Protein 2PJQ (pdb70)

Structure (mmCIF, N/CA/C/O backbone):
data_2PJQ
#
_entry.id   2PJQ
#
_cell.length_a   79.928
_cell.length_b   167.442
_cell.length_c   63.769
_cell.angle_alpha   90.000
_cell.angle_beta   90.000
_cell.angle_gamma   90.000
#
_symmetry.space_group_name_H-M   'P 21 21 2'
#
loop_
_entity.id
_entity.type
_entity.pdbx_description
1 polymer 'Uncharacterized protein lp_2664'
2 water water
#
loop_
_atom_site.group_PDB
_atom_site.id
_atom_site.type_symbol
_atom_site.label_atom_id
_atom_site.label_alt_id
_atom_site.label_comp_id
_atom_site.label_asym_id
_atom_site.label_entity_id
_atom_site.label_seq_id
_atom_site.pdbx_PDB_ins_code
_atom_site.Cartn_x
_atom_site.Cartn_y
_atom_site.Cartn_z
_atom_site.occupancy
_atom_site.B_iso_or_equiv
_atom_site.auth_seq_id
_atom_site.auth_comp_id
_atom_site.auth_asym_id
_atom_site.auth_atom_id
_atom_site.pdbx_PDB_model_num
ATOM 9 N N . ILE A 1 7 ? 76.487 45.862 60.381 1.00 39.62 2 ILE A N 1
ATOM 10 C CA . ILE A 1 7 ? 77.630 46.442 59.676 1.00 39.22 2 ILE A CA 1
ATOM 11 C C . ILE A 1 7 ? 79.006 46.188 60.309 1.00 38.67 2 ILE A C 1
ATOM 12 O O . ILE A 1 7 ? 79.188 46.346 61.514 1.00 38.00 2 ILE A O 1
ATOM 17 N N . THR A 1 8 ? 79.973 45.802 59.476 1.00 38.74 3 THR A N 1
ATOM 18 C CA . THR A 1 8 ? 81.333 45.503 59.937 1.00 39.54 3 THR A CA 1
ATOM 19 C C . THR A 1 8 ? 82.211 46.736 60.017 1.00 40.20 3 THR A C 1
ATOM 20 O O . THR A 1 8 ? 82.024 47.693 59.272 1.00 40.27 3 THR A O 1
ATOM 24 N N . GLU A 1 9 ? 83.188 46.699 60.910 1.00 38.69 4 GLU A N 1
ATOM 25 C CA . GLU A 1 9 ? 84.075 47.835 61.073 1.00 39.62 4 GLU A CA 1
ATOM 26 C C . GLU A 1 9 ? 84.711 48.244 59.753 1.00 39.08 4 GLU A C 1
ATOM 27 O O . GLU A 1 9 ? 85.117 49.392 59.586 1.00 40.32 4 GLU A O 1
ATOM 33 N N . THR A 1 10 ? 84.794 47.304 58.819 1.00 38.75 5 THR A N 1
ATOM 34 C CA . THR A 1 10 ? 85.388 47.572 57.516 1.00 37.98 5 THR A CA 1
ATOM 35 C C . THR A 1 10 ? 84.514 48.485 56.678 1.00 37.41 5 THR A C 1
ATOM 36 O O . THR A 1 10 ? 85.006 49.379 55.988 1.00 37.86 5 THR A O 1
ATOM 40 N N . GLN A 1 11 ? 83.211 48.252 56.732 1.00 35.35 6 GLN A N 1
ATOM 41 C CA . GLN A 1 11 ? 82.276 49.051 55.962 1.00 33.46 6 GLN A CA 1
ATOM 42 C C . GLN A 1 11 ? 82.133 50.444 56.563 1.00 31.78 6 GLN A C 1
ATOM 43 O O . GLN A 1 11 ? 81.868 51.420 55.851 1.00 31.80 6 GLN A O 1
ATOM 49 N N . LEU A 1 12 ? 82.303 50.545 57.876 1.00 27.89 7 LEU A N 1
ATOM 50 C CA . LEU A 1 12 ? 82.219 51.847 58.518 1.00 26.44 7 LEU A CA 1
ATOM 51 C C . LEU A 1 12 ? 83.336 52.674 57.877 1.00 25.37 7 LEU A C 1
ATOM 52 O O . LEU A 1 12 ? 83.096 53.628 57.132 1.00 24.25 7 LEU A O 1
ATOM 57 N N . THR A 1 13 ? 84.567 52.275 58.175 1.00 28.14 8 THR A N 1
ATOM 58 C CA . THR A 1 13 ? 85.751 52.929 57.644 1.00 25.17 8 THR A CA 1
ATOM 59 C C . THR A 1 13 ? 85.571 53.208 56.155 1.00 24.57 8 THR A C 1
ATOM 60 O O . THR A 1 13 ? 86.008 54.241 55.652 1.00 25.92 8 THR A O 1
ATOM 64 N N . ALA A 1 14 ? 84.919 52.293 55.445 1.00 18.97 9 ALA A N 1
ATOM 65 C CA . ALA A 1 14 ? 84.677 52.503 54.023 1.00 18.03 9 ALA A CA 1
ATOM 66 C C . ALA A 1 14 ? 83.653 53.627 53.899 1.00 18.22 9 ALA A C 1
ATOM 67 O O . ALA A 1 14 ? 83.800 54.541 53.082 1.00 18.15 9 ALA A O 1
ATOM 69 N N . ILE A 1 15 ? 82.617 53.547 54.731 1.00 18.89 10 ILE A N 1
ATOM 70 C CA . ILE A 1 15 ? 81.567 54.546 54.739 1.00 19.41 10 ILE A CA 1
ATOM 71 C C . ILE A 1 15 ? 82.177 55.915 55.026 1.00 18.80 10 ILE A C 1
ATOM 72 O O . ILE A 1 15 ? 81.889 56.889 54.337 1.00 18.41 10 ILE A O 1
ATOM 77 N N . GLN A 1 16 ? 83.019 55.982 56.046 1.00 21.18 11 GLN A N 1
ATOM 78 C CA . GLN A 1 16 ? 83.644 57.243 56.399 1.00 23.66 11 GLN A CA 1
ATOM 79 C C . GLN A 1 16 ? 84.258 57.867 55.158 1.00 25.43 11 GLN A C 1
ATOM 80 O O . GLN A 1 16 ? 83.725 58.822 54.597 1.00 26.31 11 GLN A O 1
ATOM 86 N N . THR A 1 17 ? 85.390 57.318 54.738 1.00 28.15 12 THR A N 1
ATOM 87 C CA . THR A 1 17 ? 86.078 57.798 53.554 1.00 27.73 12 THR A CA 1
ATOM 88 C C . THR A 1 17 ? 85.078 58.363 52.536 1.00 28.67 12 THR A C 1
ATOM 89 O O . THR A 1 17 ? 85.205 59.512 52.118 1.00 29.92 12 THR A O 1
ATOM 93 N N . TYR A 1 18 ? 84.076 57.573 52.153 1.00 25.19 13 TYR A N 1
ATOM 94 C CA . TYR A 1 18 ? 83.084 58.049 51.189 1.00 25.57 13 TYR A CA 1
ATOM 95 C C . TYR A 1 18 ? 82.604 59.455 51.555 1.00 25.91 13 TYR A C 1
ATOM 96 O O . TYR A 1 18 ? 82.718 60.380 50.750 1.00 25.92 13 TYR A O 1
ATOM 105 N N . ALA A 1 19 ? 82.080 59.612 52.771 1.00 28.01 14 ALA A N 1
ATOM 106 C CA . ALA A 1 19 ? 81.569 60.903 53.233 1.00 28.62 14 ALA A CA 1
ATOM 107 C C . ALA A 1 19 ? 82.607 62.015 53.206 1.00 29.39 14 ALA A C 1
ATOM 108 O O . ALA A 1 19 ? 82.379 63.054 52.586 1.00 30.48 14 ALA A O 1
ATOM 110 N N . LEU A 1 20 ? 83.736 61.806 53.879 1.00 28.81 15 LEU A N 1
ATOM 111 C CA . LEU A 1 20 ? 84.802 62.812 53.924 1.00 28.47 15 LEU A CA 1
ATOM 112 C C . LEU A 1 20 ? 85.212 63.263 52.516 1.00 29.00 15 LEU A C 1
ATOM 113 O O . LEU A 1 20 ? 85.762 64.347 52.348 1.00 29.96 15 LEU A O 1
ATOM 118 N N . GLN A 1 21 ? 84.931 62.425 51.519 1.00 27.88 16 GLN A N 1
ATOM 119 C CA . GLN A 1 21 ? 85.249 62.693 50.111 1.00 29.09 16 GLN A CA 1
ATOM 120 C C . GLN A 1 21 ? 83.977 63.027 49.331 1.00 29.39 16 GLN A C 1
ATOM 121 O O . GLN A 1 21 ? 83.933 62.884 48.111 1.00 29.74 16 GLN A O 1
ATOM 127 N N . LYS A 1 22 ? 82.943 63.441 50.055 1.00 30.75 17 LYS A N 1
ATOM 128 C CA . LYS A 1 22 ? 81.638 63.794 49.490 1.00 31.08 17 LYS A CA 1
ATOM 129 C C . LYS A 1 22 ? 81.158 64.999 50.272 1.00 31.08 17 LYS A C 1
ATOM 130 O O . LYS A 1 22 ? 80.015 65.417 50.146 1.00 31.10 17 LYS A O 1
ATOM 136 N N . LEU A 1 23 ? 82.046 65.520 51.114 1.00 36.50 18 LEU A N 1
ATOM 137 C CA . LEU A 1 23 ? 81.776 66.691 51.936 1.00 35.78 18 LEU A CA 1
ATOM 138 C C . LEU A 1 23 ? 83.017 67.588 52.023 1.00 36.68 18 LEU A C 1
ATOM 139 O O . LEU A 1 23 ? 83.092 68.513 52.841 1.00 36.81 18 LEU A O 1
ATOM 144 N N . ALA A 1 24 ? 83.995 67.292 51.169 1.00 33.82 19 ALA A N 1
ATOM 145 C CA . ALA A 1 24 ? 85.200 68.098 51.076 1.00 34.39 19 ALA A CA 1
ATOM 146 C C . ALA A 1 24 ? 84.703 69.201 50.161 1.00 35.69 19 ALA A C 1
ATOM 147 O O . ALA A 1 24 ? 83.888 68.928 49.277 1.00 38.28 19 ALA A O 1
ATOM 149 N N . HIS A 1 25 ? 85.166 70.432 50.360 1.00 34.25 20 HIS A N 1
ATOM 150 C CA . HIS A 1 25 ? 84.717 71.573 49.543 1.00 33.84 20 HIS A CA 1
ATOM 151 C C . HIS A 1 25 ? 83.330 72.067 49.972 1.00 31.56 20 HIS A C 1
ATOM 152 O O . HIS A 1 25 ? 82.583 72.578 49.141 1.00 30.15 20 HIS A O 1
ATOM 159 N N . ASP A 1 26 ? 82.988 71.913 51.250 1.00 29.44 21 ASP A N 1
ATOM 160 C CA . ASP A 1 26 ? 81.686 72.348 51.742 1.00 26.95 21 ASP A CA 1
ATOM 161 C C . ASP A 1 26 ? 81.540 73.871 51.719 1.00 26.12 21 ASP A C 1
ATOM 162 O O . ASP A 1 26 ? 80.770 74.434 50.928 1.00 26.55 21 ASP A O 1
ATOM 167 N N . HIS A 1 27 ? 82.269 74.527 52.610 1.00 22.98 22 HIS A N 1
ATOM 168 C CA . HIS A 1 27 ? 82.254 75.979 52.707 1.00 21.62 22 HIS A CA 1
ATOM 169 C C . HIS A 1 27 ? 80.970 76.573 53.283 1.00 20.83 22 HIS A C 1
ATOM 170 O O . HIS A 1 27 ? 80.733 77.775 53.146 1.00 21.10 22 HIS A O 1
ATOM 177 N N . SER A 1 28 ? 80.155 75.747 53.939 1.00 18.87 23 SER A N 1
ATOM 178 C CA . SER A 1 28 ? 78.903 76.219 54.526 1.00 16.98 23 SER A CA 1
ATOM 179 C C . SER A 1 28 ? 78.659 75.710 55.952 1.00 17.14 23 SER A C 1
ATOM 180 O O . SER A 1 28 ? 77.519 75.641 56.410 1.00 16.78 23 SER A O 1
ATOM 183 N N . GLY A 1 29 ? 79.728 75.343 56.651 1.00 21.83 24 GLY A N 1
ATOM 184 C CA . GLY A 1 29 ? 79.588 74.877 58.025 1.00 20.63 24 GLY A CA 1
ATOM 185 C C . GLY A 1 29 ? 79.252 73.411 58.257 1.00 19.86 24 GLY A C 1
ATOM 186 O O . GLY A 1 29 ? 78.897 73.032 59.380 1.00 17.81 24 GLY A O 1
ATOM 187 N N . HIS A 1 30 ? 79.364 72.592 57.211 1.00 15.32 25 HIS A N 1
ATOM 188 C CA . HIS A 1 30 ? 79.063 71.168 57.313 1.00 15.13 25 HIS A CA 1
ATOM 189 C C . HIS A 1 30 ? 80.057 70.353 56.494 1.00 15.01 25 HIS A C 1
ATOM 190 O O . HIS A 1 30 ? 79.669 69.642 55.575 1.00 14.57 25 HIS A O 1
ATOM 197 N N . GLY A 1 31 ? 81.339 70.457 56.815 1.00 14.91 26 GLY A N 1
ATOM 198 C CA . GLY A 1 31 ? 82.319 69.691 56.074 1.00 13.99 26 GLY A CA 1
ATOM 199 C C . GLY A 1 31 ? 83.020 68.680 56.957 1.00 14.72 26 GLY A C 1
ATOM 200 O O . GLY A 1 31 ? 82.476 68.231 57.966 1.00 13.42 26 GLY A O 1
ATOM 201 N N . ARG A 1 32 ? 84.235 68.327 56.554 1.00 13.60 27 ARG A N 1
ATOM 202 C CA . ARG A 1 32 ? 85.084 67.390 57.272 1.00 14.42 27 ARG A CA 1
ATOM 203 C C . ARG A 1 32 ? 85.004 67.539 58.800 1.00 13.75 27 ARG A C 1
ATOM 204 O O . ARG A 1 32 ? 84.756 66.567 59.531 1.00 11.16 27 ARG A O 1
ATOM 212 N N . ASP A 1 33 ? 85.214 68.760 59.280 1.00 11.20 28 ASP A N 1
ATOM 213 C CA . ASP A 1 33 ? 85.208 69.008 60.707 1.00 10.59 28 ASP A CA 1
ATOM 214 C C . ASP A 1 33 ? 83.905 68.680 61.438 1.00 10.67 28 ASP A C 1
ATOM 215 O O . ASP A 1 33 ? 83.922 68.173 62.564 1.00 9.09 28 ASP A O 1
ATOM 220 N N . HIS A 1 34 ? 82.775 68.959 60.804 1.00 15.39 29 HIS A N 1
ATOM 221 C CA . HIS A 1 34 ? 81.485 68.665 61.410 1.00 15.44 29 HIS A CA 1
ATOM 222 C C . HIS A 1 34 ? 81.412 67.165 61.585 1.00 15.73 29 HIS A C 1
ATOM 223 O O . HIS A 1 34 ? 81.134 66.662 62.672 1.00 17.91 29 HIS A O 1
ATOM 230 N N . LEU A 1 35 ? 81.687 66.448 60.508 1.00 10.91 30 LEU A N 1
ATOM 231 C CA . LEU A 1 35 ? 81.648 65.004 60.556 1.00 10.76 30 LEU A CA 1
ATOM 232 C C . LEU A 1 35 ? 82.481 64.410 61.701 1.00 11.68 30 LEU A C 1
ATOM 233 O O . LEU A 1 35 ? 81.947 63.672 62.527 1.00 12.75 30 LEU A O 1
ATOM 238 N N . GLN A 1 36 ? 83.771 64.727 61.769 1.00 10.41 31 GLN A N 1
ATOM 239 C CA . GLN A 1 36 ? 84.601 64.174 62.833 1.00 9.70 31 GLN A CA 1
ATOM 240 C C . GLN A 1 36 ? 84.067 64.539 64.221 1.00 8.53 31 GLN A C 1
ATOM 241 O O . GLN A 1 36 ? 84.001 63.686 65.117 1.00 7.94 31 GLN A O 1
ATOM 247 N N . ARG A 1 37 ? 83.690 65.797 64.413 1.00 6.87 32 ARG A N 1
ATOM 248 C CA . ARG A 1 37 ? 83.173 66.183 65.716 1.00 5.23 32 ARG A CA 1
ATOM 249 C C . ARG A 1 37 ? 81.945 65.343 66.048 1.00 5.26 32 ARG A C 1
ATOM 250 O O . ARG A 1 37 ? 81.853 64.788 67.141 1.00 4.25 32 ARG A O 1
ATOM 258 N N . VAL A 1 38 ? 81.001 65.254 65.116 1.00 2.91 33 VAL A N 1
ATOM 259 C CA . VAL A 1 38 ? 79.808 64.462 65.366 1.00 4.35 33 VAL A CA 1
ATOM 260 C C . VAL A 1 38 ? 80.251 63.050 65.742 1.00 5.60 33 VAL A C 1
ATOM 261 O O . VAL A 1 38 ? 79.886 62.536 66.801 1.00 2.90 33 VAL A O 1
ATOM 265 N N . ASN A 1 39 ? 81.062 62.451 64.866 1.00 11.52 34 ASN A N 1
ATOM 266 C CA . ASN A 1 39 ? 81.615 61.108 65.052 1.00 12.32 34 ASN A CA 1
ATOM 267 C C . ASN A 1 39 ? 81.992 60.876 66.501 1.00 12.57 34 ASN A C 1
ATOM 268 O O . ASN A 1 39 ? 81.580 59.890 67.097 1.00 13.45 34 ASN A O 1
ATOM 273 N N . ARG A 1 40 ? 82.783 61.785 67.063 1.00 11.66 35 ARG A N 1
ATOM 274 C CA . ARG A 1 40 ? 83.208 61.674 68.456 1.00 11.16 35 ARG A CA 1
ATOM 275 C C . ARG A 1 40 ? 82.069 61.742 69.473 1.00 9.97 35 ARG A C 1
ATOM 276 O O . ARG A 1 40 ? 82.075 60.996 70.460 1.00 10.09 35 ARG A O 1
ATOM 284 N N . LEU A 1 41 ? 81.107 62.639 69.250 1.00 5.62 36 LEU A N 1
ATOM 285 C CA . LEU A 1 41 ? 79.971 62.762 70.158 1.00 4.95 36 LEU A CA 1
ATOM 286 C C . LEU A 1 41 ? 79.109 61.510 70.091 1.00 4.65 36 LEU A C 1
ATOM 287 O O . LEU A 1 41 ? 78.639 61.016 71.112 1.00 4.31 36 LEU A O 1
ATOM 292 N N . ALA A 1 42 ? 78.917 60.997 68.884 1.00 5.12 37 ALA A N 1
ATOM 293 C CA . ALA A 1 42 ? 78.146 59.785 68.696 1.00 5.39 37 ALA A CA 1
ATOM 294 C C . ALA A 1 42 ? 78.917 58.643 69.345 1.00 7.35 37 ALA A C 1
ATOM 295 O O . ALA A 1 42 ? 78.353 57.878 70.139 1.00 9.53 37 ALA A O 1
ATOM 297 N N . ARG A 1 43 ? 80.204 58.528 69.020 1.00 7.66 38 ARG A N 1
ATOM 298 C CA . ARG A 1 43 ? 81.040 57.480 69.604 1.00 8.65 38 ARG A CA 1
ATOM 299 C C . ARG A 1 43 ? 80.861 57.445 71.100 1.00 11.69 38 ARG A C 1
ATOM 300 O O . ARG A 1 43 ? 80.772 56.371 71.687 1.00 11.79 38 ARG A O 1
ATOM 308 N N . ARG A 1 44 ? 80.812 58.621 71.721 1.00 16.44 39 ARG A N 1
ATOM 309 C CA . ARG A 1 44 ? 80.659 58.685 73.173 1.00 19.39 39 ARG A CA 1
ATOM 310 C C . ARG A 1 44 ? 79.232 58.378 73.613 1.00 19.84 39 ARG A C 1
ATOM 311 O O . ARG A 1 44 ? 78.994 57.470 74.403 1.00 19.57 39 ARG A O 1
ATOM 319 N N . LEU A 1 45 ? 78.287 59.157 73.113 1.00 21.77 40 LEU A N 1
ATOM 320 C CA . LEU A 1 45 ? 76.892 58.947 73.435 1.00 23.56 40 LEU A CA 1
ATOM 321 C C . LEU A 1 45 ? 76.550 57.457 73.292 1.00 25.21 40 LEU A C 1
ATOM 322 O O . LEU A 1 45 ? 76.021 56.848 74.222 1.00 25.00 40 LEU A O 1
ATOM 327 N N . ALA A 1 46 ? 76.885 56.879 72.135 1.00 26.34 41 ALA A N 1
ATOM 328 C CA . ALA A 1 46 ? 76.615 55.471 71.812 1.00 26.26 41 ALA A CA 1
ATOM 329 C C . ALA A 1 46 ? 77.084 54.409 72.809 1.00 27.18 41 ALA A C 1
ATOM 330 O O . ALA A 1 46 ? 76.451 53.353 72.955 1.00 27.51 41 ALA A O 1
ATOM 332 N N . LYS A 1 47 ? 78.202 54.672 73.478 1.00 27.11 42 LYS A N 1
ATOM 333 C CA . LYS A 1 47 ? 78.757 53.721 74.434 1.00 26.52 42 LYS A CA 1
ATOM 334 C C . LYS A 1 47 ? 78.064 53.739 75.779 1.00 27.08 42 LYS A C 1
ATOM 335 O O . LYS A 1 47 ? 78.185 52.791 76.546 1.00 27.36 42 LYS A O 1
ATOM 341 N N . ASP A 1 48 ? 77.330 54.808 76.068 1.00 27.58 43 ASP A N 1
ATOM 342 C CA . ASP A 1 48 ? 76.637 54.914 77.353 1.00 28.15 43 ASP A CA 1
ATOM 343 C C . ASP A 1 48 ? 75.179 54.452 77.268 1.00 26.96 43 ASP A C 1
ATOM 344 O O . ASP A 1 48 ? 74.484 54.360 78.280 1.00 25.79 43 ASP A O 1
ATOM 349 N N . GLU A 1 49 ? 74.740 54.140 76.049 1.00 29.82 44 GLU A N 1
ATOM 350 C CA . GLU A 1 49 ? 73.377 53.680 75.788 1.00 28.97 44 GLU A CA 1
ATOM 351 C C . GLU A 1 49 ? 73.323 52.198 75.453 1.00 27.65 44 GLU A C 1
ATOM 352 O O . GLU A 1 49 ? 72.256 51.581 75.523 1.00 26.61 44 GLU A O 1
ATOM 358 N N . GLY A 1 50 ? 74.471 51.631 75.094 1.00 23.16 45 GLY A N 1
ATOM 359 C CA . GLY A 1 50 ? 74.500 50.228 74.738 1.00 23.80 45 GLY A CA 1
ATOM 360 C C . GLY A 1 50 ? 73.920 50.051 73.346 1.00 23.96 45 GLY A C 1
ATOM 361 O O . GLY A 1 50 ? 73.156 49.116 73.070 1.00 24.13 45 GLY A O 1
ATOM 362 N N . ALA A 1 51 ? 74.288 50.963 72.456 1.00 26.66 46 ALA A N 1
ATOM 363 C CA . ALA A 1 51 ? 73.791 50.920 71.091 1.00 25.61 46 ALA A CA 1
ATOM 364 C C . ALA A 1 51 ? 74.820 50.390 70.119 1.00 24.95 46 ALA A C 1
ATOM 365 O O . ALA A 1 51 ? 76.022 50.659 70.233 1.00 26.06 46 ALA A O 1
ATOM 367 N N . ASN A 1 52 ? 74.327 49.633 69.152 1.00 22.38 47 ASN A N 1
ATOM 368 C CA . ASN A 1 52 ? 75.165 49.072 68.117 1.00 19.64 47 ASN A CA 1
ATOM 369 C C . ASN A 1 52 ? 76.007 50.224 67.582 1.00 19.06 47 ASN A C 1
ATOM 370 O O . ASN A 1 52 ? 75.510 51.089 66.848 1.00 20.47 47 ASN A O 1
ATOM 375 N N . LEU A 1 53 ? 77.278 50.248 67.957 1.00 11.90 48 LEU A N 1
ATOM 376 C CA . LEU A 1 53 ? 78.152 51.313 67.515 1.00 10.92 48 LEU A CA 1
ATOM 377 C C . LEU A 1 53 ? 78.311 51.476 66.001 1.00 11.73 48 LEU A C 1
ATOM 378 O O . LEU A 1 53 ? 78.280 52.602 65.499 1.00 12.22 48 LEU A O 1
ATOM 383 N N . ASN A 1 54 ? 78.476 50.384 65.263 1.00 13.60 49 ASN A N 1
ATOM 384 C CA . ASN A 1 54 ? 78.655 50.519 63.815 1.00 14.90 49 ASN A CA 1
ATOM 385 C C . ASN A 1 54 ? 77.491 51.155 63.056 1.00 14.51 49 ASN A C 1
ATOM 386 O O . ASN A 1 54 ? 77.716 51.972 62.156 1.00 14.80 49 ASN A O 1
ATOM 391 N N . LEU A 1 55 ? 76.259 50.777 63.403 1.00 11.34 50 LEU A N 1
ATOM 392 C CA . LEU A 1 55 ? 75.071 51.312 62.742 1.00 9.15 50 LEU A CA 1
ATOM 393 C C . LEU A 1 55 ? 74.979 52.814 63.013 1.00 9.08 50 LEU A C 1
ATOM 394 O O . LEU A 1 55 ? 74.619 53.606 62.141 1.00 9.72 50 LEU A O 1
ATOM 399 N N . THR A 1 56 ? 75.318 53.190 64.237 1.00 4.17 51 THR A N 1
ATOM 400 C CA . THR A 1 56 ? 75.300 54.574 64.661 1.00 3.05 51 THR A CA 1
ATOM 401 C C . THR A 1 56 ? 76.299 55.397 63.847 1.00 5.33 51 THR A C 1
ATOM 402 O O . THR A 1 56 ? 75.929 56.341 63.147 1.00 7.82 51 THR A O 1
ATOM 406 N N . LEU A 1 57 ? 77.575 55.033 63.950 1.00 4.26 52 LEU A N 1
ATOM 407 C CA . LEU A 1 57 ? 78.635 55.750 63.261 1.00 4.25 52 LEU A CA 1
ATOM 408 C C . LEU A 1 57 ? 78.409 55.804 61.757 1.00 5.40 52 LEU A C 1
ATOM 409 O O . LEU A 1 57 ? 78.776 56.780 61.100 1.00 4.66 52 LEU A O 1
ATOM 414 N N . ALA A 1 58 ? 77.787 54.764 61.214 1.00 13.05 53 ALA A N 1
ATOM 415 C CA . ALA A 1 58 ? 77.494 54.730 59.789 1.00 14.77 53 ALA A CA 1
ATOM 416 C C . ALA A 1 58 ? 76.503 55.854 59.491 1.00 17.37 53 ALA A C 1
ATOM 417 O O . ALA A 1 58 ? 76.722 56.689 58.598 1.00 17.18 53 ALA A O 1
ATOM 419 N N . ALA A 1 59 ? 75.410 55.873 60.251 1.00 18.11 54 ALA A N 1
ATOM 420 C CA . ALA A 1 59 ? 74.391 56.887 60.053 1.00 18.39 54 ALA A CA 1
ATOM 421 C C . ALA A 1 59 ? 75.046 58.256 60.192 1.00 18.01 54 ALA A C 1
ATOM 422 O O . ALA A 1 59 ? 74.943 59.102 59.301 1.00 19.44 54 ALA A O 1
ATOM 424 N N . ALA A 1 60 ? 75.738 58.462 61.303 1.00 8.69 55 ALA A N 1
ATOM 425 C CA . ALA A 1 60 ? 76.380 59.735 61.549 1.00 9.59 55 ALA A CA 1
ATOM 426 C C . ALA A 1 60 ? 77.192 60.228 60.353 1.00 10.50 55 ALA A C 1
ATOM 427 O O . ALA A 1 60 ? 77.102 61.383 59.963 1.00 10.39 55 ALA A O 1
ATOM 429 N N . TRP A 1 61 ? 77.988 59.356 59.755 1.00 18.19 56 TRP A N 1
ATOM 430 C CA . TRP A 1 61 ? 78.784 59.795 58.625 1.00 19.59 56 TRP A CA 1
ATOM 431 C C . TRP A 1 61 ? 77.919 60.329 57.492 1.00 21.15 56 TRP A C 1
ATOM 432 O O . TRP A 1 61 ? 78.022 61.495 57.102 1.00 22.56 56 TRP A O 1
ATOM 443 N N . LEU A 1 62 ? 77.036 59.470 57.000 1.00 23.56 57 LEU A N 1
ATOM 444 C CA . LEU A 1 62 ? 76.195 59.779 55.849 1.00 26.62 57 LEU A CA 1
ATOM 445 C C . LEU A 1 62 ? 75.035 60.788 55.897 1.00 28.96 57 LEU A C 1
ATOM 446 O O . LEU A 1 62 ? 74.564 61.211 54.843 1.00 28.49 57 LEU A O 1
ATOM 451 N N . HIS A 1 63 ? 74.578 61.206 57.072 1.00 29.98 58 HIS A N 1
ATOM 452 C CA . HIS A 1 63 ? 73.454 62.136 57.093 1.00 33.96 58 HIS A CA 1
ATOM 453 C C . HIS A 1 63 ? 73.629 63.524 56.466 1.00 36.20 58 HIS A C 1
ATOM 454 O O . HIS A 1 63 ? 72.656 64.122 56.007 1.00 37.61 58 HIS A O 1
ATOM 461 N N . ASP A 1 64 ? 74.835 64.067 56.454 1.00 40.05 59 ASP A N 1
ATOM 462 C CA . ASP A 1 64 ? 74.999 65.387 55.866 1.00 42.04 59 ASP A CA 1
ATOM 463 C C . ASP A 1 64 ? 75.313 65.267 54.381 1.00 42.94 59 ASP A C 1
ATOM 464 O O . ASP A 1 64 ? 75.402 66.263 53.665 1.00 43.58 59 ASP A O 1
ATOM 469 N N . VAL A 1 65 ? 75.454 64.026 53.926 1.00 43.45 60 VAL A N 1
ATOM 470 C CA . VAL A 1 65 ? 75.741 63.714 52.530 1.00 43.62 60 VAL A CA 1
ATOM 471 C C . VAL A 1 65 ? 74.507 63.998 51.669 1.00 45.82 60 VAL A C 1
ATOM 472 O O . VAL A 1 65 ? 74.608 64.238 50.460 1.00 44.99 60 VAL A O 1
ATOM 476 N N . ILE A 1 66 ? 73.343 63.974 52.309 1.00 47.77 61 ILE A N 1
ATOM 477 C CA . ILE A 1 66 ? 72.083 64.213 51.624 1.00 50.68 61 ILE A CA 1
ATOM 478 C C . ILE A 1 66 ? 71.547 65.639 51.838 1.00 54.25 61 ILE A C 1
ATOM 479 O O . ILE A 1 66 ? 71.414 66.404 50.882 1.00 54.47 61 ILE A O 1
ATOM 484 N N . ASP A 1 67 ? 71.272 65.988 53.093 1.00 56.84 62 ASP A N 1
ATOM 485 C CA . ASP A 1 67 ? 70.728 67.295 53.487 1.00 61.06 62 ASP A CA 1
ATOM 486 C C . ASP A 1 67 ? 70.630 68.442 52.476 1.00 64.04 62 ASP A C 1
ATOM 487 O O . ASP A 1 67 ? 71.490 68.638 51.627 1.00 63.55 62 ASP A O 1
ATOM 492 N N . ALA A 1 77 ? 71.560 63.091 45.874 1.00 56.59 72 ALA A N 1
ATOM 493 C CA . ALA A 1 77 ? 72.241 62.526 47.031 1.00 55.74 72 ALA A CA 1
ATOM 494 C C . ALA A 1 77 ? 71.743 61.100 47.249 1.00 54.86 72 ALA A C 1
ATOM 495 O O . ALA A 1 77 ? 72.518 60.149 47.152 1.00 54.79 72 ALA A O 1
ATOM 497 N N . HIS A 1 78 ? 70.448 60.969 47.540 1.00 54.59 73 HIS A N 1
ATOM 498 C CA . HIS A 1 78 ? 69.801 59.671 47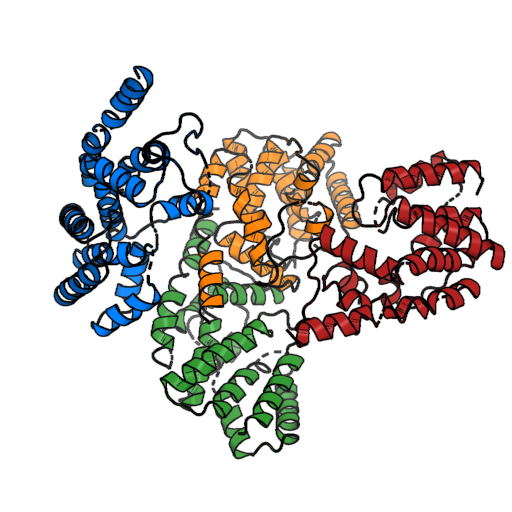.755 1.00 53.66 73 HIS A CA 1
ATOM 499 C C . HIS A 1 78 ? 70.328 58.653 46.756 1.00 52.24 73 HIS A C 1
ATOM 500 O O . HIS A 1 78 ? 70.853 57.606 47.127 1.00 52.22 73 HIS A O 1
ATOM 507 N N . GLN A 1 79 ? 70.154 58.980 45.481 1.00 51.21 74 GLN A N 1
ATOM 508 C CA . GLN A 1 79 ? 70.595 58.145 44.372 1.00 48.99 74 GLN A CA 1
ATOM 509 C C . GLN A 1 79 ? 71.978 57.561 44.665 1.00 47.32 74 GLN A C 1
ATOM 510 O O . GLN A 1 79 ? 72.138 56.344 44.806 1.00 45.88 74 GLN A O 1
ATOM 516 N N . ASP A 1 80 ? 72.963 58.450 44.763 1.00 46.23 75 ASP A N 1
ATOM 517 C CA . ASP A 1 80 ? 74.348 58.085 45.046 1.00 44.67 75 ASP A CA 1
ATOM 518 C C . ASP A 1 80 ? 74.494 56.981 46.084 1.00 42.87 75 ASP A C 1
ATOM 519 O O . ASP A 1 80 ? 74.656 55.808 45.741 1.00 42.92 75 ASP A O 1
ATOM 524 N N . LEU A 1 81 ? 74.445 57.383 47.353 1.00 38.72 76 LEU A N 1
ATOM 525 C CA . LEU A 1 81 ? 74.603 56.478 48.489 1.00 36.75 76 LEU A CA 1
ATOM 526 C C . LEU A 1 81 ? 74.133 55.043 48.253 1.00 36.36 76 LEU A C 1
ATOM 527 O O . LEU A 1 81 ? 74.898 54.100 48.463 1.00 34.90 76 LEU A O 1
ATOM 532 N N . ILE A 1 82 ? 72.887 54.877 47.813 1.00 36.53 77 ILE A N 1
ATOM 533 C CA . ILE A 1 82 ? 72.331 53.547 47.553 1.00 36.00 77 ILE A CA 1
ATOM 534 C C . ILE A 1 82 ? 73.334 52.670 46.798 1.00 36.03 77 ILE A C 1
ATOM 535 O O . ILE A 1 82 ? 73.583 51.524 47.171 1.00 35.09 77 ILE A O 1
ATOM 540 N N . VAL A 1 83 ? 73.916 53.228 45.744 1.00 40.60 78 VAL A N 1
ATOM 541 C CA . VAL A 1 83 ? 74.896 52.520 44.922 1.00 41.06 78 VAL A CA 1
ATOM 542 C C . VAL A 1 83 ? 76.195 52.248 45.696 1.00 40.64 78 VAL A C 1
ATOM 543 O O . VAL A 1 83 ? 76.820 51.195 45.541 1.00 41.78 78 VAL A O 1
ATOM 547 N N . GLN A 1 84 ? 76.603 53.208 46.520 1.00 35.74 79 GLN A N 1
ATOM 548 C CA . GLN A 1 84 ? 77.828 53.083 47.304 1.00 33.22 79 GLN A CA 1
ATOM 549 C C . GLN A 1 84 ? 77.736 51.993 48.365 1.00 32.13 79 GLN A C 1
ATOM 550 O O . GLN A 1 84 ? 78.589 51.102 48.432 1.00 32.05 79 GLN A O 1
ATOM 556 N N . LEU A 1 85 ? 76.700 52.074 49.196 1.00 30.07 80 LEU A N 1
ATOM 557 C CA . LEU A 1 85 ? 76.481 51.102 50.264 1.00 27.67 80 LEU A CA 1
ATOM 558 C C . LEU A 1 85 ? 76.446 49.682 49.728 1.00 28.05 80 LEU A C 1
ATOM 559 O O . LEU A 1 85 ? 76.911 48.764 50.388 1.00 27.63 80 LEU A O 1
ATOM 564 N N . ASN A 1 86 ? 75.889 49.502 48.534 1.00 27.78 81 ASN A N 1
ATOM 565 C CA . ASN A 1 86 ? 75.826 48.180 47.915 1.00 28.32 81 ASN A CA 1
ATOM 566 C C . ASN A 1 86 ? 77.236 47.663 47.664 1.00 28.11 81 ASN A C 1
ATOM 567 O O . ASN A 1 86 ? 77.625 46.585 48.129 1.00 25.40 81 ASN A O 1
ATOM 572 N N . ALA A 1 87 ? 77.990 48.460 46.917 1.00 29.49 82 ALA A N 1
ATOM 573 C CA . ALA A 1 87 ? 79.354 48.136 46.563 1.00 30.65 82 ALA A CA 1
ATOM 574 C C . ALA A 1 87 ? 80.225 47.957 47.803 1.00 30.83 82 ALA A C 1
ATOM 575 O O . ALA A 1 87 ? 81.447 48.092 47.740 1.00 30.33 82 ALA A O 1
ATOM 577 N N . GLN A 1 88 ? 79.599 47.634 48.925 1.00 31.09 83 GLN A N 1
ATOM 578 C CA . GLN A 1 88 ? 80.325 47.451 50.172 1.00 32.24 83 GLN A CA 1
ATOM 579 C C . GLN A 1 88 ? 79.761 46.291 50.987 1.00 32.13 83 GLN A C 1
ATOM 580 O O . GLN A 1 88 ? 79.867 46.270 52.216 1.00 31.96 83 GLN A O 1
ATOM 586 N N . ASN A 1 89 ? 79.155 45.329 50.309 1.00 28.79 84 ASN A N 1
ATOM 587 C CA . ASN A 1 89 ? 78.585 44.196 51.011 1.00 28.50 84 ASN A CA 1
ATOM 588 C C . ASN A 1 89 ? 77.751 44.677 52.161 1.00 26.37 84 ASN A C 1
ATOM 589 O O . ASN A 1 89 ? 77.761 44.093 53.240 1.00 24.40 84 ASN A O 1
ATOM 594 N N . VAL A 1 90 ? 77.029 45.759 51.931 1.00 28.59 85 VAL A N 1
ATOM 595 C CA . VAL A 1 90 ? 76.195 46.275 52.981 1.00 27.58 85 VAL A CA 1
ATOM 596 C C . VAL A 1 90 ? 75.085 45.256 53.161 1.00 25.99 85 VAL A C 1
ATOM 597 O O . VAL A 1 90 ? 75.352 44.058 53.213 1.00 25.61 85 VAL A O 1
ATOM 601 N N . THR A 1 91 ? 73.846 45.713 53.263 1.00 23.37 86 THR A N 1
ATOM 602 C CA . THR A 1 91 ? 72.729 44.804 53.445 1.00 22.35 86 THR A CA 1
ATOM 603 C C . THR A 1 91 ? 71.422 45.571 53.481 1.00 21.61 86 THR A C 1
ATOM 604 O O . THR A 1 91 ? 71.303 46.581 54.169 1.00 23.04 86 THR A O 1
ATOM 608 N N . ALA A 1 92 ? 70.439 45.081 52.734 1.00 24.40 87 ALA A N 1
ATOM 609 C CA . ALA A 1 92 ? 69.137 45.724 52.667 1.00 23.29 87 ALA A CA 1
ATOM 610 C C . ALA A 1 92 ? 68.685 46.196 54.043 1.00 21.95 87 ALA A C 1
ATOM 611 O O . ALA A 1 92 ? 68.310 47.357 54.216 1.00 21.69 87 ALA A O 1
ATOM 613 N N . ASP A 1 93 ? 68.741 45.309 55.026 1.00 17.66 88 ASP A N 1
ATOM 614 C CA . ASP A 1 93 ? 68.315 45.676 56.365 1.00 19.34 88 ASP A CA 1
ATOM 615 C C . ASP A 1 93 ? 69.126 46.796 56.974 1.00 19.93 88 ASP A C 1
ATOM 616 O O . ASP A 1 93 ? 68.559 47.796 57.416 1.00 19.86 88 ASP A O 1
ATOM 621 N N . ASP A 1 94 ? 70.445 46.636 57.005 1.00 19.53 89 ASP A N 1
ATOM 622 C CA . ASP A 1 94 ? 71.292 47.680 57.552 1.00 18.67 89 ASP A CA 1
ATOM 623 C C . ASP A 1 94 ? 71.088 48.950 56.748 1.00 18.54 89 ASP A C 1
ATOM 624 O O . ASP A 1 94 ? 71.100 50.042 57.310 1.00 18.68 89 ASP A O 1
ATOM 629 N N . GLN A 1 95 ? 70.885 48.820 55.439 1.00 19.72 90 GLN A N 1
ATOM 630 C CA . GLN A 1 95 ? 70.625 50.006 54.632 1.00 21.40 90 GLN A CA 1
ATOM 631 C C . GLN A 1 95 ? 69.293 50.623 55.112 1.00 21.14 90 GLN A C 1
ATOM 632 O O . GLN A 1 95 ? 69.237 51.808 55.438 1.00 21.36 90 GLN A O 1
ATOM 638 N N . THR A 1 96 ? 68.230 49.824 55.178 1.00 18.22 91 THR A N 1
ATOM 639 C CA . THR A 1 96 ? 66.946 50.339 55.654 1.00 16.60 91 THR A CA 1
ATOM 640 C C . THR A 1 96 ? 67.144 50.947 57.050 1.00 14.78 91 THR A C 1
ATOM 641 O O . THR A 1 96 ? 66.496 51.915 57.421 1.00 13.08 91 THR A O 1
ATOM 645 N N . ALA A 1 97 ? 68.060 50.369 57.813 1.00 17.09 92 ALA A N 1
ATOM 646 C CA . ALA A 1 97 ? 68.343 50.839 59.163 1.00 16.74 92 ALA A CA 1
ATOM 647 C C . ALA A 1 97 ? 69.078 52.183 59.150 1.00 16.59 92 ALA A C 1
ATOM 648 O O . ALA A 1 97 ? 68.854 53.026 60.018 1.00 16.63 92 ALA A O 1
ATOM 650 N N . ILE A 1 98 ? 69.957 52.363 58.170 1.00 11.76 93 ILE A N 1
ATOM 651 C CA . ILE A 1 98 ? 70.728 53.590 58.024 1.00 9.70 93 ILE A CA 1
ATOM 652 C C . ILE A 1 98 ? 69.838 54.748 57.581 1.00 10.58 93 ILE A C 1
ATOM 653 O O . ILE A 1 98 ? 70.003 55.886 58.048 1.00 9.56 93 ILE A O 1
ATOM 658 N N . PHE A 1 99 ? 68.901 54.447 56.678 1.00 15.02 94 PHE A N 1
ATOM 659 C CA . PHE A 1 99 ? 67.959 55.440 56.153 1.00 14.39 94 PHE A CA 1
ATOM 660 C C . PHE A 1 99 ? 66.884 55.782 57.177 1.00 14.40 94 PHE A C 1
ATOM 661 O O . PHE A 1 99 ? 66.339 56.880 57.147 1.00 13.95 94 PHE A O 1
ATOM 669 N N . ALA A 1 100 ? 66.586 54.851 58.084 1.00 14.30 95 ALA A N 1
ATOM 670 C CA . ALA A 1 100 ? 65.583 55.113 59.109 1.00 14.40 95 ALA A CA 1
ATOM 671 C C . ALA A 1 100 ? 66.099 56.302 59.903 1.00 16.08 95 ALA A C 1
ATOM 672 O O . ALA A 1 100 ? 65.334 57.171 60.326 1.00 19.05 95 ALA A O 1
ATOM 674 N N . ILE A 1 101 ? 67.413 56.333 60.093 1.00 8.32 96 ILE A N 1
ATOM 675 C CA . ILE A 1 101 ? 68.056 57.415 60.806 1.00 6.80 96 ILE A CA 1
ATOM 676 C C . ILE A 1 101 ? 68.195 58.589 59.826 1.00 6.84 96 ILE A C 1
ATOM 677 O O . ILE A 1 101 ? 67.324 59.436 59.741 1.00 3.63 96 ILE A O 1
ATOM 682 N N . ILE A 1 102 ? 69.283 58.613 59.074 1.00 13.35 97 ILE A N 1
ATOM 683 C CA . ILE A 1 102 ? 69.533 59.642 58.074 1.00 14.72 97 ILE A CA 1
ATOM 684 C C . ILE A 1 102 ? 68.304 60.307 57.407 1.00 15.14 97 ILE A C 1
ATOM 685 O O . ILE A 1 102 ? 68.389 61.447 56.982 1.00 16.87 97 ILE A O 1
ATOM 690 N N . ASP A 1 103 ? 67.175 59.616 57.308 1.00 17.73 98 ASP A N 1
ATOM 691 C CA . ASP A 1 103 ? 65.978 60.175 56.651 1.00 19.27 98 ASP A CA 1
ATOM 692 C C . ASP A 1 103 ? 64.887 60.748 57.554 1.00 19.32 98 ASP A C 1
ATOM 693 O O . ASP A 1 103 ? 63.881 61.242 57.049 1.00 20.32 98 ASP A O 1
ATOM 698 N N . HIS A 1 104 ? 65.050 60.669 58.870 1.00 16.10 99 HIS A N 1
ATOM 699 C CA . HIS A 1 104 ? 64.018 61.159 59.778 1.00 14.64 99 HIS A CA 1
ATOM 700 C C . HIS A 1 104 ? 64.596 61.855 60.991 1.00 14.89 99 HIS A C 1
ATOM 701 O O . HIS A 1 104 ? 63.967 61.886 62.042 1.00 16.11 99 HIS A O 1
ATOM 716 N N . SER A 1 106 ? 66.378 65.135 60.758 1.00 10.09 101 SER A N 1
ATOM 717 C CA . SER A 1 106 ? 66.518 66.568 60.544 1.00 10.10 101 SER A CA 1
ATOM 718 C C . SER A 1 106 ? 65.632 67.419 61.434 1.00 11.26 101 SER A C 1
ATOM 719 O O . SER A 1 106 ? 64.565 67.001 61.882 1.00 11.53 101 SER A O 1
ATOM 722 N N . PHE A 1 107 ? 66.089 68.631 61.694 1.00 15.92 102 PHE A N 1
ATOM 723 C CA . PHE A 1 107 ? 65.324 69.540 62.508 1.00 17.04 102 PHE A CA 1
ATOM 724 C C . PHE A 1 107 ? 64.105 69.944 61.673 1.00 18.32 102 PHE A C 1
ATOM 725 O O . PHE A 1 107 ? 63.032 70.221 62.219 1.00 17.84 102 PHE A O 1
ATOM 733 N N . SER A 1 108 ? 64.282 69.977 60.349 1.00 14.68 103 SER A N 1
ATOM 734 C CA . SER A 1 108 ? 63.209 70.352 59.426 1.00 15.13 103 SER A CA 1
ATOM 735 C C . SER A 1 108 ? 62.024 69.439 59.619 1.00 15.27 103 SER A C 1
ATOM 736 O O . SER A 1 108 ? 60.898 69.884 59.816 1.00 16.58 103 SER A O 1
ATOM 739 N N . LYS A 1 109 ? 62.297 68.143 59.540 1.00 19.92 104 LYS A N 1
ATOM 740 C CA . LYS A 1 109 ? 61.267 67.128 59.691 1.00 18.58 104 LYS A CA 1
ATOM 741 C C . LYS A 1 109 ? 60.469 67.308 60.955 1.00 17.66 104 LYS A C 1
ATOM 742 O O . LYS A 1 109 ? 59.306 66.901 61.012 1.00 19.06 104 LYS A O 1
ATOM 748 N N . SER A 1 110 ? 61.089 67.927 61.960 1.00 15.36 105 SER A N 1
ATOM 749 C CA . SER A 1 110 ? 60.428 68.143 63.246 1.00 15.14 105 SER A CA 1
ATOM 750 C C . SER A 1 110 ? 59.170 68.943 63.027 1.00 14.21 105 SER A C 1
ATOM 751 O O . SER A 1 110 ? 58.205 68.817 63.786 1.00 15.12 105 SER A O 1
ATOM 754 N N . PHE A 1 111 ? 59.176 69.752 61.975 1.00 11.82 106 PHE A N 1
ATOM 755 C CA . PHE A 1 111 ? 58.020 70.568 61.651 1.00 12.55 106 PHE A CA 1
ATOM 756 C C . PHE A 1 111 ? 56.859 69.712 61.177 1.00 13.74 106 PHE A C 1
ATOM 757 O O . PHE A 1 111 ? 55.706 70.096 61.347 1.00 14.83 106 PHE A O 1
ATOM 765 N N . ASN A 1 112 ? 57.162 68.553 60.592 1.00 13.58 107 ASN A N 1
ATOM 766 C CA . ASN A 1 112 ? 56.125 67.639 60.128 1.00 14.25 107 ASN A CA 1
ATOM 767 C C . ASN A 1 112 ? 55.565 66.871 61.304 1.00 14.31 107 ASN A C 1
ATOM 768 O O . ASN A 1 112 ? 54.622 66.107 61.169 1.00 13.75 107 ASN A O 1
ATOM 773 N N . GLY A 1 113 ? 56.146 67.089 62.471 1.00 15.80 108 GLY A N 1
ATOM 774 C CA . GLY A 1 113 ? 55.680 66.393 63.648 1.00 17.08 108 GLY A CA 1
ATOM 775 C C . GLY A 1 113 ? 56.780 65.470 64.106 1.00 19.37 108 GLY A C 1
ATOM 776 O O . GLY A 1 113 ? 57.644 65.087 63.309 1.00 17.93 108 GLY A O 1
ATOM 777 N N . PRO A 1 114 ? 56.784 65.093 65.392 1.00 22.66 109 PRO A N 1
ATOM 778 C CA . PRO A 1 114 ? 57.827 64.197 65.900 1.00 23.43 109 PRO A CA 1
ATOM 779 C C . PRO A 1 114 ? 57.909 62.858 65.162 1.00 25.47 109 PRO A C 1
ATOM 780 O O . PRO A 1 114 ? 56.909 62.151 65.014 1.00 27.20 109 PRO A O 1
ATOM 784 N N . GLN A 1 115 ? 59.101 62.526 64.678 1.00 27.87 110 GLN A N 1
ATOM 785 C CA . GLN A 1 115 ? 59.338 61.248 64.000 1.00 28.94 110 GLN A CA 1
ATOM 786 C C . GLN A 1 115 ? 60.141 60.432 65.021 1.00 28.43 110 GLN A C 1
ATOM 787 O O . GLN A 1 115 ? 61.154 60.920 65.522 1.00 26.27 110 GLN A O 1
ATOM 793 N N . LYS A 1 116 ? 59.695 59.216 65.343 1.00 28.12 111 LYS A N 1
ATOM 794 C CA . LYS A 1 116 ? 60.421 58.390 66.310 1.00 27.45 111 LYS A CA 1
ATOM 795 C C . LYS A 1 116 ? 61.541 57.585 65.637 1.00 26.07 111 LYS A C 1
ATOM 796 O O . LYS A 1 116 ? 61.374 57.033 64.539 1.00 23.21 111 LYS A O 1
ATOM 802 N N . LEU A 1 117 ? 62.684 57.531 66.319 1.00 23.94 112 LEU A N 1
ATOM 803 C CA . LEU A 1 117 ? 63.876 56.857 65.817 1.00 21.81 112 LEU A CA 1
ATOM 804 C C . LEU A 1 117 ? 64.259 55.582 66.550 1.00 21.89 112 LEU A C 1
ATOM 805 O O . LEU A 1 117 ? 63.666 55.217 67.565 1.00 20.97 112 LEU A O 1
ATOM 810 N N . SER A 1 118 ? 65.270 54.913 66.009 1.00 25.21 113 SER A N 1
ATOM 811 C CA . SER A 1 118 ? 65.787 53.690 66.591 1.00 26.03 113 SER A CA 1
ATOM 812 C C . SER A 1 118 ? 66.377 54.135 67.911 1.00 26.28 113 SER A C 1
ATOM 813 O O . SER A 1 118 ? 65.794 54.939 68.632 1.00 28.13 113 SER A O 1
ATOM 816 N N . LEU A 1 119 ? 67.547 53.611 68.222 1.00 25.02 114 LEU A N 1
ATOM 817 C CA . LEU A 1 119 ? 68.232 53.986 69.435 1.00 24.55 114 LEU A CA 1
ATOM 818 C C . LEU A 1 119 ? 69.565 54.546 68.946 1.00 23.22 114 LEU A C 1
ATOM 819 O O . LEU A 1 119 ? 70.155 55.431 69.571 1.00 23.70 114 LEU A O 1
ATOM 824 N N . GLU A 1 120 ? 70.021 54.028 67.810 1.00 16.73 115 GLU A N 1
ATOM 825 C CA . GLU A 1 120 ? 71.254 54.499 67.189 1.00 13.26 115 GLU A CA 1
ATOM 826 C C . GLU A 1 120 ? 70.849 55.817 66.560 1.00 12.53 115 GLU A C 1
ATOM 827 O O . GLU A 1 120 ? 71.593 56.787 66.570 1.00 11.40 115 GLU A O 1
ATOM 833 N N . GLY A 1 121 ? 69.639 55.831 66.013 1.00 18.10 116 GLY A N 1
ATOM 834 C CA . GLY A 1 121 ? 69.127 57.027 65.382 1.00 17.14 116 GLY A CA 1
ATOM 835 C C . GLY A 1 121 ? 69.083 58.149 66.391 1.00 15.45 116 GLY A C 1
ATOM 836 O O . GLY A 1 121 ? 69.530 59.257 66.118 1.00 15.16 116 GLY A O 1
ATOM 837 N N . GLN A 1 122 ? 68.543 57.870 67.568 1.00 12.32 117 GLN A N 1
ATOM 838 C CA . GLN A 1 122 ? 68.489 58.899 68.585 1.00 11.61 117 GLN A CA 1
ATOM 839 C C . GLN A 1 122 ? 69.901 59.374 68.952 1.00 11.44 117 GLN A C 1
ATOM 840 O O . GLN A 1 122 ? 70.187 60.562 68.860 1.00 14.07 117 GLN A O 1
ATOM 846 N N . VAL A 1 123 ? 70.798 58.477 69.339 1.00 7.96 118 VAL A N 1
ATOM 847 C CA . VAL A 1 123 ? 72.162 58.906 69.664 1.00 5.81 118 VAL A CA 1
ATOM 848 C C . VAL A 1 123 ? 72.709 59.827 68.545 1.00 6.59 118 VAL A C 1
ATOM 849 O O . VAL A 1 123 ? 73.238 60.915 68.805 1.00 5.39 118 VAL A O 1
ATOM 853 N N . VAL A 1 124 ? 72.583 59.373 67.301 1.00 6.66 119 VAL A N 1
ATOM 854 C CA . VAL A 1 124 ? 73.042 60.137 66.147 1.00 5.76 119 VAL A CA 1
ATOM 855 C C . VAL A 1 124 ? 72.390 61.512 66.129 1.00 6.02 119 VAL A C 1
ATOM 856 O O . VAL A 1 124 ? 73.050 62.532 65.929 1.00 5.27 119 VAL A O 1
ATOM 860 N N . GLN A 1 125 ? 71.081 61.532 66.338 1.00 5.72 120 GLN A N 1
ATOM 861 C CA . GLN A 1 125 ? 70.353 62.782 66.337 1.00 5.42 120 GLN A CA 1
ATOM 862 C C . GLN A 1 125 ? 70.990 63.672 67.392 1.00 6.45 120 GLN A C 1
ATOM 863 O O . GLN A 1 125 ? 71.347 64.827 67.113 1.00 7.48 120 GLN A O 1
ATOM 869 N N . ASP A 1 126 ? 71.135 63.116 68.595 1.00 5.37 121 ASP A N 1
ATOM 870 C CA . ASP A 1 126 ? 71.742 63.808 69.727 1.00 5.39 121 ASP A CA 1
ATOM 871 C C . ASP A 1 126 ? 73.072 64.385 69.280 1.00 7.01 121 ASP A C 1
ATOM 872 O O . ASP A 1 126 ? 73.379 65.545 69.549 1.00 8.32 121 ASP A O 1
ATOM 877 N N . ALA A 1 127 ? 73.851 63.554 68.589 1.00 7.97 122 ALA A N 1
ATOM 878 C CA . ALA A 1 127 ? 75.176 63.920 68.113 1.00 7.93 122 ALA A CA 1
ATOM 879 C C . ALA A 1 127 ? 75.178 65.088 67.133 1.00 8.25 122 ALA A C 1
ATOM 880 O O . ALA A 1 127 ? 75.901 66.071 67.312 1.00 7.84 122 ALA A O 1
ATOM 882 N N . ASP A 1 128 ? 74.386 64.981 66.080 1.00 10.02 123 ASP A N 1
ATOM 883 C CA . ASP A 1 128 ? 74.352 66.051 65.107 1.00 10.24 123 ASP A CA 1
ATOM 884 C C . ASP A 1 128 ? 73.837 67.323 65.784 1.00 11.77 123 ASP A C 1
ATOM 885 O O . ASP A 1 128 ? 74.335 68.411 65.519 1.00 13.01 123 ASP A O 1
ATOM 890 N N . ARG A 1 129 ? 72.861 67.179 66.679 1.00 7.67 124 ARG A N 1
ATOM 891 C CA . ARG A 1 129 ? 72.287 68.328 67.373 1.00 6.37 124 ARG A CA 1
ATOM 892 C C . ARG A 1 129 ? 73.335 69.018 68.256 1.00 6.31 124 ARG A C 1
ATOM 893 O O . ARG A 1 129 ? 73.477 70.249 68.249 1.00 5.45 124 ARG A O 1
ATOM 901 N N . LEU A 1 130 ? 74.059 68.209 69.019 1.00 5.40 125 LEU A N 1
ATOM 902 C CA . LEU A 1 130 ? 75.091 68.702 69.929 1.00 4.28 125 LEU A CA 1
ATOM 903 C C . LEU A 1 130 ? 76.135 69.570 69.243 1.00 3.72 125 LEU A C 1
ATOM 904 O O . LEU A 1 130 ? 76.662 70.473 69.857 1.00 3.26 125 LEU A O 1
ATOM 909 N N . ASP A 1 131 ? 76.427 69.298 67.974 1.00 7.41 126 ASP A N 1
ATOM 910 C CA . ASP A 1 131 ? 77.406 70.092 67.228 1.00 7.00 126 ASP A CA 1
ATOM 911 C C . ASP A 1 131 ? 76.744 71.345 66.670 1.00 7.13 126 ASP A C 1
ATOM 912 O O . ASP A 1 131 ? 77.361 72.101 65.928 1.00 8.43 126 ASP A O 1
ATOM 917 N N . ALA A 1 132 ? 75.479 71.562 67.006 1.00 6.53 127 ALA A N 1
ATOM 918 C CA . ALA A 1 132 ? 74.789 72.742 66.510 1.00 6.38 127 ALA A CA 1
ATOM 919 C C . ALA A 1 132 ? 74.651 73.796 67.621 1.00 6.67 127 ALA A C 1
ATOM 920 O O . ALA A 1 132 ? 74.060 74.857 67.416 1.00 7.87 127 ALA A O 1
ATOM 922 N N . ILE A 1 133 ? 75.214 73.509 68.788 1.00 3.90 128 ILE A N 1
ATOM 923 C CA . ILE A 1 133 ? 75.109 74.437 69.896 1.00 4.15 128 ILE A CA 1
ATOM 924 C C . ILE A 1 133 ? 76.460 74.632 70.563 1.00 5.68 128 ILE A C 1
ATOM 925 O O . ILE A 1 133 ? 77.447 74.024 70.151 1.00 6.46 128 ILE A O 1
ATOM 930 N N . GLY A 1 134 ? 76.515 75.480 71.586 1.00 3.08 129 GLY A N 1
ATOM 931 C CA . GLY A 1 134 ? 77.783 75.743 72.232 1.00 1.36 129 GLY A CA 1
ATOM 932 C C . GLY A 1 134 ? 78.518 76.833 71.471 1.00 2.09 129 GLY A C 1
ATOM 933 O O . GLY A 1 134 ? 77.928 77.537 70.640 1.00 2.07 129 GLY A O 1
ATOM 934 N N . ALA A 1 135 ? 79.815 76.962 71.726 1.00 3.58 130 ALA A N 1
ATOM 935 C CA . ALA A 1 135 ? 80.607 77.995 71.077 1.00 1.20 130 ALA A CA 1
ATOM 936 C C . ALA A 1 135 ? 80.738 77.686 69.613 1.00 1.40 130 ALA A C 1
ATOM 937 O O . ALA A 1 135 ? 80.658 78.579 68.776 1.00 2.80 130 ALA A O 1
ATOM 939 N N . ILE A 1 136 ? 80.930 76.413 69.303 1.00 1.00 131 ILE A N 1
ATOM 940 C CA . ILE A 1 136 ? 81.023 75.976 67.921 1.00 1.00 131 ILE A CA 1
ATOM 941 C C . ILE A 1 136 ? 79.666 76.167 67.203 1.00 3.85 131 ILE A C 1
ATOM 942 O O . ILE A 1 136 ? 79.601 76.395 65.980 1.00 3.64 131 ILE A O 1
ATOM 947 N N . GLY A 1 137 ? 78.581 76.067 67.968 1.00 6.41 132 GLY A N 1
ATOM 948 C CA . GLY A 1 137 ? 77.265 76.256 67.393 1.00 8.24 132 GLY A CA 1
ATOM 949 C C . GLY A 1 137 ? 77.071 77.684 66.890 1.00 9.21 132 GLY A C 1
ATOM 950 O O . GLY A 1 137 ? 76.513 77.907 65.812 1.00 10.10 132 GLY A O 1
ATOM 951 N N . ILE A 1 138 ? 77.529 78.656 67.676 1.00 7.89 133 ILE A N 1
ATOM 952 C CA . ILE A 1 138 ? 77.416 80.064 67.297 1.00 5.28 133 ILE A CA 1
ATOM 953 C C . ILE A 1 138 ? 78.219 80.284 66.034 1.00 5.14 133 ILE A C 1
ATOM 954 O O . ILE A 1 138 ? 77.731 80.860 65.067 1.00 3.43 133 ILE A O 1
ATOM 959 N N . ALA A 1 139 ? 79.463 79.811 66.066 1.00 4.05 134 ALA A N 1
ATOM 960 C CA . ALA A 1 139 ? 80.382 79.956 64.951 1.00 2.29 134 ALA A CA 1
ATOM 961 C C . ALA A 1 139 ? 79.836 79.427 63.628 1.00 2.15 134 ALA A C 1
ATOM 962 O O . ALA A 1 139 ? 79.907 80.098 62.605 1.00 1.03 134 ALA A O 1
ATOM 964 N N . ARG A 1 140 ? 79.282 78.226 63.649 1.00 5.57 135 ARG A N 1
ATOM 965 C CA . ARG A 1 140 ? 78.770 77.630 62.431 1.00 5.79 135 ARG A CA 1
ATOM 966 C C . ARG A 1 140 ? 77.539 78.338 61.926 1.00 5.97 135 ARG A C 1
ATOM 967 O O . ARG A 1 140 ? 77.323 78.422 60.713 1.00 5.91 135 ARG A O 1
ATOM 975 N N . ALA A 1 141 ? 76.736 78.847 62.858 1.00 1.25 136 ALA A N 1
ATOM 976 C CA . ALA A 1 141 ? 75.507 79.533 62.508 1.00 1.00 136 ALA A CA 1
ATOM 977 C C . ALA A 1 141 ? 75.787 80.826 61.758 1.00 2.09 136 ALA A C 1
ATOM 978 O O . ALA A 1 141 ? 75.112 81.151 60.765 1.00 2.93 136 ALA A O 1
ATOM 980 N N . LEU A 1 142 ? 76.790 81.557 62.224 1.00 9.30 137 LEU A N 1
ATOM 981 C CA . LEU A 1 142 ? 77.172 82.817 61.600 1.00 11.89 137 LEU A CA 1
ATOM 982 C C . LEU A 1 142 ? 77.990 82.559 60.340 1.00 12.53 137 LEU A C 1
ATOM 983 O O . LEU A 1 142 ? 77.750 83.191 59.299 1.00 15.06 137 LEU A O 1
ATOM 988 N N . TYR A 1 143 ? 78.951 81.636 60.433 1.00 7.26 138 TYR A N 1
ATOM 989 C CA . TYR A 1 143 ? 79.783 81.285 59.282 1.00 5.52 138 TYR A CA 1
ATOM 990 C C . TYR A 1 143 ? 78.822 80.971 58.151 1.00 5.56 138 TYR A C 1
ATOM 991 O O . TYR A 1 143 ? 79.023 81.369 57.011 1.00 4.70 138 TYR A O 1
ATOM 1000 N N . TYR A 1 144 ? 77.762 80.252 58.482 1.00 6.55 139 TYR A N 1
ATOM 1001 C CA . TYR A 1 144 ? 76.769 79.941 57.486 1.00 7.81 139 TYR A CA 1
ATOM 1002 C C . TYR A 1 144 ? 76.079 81.233 57.021 1.00 9.29 139 TYR A C 1
ATOM 1003 O O . TYR A 1 144 ? 76.021 81.521 55.820 1.00 9.56 139 TYR A O 1
ATOM 1012 N N . SER A 1 145 ? 75.566 82.020 57.961 1.00 9.07 140 SER A N 1
ATOM 1013 C CA . SER A 1 145 ? 74.891 83.261 57.585 1.00 10.16 140 SER A CA 1
ATOM 1014 C C . SER A 1 145 ? 75.698 84.136 56.622 1.00 9.32 140 SER A C 1
ATOM 1015 O O . SER A 1 145 ? 75.151 84.684 55.659 1.00 7.43 140 SER A O 1
ATOM 1018 N N . GLY A 1 146 ? 76.994 84.266 56.880 1.00 7.16 141 GLY A N 1
ATOM 1019 C CA . GLY A 1 146 ? 77.823 85.063 56.002 1.00 8.04 141 GLY A CA 1
ATOM 1020 C C . GLY A 1 146 ? 78.121 84.372 54.675 1.00 8.49 141 GLY A C 1
ATOM 1021 O O . GLY A 1 146 ? 78.304 85.038 53.652 1.00 8.47 141 GLY A O 1
ATOM 1022 N N . HIS A 1 147 ? 78.180 83.043 54.677 1.00 7.99 142 HIS A N 1
ATOM 1023 C CA . HIS A 1 147 ? 78.448 82.326 53.444 1.00 8.55 142 HIS A CA 1
ATOM 1024 C C . HIS A 1 147 ? 77.268 82.427 52.499 1.00 8.24 142 HIS A C 1
ATOM 1025 O O . HIS A 1 147 ? 77.399 82.185 51.295 1.00 8.02 142 HIS A O 1
ATOM 1032 N N . VAL A 1 148 ? 76.116 82.794 53.046 1.00 7.97 143 VAL A N 1
ATOM 1033 C CA . VAL A 1 148 ? 74.893 82.876 52.256 1.00 6.84 143 VAL A CA 1
ATOM 1034 C C . VAL A 1 148 ? 74.332 84.286 52.086 1.00 7.01 143 VAL A C 1
ATOM 1035 O O . VAL A 1 148 ? 73.490 84.520 51.226 1.00 6.66 143 VAL A O 1
ATOM 1039 N N . GLY A 1 149 ? 74.800 85.226 52.902 1.00 9.48 144 GLY A N 1
ATOM 1040 C CA . GLY A 1 149 ? 74.316 86.594 52.806 1.00 8.48 144 GLY A CA 1
ATOM 1041 C C . GLY A 1 149 ? 73.061 86.814 53.624 1.00 9.92 144 GLY A C 1
ATOM 1042 O O . GLY A 1 149 ? 72.365 87.808 53.488 1.00 10.56 144 GLY A O 1
ATOM 1043 N N . GLU A 1 150 ? 72.750 85.859 54.477 1.00 14.87 145 GLU A N 1
ATOM 1044 C CA . GLU A 1 150 ? 71.593 85.978 55.331 1.00 14.63 145 GLU A CA 1
ATOM 1045 C C . GLU A 1 150 ? 71.971 87.132 56.245 1.00 15.91 145 GLU A C 1
ATOM 1046 O O . GLU A 1 150 ? 73.162 87.348 56.497 1.00 16.65 145 GLU A O 1
ATOM 1052 N N . LYS A 1 151 ? 70.988 87.884 56.733 1.00 8.53 146 LYS A N 1
ATOM 1053 C CA . LYS A 1 151 ? 71.301 88.986 57.625 1.00 5.31 146 LYS A CA 1
ATOM 1054 C C . LYS A 1 151 ? 71.632 88.423 59.000 1.00 3.56 146 LYS A C 1
ATOM 1055 O O . LYS A 1 151 ? 71.158 87.356 59.366 1.00 1.00 146 LYS A O 1
ATOM 1061 N N . ILE A 1 152 ? 72.490 89.118 59.742 1.00 8.17 147 ILE A N 1
ATOM 1062 C CA . ILE A 1 152 ? 72.840 88.660 61.073 1.00 7.34 147 ILE A CA 1
ATOM 1063 C C . ILE A 1 152 ? 71.621 88.899 61.955 1.00 9.58 147 ILE A C 1
ATOM 1064 O O . ILE A 1 152 ? 71.051 87.959 62.515 1.00 10.55 147 ILE A O 1
ATOM 1069 N N . TYR A 1 153 ? 71.214 90.166 62.044 1.00 6.11 148 TYR A N 1
ATOM 1070 C CA . TYR A 1 153 ? 70.079 90.560 62.854 1.00 5.99 148 TYR A CA 1
ATOM 1071 C C . TYR A 1 153 ? 69.271 91.658 62.193 1.00 7.26 148 TYR A C 1
ATOM 1072 O O . TYR A 1 153 ? 69.828 92.559 61.576 1.00 7.83 148 TYR A O 1
ATOM 1081 N N . ASP A 1 154 ? 67.952 91.579 62.335 1.00 12.90 149 ASP A N 1
ATOM 1082 C CA . ASP A 1 154 ? 67.046 92.581 61.779 1.00 14.43 149 ASP A CA 1
ATOM 1083 C C . ASP A 1 154 ? 65.914 92.773 62.769 1.00 14.88 149 ASP A C 1
ATOM 1084 O O . ASP A 1 154 ? 65.133 91.859 63.008 1.00 16.38 149 ASP A O 1
ATOM 1089 N N . PRO A 1 155 ? 65.820 93.962 63.375 1.00 15.20 150 PRO A N 1
ATOM 1090 C CA . PRO A 1 155 ? 64.765 94.250 64.352 1.00 15.87 150 PRO A CA 1
ATOM 1091 C C . PRO A 1 155 ? 63.381 94.259 63.722 1.00 15.69 150 PRO A C 1
ATOM 1092 O O . PRO A 1 155 ? 62.363 94.201 64.412 1.00 16.95 150 PRO A O 1
ATOM 1096 N N . ALA A 1 156 ? 63.359 94.318 62.398 1.00 15.33 151 ALA A N 1
ATOM 1097 C CA . ALA A 1 156 ? 62.111 94.334 61.653 1.00 13.08 151 ALA A CA 1
ATOM 1098 C C . ALA A 1 156 ? 61.857 93.002 60.960 1.00 12.36 151 ALA A C 1
ATOM 1099 O O . ALA A 1 156 ? 61.233 92.959 59.904 1.00 13.55 151 ALA A O 1
ATOM 1101 N N . ILE A 1 157 ? 62.371 91.928 61.552 1.00 6.43 152 ILE A N 1
ATOM 1102 C CA . ILE A 1 157 ? 62.182 90.558 61.063 1.00 5.42 152 ILE A CA 1
ATOM 1103 C C . ILE A 1 157 ? 62.201 89.672 62.313 1.00 5.62 152 ILE A C 1
ATOM 1104 O O . ILE A 1 157 ? 63.195 89.029 62.635 1.00 4.41 152 ILE A O 1
ATOM 1109 N N . ALA A 1 158 ? 61.085 89.687 63.030 1.00 9.67 153 ALA A N 1
ATOM 1110 C CA . ALA A 1 158 ? 60.929 88.932 64.258 1.00 8.80 153 ALA A CA 1
ATOM 1111 C C . ALA A 1 158 ? 61.058 87.448 63.989 1.00 8.91 153 ALA A C 1
ATOM 1112 O O . ALA A 1 158 ? 60.816 86.993 62.875 1.00 11.16 153 ALA A O 1
ATOM 1114 N N . PRO A 1 159 ? 61.477 86.673 64.997 1.00 5.01 154 PRO A N 1
ATOM 1115 C CA . PRO A 1 159 ? 61.598 85.230 64.765 1.00 6.79 154 PRO A CA 1
ATOM 1116 C C . PRO A 1 159 ? 60.243 84.551 64.546 1.00 7.72 154 PRO A C 1
ATOM 1117 O O . PRO A 1 159 ? 59.278 84.863 65.231 1.00 8.82 154 PRO A O 1
ATOM 1121 N N . ARG A 1 160 ? 60.180 83.636 63.580 1.00 6.55 155 ARG A N 1
ATOM 1122 C CA . ARG A 1 160 ? 58.955 82.906 63.259 1.00 8.39 155 ARG A CA 1
ATOM 1123 C C . ARG A 1 160 ? 58.563 81.880 64.325 1.00 11.51 155 ARG A C 1
ATOM 1124 O O . ARG A 1 160 ? 59.321 80.978 64.673 1.00 10.62 155 ARG A O 1
ATOM 1132 N N . GLU A 1 161 ? 57.333 82.012 64.800 1.00 22.59 156 GLU A N 1
ATOM 1133 C CA . GLU A 1 161 ? 56.772 81.167 65.850 1.00 24.19 156 GLU A CA 1
ATOM 1134 C C . GLU A 1 161 ? 56.203 79.784 65.519 1.00 24.76 156 GLU A C 1
ATOM 1135 O O . GLU A 1 161 ? 56.434 78.833 66.267 1.00 24.37 156 GLU A O 1
ATOM 1141 N N . HIS A 1 162 ? 55.458 79.658 64.425 1.00 20.80 157 HIS A N 1
ATOM 1142 C CA . HIS A 1 162 ? 54.862 78.365 64.075 1.00 23.61 157 HIS A CA 1
ATOM 1143 C C . HIS A 1 162 ? 54.960 78.035 62.595 1.00 23.88 157 HIS A C 1
ATOM 1144 O O . HIS A 1 162 ? 53.958 77.946 61.886 1.00 23.47 157 HIS A O 1
ATOM 1159 N N . THR A 1 164 ? 56.290 75.959 58.942 1.00 25.74 159 THR A N 1
ATOM 1160 C CA . THR A 1 164 ? 56.034 74.705 58.255 1.00 23.86 159 THR A CA 1
ATOM 1161 C C . THR A 1 164 ? 57.381 74.273 57.659 1.00 23.58 159 THR A C 1
ATOM 1162 O O . THR A 1 164 ? 58.266 75.110 57.439 1.00 21.81 159 THR A O 1
ATOM 1166 N N . ARG A 1 165 ? 57.554 72.979 57.415 1.00 24.01 160 ARG A N 1
ATOM 1167 C CA . ARG A 1 165 ? 58.817 72.512 56.860 1.00 25.24 160 ARG A CA 1
ATOM 1168 C C . ARG A 1 165 ? 59.226 73.377 55.674 1.00 26.55 160 ARG A C 1
ATOM 1169 O O . ARG A 1 165 ? 60.418 73.657 55.487 1.00 26.83 160 ARG A O 1
ATOM 1177 N N . GLU A 1 166 ? 58.252 73.814 54.876 1.00 28.01 161 GLU A N 1
ATOM 1178 C CA . GLU A 1 166 ? 58.594 74.648 53.731 1.00 29.62 161 GLU A CA 1
ATOM 1179 C C . GLU A 1 166 ? 59.201 75.930 54.241 1.00 29.27 161 GLU A C 1
ATOM 1180 O O . GLU A 1 166 ? 60.378 76.201 54.004 1.00 28.28 161 GLU A O 1
ATOM 1186 N N . GLN A 1 167 ? 58.401 76.712 54.959 1.00 28.80 162 GLN A N 1
ATOM 1187 C CA . GLN A 1 167 ? 58.894 77.964 55.498 1.00 28.65 162 GLN A CA 1
ATOM 1188 C C . GLN A 1 167 ? 60.309 77.767 56.037 1.00 28.50 162 GLN A C 1
ATOM 1189 O O . GLN A 1 167 ? 61.235 78.467 55.629 1.00 27.67 162 GLN A O 1
ATOM 1195 N N . TYR A 1 168 ? 60.483 76.800 56.934 1.00 26.67 163 TYR A N 1
ATOM 1196 C CA . TYR A 1 168 ? 61.797 76.570 57.514 1.00 27.70 163 TYR A CA 1
ATOM 1197 C C . TYR A 1 168 ? 62.888 76.267 56.503 1.00 29.40 163 TYR A C 1
ATOM 1198 O O . TYR A 1 168 ? 63.995 76.801 56.596 1.00 29.43 163 TYR A O 1
ATOM 1207 N N . ARG A 1 169 ? 62.577 75.412 55.537 1.00 32.48 164 ARG A N 1
ATOM 1208 C CA . ARG A 1 169 ? 63.549 75.023 54.527 1.00 34.60 164 ARG A CA 1
ATOM 1209 C C . ARG A 1 169 ? 63.769 76.022 53.385 1.00 36.63 164 ARG A C 1
ATOM 1210 O O . ARG A 1 169 ? 64.900 76.216 52.935 1.00 36.75 164 ARG A O 1
ATOM 1218 N N . HIS A 1 170 ? 62.703 76.679 52.940 1.00 42.51 165 HIS A N 1
ATOM 1219 C CA . HIS A 1 170 ? 62.800 77.607 51.813 1.00 45.56 165 HIS A CA 1
ATOM 1220 C C . HIS A 1 170 ? 62.859 79.130 52.068 1.00 45.70 165 HIS A C 1
ATOM 1221 O O . HIS A 1 170 ? 63.419 79.865 51.249 1.00 45.61 165 HIS A O 1
ATOM 1228 N N . GLN A 1 171 ? 62.303 79.609 53.181 1.00 44.83 166 GLN A N 1
ATOM 1229 C CA . GLN A 1 171 ? 62.323 81.051 53.491 1.00 44.29 166 GLN A CA 1
ATOM 1230 C C . GLN A 1 171 ? 63.487 81.440 54.418 1.00 43.01 166 GLN A C 1
ATOM 1231 O O . GLN A 1 171 ? 63.656 80.862 55.487 1.00 44.13 166 GLN A O 1
ATOM 1237 N N . PRO A 1 172 ? 64.311 82.419 54.014 1.00 41.56 167 PRO A N 1
ATOM 1238 C CA . PRO A 1 172 ? 65.438 82.824 54.867 1.00 39.68 167 PRO A CA 1
ATOM 1239 C C . PRO A 1 172 ? 65.122 83.842 55.975 1.00 36.83 167 PRO A C 1
ATOM 1240 O O . PRO A 1 172 ? 64.274 84.721 55.808 1.00 37.54 167 PRO A O 1
ATOM 1244 N N . GLY A 1 173 ? 65.822 83.703 57.100 1.00 31.54 168 GLY A N 1
ATOM 1245 C CA . GLY A 1 173 ? 65.648 84.593 58.236 1.00 28.76 168 GLY A CA 1
ATOM 1246 C C . GLY A 1 173 ? 67.014 85.063 58.720 1.00 25.98 168 GLY A C 1
ATOM 1247 O O . GLY A 1 173 ? 68.012 84.746 58.087 1.00 27.45 168 GLY A O 1
ATOM 1248 N N . THR A 1 174 ? 67.087 85.790 59.831 1.00 18.62 169 THR A N 1
ATOM 1249 C CA . THR A 1 174 ? 68.378 86.270 60.310 1.00 15.61 169 THR A CA 1
ATOM 1250 C C . THR A 1 174 ? 69.195 85.299 61.176 1.00 14.78 169 THR A C 1
ATOM 1251 O O . THR A 1 174 ? 68.654 84.393 61.822 1.00 15.27 169 THR A O 1
ATOM 1255 N N . ALA A 1 175 ? 70.513 85.504 61.180 1.00 13.29 170 ALA A N 1
ATOM 1256 C CA . ALA A 1 175 ? 71.426 84.686 61.969 1.00 9.72 170 ALA A CA 1
ATOM 1257 C C . ALA A 1 175 ? 70.932 84.652 63.408 1.00 8.62 170 ALA A C 1
ATOM 1258 O O . ALA A 1 175 ? 70.892 83.599 64.038 1.00 8.44 170 ALA A O 1
ATOM 1260 N N . ILE A 1 176 ? 70.538 85.809 63.923 1.00 10.27 171 ILE A N 1
ATOM 1261 C CA . ILE A 1 176 ? 70.034 85.878 65.291 1.00 9.84 171 ILE A CA 1
ATOM 1262 C C . ILE A 1 176 ? 68.745 85.074 65.481 1.00 9.84 171 ILE A C 1
ATOM 1263 O O . ILE A 1 176 ? 68.624 84.320 66.449 1.00 7.99 171 ILE A O 1
ATOM 1268 N N . ASN A 1 177 ? 67.791 85.235 64.564 1.00 7.36 172 ASN A N 1
ATOM 1269 C CA . ASN A 1 177 ? 66.532 84.501 64.662 1.00 9.61 172 ASN A CA 1
ATOM 1270 C C . ASN A 1 177 ? 66.728 82.999 64.631 1.00 10.34 172 ASN A C 1
ATOM 1271 O O . ASN A 1 177 ? 65.840 82.248 65.021 1.00 12.09 172 ASN A O 1
ATOM 1276 N N . HIS A 1 178 ? 67.878 82.562 64.137 1.00 10.55 173 HIS A N 1
ATOM 1277 C CA . HIS A 1 178 ? 68.150 81.138 64.046 1.00 10.04 173 HIS A CA 1
ATOM 1278 C C . HIS A 1 178 ? 68.258 80.488 65.410 1.00 8.51 173 HIS A C 1
ATOM 1279 O O . HIS A 1 178 ? 67.952 79.319 65.545 1.00 9.47 173 HIS A O 1
ATOM 1286 N N . PHE A 1 179 ? 68.687 81.245 66.416 1.00 11.44 174 PHE A N 1
ATOM 1287 C CA . PHE A 1 179 ? 68.823 80.717 67.778 1.00 12.15 174 PHE A CA 1
ATOM 1288 C C . PHE A 1 179 ? 67.461 80.533 68.414 1.00 14.03 174 PHE A C 1
ATOM 1289 O O . PHE A 1 179 ? 67.182 79.546 69.120 1.00 15.19 174 PHE A O 1
ATOM 1297 N N . TYR A 1 180 ? 66.614 81.513 68.175 1.00 11.21 175 TYR A N 1
ATOM 1298 C CA . TYR A 1 180 ? 65.293 81.475 68.728 1.00 10.68 175 TYR A CA 1
ATOM 1299 C C . TYR A 1 180 ? 64.500 80.399 68.051 1.00 10.48 175 TYR A C 1
ATOM 1300 O O . TYR A 1 180 ? 63.756 79.677 68.710 1.00 12.13 175 TYR A O 1
ATOM 1309 N N . GLU A 1 181 ? 64.695 80.270 66.741 1.00 10.51 176 GLU A N 1
ATOM 1310 C CA . GLU A 1 181 ? 63.971 79.297 65.929 1.00 10.84 176 GLU A CA 1
ATOM 1311 C C . GLU A 1 181 ? 64.429 77.844 65.992 1.00 11.17 176 GLU A C 1
ATOM 1312 O O . GLU A 1 181 ? 63.621 76.932 65.791 1.00 13.00 176 GLU A O 1
ATOM 1318 N N . LYS A 1 182 ? 65.709 77.622 66.269 1.00 8.44 177 LYS A N 1
ATOM 1319 C CA . LYS A 1 182 ? 66.244 76.266 66.321 1.00 5.53 177 LYS A CA 1
ATOM 1320 C C . LYS A 1 182 ? 67.196 75.990 67.486 1.00 6.79 177 LYS A C 1
ATOM 1321 O O . LYS A 1 182 ? 66.912 75.164 68.351 1.00 7.13 177 LYS A O 1
ATOM 1327 N N . LEU A 1 183 ? 68.327 76.684 67.506 1.00 5.66 178 LEU A N 1
ATOM 1328 C CA . LEU A 1 183 ? 69.318 76.468 68.535 1.00 7.21 178 LEU A CA 1
ATOM 1329 C C . LEU A 1 183 ? 68.793 76.450 69.985 1.00 10.46 178 LEU A C 1
ATOM 1330 O O . LEU A 1 183 ? 69.173 75.573 70.784 1.00 11.80 178 LEU A O 1
ATOM 1335 N N . PHE A 1 184 ? 67.916 77.383 70.345 1.00 13.49 179 PHE A N 1
ATOM 1336 C CA . PHE A 1 184 ? 67.401 77.373 71.709 1.00 12.66 179 PHE A CA 1
ATOM 1337 C C . PHE A 1 184 ? 66.532 76.148 72.011 1.00 12.15 179 PHE A C 1
ATOM 1338 O O . PHE A 1 184 ? 66.462 75.703 73.154 1.00 12.18 179 PHE A O 1
ATOM 1346 N N . LYS A 1 185 ? 65.896 75.595 70.983 1.00 8.36 180 LYS A N 1
ATOM 1347 C CA . LYS A 1 185 ? 65.013 74.442 71.150 1.00 7.67 180 LYS A CA 1
ATOM 1348 C 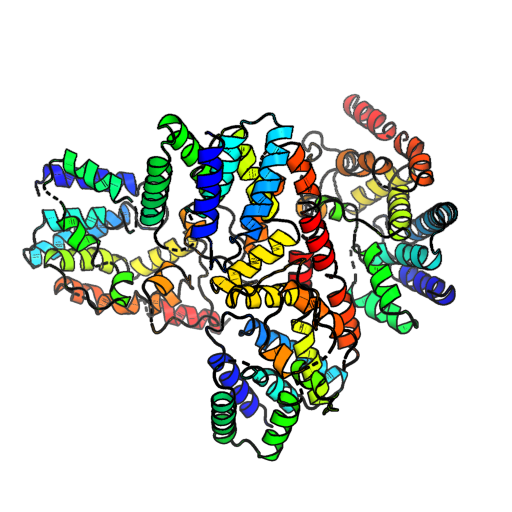C . LYS A 1 185 ? 65.700 73.079 71.234 1.00 6.83 180 LYS A C 1
ATOM 1349 O O . LYS A 1 185 ? 65.060 72.073 71.546 1.00 8.64 180 LYS A O 1
ATOM 1355 N N . LEU A 1 186 ? 66.998 73.036 70.986 1.00 10.62 181 LEU A N 1
ATOM 1356 C CA . LEU A 1 186 ? 67.702 71.767 70.982 1.00 9.71 181 LEU A CA 1
ATOM 1357 C C . LEU A 1 186 ? 67.855 70.969 72.291 1.00 10.89 181 LEU A C 1
ATOM 1358 O O . LEU A 1 186 ? 67.299 69.877 72.401 1.00 12.97 181 LEU A O 1
ATOM 1363 N N . ALA A 1 187 ? 68.590 71.475 73.273 1.00 6.79 182 ALA A N 1
ATOM 1364 C CA . ALA A 1 187 ? 68.758 70.755 74.539 1.00 6.39 182 ALA A CA 1
ATOM 1365 C C . ALA A 1 187 ? 67.493 70.053 75.057 1.00 7.59 182 ALA A C 1
ATOM 1366 O O . ALA A 1 187 ? 67.581 69.016 75.708 1.00 9.22 182 ALA A O 1
ATOM 1368 N N . ALA A 1 188 ? 66.323 70.619 74.772 1.00 10.22 183 ALA A N 1
ATOM 1369 C CA . ALA A 1 188 ? 65.055 70.059 75.238 1.00 10.32 183 ALA A CA 1
ATOM 1370 C C . ALA A 1 188 ? 64.622 68.859 74.434 1.00 12.63 183 ALA A C 1
ATOM 1371 O O . ALA A 1 188 ? 63.864 68.019 74.923 1.00 13.90 183 ALA A O 1
ATOM 1373 N N . LEU A 1 189 ? 65.095 68.787 73.196 1.00 12.26 184 LEU A N 1
ATOM 1374 C CA . LEU A 1 189 ? 64.762 67.688 72.297 1.00 13.98 184 LEU A CA 1
ATOM 1375 C C . LEU A 1 189 ? 65.775 66.545 72.409 1.00 15.02 184 LEU A C 1
ATOM 1376 O O . LEU A 1 189 ? 65.575 65.464 71.855 1.00 13.59 184 LEU A O 1
ATOM 1389 N N . ASN A 1 191 ? 67.863 63.356 73.382 1.00 24.05 186 ASN A N 1
ATOM 1390 C CA . ASN A 1 191 ? 67.333 62.038 73.792 1.00 25.47 186 ASN A CA 1
ATOM 1391 C C . ASN A 1 191 ? 68.130 61.297 74.869 1.00 27.05 186 ASN A C 1
ATOM 1392 O O . ASN A 1 191 ? 67.557 60.762 75.823 1.00 25.28 186 ASN A O 1
ATOM 1397 N N . THR A 1 192 ? 69.445 61.231 74.703 1.00 24.67 187 THR A N 1
ATOM 1398 C CA . THR A 1 192 ? 70.288 60.570 75.685 1.00 27.19 187 THR A CA 1
ATOM 1399 C C . THR A 1 192 ? 70.285 61.426 76.943 1.00 28.87 187 THR A C 1
ATOM 1400 O O . THR A 1 192 ? 70.041 62.630 76.878 1.00 29.79 187 THR A O 1
ATOM 1404 N N . ASP A 1 193 ? 70.557 60.818 78.090 1.00 35.27 188 ASP A N 1
ATOM 1405 C CA . ASP A 1 193 ? 70.613 61.591 79.321 1.00 36.96 188 ASP A CA 1
ATOM 1406 C C . ASP A 1 193 ? 71.961 62.310 79.286 1.00 36.39 188 ASP A C 1
ATOM 1407 O O . ASP A 1 193 ? 72.095 63.443 79.762 1.00 36.21 188 ASP A O 1
ATOM 1412 N N . THR A 1 194 ? 72.956 61.636 78.715 1.00 34.27 189 THR A N 1
ATOM 1413 C CA . THR A 1 194 ? 74.291 62.204 78.601 1.00 33.37 189 THR A CA 1
ATOM 1414 C C . THR A 1 194 ? 74.294 63.443 77.718 1.00 32.47 189 THR A C 1
ATOM 1415 O O . THR A 1 194 ? 74.988 64.424 78.012 1.00 32.66 189 THR A O 1
ATOM 1419 N N . ALA A 1 195 ? 73.526 63.399 76.634 1.00 25.98 190 ALA A N 1
ATOM 1420 C CA . ALA A 1 195 ? 73.460 64.543 75.742 1.00 23.84 190 ALA A CA 1
ATOM 1421 C C . ALA A 1 195 ? 72.779 65.693 76.474 1.00 22.87 190 ALA A C 1
ATOM 1422 O O . ALA A 1 195 ? 73.301 66.804 76.524 1.00 20.47 190 ALA A O 1
ATOM 1424 N N . LYS A 1 196 ? 71.614 65.416 77.056 1.00 27.51 191 LYS A N 1
ATOM 1425 C CA . LYS A 1 196 ? 70.874 66.437 77.788 1.00 26.60 191 LYS A CA 1
ATOM 1426 C C . LYS A 1 196 ? 71.825 67.179 78.718 1.00 26.33 191 LYS A C 1
ATOM 1427 O O . LYS A 1 196 ? 71.715 68.391 78.903 1.00 26.69 191 LYS A O 1
ATOM 1433 N N . ALA A 1 197 ? 72.769 66.444 79.294 1.00 24.59 192 ALA A N 1
ATOM 1434 C CA . ALA A 1 197 ? 73.737 67.032 80.204 1.00 21.78 192 ALA A CA 1
ATOM 1435 C C . ALA A 1 197 ? 74.741 67.915 79.468 1.00 19.79 192 ALA A C 1
ATOM 1436 O O . ALA A 1 197 ? 74.988 69.041 79.875 1.00 20.26 192 ALA A O 1
ATOM 1438 N N . LEU A 1 198 ? 75.314 67.408 78.383 1.00 14.26 193 LEU A N 1
ATOM 1439 C CA . LEU A 1 198 ? 76.303 68.167 77.624 1.00 12.59 193 LEU A CA 1
ATOM 1440 C C . LEU A 1 198 ? 75.695 69.456 77.068 1.00 11.31 193 LEU A C 1
ATOM 1441 O O . LEU A 1 198 ? 76.362 70.478 76.937 1.00 9.12 193 LEU A O 1
ATOM 1446 N N . ALA A 1 199 ? 74.407 69.405 76.762 1.00 14.32 194 ALA A N 1
ATOM 1447 C CA . ALA A 1 199 ? 73.728 70.551 76.196 1.00 13.44 194 ALA A CA 1
ATOM 1448 C C . ALA A 1 199 ? 73.542 71.711 77.167 1.00 13.00 194 ALA A C 1
ATOM 1449 O O . ALA A 1 199 ? 73.527 72.872 76.764 1.00 12.79 194 ALA A O 1
ATOM 1451 N N . ALA A 1 200 ? 73.423 71.401 78.449 1.00 14.42 195 ALA A N 1
ATOM 1452 C CA . ALA A 1 200 ? 73.190 72.430 79.461 1.00 15.20 195 ALA A CA 1
ATOM 1453 C C . ALA A 1 200 ? 74.086 73.654 79.344 1.00 16.12 195 ALA A C 1
ATOM 1454 O O . ALA A 1 200 ? 73.603 74.755 79.081 1.00 15.15 195 ALA A O 1
ATOM 1456 N N . HIS A 1 201 ? 75.390 73.468 79.532 1.00 20.40 196 HIS A N 1
ATOM 1457 C CA . HIS A 1 201 ? 76.323 74.584 79.433 1.00 19.67 196 HIS A CA 1
ATOM 1458 C C . HIS A 1 201 ? 76.395 75.096 78.000 1.00 18.57 196 HIS A C 1
ATOM 1459 O O . HIS A 1 201 ? 76.410 76.307 77.755 1.00 19.67 196 HIS A O 1
ATOM 1466 N N . ARG A 1 202 ? 76.455 74.166 77.052 1.00 11.60 197 ARG A N 1
ATOM 1467 C CA . ARG A 1 202 ? 76.508 74.535 75.653 1.00 8.43 197 ARG A CA 1
ATOM 1468 C C . ARG A 1 202 ? 75.333 75.424 75.256 1.00 8.50 197 ARG A C 1
ATOM 1469 O O . ARG A 1 202 ? 75.406 76.120 74.241 1.00 9.18 197 ARG A O 1
ATOM 1477 N N . THR A 1 203 ? 74.244 75.391 76.024 1.00 8.06 198 THR A N 1
ATOM 1478 C CA . THR A 1 203 ? 73.105 76.245 75.702 1.00 8.23 198 THR A CA 1
ATOM 1479 C C . THR A 1 203 ? 73.182 77.565 76.474 1.00 7.05 198 THR A C 1
ATOM 1480 O O . THR A 1 203 ? 72.785 78.616 75.971 1.00 7.42 198 THR A O 1
ATOM 1484 N N . ALA A 1 204 ? 73.705 77.521 77.689 1.00 6.04 199 ALA A N 1
ATOM 1485 C CA . ALA A 1 204 ? 73.850 78.748 78.454 1.00 5.49 199 ALA A CA 1
ATOM 1486 C C . ALA A 1 204 ? 74.729 79.701 77.637 1.00 5.81 199 ALA A C 1
ATOM 1487 O O . ALA A 1 204 ? 74.433 80.885 77.521 1.00 3.58 199 ALA A O 1
ATOM 1489 N N . VAL A 1 205 ? 75.807 79.162 77.066 1.00 6.61 200 VAL A N 1
ATOM 1490 C CA . VAL A 1 205 ? 76.746 79.934 76.252 1.00 8.21 200 VAL A CA 1
ATOM 1491 C C . VAL A 1 205 ? 76.024 80.744 75.172 1.00 8.82 200 VAL A C 1
ATOM 1492 O O . VAL A 1 205 ? 76.280 81.928 74.979 1.00 8.09 200 VAL A O 1
ATOM 1504 N N . HIS A 1 207 ? 72.772 81.608 75.056 1.00 3.97 202 HIS A N 1
ATOM 1505 C CA . HIS A 1 207 ? 71.890 82.625 75.581 1.00 3.60 202 HIS A CA 1
ATOM 1506 C C . HIS A 1 207 ? 72.720 83.825 75.990 1.00 3.04 202 HIS A C 1
ATOM 1507 O O . HIS A 1 207 ? 72.309 84.972 75.793 1.00 2.02 202 HIS A O 1
ATOM 1514 N N . GLU A 1 208 ? 73.905 83.562 76.535 1.00 6.44 203 GLU A N 1
ATOM 1515 C CA . GLU A 1 208 ? 74.792 84.641 76.953 1.00 4.72 203 GLU A CA 1
ATOM 1516 C C . GLU A 1 208 ? 75.225 85.384 75.710 1.00 4.44 203 GLU A C 1
ATOM 1517 O O . GLU A 1 208 ? 75.186 86.609 75.664 1.00 4.46 203 GLU A O 1
ATOM 1523 N N . PHE A 1 209 ? 75.593 84.641 74.680 1.00 4.08 204 PHE A N 1
ATOM 1524 C CA . PHE A 1 209 ? 76.001 85.264 73.429 1.00 6.63 204 PHE A CA 1
ATOM 1525 C C . PHE A 1 209 ? 74.905 86.206 72.904 1.00 8.55 204 PHE A C 1
ATOM 1526 O O . PHE A 1 209 ? 75.165 87.376 72.595 1.00 8.27 204 PHE A O 1
ATOM 1534 N N . VAL A 1 210 ? 73.677 85.704 72.822 1.00 9.56 205 VAL A N 1
ATOM 1535 C CA . VAL A 1 210 ? 72.592 86.520 72.299 1.00 9.52 205 VAL A CA 1
ATOM 1536 C C . VAL A 1 210 ? 72.230 87.712 73.191 1.0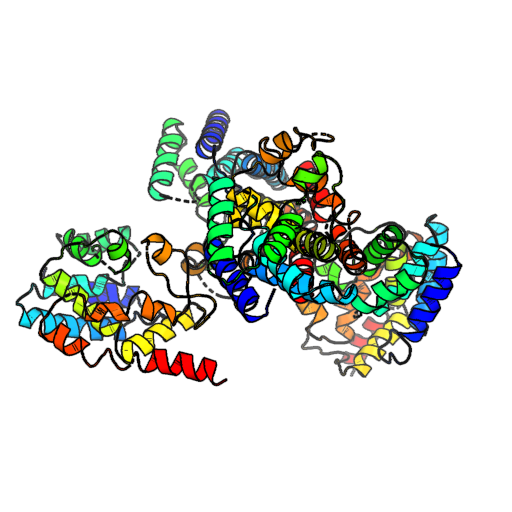0 10.91 205 VAL A C 1
ATOM 1537 O O . VAL A 1 210 ? 71.987 88.808 72.672 1.00 9.82 205 VAL A O 1
ATOM 1541 N N . ASP A 1 211 ? 72.221 87.521 74.515 1.00 17.13 206 ASP A N 1
ATOM 1542 C CA . ASP A 1 211 ? 71.894 88.626 75.436 1.00 18.95 206 ASP A CA 1
ATOM 1543 C C . ASP A 1 211 ? 72.861 89.791 75.227 1.00 20.17 206 ASP A C 1
ATOM 1544 O O . ASP A 1 211 ? 72.430 90.932 75.039 1.00 20.95 206 ASP A O 1
ATOM 1549 N N . GLN A 1 212 ? 74.163 89.490 75.259 1.00 14.13 207 GLN A N 1
ATOM 1550 C CA . GLN A 1 212 ? 75.216 90.489 75.078 1.00 12.05 207 GLN A CA 1
ATOM 1551 C C . GLN A 1 212 ? 75.078 91.188 73.741 1.00 10.10 207 GLN A C 1
ATOM 1552 O O . GLN A 1 212 ? 75.347 92.385 73.620 1.00 11.19 207 GLN A O 1
ATOM 1558 N N . PHE A 1 213 ? 74.657 90.425 72.741 1.00 8.86 208 PHE A N 1
ATOM 1559 C CA . PHE A 1 213 ? 74.456 90.932 71.391 1.00 6.58 208 PHE A CA 1
ATOM 1560 C C . PHE A 1 213 ? 73.371 92.009 71.404 1.00 7.30 208 PHE A C 1
ATOM 1561 O O . PHE A 1 213 ? 73.669 93.193 71.235 1.00 8.61 208 PHE A O 1
ATOM 1569 N N . LYS A 1 214 ? 72.121 91.609 71.631 1.00 7.34 209 LYS A N 1
ATOM 1570 C CA . LYS A 1 214 ? 71.013 92.570 71.630 1.00 7.44 209 LYS A CA 1
ATOM 1571 C C . LYS A 1 214 ? 71.304 93.759 72.537 1.00 6.25 209 LYS A C 1
ATOM 1572 O O . LYS A 1 214 ? 70.846 94.871 72.268 1.00 6.31 209 LYS A O 1
ATOM 1578 N N . ALA A 1 215 ? 72.075 93.545 73.597 1.00 1.00 210 ALA A N 1
ATOM 1579 C CA . ALA A 1 215 ? 72.416 94.669 74.458 1.00 2.40 210 ALA A CA 1
ATOM 1580 C C . ALA A 1 215 ? 73.409 95.517 73.672 1.00 4.63 210 ALA A C 1
ATOM 1581 O O . ALA A 1 215 ? 73.230 96.721 73.523 1.00 3.13 210 ALA A O 1
ATOM 1583 N N . GLU A 1 216 ? 74.459 94.885 73.158 1.00 9.89 211 GLU A N 1
ATOM 1584 C CA . GLU A 1 216 ? 75.446 95.624 72.391 1.00 13.17 211 GLU A CA 1
ATOM 1585 C C . GLU A 1 216 ? 74.813 96.304 71.200 1.00 15.62 211 GLU A C 1
ATOM 1586 O O . GLU A 1 216 ? 75.276 97.353 70.764 1.00 17.95 211 GLU A O 1
ATOM 1592 N N . TRP A 1 217 ? 73.764 95.705 70.659 1.00 14.54 212 TRP A N 1
ATOM 1593 C CA . TRP A 1 217 ? 73.120 96.283 69.490 1.00 19.23 212 TRP A CA 1
ATOM 1594 C C . TRP A 1 217 ? 72.569 97.639 69.823 1.00 24.28 212 TRP A C 1
ATOM 1595 O O . TRP A 1 217 ? 72.991 98.640 69.264 1.00 23.81 212 TRP A O 1
ATOM 1606 N N . THR A 1 218 ? 71.602 97.626 70.738 1.00 36.41 213 THR A N 1
ATOM 1607 C CA . THR A 1 218 ? 70.905 98.805 71.259 1.00 40.46 213 THR A CA 1
ATOM 1608 C C . THR A 1 218 ? 71.830 99.926 71.660 1.00 43.58 213 THR A C 1
ATOM 1609 O O . THR A 1 218 ? 71.636 101.053 71.255 1.00 46.45 213 THR A O 1
ATOM 1613 N N . ALA A 1 219 ? 72.807 99.612 72.503 1.00 44.94 214 ALA A N 1
ATOM 1614 C CA . ALA A 1 219 ? 73.755 100.600 72.979 1.00 49.44 214 ALA A CA 1
ATOM 1615 C C . ALA A 1 219 ? 74.420 101.214 71.778 1.00 53.42 214 ALA A C 1
ATOM 1616 O O . ALA A 1 219 ? 75.157 102.188 71.907 1.00 55.71 214 ALA A O 1
ATOM 1618 N N . ASP A 1 220 ? 74.149 100.642 70.605 1.00 59.12 215 ASP A N 1
ATOM 1619 C CA . ASP A 1 220 ? 74.723 101.119 69.343 1.00 61.99 215 ASP A CA 1
ATOM 1620 C C . ASP A 1 220 ? 73.689 101.389 68.241 1.00 62.11 215 ASP A C 1
ATOM 1621 O O . ASP A 1 220 ? 72.795 100.547 68.000 1.00 62.18 215 ASP A O 1
ATOM 1634 N N . ILE B 1 7 ? 19.767 65.762 76.010 1.00 36.34 2 ILE B N 1
ATOM 1635 C CA . ILE B 1 7 ? 19.613 64.498 75.300 1.00 30.56 2 ILE B CA 1
ATOM 1636 C C . ILE B 1 7 ? 19.751 63.366 76.298 1.00 26.48 2 ILE B C 1
ATOM 1637 O O . ILE B 1 7 ? 20.765 63.256 76.983 1.00 24.92 2 ILE B O 1
ATOM 1642 N N . THR B 1 8 ? 18.724 62.529 76.375 1.00 27.37 3 THR B N 1
ATOM 1643 C CA . THR B 1 8 ? 18.706 61.406 77.310 1.00 25.50 3 THR B CA 1
ATOM 1644 C C . THR B 1 8 ? 19.430 60.175 76.800 1.00 23.82 3 THR B C 1
ATOM 1645 O O . THR B 1 8 ? 19.513 59.937 75.593 1.00 23.64 3 THR B O 1
ATOM 1649 N N . GLU B 1 9 ? 19.918 59.378 77.744 1.00 21.27 4 GLU B N 1
ATOM 1650 C CA . GLU B 1 9 ? 20.653 58.167 77.432 1.00 21.91 4 GLU B CA 1
ATOM 1651 C C . GLU B 1 9 ? 19.885 57.234 76.490 1.00 20.58 4 GLU B C 1
ATOM 1652 O O . GLU B 1 9 ? 20.484 56.467 75.736 1.00 18.83 4 GLU B O 1
ATOM 1658 N N . THR B 1 10 ? 18.560 57.308 76.529 1.00 19.52 5 THR B N 1
ATOM 1659 C CA . THR B 1 10 ? 17.729 56.472 75.675 1.00 19.08 5 THR B CA 1
ATOM 1660 C C . THR B 1 10 ? 17.733 57.021 74.269 1.00 17.96 5 THR B C 1
ATOM 1661 O O . THR B 1 10 ? 17.807 56.277 73.292 1.00 18.98 5 THR B O 1
ATOM 1665 N N . GLN B 1 11 ? 17.631 58.338 74.176 1.00 17.33 6 GLN B N 1
ATOM 1666 C CA . GLN B 1 11 ? 17.612 58.987 72.891 1.00 14.26 6 GLN B CA 1
ATOM 1667 C C . GLN B 1 11 ? 18.984 58.822 72.288 1.00 14.79 6 GLN B C 1
ATOM 1668 O O . GLN B 1 11 ? 19.113 58.592 71.081 1.00 15.82 6 GLN B O 1
ATOM 1674 N N . LEU B 1 12 ? 20.014 58.922 73.128 1.00 11.45 7 LEU B N 1
ATOM 1675 C CA . LEU B 1 12 ? 21.375 58.784 72.636 1.00 9.60 7 LEU B CA 1
ATOM 1676 C C . LEU B 1 12 ? 21.481 57.463 71.906 1.00 9.55 7 LEU B C 1
ATOM 1677 O O . LEU B 1 12 ? 21.736 57.444 70.697 1.00 10.93 7 LEU B O 1
ATOM 1682 N N . THR B 1 13 ? 21.262 56.367 72.631 1.00 8.57 8 THR B N 1
ATOM 1683 C CA . THR B 1 13 ? 21.332 55.027 72.051 1.00 8.06 8 THR B CA 1
ATOM 1684 C C . THR B 1 13 ? 20.546 54.964 70.751 1.00 7.94 8 THR B C 1
ATOM 1685 O O . THR B 1 13 ? 21.019 54.413 69.758 1.00 9.26 8 THR B O 1
ATOM 1689 N N . ALA B 1 14 ? 19.344 55.528 70.754 1.00 8.61 9 ALA B N 1
ATOM 1690 C CA . ALA B 1 14 ? 18.505 55.504 69.554 1.00 8.34 9 ALA B CA 1
ATOM 1691 C C . ALA B 1 14 ? 19.249 56.114 68.383 1.00 9.26 9 ALA B C 1
ATOM 1692 O O . ALA B 1 14 ? 19.313 55.526 67.305 1.00 11.17 9 ALA B O 1
ATOM 1694 N N . ILE B 1 15 ? 19.811 57.300 68.611 1.00 8.62 10 ILE B N 1
ATOM 1695 C CA . ILE B 1 15 ? 20.564 58.025 67.599 1.00 7.82 10 ILE B CA 1
ATOM 1696 C C . ILE B 1 15 ? 21.719 57.184 67.089 1.00 7.62 10 ILE B C 1
ATOM 1697 O O . ILE B 1 15 ? 22.045 57.224 65.891 1.00 6.16 10 ILE B O 1
ATOM 1702 N N . GLN B 1 16 ? 22.352 56.446 68.007 1.00 9.24 11 GLN B N 1
ATOM 1703 C CA . GLN B 1 16 ? 23.484 55.588 67.649 1.00 7.44 11 GLN B CA 1
ATOM 1704 C C . GLN B 1 16 ? 22.942 54.550 66.679 1.00 7.33 11 GLN B C 1
ATOM 1705 O O . GLN B 1 16 ? 23.482 54.346 65.574 1.00 5.80 11 GLN B O 1
ATOM 1711 N N . THR B 1 17 ? 21.853 53.915 67.105 1.00 1.00 12 THR B N 1
ATOM 1712 C CA . THR B 1 17 ? 21.209 52.902 66.306 1.00 1.00 12 THR B CA 1
ATOM 1713 C C . THR B 1 17 ? 20.871 53.498 64.975 1.00 1.00 12 THR B C 1
ATOM 1714 O O . THR B 1 17 ? 21.173 52.915 63.943 1.00 4.41 12 THR B O 1
ATOM 1718 N N . TYR B 1 18 ? 20.245 54.662 64.985 1.00 1.00 13 TYR B N 1
ATOM 1719 C CA . TYR B 1 18 ? 19.882 55.290 63.730 1.00 2.07 13 TYR B CA 1
ATOM 1720 C C . TYR B 1 18 ? 21.094 55.496 62.818 1.00 4.52 13 TYR B C 1
ATOM 1721 O O . TYR B 1 18 ? 21.084 55.113 61.638 1.00 3.09 13 TYR B O 1
ATOM 1730 N N . ALA B 1 19 ? 22.134 56.103 63.378 1.00 11.38 14 ALA B N 1
ATOM 1731 C CA . ALA B 1 19 ? 23.351 56.387 62.639 1.00 13.94 14 ALA B CA 1
ATOM 1732 C C . ALA B 1 19 ? 23.934 55.146 61.972 1.00 15.74 14 ALA B C 1
ATOM 1733 O O . ALA B 1 19 ? 24.056 55.091 60.747 1.00 16.08 14 ALA B O 1
ATOM 1735 N N . LEU B 1 20 ? 24.308 54.153 62.775 1.00 18.30 15 LEU B N 1
ATOM 1736 C CA . LEU B 1 20 ? 24.889 52.926 62.233 1.00 20.56 15 LEU B CA 1
ATOM 1737 C C . LEU B 1 20 ? 24.029 52.264 61.141 1.00 22.74 15 LEU B C 1
ATOM 1738 O O . LEU B 1 20 ? 24.563 51.708 60.189 1.00 25.90 15 LEU B O 1
ATOM 1743 N N . GLN B 1 21 ? 22.709 52.307 61.253 1.00 22.46 16 GLN B N 1
ATOM 1744 C CA . GLN B 1 21 ? 21.895 51.706 60.201 1.00 24.68 16 GLN B CA 1
ATOM 1745 C C . GLN B 1 21 ? 22.071 52.452 58.878 1.00 24.35 16 GLN B C 1
ATOM 1746 O O . GLN B 1 21 ? 22.391 51.848 57.858 1.00 25.27 16 GLN B O 1
ATOM 1752 N N . LYS B 1 22 ? 21.876 53.766 58.903 1.00 20.10 17 LYS B N 1
ATOM 1753 C CA . LYS B 1 22 ? 21.992 54.585 57.706 1.00 19.09 17 LYS B CA 1
ATOM 1754 C C . LYS B 1 22 ? 23.361 54.561 57.056 1.00 19.03 17 LYS B C 1
ATOM 1755 O O . LYS B 1 22 ? 23.507 54.982 55.904 1.00 19.06 17 LYS B O 1
ATOM 1761 N N . LEU B 1 23 ? 24.373 54.093 57.783 1.00 21.57 18 LEU B N 1
ATOM 1762 C CA . LEU B 1 23 ? 25.715 54.046 57.209 1.00 20.94 18 LEU B CA 1
ATOM 1763 C C . LEU B 1 23 ? 26.203 52.653 56.898 1.00 20.56 18 LEU B C 1
ATOM 1764 O O . LEU B 1 23 ? 27.389 52.440 56.709 1.00 21.63 18 LEU B O 1
ATOM 1769 N N . ALA B 1 24 ? 25.282 51.703 56.861 1.00 22.01 19 ALA B N 1
ATOM 1770 C CA . ALA B 1 24 ? 25.636 50.340 56.517 1.00 23.40 19 ALA B CA 1
ATOM 1771 C C . ALA B 1 24 ? 25.805 50.371 54.993 1.00 24.11 19 ALA B C 1
ATOM 1772 O O . ALA B 1 24 ? 25.130 51.144 54.298 1.00 24.90 19 ALA B O 1
ATOM 1774 N N . HIS B 1 25 ? 26.701 49.548 54.468 1.00 24.48 20 HIS B N 1
ATOM 1775 C CA . HIS B 1 25 ? 26.931 49.533 53.027 1.00 26.29 20 HIS B CA 1
ATOM 1776 C C . HIS B 1 25 ? 27.466 50.910 52.621 1.00 26.75 20 HIS B C 1
ATOM 1777 O O . HIS B 1 25 ? 27.113 51.428 51.564 1.00 29.04 20 HIS B O 1
ATOM 1784 N N . ASP B 1 26 ? 28.305 51.512 53.460 1.00 24.30 21 ASP B N 1
ATOM 1785 C CA . ASP B 1 26 ? 28.848 52.824 53.140 1.00 22.46 21 ASP B CA 1
ATOM 1786 C C . ASP B 1 26 ? 29.830 52.756 51.974 1.00 22.14 21 ASP B C 1
ATOM 1787 O O . ASP B 1 26 ? 29.591 53.348 50.924 1.00 23.47 21 ASP B O 1
ATOM 1792 N N . HIS B 1 27 ? 30.939 52.047 52.163 1.00 18.16 22 HIS B N 1
ATOM 1793 C CA . HIS B 1 27 ? 31.968 51.891 51.120 1.00 16.89 22 HIS B CA 1
ATOM 1794 C C . HIS B 1 27 ? 32.642 53.170 50.619 1.00 14.86 22 HIS B C 1
ATOM 1795 O O . HIS B 1 27 ? 33.073 53.230 49.468 1.00 11.61 22 HIS B O 1
ATOM 1802 N N . SER B 1 28 ? 32.727 54.184 51.481 1.00 15.90 23 SER B N 1
ATOM 1803 C CA . SER B 1 28 ? 33.363 55.453 51.119 1.00 13.45 23 SER B CA 1
ATOM 1804 C C . SER B 1 28 ? 34.341 55.874 52.207 1.00 12.40 23 SER B C 1
ATOM 1805 O O . SER B 1 28 ? 35.086 56.839 52.040 1.00 10.64 23 SER B O 1
ATOM 1808 N N . GLY B 1 29 ? 34.331 55.134 53.314 1.00 8.72 24 GLY B N 1
ATOM 1809 C CA . GLY B 1 29 ? 35.213 55.439 54.420 1.00 8.76 24 GLY B CA 1
ATOM 1810 C C . GLY B 1 29 ? 34.459 56.207 55.487 1.00 9.42 24 GLY B C 1
ATOM 1811 O O . GLY B 1 29 ? 34.989 57.114 56.137 1.00 9.94 24 GLY B O 1
ATOM 1812 N N . HIS B 1 30 ? 33.201 55.849 55.674 1.00 9.47 25 HIS B N 1
ATOM 1813 C CA . HIS B 1 30 ? 32.379 56.533 56.656 1.00 11.14 25 HIS B CA 1
ATOM 1814 C C . HIS B 1 30 ? 31.379 55.544 57.244 1.00 12.26 25 HIS B C 1
ATOM 1815 O O . HIS B 1 30 ? 30.248 55.903 57.577 1.00 12.24 25 HIS B O 1
ATOM 1822 N N . GLY B 1 31 ? 31.818 54.297 57.368 1.00 11.82 26 GLY B N 1
ATOM 1823 C CA . GLY B 1 31 ? 30.973 53.253 57.904 1.00 12.00 26 GLY B CA 1
ATOM 1824 C C . GLY B 1 31 ? 31.130 53.144 59.401 1.00 13.87 26 GLY B C 1
ATOM 1825 O O . GLY B 1 31 ? 31.638 54.055 60.046 1.00 14.50 26 GLY B O 1
ATOM 1826 N N . ARG B 1 32 ? 30.717 52.008 59.946 1.00 17.57 27 ARG B N 1
ATOM 1827 C CA . ARG B 1 32 ? 30.749 51.777 61.379 1.00 19.62 27 ARG B CA 1
ATOM 1828 C C . ARG B 1 32 ? 32.072 51.945 62.133 1.00 20.92 27 ARG B C 1
ATOM 1829 O O . ARG B 1 32 ? 32.055 52.412 63.267 1.00 21.56 27 ARG B O 1
ATOM 1837 N N . ASP B 1 33 ? 33.211 51.592 61.536 1.00 18.41 28 ASP B N 1
ATOM 1838 C CA . ASP B 1 33 ? 34.492 51.766 62.235 1.00 18.02 28 ASP B CA 1
ATOM 1839 C C . ASP B 1 33 ? 34.778 53.262 62.439 1.00 15.77 28 ASP B C 1
ATOM 1840 O O . ASP B 1 33 ? 35.084 53.706 63.559 1.00 13.94 28 ASP B O 1
ATOM 1845 N N . HIS B 1 34 ? 34.673 54.024 61.349 1.00 17.33 29 HIS B N 1
ATOM 1846 C CA . HIS B 1 34 ? 34.864 55.479 61.361 1.00 16.28 29 HIS B CA 1
ATOM 1847 C C . HIS B 1 34 ? 34.014 56.033 62.498 1.00 15.19 29 HIS B C 1
ATOM 1848 O O . HIS B 1 34 ? 34.526 56.626 63.440 1.00 14.68 29 HIS B O 1
ATOM 1855 N N . LEU B 1 35 ? 32.712 55.797 62.402 1.00 11.74 30 LEU B N 1
ATOM 1856 C CA . LEU B 1 35 ? 31.748 56.243 63.403 1.00 11.84 30 LEU B CA 1
ATOM 1857 C C . LEU B 1 35 ? 32.119 55.902 64.836 1.00 10.22 30 LEU B C 1
ATOM 1858 O O . LEU B 1 35 ? 31.931 56.715 65.736 1.00 10.50 30 LEU B O 1
ATOM 1863 N N . GLN B 1 36 ? 32.637 54.696 65.040 1.00 10.13 31 GLN B N 1
ATOM 1864 C CA . GLN B 1 36 ? 33.018 54.254 66.373 1.00 10.18 31 GLN B CA 1
ATOM 1865 C C . GLN B 1 36 ? 34.286 54.932 66.822 1.00 9.36 31 GLN B C 1
ATOM 1866 O O . GLN B 1 36 ? 34.399 55.307 67.986 1.00 8.75 31 GLN B O 1
ATOM 1872 N N . ARG B 1 37 ? 35.249 55.073 65.909 1.00 9.85 32 ARG B N 1
ATOM 1873 C CA . ARG B 1 37 ? 36.501 55.739 66.256 1.00 10.52 32 ARG B CA 1
ATOM 1874 C C . ARG B 1 37 ? 36.229 57.192 66.669 1.00 9.50 32 ARG B C 1
ATOM 1875 O O . ARG B 1 37 ? 36.729 57.670 67.698 1.00 8.40 32 ARG B O 1
ATOM 1883 N N . VAL B 1 38 ? 35.453 57.897 65.851 1.00 4.65 33 VAL B N 1
ATOM 1884 C CA . VAL B 1 38 ? 35.112 59.263 66.167 1.00 3.23 33 VAL B CA 1
ATOM 1885 C C . VAL B 1 38 ? 34.393 59.249 67.507 1.00 3.18 33 VAL B C 1
ATOM 1886 O O . VAL B 1 38 ? 34.749 59.987 68.410 1.00 2.65 33 VAL B O 1
ATOM 1890 N N . ASN B 1 39 ? 33.383 58.403 67.643 1.00 5.06 34 ASN B N 1
ATOM 1891 C CA . ASN B 1 39 ? 32.637 58.351 68.888 1.00 7.71 34 ASN B CA 1
ATOM 1892 C C . ASN B 1 39 ? 33.591 58.273 70.069 1.00 10.56 34 ASN B C 1
ATOM 1893 O O . ASN B 1 39 ? 33.648 59.174 70.898 1.00 10.84 34 ASN B O 1
ATOM 1898 N N . ARG B 1 40 ? 34.341 57.182 70.136 1.00 14.39 35 ARG B N 1
ATOM 1899 C CA . ARG B 1 40 ? 35.304 56.962 71.203 1.00 16.32 35 ARG B CA 1
ATOM 1900 C C . ARG B 1 40 ? 36.256 58.145 71.416 1.00 13.89 35 ARG B C 1
ATOM 1901 O O . ARG B 1 40 ? 36.712 58.384 72.531 1.00 13.76 35 ARG B O 1
ATOM 1909 N N . LEU B 1 41 ? 36.544 58.886 70.348 1.00 16.49 36 LEU B N 1
ATOM 1910 C CA . LEU B 1 41 ? 37.414 60.071 70.425 1.00 13.92 36 LEU B CA 1
ATOM 1911 C C . LEU B 1 41 ? 36.636 61.242 71.029 1.00 13.11 36 LEU B C 1
ATOM 1912 O O . LEU B 1 41 ? 37.154 61.983 71.866 1.00 13.11 36 LEU B O 1
ATOM 1917 N N . ALA B 1 42 ? 35.390 61.404 70.584 1.00 5.47 37 ALA B N 1
ATOM 1918 C CA . ALA B 1 42 ? 34.527 62.473 71.059 1.00 4.19 37 ALA B CA 1
ATOM 1919 C C . ALA B 1 42 ? 34.378 62.364 72.559 1.00 4.95 37 ALA B C 1
ATOM 1920 O O . ALA B 1 42 ? 34.467 63.358 73.277 1.00 4.24 37 ALA B O 1
ATOM 1922 N N . ARG B 1 43 ? 34.165 61.138 73.029 1.00 9.30 38 ARG B N 1
ATOM 1923 C CA . ARG B 1 43 ? 33.967 60.891 74.447 1.00 9.79 38 ARG B CA 1
ATOM 1924 C C . ARG B 1 43 ? 35.180 61.282 75.275 1.00 9.87 38 ARG B C 1
ATOM 1925 O O . ARG B 1 43 ? 35.042 61.965 76.277 1.00 10.68 38 ARG B O 1
ATOM 1933 N N . ARG B 1 44 ? 36.374 60.878 74.873 1.00 8.46 39 ARG B N 1
ATOM 1934 C CA . ARG B 1 44 ? 37.530 61.267 75.663 1.00 10.76 39 ARG B CA 1
ATOM 1935 C C . ARG B 1 44 ? 37.682 62.791 75.679 1.00 11.83 39 ARG B C 1
ATOM 1936 O O . ARG B 1 44 ? 37.819 63.405 76.739 1.00 12.11 39 ARG B O 1
ATOM 1944 N N . LEU B 1 45 ? 37.656 63.387 74.491 1.00 15.23 40 LEU B N 1
ATOM 1945 C CA . LEU B 1 45 ? 37.801 64.832 74.330 1.00 16.01 40 LEU B CA 1
ATOM 1946 C C . LEU B 1 45 ? 36.745 65.624 75.089 1.00 15.79 40 LEU B C 1
ATOM 1947 O O . LEU B 1 45 ? 37.058 66.636 75.707 1.00 17.14 40 LEU B O 1
ATOM 1952 N N . ALA B 1 46 ? 35.497 65.174 75.037 1.00 14.77 41 ALA B N 1
ATOM 1953 C CA . ALA B 1 46 ? 34.433 65.885 75.731 1.00 16.42 41 ALA B CA 1
ATOM 1954 C C . ALA B 1 46 ? 34.766 65.962 77.219 1.00 17.17 41 ALA B C 1
ATOM 1955 O O . ALA B 1 46 ? 34.719 67.037 77.831 1.00 15.59 41 ALA B O 1
ATOM 1957 N N . LYS B 1 47 ? 35.125 64.821 77.797 1.00 16.60 42 LYS B N 1
ATOM 1958 C CA . LYS B 1 47 ? 35.451 64.781 79.208 1.00 17.34 42 LYS B CA 1
ATOM 1959 C C . LYS B 1 47 ? 36.630 65.676 79.570 1.00 16.69 42 LYS B C 1
ATOM 1960 O O . LYS B 1 47 ? 36.555 66.459 80.517 1.00 15.71 42 LYS B O 1
ATOM 1966 N N . ASP B 1 48 ? 37.708 65.586 78.805 1.00 16.63 43 ASP B N 1
ATOM 1967 C CA . ASP B 1 48 ? 38.864 66.423 79.056 1.00 15.55 43 ASP B CA 1
ATOM 1968 C C . ASP B 1 48 ? 38.478 67.904 79.082 1.00 16.04 43 ASP B C 1
ATOM 1969 O O . ASP B 1 48 ? 39.042 68.684 79.847 1.00 17.11 43 ASP B O 1
ATOM 1974 N N . GLU B 1 49 ? 37.514 68.289 78.249 1.00 15.42 44 GLU B N 1
ATOM 1975 C CA . GLU B 1 49 ? 37.070 69.676 78.178 1.00 16.16 44 GLU B CA 1
ATOM 1976 C C . GLU B 1 49 ? 35.869 70.028 79.048 1.00 15.72 44 GLU B C 1
ATOM 1977 O O . GLU B 1 49 ? 35.562 71.198 79.233 1.00 15.70 44 GLU B O 1
ATOM 1983 N N . GLY B 1 50 ? 35.189 69.024 79.581 1.00 15.56 45 GLY B N 1
ATOM 1984 C CA . GLY B 1 50 ? 34.029 69.303 80.397 1.00 13.03 45 GLY B CA 1
ATOM 1985 C C . GLY B 1 50 ? 32.890 69.738 79.505 1.00 11.35 45 GLY B C 1
ATOM 1986 O O . GLY B 1 50 ? 32.222 70.738 79.753 1.00 12.13 45 GLY B O 1
ATOM 1987 N N . ALA B 1 51 ? 32.673 68.979 78.446 1.00 7.46 46 ALA B N 1
ATOM 1988 C CA . ALA B 1 51 ? 31.614 69.295 77.512 1.00 8.82 46 ALA B CA 1
ATOM 1989 C C . ALA B 1 51 ? 30.426 68.412 77.797 1.00 10.20 46 ALA B C 1
ATOM 1990 O O . ALA B 1 51 ? 30.574 67.332 78.363 1.00 11.73 46 ALA B O 1
ATOM 1992 N N . ASN B 1 52 ? 29.241 68.876 77.420 1.00 13.14 47 ASN B N 1
ATOM 1993 C CA . ASN B 1 52 ? 28.052 68.078 77.612 1.00 13.15 47 ASN B CA 1
ATOM 1994 C C . ASN B 1 52 ? 28.278 66.813 76.781 1.00 13.40 47 ASN B C 1
ATOM 1995 O O . ASN B 1 52 ? 28.463 66.881 75.568 1.00 13.96 47 ASN B O 1
ATOM 2000 N N . LEU B 1 53 ? 28.259 65.662 77.438 1.00 13.97 48 LEU B N 1
ATOM 2001 C CA . LEU B 1 53 ? 28.492 64.397 76.762 1.00 15.53 48 LEU B CA 1
ATOM 2002 C C . LEU B 1 53 ? 27.466 64.022 75.706 1.00 16.56 48 LEU B C 1
ATOM 2003 O O . LEU B 1 53 ? 27.788 63.987 74.520 1.00 17.42 48 LEU B O 1
ATOM 2008 N N . ASN B 1 54 ? 26.236 63.743 76.140 1.00 17.83 49 ASN B N 1
ATOM 2009 C CA . ASN B 1 54 ? 25.151 63.343 75.234 1.00 17.04 49 ASN B CA 1
ATOM 2010 C C . ASN B 1 54 ? 24.859 64.205 74.011 1.00 15.23 49 ASN B C 1
ATOM 2011 O O . ASN B 1 54 ? 24.411 63.685 72.999 1.00 17.92 49 ASN B O 1
ATOM 2016 N N . LEU B 1 55 ? 25.075 65.510 74.088 1.00 9.85 50 LEU B N 1
ATOM 2017 C CA . LEU B 1 55 ? 24.821 66.346 72.926 1.00 7.42 50 LEU B CA 1
ATOM 2018 C C . LEU B 1 55 ? 25.955 66.044 71.961 1.00 9.20 50 LEU B C 1
ATOM 2019 O O . LEU B 1 55 ? 25.734 65.856 70.760 1.00 8.97 50 LEU B O 1
ATOM 2024 N N . THR B 1 56 ? 27.173 66.009 72.509 1.00 8.77 51 THR B N 1
ATOM 2025 C CA . THR B 1 56 ? 28.391 65.763 71.742 1.00 6.07 51 THR B CA 1
ATOM 2026 C C . THR B 1 56 ? 28.335 64.490 70.909 1.00 6.33 51 THR B C 1
ATOM 2027 O O . THR B 1 56 ? 28.428 64.537 69.686 1.00 6.75 51 THR B O 1
ATOM 2031 N N . LEU B 1 57 ? 28.184 63.349 71.570 1.00 7.89 52 LEU B N 1
ATOM 2032 C CA . LEU B 1 57 ? 28.169 62.084 70.853 1.00 7.08 52 LEU B CA 1
ATOM 2033 C C . LEU B 1 57 ? 27.043 62.077 69.853 1.00 6.48 52 LEU B C 1
ATOM 2034 O O . LEU B 1 57 ? 27.224 61.631 68.720 1.00 5.77 52 LEU B O 1
ATOM 2039 N N . ALA B 1 58 ? 25.884 62.571 70.281 1.00 6.51 53 ALA B N 1
ATOM 2040 C CA . ALA B 1 58 ? 24.711 62.628 69.424 1.00 4.71 53 ALA B CA 1
ATOM 2041 C C . ALA B 1 58 ? 25.129 63.295 68.123 1.00 5.58 53 ALA B C 1
ATOM 2042 O O . ALA B 1 58 ? 25.016 62.695 67.047 1.00 8.11 53 ALA B O 1
ATOM 2044 N N . ALA B 1 59 ? 25.651 64.518 68.222 1.00 2.72 54 ALA B N 1
ATOM 2045 C CA . ALA B 1 59 ? 26.085 65.240 67.037 1.00 2.16 54 ALA B CA 1
ATOM 2046 C C . ALA B 1 59 ? 27.226 64.502 66.376 1.00 3.81 54 ALA B C 1
ATOM 2047 O O . ALA B 1 59 ? 27.405 64.595 65.168 1.00 7.90 54 ALA B O 1
ATOM 2049 N N . ALA B 1 60 ? 28.012 63.771 67.154 1.00 1.00 55 ALA B N 1
ATOM 2050 C CA . ALA B 1 60 ? 29.129 63.034 66.573 1.00 1.00 55 ALA B CA 1
ATOM 2051 C C . ALA B 1 60 ? 28.595 61.914 65.699 1.00 1.00 55 ALA B C 1
ATOM 2052 O O . ALA B 1 60 ? 29.040 61.718 64.575 1.00 1.00 55 ALA B O 1
ATOM 2054 N N . TRP B 1 61 ? 27.621 61.187 66.237 1.00 9.49 56 TRP B N 1
ATOM 2055 C CA . TRP B 1 61 ? 26.994 60.069 65.542 1.00 9.89 56 TRP B CA 1
ATOM 2056 C C . TRP B 1 61 ? 26.323 60.518 64.264 1.00 10.68 56 TRP B C 1
ATOM 2057 O O . TRP B 1 61 ? 26.411 59.849 63.237 1.00 11.23 56 TRP B O 1
ATOM 2068 N N . LEU B 1 62 ? 25.666 61.670 64.332 1.00 6.99 57 LEU B N 1
ATOM 2069 C CA . LEU B 1 62 ? 24.896 62.181 63.204 1.00 6.33 57 LEU B CA 1
ATOM 2070 C C . LEU B 1 62 ? 25.513 63.092 62.146 1.00 6.47 57 LEU B C 1
ATOM 2071 O O . LEU B 1 62 ? 24.822 63.471 61.211 1.00 6.18 57 LEU B O 1
ATOM 2076 N N . HIS B 1 63 ? 26.787 63.452 62.243 1.00 12.71 58 HIS B N 1
ATOM 2077 C CA . HIS B 1 63 ? 27.339 64.337 61.213 1.00 14.75 58 HIS B CA 1
ATOM 2078 C C . HIS B 1 63 ? 27.359 63.781 59.789 1.00 17.30 58 HIS B C 1
ATOM 2079 O O . HIS B 1 63 ? 26.963 64.468 58.851 1.00 18.94 58 HIS B O 1
ATOM 2086 N N . ASP B 1 64 ? 27.848 62.560 59.619 1.00 17.06 59 ASP B N 1
ATOM 2087 C CA . ASP B 1 64 ? 27.925 61.976 58.296 1.00 19.93 59 ASP B CA 1
ATOM 2088 C C . ASP B 1 64 ? 26.594 61.584 57.691 1.00 21.54 59 ASP B C 1
ATOM 2089 O O . ASP B 1 64 ? 26.447 61.543 56.485 1.00 21.60 59 ASP B O 1
ATOM 2094 N N . VAL B 1 65 ? 25.616 61.281 58.521 1.00 24.74 60 VAL B N 1
ATOM 2095 C CA . VAL B 1 65 ? 24.300 60.831 58.051 1.00 25.39 60 VAL B CA 1
ATOM 2096 C C . VAL B 1 65 ? 23.690 61.810 57.145 1.00 27.52 60 VAL B C 1
ATOM 2097 O O . VAL B 1 65 ? 22.825 61.461 56.280 1.00 29.26 60 VAL B O 1
ATOM 2101 N N . ILE B 1 66 ? 24.176 62.978 57.320 1.00 31.30 61 ILE B N 1
ATOM 2102 C CA . ILE B 1 66 ? 23.571 63.932 56.519 1.00 34.75 61 ILE B CA 1
ATOM 2103 C C . ILE B 1 66 ? 24.414 64.767 55.682 1.00 37.90 61 ILE B C 1
ATOM 2104 O O . ILE B 1 66 ? 23.878 65.678 55.010 1.00 39.75 61 ILE B O 1
ATOM 2109 N N . LEU B 1 70 ? 28.498 62.731 50.705 1.00 50.86 65 LEU B N 1
ATOM 2110 C CA . LEU B 1 70 ? 28.191 61.299 50.858 1.00 49.71 65 LEU B CA 1
ATOM 2111 C C . LEU B 1 70 ? 26.777 61.108 50.614 1.00 49.36 65 LEU B C 1
ATOM 2112 O O . LEU B 1 70 ? 26.338 59.963 50.581 1.00 49.98 65 LEU B O 1
ATOM 2125 N N . ALA B 1 72 ? 23.652 61.383 48.355 1.00 45.40 67 ALA B N 1
ATOM 2126 C CA . ALA B 1 72 ? 23.150 61.756 47.083 1.00 43.40 67 ALA B CA 1
ATOM 2127 C C . ALA B 1 72 ? 22.126 62.866 47.291 1.00 42.97 67 ALA B C 1
ATOM 2128 O O . ALA B 1 72 ? 22.301 63.970 46.776 1.00 42.98 67 ALA B O 1
ATOM 2130 N N . ASN B 1 73 ? 21.058 62.578 48.034 1.00 42.24 68 ASN B N 1
ATOM 2131 C CA . ASN B 1 73 ? 20.028 63.587 48.289 1.00 41.52 68 ASN B CA 1
ATOM 2132 C C . ASN B 1 73 ? 20.122 64.074 49.731 1.00 39.39 68 ASN B C 1
ATOM 2133 O O . ASN B 1 73 ? 19.550 63.463 50.631 1.00 39.48 68 ASN B O 1
ATOM 2138 N N . PRO B 1 74 ? 20.839 65.184 49.970 1.00 36.14 69 PRO B N 1
ATOM 2139 C CA . PRO B 1 74 ? 20.965 65.693 51.341 1.00 33.92 69 PRO B CA 1
ATOM 2140 C C . PRO B 1 74 ? 19.613 66.073 51.923 1.00 31.49 69 PRO B C 1
ATOM 2141 O O . PRO B 1 74 ? 19.275 65.665 53.031 1.00 31.28 69 PRO B O 1
ATOM 2145 N N . ALA B 1 75 ? 18.849 66.857 51.167 1.00 30.54 70 ALA B N 1
ATOM 2146 C CA . ALA B 1 75 ? 17.517 67.279 51.592 1.00 29.10 70 ALA B CA 1
ATOM 2147 C C . ALA B 1 75 ? 16.827 66.072 52.212 1.00 28.01 70 ALA B C 1
ATOM 2148 O O . ALA B 1 75 ? 16.516 66.057 53.40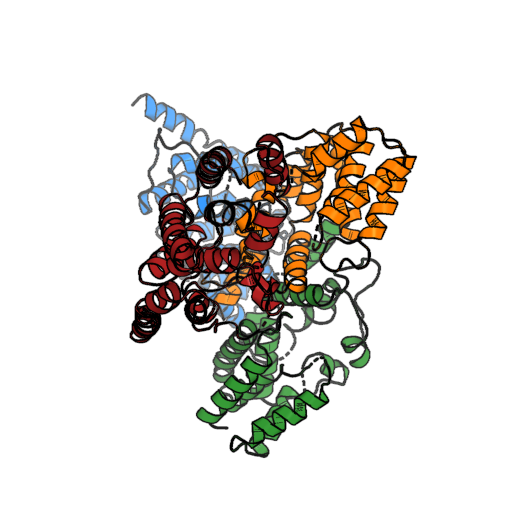8 1.00 28.36 70 ALA B O 1
ATOM 2150 N N . LYS B 1 76 ? 16.600 65.067 51.375 1.00 21.99 71 LYS B N 1
ATOM 2151 C CA . LYS B 1 76 ? 15.981 63.817 51.779 1.00 21.36 71 LYS B CA 1
ATOM 2152 C C . LYS B 1 76 ? 16.559 63.334 53.095 1.00 21.42 71 LYS B C 1
ATOM 2153 O O . LYS B 1 76 ? 15.834 62.877 53.975 1.00 21.52 71 LYS B O 1
ATOM 2159 N N . ALA B 1 77 ? 17.876 63.433 53.221 1.00 23.11 72 ALA B N 1
ATOM 2160 C CA . ALA B 1 77 ? 18.554 62.978 54.423 1.00 23.27 72 ALA B CA 1
ATOM 2161 C C . ALA B 1 77 ? 18.168 63.826 55.614 1.00 22.88 72 ALA B C 1
ATOM 2162 O O . ALA B 1 77 ? 17.790 63.298 56.649 1.00 22.87 72 ALA B O 1
ATOM 2164 N N . HIS B 1 78 ? 18.278 65.141 55.477 1.00 25.99 73 HIS B N 1
ATOM 2165 C CA . HIS B 1 78 ? 17.898 66.034 56.561 1.00 26.68 73 HIS B CA 1
ATOM 2166 C C . HIS B 1 78 ? 16.466 65.693 56.960 1.00 27.29 73 HIS B C 1
ATOM 2167 O O . HIS B 1 78 ? 16.186 65.390 58.114 1.00 26.93 73 HIS B O 1
ATOM 2174 N N . GLN B 1 79 ? 15.561 65.717 55.990 1.00 24.16 74 GLN B N 1
ATOM 2175 C CA . GLN B 1 79 ? 14.173 65.423 56.277 1.00 24.46 74 GLN B CA 1
ATOM 2176 C C . GLN B 1 79 ? 13.960 64.016 56.828 1.00 22.81 74 GLN B C 1
ATOM 2177 O O . GLN B 1 79 ? 12.853 63.663 57.217 1.00 24.43 74 GLN B O 1
ATOM 2183 N N . ASP B 1 80 ? 15.015 63.208 56.879 1.00 21.01 75 ASP B N 1
ATOM 2184 C CA . ASP B 1 80 ? 14.891 61.874 57.464 1.00 18.04 75 ASP B CA 1
ATOM 2185 C C . ASP B 1 80 ? 15.304 61.917 58.928 1.00 15.34 75 ASP B C 1
ATOM 2186 O O . ASP B 1 80 ? 14.585 61.435 59.794 1.00 15.20 75 ASP B O 1
ATOM 2191 N N . LEU B 1 81 ? 16.458 62.511 59.206 1.00 14.54 76 LEU B N 1
ATOM 2192 C CA . LEU B 1 81 ? 16.948 62.606 60.576 1.00 13.91 76 LEU B CA 1
ATOM 2193 C C . LEU B 1 81 ? 15.928 63.249 61.525 1.00 13.69 76 LEU B C 1
ATOM 2194 O O . LEU B 1 81 ? 15.854 62.887 62.704 1.00 12.13 76 LEU B O 1
ATOM 2199 N N . ILE B 1 82 ? 15.145 64.204 61.032 1.00 12.68 77 ILE B N 1
ATOM 2200 C CA . ILE B 1 82 ? 14.152 64.829 61.908 1.00 13.45 77 ILE B CA 1
ATOM 2201 C C . ILE B 1 82 ? 13.082 63.789 62.251 1.00 9.55 77 ILE B C 1
ATOM 2202 O O . ILE B 1 82 ? 12.713 63.617 63.411 1.00 8.13 77 ILE B O 1
ATOM 2207 N N . VAL B 1 83 ? 12.593 63.094 61.234 1.00 9.01 78 VAL B N 1
ATOM 2208 C CA . VAL B 1 83 ? 11.591 62.066 61.446 1.00 8.35 78 VAL B CA 1
ATOM 2209 C C . VAL B 1 83 ? 12.088 61.186 62.581 1.00 8.39 78 VAL B C 1
ATOM 2210 O O . VAL B 1 83 ? 11.311 60.776 63.435 1.00 9.63 78 VAL B O 1
ATOM 2214 N N . GLN B 1 84 ? 13.391 60.929 62.618 1.00 10.02 79 GLN B N 1
ATOM 2215 C CA . GLN B 1 84 ? 13.964 60.102 63.680 1.00 9.88 79 GLN B CA 1
ATOM 2216 C C . GLN B 1 84 ? 14.032 60.845 65.025 1.00 10.44 79 GLN B C 1
ATOM 2217 O O . GLN B 1 84 ? 13.571 60.351 66.055 1.00 10.62 79 GLN B O 1
ATOM 2223 N N . LEU B 1 85 ? 14.629 62.024 65.021 1.00 8.48 80 LEU B N 1
ATOM 2224 C CA . LEU B 1 85 ? 14.714 62.779 66.250 1.00 8.31 80 LEU B CA 1
ATOM 2225 C C . LEU B 1 85 ? 13.312 63.027 66.772 1.00 8.85 80 LEU B C 1
ATOM 2226 O O . LEU B 1 85 ? 13.085 62.967 67.984 1.00 9.81 80 LEU B O 1
ATOM 2231 N N . ASN B 1 86 ? 12.362 63.304 65.878 1.00 7.89 81 ASN B N 1
ATOM 2232 C CA . ASN B 1 86 ? 10.993 63.515 66.349 1.00 7.66 81 ASN B CA 1
ATOM 2233 C C . ASN B 1 86 ? 10.450 62.231 66.955 1.00 6.01 81 ASN B C 1
ATOM 2234 O O . ASN B 1 86 ? 9.919 62.248 68.058 1.00 3.95 81 ASN B O 1
ATOM 2239 N N . ALA B 1 87 ? 10.605 61.116 66.249 1.00 5.71 82 ALA B N 1
ATOM 2240 C CA . ALA B 1 87 ? 10.128 59.843 66.766 1.00 4.92 82 ALA B CA 1
ATOM 2241 C C . ALA B 1 87 ? 10.756 59.520 68.125 1.00 7.17 82 ALA B C 1
ATOM 2242 O O . ALA B 1 87 ? 10.263 58.641 68.825 1.00 8.27 82 ALA B O 1
ATOM 2244 N N . GLN B 1 88 ? 11.831 60.226 68.497 1.00 8.60 83 GLN B N 1
ATOM 2245 C CA . GLN B 1 88 ? 12.509 59.995 69.778 1.00 10.85 83 GLN B CA 1
ATOM 2246 C C . GLN B 1 88 ? 12.252 61.101 70.813 1.00 11.95 83 GLN B C 1
ATOM 2247 O O . GLN B 1 88 ? 12.946 61.190 71.833 1.00 11.76 83 GLN B O 1
ATOM 2253 N N . ASN B 1 89 ? 11.259 61.943 70.542 1.00 13.52 84 ASN B N 1
ATOM 2254 C CA . ASN B 1 89 ? 10.897 63.031 71.439 1.00 12.84 84 ASN B CA 1
ATOM 2255 C C . ASN B 1 89 ? 12.085 63.882 71.842 1.00 13.70 84 ASN B C 1
ATOM 2256 O O . ASN B 1 89 ? 12.140 64.379 72.972 1.00 17.04 84 ASN B O 1
ATOM 2261 N N . VAL B 1 90 ? 13.047 64.047 70.944 1.00 8.39 85 VAL B N 1
ATOM 2262 C CA . VAL B 1 90 ? 14.191 64.886 71.269 1.00 7.84 85 VAL B CA 1
ATOM 2263 C C . VAL B 1 90 ? 13.583 66.304 71.318 1.00 6.67 85 VAL B C 1
ATOM 2264 O O . VAL B 1 90 ? 12.807 66.669 70.437 1.00 8.50 85 VAL B O 1
ATOM 2268 N N . THR B 1 91 ? 13.907 67.104 72.328 1.00 1.00 86 THR B N 1
ATOM 2269 C CA . THR B 1 91 ? 13.305 68.436 72.411 1.00 1.00 86 THR B CA 1
ATOM 2270 C C . THR B 1 91 ? 13.686 69.391 71.295 1.00 1.00 86 THR B C 1
ATOM 2271 O O . THR B 1 91 ? 14.723 69.244 70.675 1.00 4.31 86 THR B O 1
ATOM 2275 N N . ALA B 1 92 ? 12.839 70.380 71.031 1.00 3.75 87 ALA B N 1
ATOM 2276 C CA . ALA B 1 92 ? 13.119 71.351 69.974 1.00 3.23 87 ALA B CA 1
ATOM 2277 C C . ALA B 1 92 ? 14.515 71.910 70.144 1.00 4.27 87 ALA B C 1
ATOM 2278 O O . ALA B 1 92 ? 15.379 71.692 69.298 1.00 3.01 87 ALA B O 1
ATOM 2280 N N . ASP B 1 93 ? 14.723 72.631 71.244 1.00 5.05 88 ASP B N 1
ATOM 2281 C CA . ASP B 1 93 ? 16.011 73.245 71.523 1.00 5.35 88 ASP B CA 1
ATOM 2282 C C . ASP B 1 93 ? 17.147 72.249 71.315 1.00 4.94 88 ASP B C 1
ATOM 2283 O O . ASP B 1 93 ? 18.179 72.595 70.743 1.00 3.58 88 ASP B O 1
ATOM 2288 N N . ASP B 1 94 ? 16.954 71.010 71.759 1.00 3.77 89 ASP B N 1
ATOM 2289 C CA . ASP B 1 94 ? 17.986 69.996 71.576 1.00 4.85 89 ASP B CA 1
ATOM 2290 C C . ASP B 1 94 ? 18.206 69.685 70.109 1.00 2.67 89 ASP B C 1
ATOM 2291 O O . ASP B 1 94 ? 19.336 69.495 69.690 1.00 1.48 89 ASP B O 1
ATOM 2296 N N . GLN B 1 95 ? 17.126 69.624 69.333 1.00 9.04 90 GLN B N 1
ATOM 2297 C CA . GLN B 1 95 ? 17.229 69.380 67.892 1.00 9.30 90 GLN B CA 1
ATOM 2298 C C . GLN B 1 95 ? 17.990 70.535 67.241 1.00 9.55 90 GLN B C 1
ATOM 2299 O O . GLN B 1 95 ? 18.812 70.326 66.353 1.00 11.55 90 GLN B O 1
ATOM 2305 N N . THR B 1 96 ? 17.720 71.754 67.695 1.00 5.08 91 THR B N 1
ATOM 2306 C CA . THR B 1 96 ? 18.408 72.923 67.175 1.00 3.07 91 THR B CA 1
ATOM 2307 C C . THR B 1 96 ? 19.912 72.786 67.443 1.00 2.35 91 THR B C 1
ATOM 2308 O O . THR B 1 96 ? 20.726 72.958 66.534 1.00 1.60 91 THR B O 1
ATOM 2312 N N . ALA B 1 97 ? 20.274 72.450 68.677 1.00 1.00 92 ALA B N 1
ATOM 2313 C CA . ALA B 1 97 ? 21.681 72.325 69.044 1.00 1.00 92 ALA B CA 1
ATOM 2314 C C . ALA B 1 97 ? 22.455 71.252 68.272 1.00 1.60 92 ALA B C 1
ATOM 2315 O O . ALA B 1 97 ? 23.687 71.302 68.200 1.00 1.00 92 ALA B O 1
ATOM 2317 N N . ILE B 1 98 ? 21.729 70.295 67.699 1.00 1.00 93 ILE B N 1
ATOM 2318 C CA . ILE B 1 98 ? 22.326 69.213 66.933 1.00 1.00 93 ILE B CA 1
ATOM 2319 C C . ILE B 1 98 ? 22.694 69.671 65.525 1.00 1.00 93 ILE B C 1
ATOM 2320 O O . ILE B 1 98 ? 23.745 69.321 65.004 1.00 1.00 93 ILE B O 1
ATOM 2325 N N . PHE B 1 99 ? 21.828 70.451 64.893 1.00 1.58 94 PHE B N 1
ATOM 2326 C CA . PHE B 1 99 ? 22.144 70.921 63.554 1.00 2.12 94 PHE B CA 1
ATOM 2327 C C . PHE B 1 99 ? 23.143 72.038 63.644 1.00 1.67 94 PHE B C 1
ATOM 2328 O O . PHE B 1 99 ? 23.967 72.221 62.742 1.00 1.00 94 PHE B O 1
ATOM 2336 N N . ALA B 1 100 ? 23.084 72.753 64.764 1.00 1.00 95 ALA B N 1
ATOM 2337 C CA . ALA B 1 100 ? 23.984 73.853 65.038 1.00 1.00 95 ALA B CA 1
ATOM 2338 C C . ALA B 1 100 ? 25.399 73.356 64.831 1.00 1.03 95 ALA B C 1
ATOM 2339 O O . ALA B 1 100 ? 26.240 74.051 64.276 1.00 1.32 95 ALA B O 1
ATOM 2341 N N . ILE B 1 101 ? 25.652 72.133 65.280 1.00 6.03 96 ILE B N 1
ATOM 2342 C CA . ILE B 1 101 ? 26.967 71.533 65.143 1.00 9.27 96 ILE B CA 1
ATOM 2343 C C . ILE B 1 101 ? 27.168 71.003 63.722 1.00 12.42 96 ILE B C 1
ATOM 2344 O O . ILE B 1 101 ? 27.696 71.676 62.848 1.00 10.90 96 ILE B O 1
ATOM 2349 N N . ILE B 1 102 ? 26.735 69.776 63.515 1.00 19.06 97 ILE B N 1
ATOM 2350 C CA . ILE B 1 102 ? 26.840 69.116 62.235 1.00 23.76 97 ILE B CA 1
ATOM 2351 C C . ILE B 1 102 ? 26.936 70.055 61.047 1.00 26.04 97 ILE B C 1
ATOM 2352 O O . ILE B 1 102 ? 27.932 70.051 60.326 1.00 28.73 97 ILE B O 1
ATOM 2357 N N . ASP B 1 103 ? 25.912 70.877 60.858 1.00 28.91 98 ASP B N 1
ATOM 2358 C CA . ASP B 1 103 ? 25.866 71.789 59.719 1.00 31.07 98 ASP B CA 1
ATOM 2359 C C . ASP B 1 103 ? 26.833 72.975 59.668 1.00 32.25 98 ASP B C 1
ATOM 2360 O O . ASP B 1 103 ? 26.910 73.646 58.636 1.00 32.01 98 ASP B O 1
ATOM 2365 N N . HIS B 1 104 ? 27.578 73.225 60.746 1.00 30.13 99 HIS B N 1
ATOM 2366 C CA . HIS B 1 104 ? 28.507 74.358 60.794 1.00 30.53 99 HIS B CA 1
ATOM 2367 C C . HIS B 1 104 ? 29.840 74.004 61.432 1.00 33.62 99 HIS B C 1
ATOM 2368 O O . HIS B 1 104 ? 30.376 74.766 62.229 1.00 34.28 99 HIS B O 1
ATOM 2383 N N . SER B 1 106 ? 31.958 71.676 59.342 1.00 44.85 101 SER B N 1
ATOM 2384 C CA . SER B 1 106 ? 32.747 71.153 58.247 1.00 46.70 101 SER B CA 1
ATOM 2385 C C . SER B 1 106 ? 33.706 72.210 57.712 1.00 47.00 101 SER B C 1
ATOM 2386 O O . SER B 1 106 ? 33.434 73.412 57.759 1.00 46.35 101 SER B O 1
ATOM 2389 N N . PHE B 1 107 ? 34.845 71.724 57.229 1.00 50.15 102 PHE B N 1
ATOM 2390 C CA . PHE B 1 107 ? 35.898 72.540 56.643 1.00 51.29 102 PHE B CA 1
ATOM 2391 C C . PHE B 1 107 ? 35.334 73.199 55.382 1.00 55.23 102 PHE B C 1
ATOM 2392 O O . PHE B 1 107 ? 35.668 74.341 55.061 1.00 54.94 102 PHE B O 1
ATOM 2400 N N . SER B 1 108 ? 34.481 72.462 54.671 1.00 57.36 103 SER B N 1
ATOM 2401 C CA . SER B 1 108 ? 33.868 72.961 53.446 1.00 61.66 103 SER B CA 1
ATOM 2402 C C . SER B 1 108 ? 33.175 74.287 53.729 1.00 64.91 103 SER B C 1
ATOM 2403 O O . SER B 1 108 ? 33.200 75.203 52.907 1.00 64.62 103 SER B O 1
ATOM 2406 N N . LYS B 1 109 ? 32.568 74.382 54.908 1.00 69.75 104 LYS B N 1
ATOM 2407 C CA . LYS B 1 109 ? 31.862 75.590 55.312 1.00 73.44 104 LYS B CA 1
ATOM 2408 C C . LYS B 1 109 ? 32.807 76.750 55.595 1.00 75.75 104 LYS B C 1
ATOM 2409 O O . LYS B 1 109 ? 32.626 77.840 55.057 1.00 75.46 104 LYS B O 1
ATOM 2415 N N . SER B 1 110 ? 33.816 76.503 56.430 1.00 77.73 105 SER B N 1
ATOM 2416 C CA . SER B 1 110 ? 34.797 77.520 56.815 1.00 80.42 105 SER B CA 1
ATOM 2417 C C . SER B 1 110 ? 35.155 78.496 55.697 1.00 82.13 105 SER B C 1
ATOM 2418 O O . SER B 1 110 ? 35.505 79.646 55.965 1.00 81.42 105 SER B O 1
ATOM 2421 N N . PHE B 1 111 ? 35.078 78.041 54.450 1.00 85.73 106 PHE B N 1
ATOM 2422 C CA . PHE B 1 111 ? 35.392 78.910 53.323 1.00 87.66 106 PHE B CA 1
ATOM 2423 C C . PHE B 1 111 ? 34.457 80.118 53.324 1.00 88.42 106 PHE B C 1
ATOM 2424 O O . PHE B 1 111 ? 34.893 81.248 53.101 1.00 88.51 106 PHE B O 1
ATOM 2432 N N . ASN B 1 112 ? 33.174 79.877 53.586 1.00 90.20 107 ASN B N 1
ATOM 2433 C CA . ASN B 1 112 ? 32.186 80.955 53.627 1.00 91.60 107 ASN B CA 1
ATOM 2434 C C . ASN B 1 112 ? 32.462 81.907 54.803 1.00 91.65 107 ASN B C 1
ATOM 2435 O O . ASN B 1 112 ? 31.560 82.604 55.274 1.00 91.27 107 ASN B O 1
ATOM 2440 N N . GLY B 1 113 ? 33.710 81.928 55.270 1.00 90.26 108 GLY B N 1
ATOM 2441 C CA . GLY B 1 113 ? 34.086 82.790 56.380 1.00 89.34 108 GLY B CA 1
ATOM 2442 C C . GLY B 1 113 ? 34.077 82.079 57.725 1.00 88.19 108 GLY B C 1
ATOM 2443 O O . GLY B 1 113 ? 33.405 81.057 57.867 1.00 88.53 108 GLY B O 1
ATOM 2444 N N . PRO B 1 114 ? 34.811 82.593 58.734 1.00 88.69 109 PRO B N 1
ATOM 2445 C CA . PRO B 1 114 ? 34.895 82.012 60.084 1.00 87.80 109 PRO B CA 1
ATOM 2446 C C . PRO B 1 114 ? 33.563 81.950 60.843 1.00 85.34 109 PRO B C 1
ATOM 2447 O O . PRO B 1 114 ? 32.889 82.968 61.029 1.00 85.67 109 PRO B O 1
ATOM 2451 N N . GLN B 1 115 ? 33.207 80.746 61.291 1.00 84.39 110 GLN B N 1
ATOM 2452 C CA . GLN B 1 115 ? 31.954 80.498 62.012 1.00 82.50 110 GLN B CA 1
ATOM 2453 C C . GLN B 1 115 ? 32.217 79.969 63.435 1.00 79.68 110 GLN B C 1
ATOM 2454 O O . GLN B 1 115 ? 32.769 78.880 63.598 1.00 79.63 110 GLN B O 1
ATOM 2460 N N . LYS B 1 116 ? 31.812 80.724 64.459 1.00 73.36 111 LYS B N 1
ATOM 2461 C CA . LYS B 1 116 ? 32.023 80.300 65.847 1.00 69.25 111 LYS B CA 1
ATOM 2462 C C . LYS B 1 116 ? 31.191 79.060 66.202 1.00 64.86 111 LYS B C 1
ATOM 2463 O O . LYS B 1 116 ? 30.045 78.920 65.777 1.00 63.71 111 LYS B O 1
ATOM 2469 N N . LEU B 1 117 ? 31.774 78.179 67.008 1.00 61.22 112 LEU B N 1
ATOM 2470 C CA . LEU B 1 117 ? 31.127 76.927 67.374 1.00 55.24 112 LEU B CA 1
ATOM 2471 C C . LEU B 1 117 ? 30.916 76.731 68.882 1.00 51.98 112 LEU B C 1
ATOM 2472 O O . LEU B 1 117 ? 31.437 77.498 69.690 1.00 53.31 112 LEU B O 1
ATOM 2477 N N . SER B 1 118 ? 30.149 75.706 69.259 1.00 44.27 113 SER B N 1
ATOM 2478 C CA . SER B 1 118 ? 29.912 75.404 70.676 1.00 37.94 113 SER B CA 1
ATOM 2479 C C . SER B 1 118 ? 31.162 74.717 71.210 1.00 34.13 113 SER B C 1
ATOM 2480 O O . SER B 1 118 ? 32.158 74.585 70.498 1.00 33.12 113 SER B O 1
ATOM 2483 N N . LEU B 1 119 ? 31.111 74.280 72.464 1.00 29.49 114 LEU B N 1
ATOM 2484 C CA . LEU B 1 119 ? 32.241 73.569 73.025 1.00 24.07 114 LEU B CA 1
ATOM 2485 C C . LEU B 1 119 ? 32.017 72.142 72.575 1.00 22.44 114 LEU B C 1
ATOM 2486 O O . LEU B 1 119 ? 32.963 71.414 72.262 1.00 23.01 114 LEU B O 1
ATOM 2491 N N . GLU B 1 120 ? 30.750 71.745 72.530 1.00 15.80 115 GLU B N 1
ATOM 2492 C CA . GLU B 1 120 ? 30.435 70.399 72.103 1.00 12.68 115 GLU B CA 1
ATOM 2493 C C . GLU B 1 120 ? 30.723 70.327 70.628 1.00 12.15 115 GLU B C 1
ATOM 2494 O O . GLU B 1 120 ? 31.099 69.281 70.125 1.00 14.05 115 GLU B O 1
ATOM 2500 N N . GLY B 1 121 ? 30.573 71.451 69.935 1.00 12.21 116 GLY B N 1
ATOM 2501 C CA . GLY B 1 121 ? 30.853 71.473 68.504 1.00 11.76 116 GLY B CA 1
ATOM 2502 C C . GLY B 1 121 ? 32.347 71.337 68.221 1.00 10.50 116 GLY B C 1
ATOM 2503 O O . GLY B 1 121 ? 32.776 70.540 67.396 1.00 8.06 116 GLY B O 1
ATOM 2504 N N . GLN B 1 122 ? 33.149 72.131 68.915 1.00 11.69 117 GLN B N 1
ATOM 2505 C CA . GLN B 1 122 ? 34.583 72.078 68.737 1.00 12.35 117 GLN B CA 1
ATOM 2506 C C . GLN B 1 122 ? 35.034 70.665 69.003 1.00 12.53 117 GLN B C 1
ATOM 2507 O O . GLN B 1 122 ? 35.954 70.170 68.365 1.00 13.53 117 GLN B O 1
ATOM 2513 N N . VAL B 1 123 ? 34.376 69.998 69.942 1.00 12.39 118 VAL B N 1
ATOM 2514 C CA . VAL B 1 123 ? 34.754 68.632 70.247 1.00 10.99 118 VAL B CA 1
ATOM 2515 C C . VAL B 1 123 ? 34.380 67.659 69.123 1.00 10.58 118 VAL B C 1
ATOM 2516 O O . VAL B 1 123 ? 35.177 66.805 68.757 1.00 9.98 118 VAL B O 1
ATOM 2520 N N . VAL B 1 124 ? 33.181 67.782 68.563 1.00 11.90 119 VAL B N 1
ATOM 2521 C CA . VAL B 1 124 ? 32.790 66.881 67.485 1.00 12.27 119 VAL B CA 1
ATOM 2522 C C . VAL B 1 124 ? 33.787 67.092 66.341 1.00 13.25 119 VAL B C 1
ATOM 2523 O O . VAL B 1 124 ? 34.411 66.147 65.852 1.00 13.51 119 VAL B O 1
ATOM 2527 N N . GLN B 1 125 ? 33.960 68.345 65.942 1.00 13.89 120 GLN B N 1
ATOM 2528 C CA . GLN B 1 125 ? 34.881 68.685 64.863 1.00 13.71 120 GLN B CA 1
ATOM 2529 C C . GLN B 1 125 ? 36.289 68.109 65.068 1.00 13.13 120 GLN B C 1
ATOM 2530 O O . GLN B 1 125 ? 36.843 67.447 64.178 1.00 11.38 120 GLN B O 1
ATOM 2536 N N . ASP B 1 126 ? 36.874 68.369 66.232 1.00 9.42 121 ASP B N 1
ATOM 2537 C CA . ASP B 1 126 ? 38.210 67.861 66.517 1.00 8.48 121 ASP B CA 1
ATOM 2538 C C . ASP B 1 126 ? 38.244 66.346 66.437 1.00 9.56 121 ASP B C 1
ATOM 2539 O O . ASP B 1 126 ? 39.219 65.754 65.992 1.00 10.49 121 ASP B O 1
ATOM 2544 N N . ALA B 1 127 ? 37.168 65.711 66.870 1.00 12.12 122 ALA B N 1
ATOM 2545 C CA . ALA B 1 127 ? 37.105 64.265 66.832 1.00 12.99 122 ALA B CA 1
ATOM 2546 C C . ALA B 1 127 ? 37.047 63.782 65.389 1.00 14.02 122 ALA B C 1
ATOM 2547 O O . ALA B 1 127 ? 37.785 62.876 64.990 1.00 13.71 122 ALA B O 1
ATOM 2549 N N . ASP B 1 128 ? 36.178 64.405 64.601 1.00 11.80 123 ASP B N 1
ATOM 2550 C CA . ASP B 1 128 ? 36.016 64.006 63.214 1.00 11.06 123 ASP B CA 1
ATOM 2551 C C . ASP B 1 128 ? 37.298 64.188 62.406 1.00 10.83 123 ASP B C 1
ATOM 2552 O O . ASP B 1 128 ? 37.710 63.289 61.677 1.00 10.33 123 ASP B O 1
ATOM 2557 N N . ARG B 1 129 ? 37.926 65.351 62.526 1.00 13.24 124 ARG B N 1
ATOM 2558 C CA . ARG B 1 129 ? 39.156 65.611 61.785 1.00 12.46 124 ARG B CA 1
ATOM 2559 C C . ARG B 1 129 ? 40.273 64.720 62.270 1.00 11.22 124 ARG B C 1
ATOM 2560 O O . ARG B 1 129 ? 41.069 64.221 61.474 1.00 10.51 124 ARG B O 1
ATOM 2568 N N . LEU B 1 130 ? 40.317 64.505 63.579 1.00 9.50 125 LEU B N 1
ATOM 2569 C CA . LEU B 1 130 ? 41.353 63.667 64.170 1.00 8.02 125 LEU B CA 1
ATOM 2570 C C . LEU B 1 130 ? 41.436 62.293 63.529 1.00 6.73 125 LEU B C 1
ATOM 2571 O O . LEU B 1 130 ? 42.454 61.628 63.634 1.00 6.24 125 LEU B O 1
ATOM 2576 N N . ASP B 1 131 ? 40.352 61.887 62.867 1.00 6.94 126 ASP B N 1
ATOM 2577 C CA . ASP B 1 131 ? 40.270 60.601 62.189 1.00 5.17 126 ASP B CA 1
ATOM 2578 C C . ASP B 1 131 ? 40.437 60.758 60.685 1.00 5.87 126 ASP B C 1
ATOM 2579 O O . ASP B 1 131 ? 40.166 59.829 59.930 1.00 6.76 126 ASP B O 1
ATOM 2584 N N . ALA B 1 132 ? 40.855 61.940 60.249 1.00 5.06 127 ALA B N 1
ATOM 2585 C CA . ALA B 1 132 ? 41.053 62.192 58.831 1.00 6.80 127 ALA B CA 1
ATOM 2586 C C . ALA B 1 132 ? 42.498 62.596 58.573 1.00 7.79 127 ALA B C 1
ATOM 2587 O O . ALA B 1 132 ? 42.805 63.296 57.609 1.00 9.54 127 ALA B O 1
ATOM 2589 N N . ILE B 1 133 ? 43.378 62.157 59.457 1.00 7.66 128 ILE B N 1
ATOM 2590 C CA . ILE B 1 133 ? 44.792 62.460 59.340 1.00 7.99 128 ILE B CA 1
ATOM 2591 C C . ILE B 1 133 ? 45.488 61.261 59.919 1.00 9.43 128 ILE B C 1
ATOM 2592 O O . ILE B 1 133 ? 44.831 60.333 60.383 1.00 11.76 128 ILE B O 1
ATOM 2597 N N . GLY B 1 134 ? 46.810 61.269 59.918 1.00 6.40 129 GLY B N 1
ATOM 2598 C CA . GLY B 1 134 ? 47.508 60.110 60.422 1.00 6.00 129 GLY B CA 1
ATOM 2599 C C . GLY B 1 134 ? 47.351 59.045 59.351 1.00 6.80 129 GLY B C 1
ATOM 2600 O O . GLY B 1 134 ? 46.733 59.289 58.318 1.00 5.12 129 GLY B O 1
ATOM 2601 N N . ALA B 1 135 ? 47.924 57.872 59.595 1.00 15.19 130 ALA B N 1
ATOM 2602 C CA . ALA B 1 135 ? 47.868 56.753 58.662 1.00 14.86 130 ALA B CA 1
ATOM 2603 C C . ALA B 1 135 ? 46.420 56.482 58.268 1.00 16.62 130 ALA B C 1
ATOM 2604 O O . ALA B 1 135 ? 46.110 56.231 57.084 1.00 16.10 130 ALA B O 1
ATOM 2606 N N . ILE B 1 136 ? 45.532 56.549 59.258 1.00 12.07 131 ILE B N 1
ATOM 2607 C CA . ILE B 1 136 ? 44.123 56.319 58.999 1.00 13.30 131 ILE B CA 1
ATOM 2608 C C . ILE B 1 136 ? 43.561 57.322 57.997 1.00 13.33 131 ILE B C 1
ATOM 2609 O O . ILE B 1 136 ? 42.822 56.950 57.085 1.00 13.34 131 ILE B O 1
ATOM 2614 N N . GLY B 1 137 ? 43.919 58.590 58.160 1.00 13.37 132 GLY B N 1
ATOM 2615 C CA . GLY B 1 137 ? 43.472 59.600 57.218 1.00 12.14 132 GLY B CA 1
ATOM 2616 C C . GLY B 1 137 ? 43.983 59.248 55.829 1.00 11.18 132 GLY B C 1
ATOM 2617 O O . GLY B 1 137 ? 43.235 59.282 54.861 1.00 10.47 132 GLY B O 1
ATOM 2618 N N . ILE B 1 138 ? 45.263 58.911 55.716 1.00 12.17 133 ILE B N 1
ATOM 2619 C CA . ILE B 1 138 ? 45.814 58.531 54.415 1.00 12.85 133 ILE B CA 1
ATOM 2620 C C . ILE B 1 138 ? 44.915 57.461 53.784 1.00 12.69 133 ILE B C 1
ATOM 2621 O O . ILE B 1 138 ? 44.386 57.635 52.683 1.00 11.76 133 ILE B O 1
ATOM 2626 N N . ALA B 1 139 ? 44.739 56.358 54.507 1.00 10.71 134 ALA B N 1
ATOM 2627 C CA . ALA B 1 139 ? 43.909 55.259 54.035 1.00 8.29 134 ALA B CA 1
ATOM 2628 C C . ALA B 1 139 ? 42.546 55.736 53.577 1.00 6.98 134 ALA B C 1
ATOM 2629 O O . ALA B 1 139 ? 42.184 55.557 52.407 1.00 7.20 134 ALA B O 1
ATOM 2631 N N . ARG B 1 140 ? 41.801 56.344 54.497 1.00 1.00 135 ARG B N 1
ATOM 2632 C CA . ARG B 1 140 ? 40.461 56.835 54.200 1.00 1.00 135 ARG B CA 1
ATOM 2633 C C . ARG B 1 140 ? 40.413 57.838 53.061 1.00 1.00 135 ARG B C 1
ATOM 2634 O O . ARG B 1 140 ? 39.487 57.833 52.252 1.00 1.00 135 ARG B O 1
ATOM 2642 N N . ALA B 1 141 ? 41.402 58.718 53.023 1.00 9.60 136 ALA B N 1
ATOM 2643 C CA . ALA B 1 141 ? 41.495 59.720 51.983 1.00 8.52 136 ALA B CA 1
ATOM 2644 C C . ALA B 1 141 ? 41.477 59.019 50.631 1.00 9.94 136 ALA B C 1
ATOM 2645 O O . ALA B 1 141 ? 40.524 59.148 49.875 1.00 12.58 136 ALA B O 1
ATOM 2647 N N . LEU B 1 142 ? 42.516 58.264 50.320 1.00 5.02 137 LEU B N 1
ATOM 2648 C CA . LEU B 1 142 ? 42.547 57.587 49.035 1.00 7.58 137 LEU B CA 1
ATOM 2649 C C . LEU B 1 142 ? 41.449 56.545 48.840 1.00 7.58 137 LEU B C 1
ATOM 2650 O O . LEU B 1 142 ? 41.018 56.282 47.713 1.00 5.99 137 LEU B O 1
ATOM 2655 N N . TYR B 1 143 ? 41.002 55.941 49.933 1.00 12.91 138 TYR B N 1
ATOM 2656 C CA . TYR B 1 143 ? 39.955 54.930 49.848 1.00 11.71 138 TYR B CA 1
ATOM 2657 C C . TYR B 1 143 ? 38.684 55.576 49.321 1.00 11.36 138 TYR B C 1
ATOM 2658 O O . TYR B 1 143 ? 37.835 54.920 48.720 1.00 11.81 138 TYR B O 1
ATOM 2667 N N . TYR B 1 144 ? 38.562 56.877 49.551 1.00 8.54 139 TYR B N 1
ATOM 2668 C CA . TYR B 1 144 ? 37.417 57.635 49.083 1.00 7.66 139 TYR B CA 1
ATOM 2669 C C . TYR B 1 144 ? 37.562 57.917 47.584 1.00 8.66 139 TYR B C 1
ATOM 2670 O O . TYR B 1 144 ? 36.588 57.855 46.823 1.00 8.31 139 TYR B O 1
ATOM 2679 N N . SER B 1 145 ? 38.786 58.229 47.172 1.00 9.71 140 SER B N 1
ATOM 2680 C CA . SER B 1 145 ? 39.090 58.519 45.779 1.00 10.55 140 SER B CA 1
ATOM 2681 C C . SER B 1 145 ? 38.828 57.294 44.926 1.00 11.96 140 SER B C 1
ATOM 2682 O O . SER B 1 145 ? 38.418 57.420 43.768 1.00 12.38 140 SER B O 1
ATOM 2685 N N . GLY B 1 146 ? 39.089 56.114 45.488 1.00 8.50 141 GLY B N 1
ATOM 2686 C CA . GLY B 1 146 ? 38.830 54.893 44.754 1.00 7.11 141 GLY B CA 1
ATOM 2687 C C . GLY B 1 146 ? 37.329 54.843 44.541 1.00 7.59 141 GLY B C 1
ATOM 2688 O O . GLY B 1 146 ? 36.816 54.732 43.415 1.00 5.37 141 GLY B O 1
ATOM 2689 N N . HIS B 1 147 ? 36.625 54.957 45.656 1.00 10.28 142 HIS B N 1
ATOM 2690 C CA . HIS B 1 147 ? 35.178 54.941 45.658 1.00 12.54 142 HIS B CA 1
ATOM 2691 C C . HIS B 1 147 ? 34.552 55.900 44.636 1.00 13.37 142 HIS B C 1
ATOM 2692 O O . HIS B 1 147 ? 33.685 55.514 43.854 1.00 14.24 142 HIS B O 1
ATOM 2699 N N . VAL B 1 148 ? 35.001 57.143 44.627 1.00 11.44 143 VAL B N 1
ATOM 2700 C CA . VAL B 1 148 ? 34.418 58.127 43.734 1.00 12.52 143 VAL B CA 1
ATOM 2701 C C . VAL B 1 148 ? 35.000 58.144 42.323 1.00 15.15 143 VAL B C 1
ATOM 2702 O O . VAL B 1 148 ? 34.367 58.645 41.402 1.00 16.04 143 VAL B O 1
ATOM 2706 N N . GLY B 1 149 ? 36.194 57.600 42.142 1.00 16.52 144 GLY B N 1
ATOM 2707 C CA . GLY B 1 149 ? 36.787 57.614 40.817 1.00 18.97 144 GLY B CA 1
ATOM 2708 C C . GLY B 1 149 ? 37.679 58.822 40.568 1.00 21.35 144 GLY B C 1
ATOM 2709 O O . GLY B 1 149 ? 38.126 59.062 39.450 1.00 23.05 144 GLY B O 1
ATOM 2710 N N . GLU B 1 150 ? 37.941 59.578 41.625 1.00 20.60 145 GLU B N 1
ATOM 2711 C CA . GLU B 1 150 ? 38.776 60.770 41.578 1.00 21.15 145 GLU B CA 1
ATOM 2712 C C . GLU B 1 150 ? 40.169 60.441 41.060 1.00 21.08 145 GLU B C 1
ATOM 2713 O O . GLU B 1 150 ? 40.552 59.283 40.985 1.00 21.05 145 GLU B O 1
ATOM 2719 N N . LYS B 1 151 ? 40.930 61.470 40.718 1.00 24.53 146 LYS B N 1
ATOM 2720 C CA . LYS B 1 151 ? 42.292 61.291 40.227 1.00 26.09 146 LYS B CA 1
ATOM 2721 C C . LYS B 1 151 ? 43.287 61.338 41.406 1.00 26.84 146 LYS B C 1
ATOM 2722 O O . LYS B 1 151 ? 43.143 62.150 42.327 1.00 27.45 146 LYS B O 1
ATOM 2728 N N . ILE B 1 152 ? 44.307 60.488 41.381 1.00 25.69 147 ILE B N 1
ATOM 2729 C CA . ILE B 1 152 ? 45.251 60.464 42.490 1.00 27.35 147 ILE B CA 1
ATOM 2730 C C . ILE B 1 152 ? 46.237 61.616 42.508 1.00 27.87 147 ILE B C 1
ATOM 2731 O O . ILE B 1 152 ? 46.554 62.140 43.571 1.00 29.33 147 ILE B O 1
ATOM 2736 N N . TYR B 1 153 ? 46.718 62.008 41.336 1.00 28.67 148 TYR B N 1
ATOM 2737 C CA . TYR B 1 153 ? 47.704 63.074 41.234 1.00 28.73 148 TYR B CA 1
ATOM 2738 C C . TYR B 1 153 ? 47.810 63.548 39.794 1.00 30.03 148 TYR B C 1
ATOM 2739 O O . TYR B 1 153 ? 47.468 62.812 38.875 1.00 31.43 148 TYR B O 1
ATOM 2748 N N . ASP B 1 154 ? 48.291 64.772 39.597 1.00 33.37 149 ASP B N 1
ATOM 2749 C CA . ASP B 1 154 ? 48.440 65.344 38.255 1.00 34.07 149 ASP B CA 1
ATOM 2750 C C . ASP B 1 154 ? 49.409 66.517 38.395 1.00 33.04 149 ASP B C 1
ATOM 2751 O O . ASP B 1 154 ? 48.982 67.639 38.640 1.00 33.78 149 ASP B O 1
ATOM 2756 N N . PRO B 1 155 ? 50.724 66.277 38.247 1.00 30.00 150 PRO B N 1
ATOM 2757 C CA . PRO B 1 155 ? 51.692 67.376 38.381 1.00 30.79 150 PRO B CA 1
ATOM 2758 C C . PRO B 1 155 ? 51.269 68.668 37.695 1.00 30.18 150 PRO B C 1
ATOM 2759 O O . PRO B 1 155 ? 51.662 69.762 38.103 1.00 29.86 150 PRO B O 1
ATOM 2763 N N . ALA B 1 156 ? 50.450 68.524 36.660 1.00 30.92 151 ALA B N 1
ATOM 2764 C CA . ALA B 1 156 ? 49.955 69.652 35.892 1.00 31.27 151 ALA B CA 1
ATOM 2765 C C . ALA B 1 156 ? 48.977 70.443 36.745 1.00 32.48 151 ALA B C 1
ATOM 2766 O O . ALA B 1 156 ? 48.953 71.674 36.715 1.00 33.42 151 ALA B O 1
ATOM 2768 N N . ILE B 1 157 ? 48.166 69.720 37.505 1.00 33.27 152 ILE B N 1
ATOM 2769 C CA . ILE B 1 157 ? 47.190 70.339 38.383 1.00 33.81 152 ILE B CA 1
ATOM 2770 C C . ILE B 1 157 ? 47.852 70.597 39.726 1.00 35.20 152 ILE B C 1
ATOM 2771 O O . ILE B 1 157 ? 48.406 69.686 40.340 1.00 33.71 152 ILE B O 1
ATOM 2776 N N . ALA B 1 158 ? 47.804 71.841 40.178 1.00 36.49 153 ALA B N 1
ATOM 2777 C CA . ALA B 1 158 ? 48.404 72.182 41.455 1.00 37.30 153 ALA B CA 1
ATOM 2778 C C . ALA B 1 158 ? 47.297 72.505 42.439 1.00 37.34 153 ALA B C 1
ATOM 2779 O O . ALA B 1 158 ? 46.217 72.949 42.052 1.00 37.38 153 ALA B O 1
ATOM 2781 N N . PRO B 1 159 ? 47.553 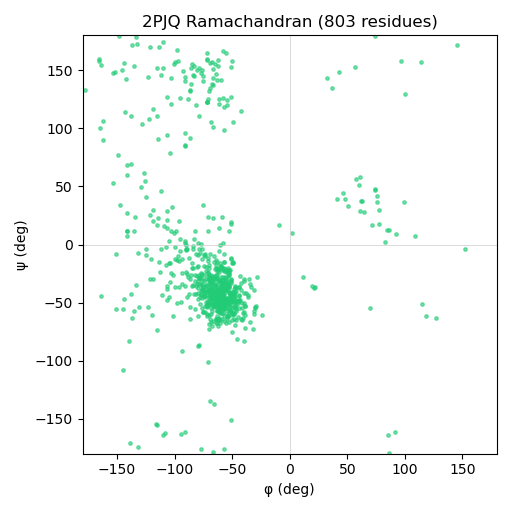72.275 43.730 1.00 38.33 154 PRO B N 1
ATOM 2782 C CA . PRO B 1 159 ? 46.593 72.527 44.805 1.00 40.50 154 PRO B CA 1
ATOM 2783 C C . PRO B 1 159 ? 46.030 73.937 44.865 1.00 42.07 154 PRO B C 1
ATOM 2784 O O . PRO B 1 159 ? 46.779 74.914 44.940 1.00 41.35 154 PRO B O 1
ATOM 2788 N N . ARG B 1 160 ? 44.700 74.023 44.826 1.00 42.73 155 ARG B N 1
ATOM 2789 C CA . ARG B 1 160 ? 43.993 75.292 44.889 1.00 44.81 155 ARG B CA 1
ATOM 2790 C C . ARG B 1 160 ? 44.450 75.997 46.152 1.00 48.03 155 ARG B C 1
ATOM 2791 O O . ARG B 1 160 ? 45.054 75.378 47.022 1.00 47.42 155 ARG B O 1
ATOM 2799 N N . GLU B 1 161 ? 44.172 77.290 46.257 1.00 58.16 156 GLU B N 1
ATOM 2800 C CA . GLU B 1 161 ? 44.595 78.036 47.436 1.00 63.52 156 GLU B CA 1
ATOM 2801 C C . GLU B 1 161 ? 43.502 78.911 48.018 1.00 66.80 156 GLU B C 1
ATOM 2802 O O . GLU B 1 161 ? 43.426 79.073 49.235 1.00 67.12 156 GLU B O 1
ATOM 2808 N N . HIS B 1 162 ? 42.659 79.476 47.158 1.00 67.50 157 HIS B N 1
ATOM 2809 C CA . HIS B 1 162 ? 41.573 80.327 47.632 1.00 72.22 157 HIS B CA 1
ATOM 2810 C C . HIS B 1 162 ? 40.200 79.736 47.321 1.00 73.98 157 HIS B C 1
ATOM 2811 O O . HIS B 1 162 ? 39.305 80.429 46.837 1.00 73.79 157 HIS B O 1
ATOM 2826 N N . THR B 1 164 ? 36.395 77.992 47.428 1.00 82.14 159 THR B N 1
ATOM 2827 C CA . THR B 1 164 ? 35.099 78.491 47.882 1.00 83.60 159 THR B CA 1
ATOM 2828 C C . THR B 1 164 ? 34.136 77.316 48.073 1.00 85.01 159 THR B C 1
ATOM 2829 O O . THR B 1 164 ? 34.293 76.271 47.437 1.00 84.74 159 THR B O 1
ATOM 2833 N N . ARG B 1 165 ? 33.145 77.502 48.945 1.00 85.62 160 ARG B N 1
ATOM 2834 C CA . ARG B 1 165 ? 32.139 76.478 49.252 1.00 87.79 160 ARG B CA 1
ATOM 2835 C C . ARG B 1 165 ? 31.859 75.537 48.089 1.00 88.20 160 ARG B C 1
ATOM 2836 O O . ARG B 1 165 ? 31.914 74.313 48.232 1.00 88.32 160 ARG B O 1
ATOM 2844 N N . GLU B 1 166 ? 31.554 76.120 46.938 1.00 89.43 161 GLU B N 1
ATOM 2845 C CA . GLU B 1 166 ? 31.261 75.338 45.753 1.00 90.29 161 GLU B CA 1
ATOM 2846 C C . GLU B 1 166 ? 32.502 74.619 45.246 1.00 90.44 161 GLU B C 1
ATOM 2847 O O . GLU B 1 166 ? 32.577 73.391 45.297 1.00 90.00 161 GLU B O 1
ATOM 2853 N N . GLN B 1 167 ? 33.477 75.386 44.768 1.00 89.24 162 GLN B N 1
ATOM 2854 C CA . GLN B 1 167 ? 34.702 74.802 44.242 1.00 90.24 162 GLN B CA 1
ATOM 2855 C C . GLN B 1 167 ? 35.062 73.504 44.951 1.00 91.05 162 GLN B C 1
ATOM 2856 O O . GLN B 1 167 ? 35.140 72.447 44.326 1.00 90.80 162 GLN B O 1
ATOM 2862 N N . TYR B 1 168 ? 35.255 73.591 46.263 1.00 92.90 163 TYR B N 1
ATOM 2863 C CA . TYR B 1 168 ? 35.628 72.433 47.071 1.00 93.58 163 TYR B CA 1
ATOM 2864 C C . TYR B 1 168 ? 34.689 71.235 46.979 1.00 93.21 163 TYR B C 1
ATOM 2865 O O . TYR B 1 168 ? 35.138 70.101 46.792 1.00 92.90 163 TYR B O 1
ATOM 2874 N N . ARG B 1 169 ? 33.390 71.480 47.117 1.00 93.62 164 ARG B N 1
ATOM 2875 C CA . ARG B 1 169 ? 32.416 70.397 47.074 1.00 92.64 164 ARG B CA 1
ATOM 2876 C C . ARG B 1 169 ? 32.052 69.972 45.652 1.00 91.03 164 ARG B C 1
ATOM 2877 O O . ARG B 1 169 ? 31.843 68.787 45.391 1.00 91.24 164 ARG B O 1
ATOM 2885 N N . HIS B 1 170 ? 31.989 70.927 44.731 1.00 87.36 165 HIS B N 1
ATOM 2886 C CA . HIS B 1 170 ? 31.649 70.606 43.349 1.00 84.75 165 HIS B CA 1
ATOM 2887 C C . HIS B 1 170 ? 32.865 70.205 42.517 1.00 81.40 165 HIS B C 1
ATOM 2888 O O . HIS B 1 170 ? 32.951 69.070 42.050 1.00 81.57 165 HIS B O 1
ATOM 2895 N N . GLN B 1 171 ? 33.791 71.143 42.328 1.00 76.17 166 GLN B N 1
ATOM 2896 C CA . GLN B 1 171 ? 34.997 70.906 41.538 1.00 70.96 166 GLN B CA 1
ATOM 2897 C C . GLN B 1 171 ? 35.978 69.919 42.178 1.00 66.63 166 GLN B C 1
ATOM 2898 O O . GLN B 1 171 ? 36.679 70.257 43.130 1.00 67.06 166 GLN B O 1
ATOM 2904 N N . PRO B 1 172 ? 36.043 68.685 41.651 1.00 61.81 167 PRO B N 1
ATOM 2905 C CA . PRO B 1 172 ? 36.926 67.624 42.148 1.00 58.04 167 PRO B CA 1
ATOM 2906 C C . PRO B 1 172 ? 38.408 67.922 41.937 1.00 54.46 167 PRO B C 1
ATOM 2907 O O . PRO B 1 172 ? 38.808 68.405 40.873 1.00 54.62 167 PRO B O 1
ATOM 2911 N N . GLY B 1 173 ? 39.215 67.635 42.952 1.00 47.38 168 GLY B N 1
ATOM 2912 C CA . GLY B 1 173 ? 40.642 67.866 42.841 1.00 42.10 168 GLY B CA 1
ATOM 2913 C C . GLY B 1 173 ? 41.347 66.532 42.775 1.00 37.02 168 GLY B C 1
ATOM 2914 O O . GLY B 1 173 ? 40.714 65.514 42.514 1.00 37.80 168 GLY B O 1
ATOM 2915 N N . THR B 1 174 ? 42.653 66.516 42.995 1.00 32.36 169 THR B N 1
ATOM 2916 C CA . THR B 1 174 ? 43.366 65.248 42.977 1.00 29.09 169 THR B CA 1
ATOM 2917 C C . THR B 1 174 ? 43.509 64.774 44.425 1.00 27.43 169 THR B C 1
ATOM 2918 O O . THR B 1 174 ? 43.432 65.570 45.364 1.00 26.43 169 THR B O 1
ATOM 2922 N N . ALA B 1 175 ? 43.707 63.476 44.604 1.00 24.57 170 ALA B N 1
ATOM 2923 C CA . ALA B 1 175 ? 43.835 62.912 45.934 1.00 21.16 170 ALA B CA 1
ATOM 2924 C C . ALA B 1 175 ? 44.965 63.557 46.710 1.00 21.20 170 ALA B C 1
ATOM 2925 O O . ALA B 1 175 ? 44.802 63.925 47.870 1.00 21.41 170 ALA B O 1
ATOM 2927 N N . ILE B 1 176 ? 46.125 63.683 46.080 1.00 22.64 171 ILE B N 1
ATOM 2928 C CA . ILE B 1 176 ? 47.259 64.289 46.754 1.00 22.18 171 ILE B CA 1
ATOM 2929 C C . ILE B 1 176 ? 46.931 65.725 47.147 1.00 21.94 171 ILE B C 1
ATOM 2930 O O . ILE B 1 176 ? 47.171 66.125 48.284 1.00 23.72 171 ILE B O 1
ATOM 2935 N N . ASN B 1 177 ? 46.372 66.498 46.220 1.00 19.71 172 ASN B N 1
ATOM 2936 C CA . ASN B 1 177 ? 46.041 67.890 46.504 1.00 19.60 172 ASN B CA 1
ATOM 2937 C C . ASN B 1 177 ? 45.196 68.070 47.771 1.00 20.75 172 ASN B C 1
ATOM 2938 O O . ASN B 1 177 ? 45.194 69.142 48.391 1.00 21.70 172 ASN B O 1
ATOM 2943 N N . HIS B 1 178 ? 44.483 67.018 48.161 1.00 19.30 173 HIS B N 1
ATOM 2944 C CA . HIS B 1 178 ? 43.643 67.082 49.344 1.00 17.07 173 HIS B CA 1
ATOM 2945 C C . HIS B 1 178 ? 44.462 67.270 50.613 1.00 14.95 173 HIS B C 1
ATOM 2946 O O . HIS B 1 178 ? 44.022 67.945 51.538 1.00 13.84 173 HIS B O 1
ATOM 2953 N N . PHE B 1 179 ? 45.649 66.671 50.668 1.00 15.96 174 PHE B N 1
ATOM 2954 C CA . PHE B 1 179 ? 46.493 66.836 51.846 1.00 15.08 174 PHE B CA 1
ATOM 2955 C C . PHE B 1 179 ? 46.892 68.301 51.893 1.00 16.04 174 PHE B C 1
ATOM 2956 O O . PHE B 1 179 ? 46.702 68.969 52.900 1.00 16.31 174 PHE B O 1
ATOM 2964 N N . TYR B 1 180 ? 47.419 68.802 50.783 1.00 17.48 175 TYR B N 1
ATOM 2965 C CA . TYR B 1 180 ? 47.834 70.194 50.707 1.00 17.89 175 TYR B CA 1
ATOM 2966 C C . TYR B 1 180 ? 46.670 71.127 50.969 1.00 18.13 175 TYR B C 1
ATOM 2967 O O . TYR B 1 180 ? 46.775 72.040 51.786 1.00 17.83 175 TYR B O 1
ATOM 2976 N N . GLU B 1 181 ? 45.564 70.881 50.273 1.00 17.02 176 GLU B N 1
ATOM 2977 C CA . GLU B 1 181 ? 44.354 71.697 50.376 1.00 18.83 176 GLU B CA 1
ATOM 2978 C C . GLU B 1 181 ? 43.586 71.626 51.692 1.00 19.23 176 GLU B C 1
ATOM 2979 O O . GLU B 1 181 ? 42.903 72.586 52.070 1.00 18.59 176 GLU B O 1
ATOM 2985 N N . LYS B 1 182 ? 43.683 70.488 52.382 1.00 21.88 177 LYS B N 1
ATOM 2986 C CA . LYS B 1 182 ? 42.944 70.299 53.620 1.00 19.21 177 LYS B CA 1
ATOM 2987 C C . LYS B 1 182 ? 43.698 69.596 54.737 1.00 18.69 177 LYS B C 1
ATOM 2988 O O . LYS B 1 182 ? 44.240 70.249 55.619 1.00 19.54 177 LYS B O 1
ATOM 2994 N N . LEU B 1 183 ? 43.724 68.269 54.697 1.00 17.65 178 LEU B N 1
ATOM 2995 C CA . LEU B 1 183 ? 44.379 67.439 55.717 1.00 18.09 178 LEU B CA 1
ATOM 2996 C C . LEU B 1 183 ? 45.651 67.952 56.415 1.00 18.82 178 LEU B C 1
ATOM 2997 O O . LEU B 1 183 ? 45.843 67.698 57.607 1.00 19.46 178 LEU B O 1
ATOM 3002 N N . PHE B 1 184 ? 46.520 68.654 55.687 1.00 16.04 179 PHE B N 1
ATOM 3003 C CA . PHE B 1 184 ? 47.752 69.188 56.275 1.00 13.99 179 PHE B CA 1
ATOM 3004 C C . PHE B 1 184 ? 47.506 70.394 57.184 1.00 13.63 179 PHE B C 1
ATOM 3005 O O . PHE B 1 184 ? 48.415 70.828 57.888 1.00 13.41 179 PHE B O 1
ATOM 3013 N N . LYS B 1 185 ? 46.289 70.935 57.174 1.00 17.59 180 LYS B N 1
ATOM 3014 C CA . LYS B 1 185 ? 45.967 72.110 58.003 1.00 18.79 180 LYS B CA 1
ATOM 3015 C C . LYS B 1 185 ? 45.137 71.788 59.240 1.00 18.63 180 LYS B C 1
ATOM 3016 O O . LYS B 1 185 ? 45.051 72.587 60.169 1.00 19.80 180 LYS B O 1
ATOM 3022 N N . LEU B 1 186 ? 44.532 70.613 59.259 1.00 15.77 181 LEU B N 1
ATOM 3023 C CA . LEU B 1 186 ? 43.689 70.234 60.377 1.00 13.72 181 LEU B CA 1
ATOM 3024 C C . LEU B 1 186 ? 44.294 70.362 61.774 1.00 13.22 181 LEU B C 1
ATOM 3025 O O . LEU B 1 186 ? 43.668 70.945 62.649 1.00 16.63 181 LEU B O 1
ATOM 3030 N N . ALA B 1 187 ? 45.499 69.843 61.985 1.00 11.03 182 ALA B N 1
ATOM 3031 C CA . ALA B 1 187 ? 46.136 69.873 63.314 1.00 11.61 182 ALA B CA 1
ATOM 3032 C C . ALA B 1 187 ? 46.453 71.266 63.862 1.00 12.07 182 ALA B C 1
ATOM 3033 O O . ALA B 1 187 ? 46.780 71.435 65.044 1.00 12.85 182 ALA B O 1
ATOM 3035 N N . ALA B 1 188 ? 46.384 72.267 63.001 1.00 11.35 183 ALA B N 1
ATOM 3036 C CA . ALA B 1 188 ? 46.666 73.615 63.439 1.00 9.56 183 ALA B CA 1
ATOM 3037 C C . ALA B 1 188 ? 45.323 74.201 63.800 1.00 9.20 183 ALA B C 1
ATOM 3038 O O . ALA B 1 188 ? 45.237 75.122 64.609 1.00 9.23 183 ALA B O 1
ATOM 3040 N N . LEU B 1 189 ? 44.279 73.637 63.199 1.00 8.91 184 LEU B N 1
ATOM 3041 C CA . LEU B 1 189 ? 42.918 74.099 63.412 1.00 11.03 184 LEU B CA 1
ATOM 3042 C C . LEU B 1 189 ? 42.240 73.365 64.560 1.00 13.14 184 LEU B C 1
ATOM 3043 O O . LEU B 1 189 ? 41.165 73.750 65.013 1.00 16.17 184 LEU B O 1
ATOM 3056 N N . ASN B 1 191 ? 40.833 72.290 67.931 1.00 17.95 186 ASN B N 1
ATOM 3057 C CA . ASN B 1 191 ? 40.385 73.175 69.008 1.00 18.30 186 ASN B CA 1
ATOM 3058 C C . ASN B 1 191 ? 40.878 72.753 70.398 1.00 19.82 186 ASN B C 1
ATOM 3059 O O . ASN B 1 191 ? 41.512 73.533 71.107 1.00 20.55 186 ASN B O 1
ATOM 3064 N N . THR B 1 192 ? 40.554 71.519 70.781 1.00 20.13 187 THR B N 1
ATOM 3065 C CA . THR B 1 192 ? 40.921 70.940 72.079 1.00 20.38 187 THR B CA 1
ATOM 3066 C C . THR B 1 192 ? 42.429 70.867 72.333 1.00 20.37 187 THR B C 1
ATOM 3067 O O . THR B 1 192 ? 43.198 70.560 71.430 1.00 19.44 187 THR B O 1
ATOM 3071 N N . ASP B 1 193 ? 42.861 71.121 73.564 1.00 23.69 188 ASP B N 1
ATOM 3072 C CA . ASP B 1 193 ? 44.290 71.033 73.837 1.00 24.36 188 ASP B CA 1
ATOM 3073 C C . ASP B 1 193 ? 44.725 69.589 73.692 1.00 24.22 188 ASP B C 1
ATOM 3074 O O . ASP B 1 193 ? 45.786 69.308 73.135 1.00 25.37 188 ASP B O 1
ATOM 3079 N N . THR B 1 194 ? 43.893 68.678 74.189 1.00 21.78 189 THR B N 1
ATOM 3080 C CA . THR B 1 194 ? 44.185 67.253 74.122 1.00 21.62 189 THR B CA 1
ATOM 3081 C C . THR B 1 194 ? 44.315 66.787 72.680 1.00 21.88 189 THR B C 1
ATOM 3082 O O . THR B 1 194 ? 45.061 65.855 72.377 1.00 21.03 189 THR B O 1
ATOM 3086 N N . ALA B 1 195 ? 43.586 67.448 71.793 1.00 22.63 190 ALA B N 1
ATOM 3087 C CA . ALA B 1 195 ? 43.604 67.075 70.400 1.00 22.12 190 ALA B CA 1
ATOM 3088 C C . ALA B 1 195 ? 44.832 67.615 69.710 1.00 23.25 190 ALA B C 1
ATOM 3089 O O . ALA B 1 195 ? 45.494 66.888 68.975 1.00 25.75 190 ALA B O 1
ATOM 3091 N N . LYS B 1 196 ? 45.142 68.888 69.934 1.00 20.60 191 LYS B N 1
ATOM 3092 C CA . LYS B 1 196 ? 46.319 69.487 69.310 1.00 18.75 191 LYS B CA 1
ATOM 3093 C C . LYS B 1 196 ? 47.478 68.546 69.534 1.00 16.88 191 LYS B C 1
ATOM 3094 O O . LYS B 1 196 ? 48.279 68.311 68.647 1.00 16.63 191 LYS B O 1
ATOM 3100 N N . ALA B 1 197 ? 47.547 67.993 70.733 1.00 21.43 192 ALA B N 1
ATOM 3101 C CA . ALA B 1 197 ? 48.626 67.083 71.079 1.00 23.17 192 ALA B CA 1
ATOM 3102 C C . ALA B 1 197 ? 48.559 65.829 70.221 1.00 24.71 192 ALA B C 1
ATOM 3103 O O . ALA B 1 197 ? 49.559 65.405 69.632 1.00 25.77 192 ALA B O 1
ATOM 3105 N N . LEU B 1 198 ? 47.372 65.244 70.150 1.00 18.63 193 LEU B N 1
ATOM 3106 C CA . LEU B 1 198 ? 47.165 64.033 69.388 1.00 18.89 193 LEU B CA 1
ATOM 3107 C C . LEU B 1 198 ? 47.376 64.281 67.905 1.00 20.12 193 LEU B C 1
ATOM 3108 O O . LEU B 1 198 ? 47.970 63.469 67.205 1.00 17.41 193 LEU B O 1
ATOM 3113 N N . ALA B 1 199 ? 46.880 65.417 67.435 1.00 28.14 194 ALA B N 1
ATOM 3114 C CA . ALA B 1 199 ? 47.016 65.795 66.041 1.00 30.57 194 ALA B CA 1
ATOM 3115 C C . ALA B 1 199 ? 48.487 66.031 65.726 1.00 32.58 194 ALA B C 1
ATOM 3116 O O . ALA B 1 199 ? 48.860 66.181 64.569 1.00 32.63 194 ALA B O 1
ATOM 3118 N N . ALA B 1 200 ? 49.315 66.053 66.766 1.00 34.55 195 ALA B N 1
ATOM 3119 C CA . ALA B 1 200 ? 50.750 66.278 66.614 1.00 36.96 195 ALA B CA 1
ATOM 3120 C C . ALA B 1 200 ? 51.524 65.038 66.172 1.00 38.26 195 ALA B C 1
ATOM 3121 O O . ALA B 1 200 ? 52.538 65.163 65.496 1.00 39.36 195 ALA B O 1
ATOM 3123 N N . HIS B 1 201 ? 51.078 63.845 66.558 1.00 38.75 196 HIS B N 1
ATOM 3124 C CA . HIS B 1 201 ? 51.779 62.640 66.119 1.00 41.12 196 HIS B CA 1
ATOM 3125 C C . HIS B 1 201 ? 51.010 61.984 64.980 1.00 38.67 196 HIS B C 1
ATOM 3126 O O . HIS B 1 201 ? 51.014 60.767 64.817 1.00 38.17 196 HIS B O 1
ATOM 3133 N N . ARG B 1 202 ? 50.347 62.802 64.179 1.00 37.51 197 ARG B N 1
ATOM 3134 C CA . ARG B 1 202 ? 49.585 62.264 63.079 1.00 32.61 197 ARG B CA 1
ATOM 3135 C C . ARG B 1 202 ? 49.808 63.042 61.794 1.00 30.37 197 ARG B C 1
ATOM 3136 O O . ARG B 1 202 ? 49.099 62.835 60.820 1.00 31.95 197 ARG B O 1
ATOM 3144 N N . THR B 1 203 ? 50.808 63.919 61.782 1.00 24.12 198 THR B N 1
ATOM 3145 C CA . THR B 1 203 ? 51.097 64.718 60.594 1.00 20.72 198 THR B CA 1
ATOM 3146 C C . THR B 1 203 ? 52.363 64.226 59.892 1.00 18.49 198 THR B C 1
ATOM 3147 O O . THR B 1 203 ? 52.463 64.245 58.664 1.00 17.09 198 THR B O 1
ATOM 3151 N N . ALA B 1 204 ? 53.327 63.779 60.685 1.00 16.26 199 ALA B N 1
ATOM 3152 C CA . ALA B 1 204 ? 54.590 63.308 60.159 1.00 14.82 199 ALA B CA 1
ATOM 3153 C C . ALA B 1 204 ? 54.412 62.214 59.113 1.00 15.20 199 ALA B C 1
ATOM 3154 O O . ALA B 1 204 ? 55.147 62.155 58.128 1.00 14.98 199 ALA B O 1
ATOM 3156 N N . VAL B 1 205 ? 53.427 61.354 59.336 1.00 13.60 200 VAL B N 1
ATOM 3157 C CA . VAL B 1 205 ? 53.126 60.232 58.448 1.00 12.30 200 VAL B CA 1
ATOM 3158 C C . VAL B 1 205 ? 52.519 60.681 57.133 1.00 11.35 200 VAL B C 1
ATOM 3159 O O . VAL B 1 205 ? 52.854 60.178 56.075 1.00 9.71 200 VAL B O 1
ATOM 3171 N N . HIS B 1 207 ? 52.875 63.575 55.814 1.00 12.94 202 HIS B N 1
ATOM 3172 C CA . HIS B 1 207 ? 53.948 64.252 55.075 1.00 13.03 202 HIS B CA 1
ATOM 3173 C C . HIS B 1 207 ? 54.938 63.284 54.432 1.00 13.68 202 HIS B C 1
ATOM 3174 O O . HIS B 1 207 ? 55.426 63.546 53.342 1.00 13.17 202 HIS B O 1
ATOM 3181 N N . GLU B 1 208 ? 55.244 62.177 55.101 1.00 15.13 203 GLU B N 1
ATOM 3182 C CA . GLU B 1 208 ? 56.142 61.182 54.521 1.00 19.72 203 GLU B CA 1
ATOM 3183 C C . GLU B 1 208 ? 55.474 60.529 53.304 1.00 20.19 203 GLU B C 1
ATOM 3184 O O . GLU B 1 208 ? 56.142 60.140 52.338 1.00 19.58 203 GLU B O 1
ATOM 3190 N N . PHE B 1 209 ? 54.148 60.433 53.354 1.00 21.94 204 PHE B N 1
ATOM 3191 C CA . PHE B 1 209 ? 53.385 59.834 52.274 1.00 19.76 204 PHE B CA 1
ATOM 3192 C C . PHE B 1 209 ? 53.341 60.725 51.037 1.00 19.16 204 PHE B C 1
ATOM 3193 O O . PHE B 1 209 ? 53.672 60.268 49.947 1.00 20.20 204 PHE B O 1
ATOM 3201 N N . VAL B 1 210 ? 52.931 61.984 51.192 1.00 16.75 205 VAL B N 1
ATOM 3202 C CA . VAL B 1 210 ? 52.866 62.905 50.056 1.00 15.12 205 VAL B CA 1
ATOM 3203 C C . VAL B 1 210 ? 54.269 63.142 49.473 1.00 17.15 205 VAL B C 1
ATOM 3204 O O . VAL B 1 210 ? 54.441 63.361 48.266 1.00 16.97 205 VAL B O 1
ATOM 3208 N N . ASP B 1 211 ? 55.280 63.094 50.332 1.00 20.35 206 ASP B N 1
ATOM 3209 C CA . ASP B 1 211 ? 56.644 63.293 49.878 1.00 21.03 206 ASP B CA 1
ATOM 3210 C C . ASP B 1 211 ? 57.145 62.053 49.143 1.00 21.83 206 ASP B C 1
ATOM 3211 O O . ASP B 1 211 ? 57.508 62.128 47.969 1.00 22.27 206 ASP B O 1
ATOM 3216 N N . GLN B 1 212 ? 57.144 60.906 49.807 1.00 24.15 207 GLN B N 1
ATOM 3217 C CA . GLN B 1 212 ? 57.577 59.682 49.144 1.00 24.75 207 GLN B CA 1
ATOM 3218 C C . GLN B 1 212 ? 56.777 59.397 47.869 1.00 24.85 207 GLN B C 1
ATOM 3219 O O . GLN B 1 212 ? 57.281 58.766 46.943 1.00 25.78 207 GLN B O 1
ATOM 3225 N N . PHE B 1 213 ? 55.532 59.859 47.820 1.00 23.93 208 PHE B N 1
ATOM 3226 C CA . PHE B 1 213 ? 54.694 59.644 46.648 1.00 23.65 208 PHE B CA 1
ATOM 3227 C C . PHE B 1 213 ? 55.194 60.463 45.451 1.00 24.71 208 PHE B C 1
ATOM 3228 O O . PHE B 1 213 ? 55.175 59.986 44.317 1.00 24.64 208 PHE B O 1
ATOM 3236 N N . LYS B 1 214 ? 55.649 61.687 45.702 1.00 27.76 209 LYS B N 1
ATOM 3237 C CA . LYS B 1 214 ? 56.128 62.543 44.623 1.00 26.97 209 LYS B CA 1
ATOM 3238 C C . LYS B 1 214 ? 57.575 62.250 44.289 1.00 26.64 209 LYS B C 1
ATOM 3239 O O . LYS B 1 214 ? 58.045 62.571 43.199 1.00 27.72 209 LYS B O 1
ATOM 3245 N N . ALA B 1 215 ? 58.283 61.635 45.226 1.00 21.34 210 ALA B N 1
ATOM 3246 C CA . ALA B 1 215 ? 59.674 61.278 44.987 1.00 22.60 210 ALA B CA 1
ATOM 3247 C C . ALA B 1 215 ? 59.690 60.069 44.045 1.00 23.29 210 ALA B C 1
ATOM 3248 O O . ALA B 1 215 ? 60.462 60.025 43.087 1.00 23.39 210 ALA B O 1
ATOM 3250 N N . GLU B 1 216 ? 58.813 59.104 44.334 1.00 27.27 211 GLU B N 1
ATOM 3251 C CA . GLU B 1 216 ? 58.661 57.862 43.564 1.00 26.60 211 GLU B CA 1
ATOM 3252 C C . GLU B 1 216 ? 58.076 58.104 42.171 1.00 26.30 211 GLU B C 1
ATOM 3253 O O . GLU B 1 216 ? 58.488 57.483 41.192 1.00 26.52 211 GLU B O 1
ATOM 3259 N N . TRP B 1 217 ? 57.117 59.013 42.086 1.00 24.66 212 TRP B N 1
ATOM 3260 C CA . TRP B 1 217 ? 56.490 59.333 40.816 1.00 25.52 212 TRP B CA 1
ATOM 3261 C C . TRP B 1 217 ? 57.505 59.979 39.879 1.00 27.32 212 TRP B C 1
ATOM 3262 O O . TRP B 1 217 ? 57.616 59.574 38.722 1.00 27.78 212 TRP B O 1
ATOM 3273 N N . THR B 1 218 ? 58.232 60.982 40.378 1.00 29.77 213 THR B N 1
ATOM 3274 C CA . THR B 1 218 ? 59.246 61.662 39.578 1.00 30.72 213 THR B CA 1
ATOM 3275 C C . THR B 1 218 ? 60.364 60.683 39.232 1.00 31.75 213 THR B C 1
ATOM 3276 O O . THR B 1 218 ? 60.759 60.583 38.070 1.00 32.58 213 THR B O 1
ATOM 3280 N N . ALA B 1 219 ? 60.872 59.967 40.237 1.00 30.94 214 ALA B N 1
ATOM 3281 C CA . ALA B 1 219 ? 61.945 59.004 40.009 1.00 29.98 214 ALA B CA 1
ATOM 3282 C C . ALA B 1 219 ? 61.625 58.293 38.713 1.00 30.53 214 ALA B C 1
ATOM 3283 O O . ALA B 1 219 ? 62.366 58.407 37.735 1.00 32.24 214 ALA B O 1
ATOM 3285 N N . ASP B 1 220 ? 60.507 57.577 38.695 1.00 29.29 215 ASP B N 1
ATOM 3286 C CA . ASP B 1 220 ? 60.097 56.885 37.485 1.00 28.03 215 ASP B CA 1
ATOM 3287 C C . ASP B 1 220 ? 60.190 57.908 36.355 1.00 27.22 215 ASP B C 1
ATOM 3288 O O . ASP B 1 220 ? 61.128 57.816 35.536 1.00 26.90 215 ASP B O 1
ATOM 3301 N N . ILE C 1 7 ? 58.904 41.355 17.551 1.00 87.48 2 ILE C N 1
ATOM 3302 C CA . ILE C 1 7 ? 58.013 42.509 17.437 1.00 85.96 2 ILE C CA 1
ATOM 3303 C C . ILE C 1 7 ? 58.691 43.761 16.878 1.00 85.26 2 ILE C C 1
ATOM 3304 O O . ILE C 1 7 ? 59.898 43.944 17.028 1.00 85.47 2 ILE C O 1
ATOM 3309 N N . THR C 1 8 ? 57.899 44.620 16.237 1.00 83.93 3 THR C N 1
ATOM 3310 C CA . THR C 1 8 ? 58.404 45.854 15.638 1.00 82.67 3 THR C CA 1
ATOM 3311 C C . THR C 1 8 ? 57.856 47.126 16.287 1.00 81.24 3 THR C C 1
ATOM 3312 O O . THR C 1 8 ? 56.741 47.140 16.807 1.00 81.37 3 THR C O 1
ATOM 3316 N N . GLU C 1 9 ? 58.651 48.194 16.226 1.00 79.59 4 GLU C N 1
ATOM 3317 C CA . GLU C 1 9 ? 58.311 49.493 16.808 1.00 76.86 4 GLU C CA 1
ATOM 3318 C C . GLU C 1 9 ? 56.882 49.988 16.537 1.00 74.16 4 GLU C C 1
ATOM 3319 O O . GLU C 1 9 ? 56.170 50.382 17.465 1.00 73.93 4 GLU C O 1
ATOM 3325 N N . THR C 1 10 ? 56.471 49.973 15.270 1.00 71.16 5 THR C N 1
ATOM 3326 C CA . THR C 1 10 ? 55.135 50.433 14.882 1.00 67.78 5 THR C CA 1
ATOM 3327 C C . THR C 1 10 ? 54.038 49.426 15.226 1.00 64.67 5 THR C C 1
ATOM 3328 O O . THR C 1 10 ? 52.851 49.685 15.026 1.00 64.43 5 THR C O 1
ATOM 3332 N N . GLN C 1 11 ? 54.434 48.273 15.747 1.00 60.63 6 GLN C N 1
ATOM 3333 C CA . GLN C 1 11 ? 53.461 47.269 16.154 1.00 56.46 6 GLN C CA 1
ATOM 3334 C C . GLN C 1 11 ? 53.278 47.492 17.653 1.00 53.82 6 GLN C C 1
ATOM 3335 O O . GLN C 1 11 ? 52.177 47.369 18.188 1.00 52.85 6 GLN C O 1
ATOM 3341 N N . LEU C 1 12 ? 54.376 47.843 18.317 1.00 49.48 7 LEU C N 1
ATOM 3342 C CA . LEU C 1 12 ? 54.354 48.108 19.744 1.00 46.31 7 LEU C CA 1
ATOM 3343 C C . LEU C 1 12 ? 53.338 49.202 20.012 1.00 44.78 7 LEU C C 1
ATOM 3344 O O . LEU C 1 12 ? 52.417 49.019 20.810 1.00 44.89 7 LEU C O 1
ATOM 3349 N N . THR C 1 13 ? 53.505 50.340 19.342 1.00 42.18 8 THR C N 1
ATOM 3350 C CA . THR C 1 13 ? 52.578 51.454 19.513 1.00 40.67 8 THR C CA 1
ATOM 3351 C C . THR C 1 13 ? 51.145 51.000 19.241 1.00 39.68 8 THR C C 1
ATOM 3352 O O . THR C 1 13 ? 50.188 51.527 19.822 1.00 38.22 8 THR C O 1
ATOM 3356 N N . ALA C 1 14 ? 51.003 50.014 18.359 1.00 40.81 9 ALA C N 1
ATOM 3357 C CA . ALA C 1 14 ? 49.688 49.472 18.038 1.00 40.76 9 ALA C CA 1
ATOM 3358 C C . ALA C 1 14 ? 49.161 48.822 19.309 1.00 40.31 9 ALA C C 1
ATOM 3359 O O . ALA C 1 14 ? 47.978 48.923 19.635 1.00 40.00 9 ALA C O 1
ATOM 3361 N N . ILE C 1 15 ? 50.068 48.159 20.021 1.00 38.47 10 ILE C N 1
ATOM 3362 C CA . ILE C 1 15 ? 49.760 47.478 21.269 1.00 37.13 10 ILE C CA 1
ATOM 3363 C C . ILE C 1 15 ? 49.530 48.510 22.356 1.00 36.61 10 ILE C C 1
ATOM 3364 O O . ILE C 1 15 ? 48.692 48.326 23.243 1.00 36.21 10 ILE C O 1
ATOM 3369 N N . GLN C 1 16 ? 50.290 49.596 22.296 1.00 36.98 11 GLN C N 1
ATOM 3370 C CA . GLN C 1 16 ? 50.151 50.639 23.297 1.00 36.64 11 GLN C CA 1
ATOM 3371 C C . GLN C 1 16 ? 48.778 51.254 23.176 1.00 35.55 11 GLN C C 1
ATOM 3372 O O . GLN C 1 16 ? 48.038 51.382 24.153 1.00 35.46 11 GLN C O 1
ATOM 3378 N N . THR C 1 17 ? 48.458 51.639 21.951 1.00 31.96 12 THR C N 1
ATOM 3379 C CA . THR C 1 17 ? 47.187 52.249 21.654 1.00 29.44 12 THR C CA 1
ATOM 3380 C C . THR C 1 17 ? 46.098 51.326 22.155 1.00 28.61 12 THR C C 1
ATOM 3381 O O . THR C 1 17 ? 45.167 51.756 22.819 1.00 29.65 12 THR C O 1
ATOM 3385 N N . TYR C 1 18 ? 46.231 50.043 21.867 1.00 28.11 13 TYR C N 1
ATOM 3386 C CA . TYR C 1 18 ? 45.215 49.087 22.287 1.00 27.99 13 TYR C CA 1
ATOM 3387 C C . TYR C 1 18 ? 45.069 48.957 23.786 1.00 28.03 13 TYR C C 1
ATOM 3388 O O . TYR C 1 18 ? 43.957 48.817 24.292 1.00 26.93 13 TYR C O 1
ATOM 3397 N N . ALA C 1 19 ? 46.196 48.987 24.490 1.00 33.30 14 ALA C N 1
ATOM 3398 C CA . ALA C 1 19 ? 46.207 48.846 25.945 1.00 35.33 14 ALA C CA 1
ATOM 3399 C C . ALA C 1 19 ? 45.604 50.041 26.692 1.00 36.77 14 ALA C C 1
ATOM 3400 O O . ALA C 1 19 ? 44.851 49.869 27.660 1.00 36.30 14 ALA C O 1
ATOM 3402 N N . LEU C 1 20 ? 45.931 51.248 26.243 1.00 36.54 15 LEU C N 1
ATOM 3403 C CA . LEU C 1 20 ? 45.421 52.440 26.897 1.00 37.95 15 LEU C CA 1
ATOM 3404 C C . LEU C 1 20 ? 43.914 52.592 26.802 1.00 39.68 15 LEU C C 1
ATOM 3405 O O . LEU C 1 20 ? 43.258 52.847 27.805 1.00 41.34 15 LEU C O 1
ATOM 3410 N N . GLN C 1 21 ? 43.365 52.440 25.602 1.00 39.37 16 GLN C N 1
ATOM 3411 C CA . GLN C 1 21 ? 41.928 52.588 25.416 1.00 40.70 16 GLN C CA 1
ATOM 3412 C C . GLN C 1 21 ? 41.175 51.596 26.259 1.00 40.97 16 GLN C C 1
ATOM 3413 O O . GLN C 1 21 ? 40.198 51.949 26.913 1.00 41.37 16 GLN C O 1
ATOM 3419 N N . LYS C 1 22 ? 41.624 50.349 26.235 1.00 41.06 17 LYS C N 1
ATOM 3420 C CA . LYS C 1 22 ? 40.958 49.316 27.008 1.00 41.86 17 LYS C CA 1
ATOM 3421 C C . LYS C 1 22 ? 40.915 49.704 28.478 1.00 42.15 17 LYS C C 1
ATOM 3422 O O . LYS C 1 22 ? 40.082 49.205 29.234 1.00 41.30 17 LYS C O 1
ATOM 3428 N N . LEU C 1 23 ? 41.799 50.618 28.868 1.00 43.36 18 LEU C N 1
ATOM 3429 C CA . LEU C 1 23 ? 41.884 51.046 30.257 1.00 44.25 18 LEU C CA 1
ATOM 3430 C C . LEU C 1 23 ? 41.603 52.526 30.525 1.00 44.14 18 LEU C C 1
ATOM 3431 O O . LEU C 1 23 ? 42.155 53.115 31.449 1.00 44.21 18 LEU C O 1
ATOM 3436 N N . ALA C 1 24 ? 40.762 53.135 29.704 1.00 44.72 19 ALA C N 1
ATOM 3437 C CA . ALA C 1 24 ? 40.400 54.526 29.935 1.00 45.43 19 ALA C CA 1
ATOM 3438 C C . ALA C 1 24 ? 39.136 54.388 30.786 1.00 45.23 19 ALA C C 1
ATOM 3439 O O . ALA C 1 24 ? 38.396 53.412 30.644 1.00 45.43 19 ALA C O 1
ATOM 3441 N N . HIS C 1 25 ? 38.893 55.343 31.673 1.00 44.30 20 HIS C N 1
ATOM 3442 C CA . HIS C 1 25 ? 37.729 55.279 32.552 1.00 44.18 20 HIS C CA 1
ATOM 3443 C C . HIS C 1 25 ? 37.864 54.074 33.489 1.00 43.42 20 HIS C C 1
ATOM 3444 O O . HIS C 1 25 ? 36.858 53.516 33.937 1.00 42.95 20 HIS C O 1
ATOM 3451 N N . ASP C 1 26 ? 39.104 53.676 33.785 1.00 44.14 21 ASP C N 1
ATOM 3452 C CA . ASP C 1 26 ? 39.341 52.531 34.662 1.00 42.14 21 ASP C CA 1
ATOM 3453 C C . ASP C 1 26 ? 38.841 52.768 36.078 1.00 40.88 21 ASP C C 1
ATOM 3454 O O . ASP C 1 26 ? 37.942 52.073 36.556 1.00 41.41 21 ASP C O 1
ATOM 3459 N N . HIS C 1 27 ? 39.440 53.743 36.744 1.00 33.98 22 HIS C N 1
ATOM 3460 C CA . HIS C 1 27 ? 39.082 54.082 38.116 1.00 32.87 22 HIS C CA 1
ATOM 3461 C C . HIS C 1 27 ? 39.214 52.903 39.080 1.00 29.38 22 HIS C C 1
ATOM 3462 O O . HIS C 1 27 ? 38.256 52.548 39.761 1.00 27.74 22 HIS C O 1
ATOM 3469 N N . SER C 1 28 ? 40.406 52.311 39.134 1.00 27.05 23 SER C N 1
ATOM 3470 C CA . SER C 1 28 ? 40.680 51.178 40.020 1.00 24.84 23 SER C CA 1
ATOM 3471 C C . SER C 1 28 ? 42.144 51.154 40.423 1.00 23.08 23 SER C C 1
ATOM 3472 O O . SER C 1 28 ? 42.544 50.357 41.273 1.00 22.96 23 SER C O 1
ATOM 3475 N N . GLY C 1 29 ? 42.940 52.016 39.793 1.00 25.06 24 GLY C N 1
ATOM 3476 C CA . GLY C 1 29 ? 44.361 52.082 40.093 1.00 24.31 24 GLY C CA 1
ATOM 3477 C C . GLY C 1 29 ? 45.268 51.551 38.997 1.00 23.36 24 GLY C C 1
ATOM 3478 O O . GLY C 1 29 ? 46.477 51.431 39.183 1.00 23.10 24 GLY C O 1
ATOM 3479 N N . HIS C 1 30 ? 44.690 51.239 37.846 1.00 22.33 25 HIS C N 1
ATOM 3480 C CA . HIS C 1 30 ? 45.456 50.715 36.729 1.00 22.12 25 HIS C CA 1
ATOM 3481 C C . HIS C 1 30 ? 45.156 51.512 35.463 1.00 24.89 25 HIS C C 1
ATOM 3482 O O . HIS C 1 30 ? 44.852 50.940 34.418 1.00 26.80 25 HIS C O 1
ATOM 3489 N N . GLY C 1 31 ? 45.225 52.833 35.553 1.00 24.17 26 GLY C N 1
ATOM 3490 C CA . GLY C 1 31 ? 44.963 53.643 34.384 1.00 25.08 26 GLY C CA 1
ATOM 3491 C C . GLY C 1 31 ? 46.242 54.011 33.650 1.00 27.34 26 GLY C C 1
ATOM 3492 O O . GLY C 1 31 ? 47.291 53.402 33.847 1.00 25.85 26 GLY C O 1
ATOM 3493 N N . ARG C 1 32 ? 46.144 55.022 32.796 1.00 30.72 27 ARG C N 1
ATOM 3494 C CA . ARG C 1 32 ? 47.277 55.509 32.028 1.00 31.70 27 ARG C CA 1
ATOM 3495 C C . ARG C 1 32 ? 48.529 55.660 32.890 1.00 30.38 27 ARG C C 1
ATOM 3496 O O . ARG C 1 32 ? 49.556 55.015 32.653 1.00 29.93 27 ARG C O 1
ATOM 3504 N N . ASP C 1 33 ? 48.437 56.535 33.885 1.00 25.69 28 ASP C N 1
ATOM 3505 C CA . ASP C 1 33 ? 49.565 56.813 34.765 1.00 24.82 28 ASP C CA 1
ATOM 3506 C C . ASP C 1 33 ? 50.274 55.558 35.214 1.00 22.51 28 ASP C C 1
ATOM 3507 O O . ASP C 1 33 ? 51.493 55.465 35.142 1.00 20.33 28 ASP C O 1
ATOM 3512 N N . HIS C 1 34 ? 49.509 54.586 35.681 1.00 26.14 29 HIS C N 1
ATOM 3513 C CA . HIS C 1 34 ? 50.107 53.334 36.102 1.00 26.01 29 HIS C CA 1
ATOM 3514 C C . HIS C 1 34 ? 50.760 52.648 34.890 1.00 26.90 29 HIS C C 1
ATOM 3515 O O . HIS C 1 34 ? 51.914 52.206 34.955 1.00 28.35 29 HIS C O 1
ATOM 3522 N N . LEU C 1 35 ? 50.025 52.572 33.783 1.00 22.69 30 LEU C N 1
ATOM 3523 C CA . LEU C 1 35 ? 50.537 51.940 32.575 1.00 22.67 30 LEU C CA 1
ATOM 3524 C C . LEU C 1 35 ? 51.809 52.603 32.077 1.00 24.18 30 LEU C C 1
ATOM 3525 O O . LEU C 1 35 ? 52.792 51.928 31.745 1.00 22.73 30 LEU C O 1
ATOM 3530 N N . GLN C 1 36 ? 51.795 53.928 32.016 1.00 25.97 31 GLN C N 1
ATOM 3531 C CA . GLN C 1 36 ? 52.966 54.634 31.542 1.00 26.90 31 GLN C CA 1
ATOM 3532 C C . GLN C 1 36 ? 54.134 54.544 32.485 1.00 26.55 31 GLN C C 1
ATOM 3533 O O . GLN C 1 36 ? 55.279 54.559 32.054 1.00 28.35 31 GLN C O 1
ATOM 3539 N N . ARG C 1 37 ? 53.856 54.447 33.776 1.00 24.41 32 ARG C N 1
ATOM 3540 C CA . ARG C 1 37 ? 54.934 54.367 34.729 1.00 24.11 32 ARG C CA 1
ATOM 3541 C C . ARG C 1 37 ? 55.582 52.994 34.716 1.00 25.78 32 ARG C C 1
ATOM 3542 O O . ARG C 1 37 ? 56.804 52.877 34.833 1.00 25.12 32 ARG C O 1
ATOM 3550 N N . VAL C 1 38 ? 54.769 51.953 34.571 1.00 28.22 33 VAL C N 1
ATOM 3551 C CA . VAL C 1 38 ? 55.295 50.594 34.525 1.00 30.87 33 VAL C CA 1
ATOM 3552 C C . VAL C 1 38 ? 56.040 50.444 33.216 1.00 31.89 33 VAL C C 1
ATOM 3553 O O . VAL C 1 38 ? 56.951 49.635 33.078 1.00 32.98 33 VAL C O 1
ATOM 3557 N N . ASN C 1 39 ? 55.625 51.244 32.251 1.00 32.76 34 ASN C N 1
ATOM 3558 C CA . ASN C 1 39 ? 56.216 51.223 30.937 1.00 34.55 34 ASN C CA 1
ATOM 3559 C C . ASN C 1 39 ? 57.566 51.887 30.989 1.00 36.95 34 ASN C C 1
ATOM 3560 O O . ASN C 1 39 ? 58.538 51.402 30.418 1.00 37.07 34 ASN C O 1
ATOM 3565 N N . ARG C 1 40 ? 57.606 53.016 31.684 1.00 39.41 35 ARG C N 1
ATOM 3566 C CA . ARG C 1 40 ? 58.817 53.802 31.832 1.00 41.21 35 ARG C CA 1
ATOM 3567 C C . ARG C 1 40 ? 59.842 53.067 32.698 1.00 40.04 35 ARG C C 1
ATOM 3568 O O . ARG C 1 40 ? 61.046 53.286 32.571 1.00 39.08 35 ARG C O 1
ATOM 3576 N N . LEU C 1 41 ? 59.357 52.191 33.572 1.00 39.62 36 LEU C N 1
ATOM 3577 C CA . LEU C 1 41 ? 60.236 51.414 34.431 1.00 39.57 36 LEU C CA 1
ATOM 3578 C C . LEU C 1 41 ? 60.689 50.228 33.614 1.00 40.88 36 LEU C C 1
ATOM 3579 O O . LEU C 1 41 ? 61.859 49.856 33.633 1.00 42.15 36 LEU C O 1
ATOM 3584 N N . ALA C 1 42 ? 59.751 49.636 32.888 1.00 42.37 37 ALA C N 1
ATOM 3585 C CA . ALA C 1 42 ? 60.061 48.490 32.053 1.00 44.17 37 ALA C CA 1
ATOM 3586 C C . ALA C 1 42 ? 61.207 48.852 31.104 1.00 46.43 37 ALA C C 1
ATOM 3587 O O . ALA C 1 42 ? 62.119 48.054 30.884 1.00 45.03 37 ALA C O 1
ATOM 3589 N N . ARG C 1 43 ? 61.152 50.067 30.561 1.00 47.27 38 ARG C N 1
ATOM 3590 C CA . ARG C 1 43 ? 62.163 50.561 29.633 1.00 49.85 38 ARG C CA 1
ATOM 3591 C C . ARG C 1 43 ? 63.546 50.618 30.244 1.00 51.42 38 ARG C C 1
ATOM 3592 O O . ARG C 1 43 ? 64.457 49.924 29.800 1.00 50.78 38 ARG C O 1
ATOM 3600 N N . ARG C 1 44 ? 63.713 51.464 31.254 1.00 55.64 39 ARG C N 1
ATOM 3601 C CA . ARG C 1 44 ? 65.005 51.572 31.902 1.00 57.76 39 ARG C CA 1
ATOM 3602 C C . ARG C 1 44 ? 65.469 50.160 32.252 1.00 58.22 39 ARG C C 1
ATOM 3603 O O . ARG C 1 44 ? 66.593 49.770 31.944 1.00 57.55 39 ARG C O 1
ATOM 3611 N N . LEU C 1 45 ? 64.583 49.393 32.877 1.00 58.31 40 LEU C N 1
ATOM 3612 C CA . LEU C 1 45 ? 64.902 48.028 33.276 1.00 59.39 40 LEU C CA 1
ATOM 3613 C C . LEU C 1 45 ? 65.448 47.160 32.149 1.00 60.30 40 LEU C C 1
ATOM 3614 O O . LEU C 1 45 ? 66.500 46.544 32.298 1.00 60.93 40 LEU C O 1
ATOM 3619 N N . ALA C 1 46 ? 64.739 47.103 31.029 1.00 61.94 41 ALA C N 1
ATOM 3620 C CA . ALA C 1 46 ? 65.187 46.298 29.899 1.00 63.08 41 ALA C CA 1
ATOM 3621 C C . ALA C 1 46 ? 66.683 46.463 29.668 1.00 63.76 41 ALA C C 1
ATOM 3622 O O . ALA C 1 46 ? 67.405 45.480 29.515 1.00 64.36 41 ALA C O 1
ATOM 3624 N N . LYS C 1 47 ? 67.148 47.708 29.658 1.00 62.91 42 LYS C N 1
ATOM 3625 C CA . LYS C 1 47 ? 68.561 47.998 29.429 1.00 63.73 42 LYS C CA 1
ATOM 3626 C C . LYS C 1 47 ? 69.494 47.445 30.508 1.00 63.51 42 LYS C C 1
ATOM 3627 O O . LYS C 1 47 ? 70.494 46.798 30.199 1.00 63.10 42 LYS C O 1
ATOM 3633 N N . ASP C 1 48 ? 69.168 47.703 31.769 1.00 65.15 43 ASP C N 1
ATOM 3634 C CA . ASP C 1 48 ? 69.987 47.231 32.881 1.00 65.31 43 ASP C CA 1
ATOM 3635 C C . ASP C 1 48 ? 70.306 45.746 32.773 1.00 65.08 43 ASP C C 1
ATOM 3636 O O . ASP C 1 48 ? 71.209 45.241 33.441 1.00 65.65 43 ASP C O 1
ATOM 3641 N N . GLU C 1 49 ? 69.558 45.056 31.922 1.00 64.46 44 GLU C N 1
ATOM 3642 C CA . GLU C 1 49 ? 69.739 43.628 31.703 1.00 62.64 44 GLU C CA 1
ATOM 3643 C C . GLU C 1 49 ? 69.962 43.380 30.216 1.00 61.08 44 GLU C C 1
ATOM 3644 O O . GLU C 1 49 ? 70.308 42.271 29.800 1.00 60.70 44 GLU C O 1
ATOM 3650 N N . GLY C 1 50 ? 69.761 44.426 29.420 1.00 57.53 45 GLY C N 1
ATOM 3651 C CA . GLY C 1 50 ? 69.927 44.306 27.987 1.00 54.83 45 GLY C CA 1
ATOM 3652 C C . GLY C 1 50 ? 68.982 43.265 27.419 1.00 52.63 45 GLY C C 1
ATOM 3653 O O . GLY C 1 50 ? 69.403 42.364 26.695 1.00 52.95 45 GLY C O 1
ATOM 3654 N N . ALA C 1 51 ? 67.702 43.385 27.761 1.00 51.56 46 ALA C N 1
ATOM 3655 C CA . ALA C 1 51 ? 66.682 42.457 27.284 1.00 48.93 46 ALA C CA 1
ATOM 3656 C C . ALA C 1 51 ? 65.964 43.054 26.079 1.00 47.25 46 ALA C C 1
ATOM 3657 O O . ALA C 1 51 ? 66.096 44.247 25.786 1.00 46.40 46 ALA C O 1
ATOM 3659 N N . ASN C 1 52 ? 65.201 42.221 25.382 1.00 43.71 47 ASN C N 1
ATOM 3660 C CA . ASN C 1 52 ? 64.487 42.688 24.210 1.00 41.52 47 ASN C CA 1
ATOM 3661 C C . ASN C 1 52 ? 63.405 43.680 24.581 1.00 41.31 47 ASN C C 1
ATOM 3662 O O . ASN C 1 52 ? 62.316 43.306 25.026 1.00 41.37 47 ASN C O 1
ATOM 3667 N N . LEU C 1 53 ? 63.718 44.952 24.382 1.00 41.06 48 LEU C N 1
ATOM 3668 C CA . LEU C 1 53 ? 62.795 46.025 24.687 1.00 40.71 48 LEU C CA 1
ATOM 3669 C C . LEU C 1 53 ? 61.388 45.728 24.174 1.00 41.02 48 LEU C C 1
ATOM 3670 O O . LEU C 1 53 ? 60.528 45.273 24.924 1.00 41.12 48 LEU C O 1
ATOM 3675 N N . ASN C 1 54 ? 61.172 45.984 22.888 1.00 41.68 49 ASN C N 1
ATOM 3676 C CA . ASN C 1 54 ? 59.871 45.800 22.241 1.00 42.44 49 ASN C CA 1
ATOM 3677 C C . ASN C 1 54 ? 58.989 44.634 22.704 1.00 42.14 49 ASN C C 1
ATOM 3678 O O . ASN C 1 54 ? 57.761 44.751 22.712 1.00 42.30 49 ASN C O 1
ATOM 3683 N N . LEU C 1 55 ? 59.595 43.516 23.087 1.00 39.81 50 LEU C N 1
ATOM 3684 C CA . LEU C 1 55 ? 58.817 42.373 23.555 1.00 38.17 50 LEU C CA 1
ATOM 3685 C C . LEU C 1 55 ? 58.450 42.638 25.014 1.00 37.66 50 LEU C C 1
ATOM 3686 O O . LEU C 1 55 ? 57.380 42.265 25.493 1.00 37.21 50 LEU C O 1
ATOM 3691 N N . THR C 1 56 ? 59.364 43.300 25.709 1.00 35.99 51 THR C N 1
ATOM 3692 C CA . THR C 1 56 ? 59.197 43.661 27.109 1.00 34.25 51 THR C CA 1
ATOM 3693 C C . THR C 1 56 ? 58.101 44.709 27.285 1.00 33.73 51 THR C C 1
ATOM 3694 O O . THR C 1 56 ? 57.161 44.535 28.069 1.00 32.24 51 THR C O 1
ATOM 3698 N N . LEU C 1 57 ? 58.241 45.810 26.555 1.00 35.63 52 LEU C N 1
ATOM 3699 C CA . LEU C 1 57 ? 57.276 46.887 26.640 1.00 36.00 52 LEU C CA 1
ATOM 3700 C C . LEU C 1 57 ? 55.919 46.396 26.150 1.00 35.88 52 LEU C C 1
ATOM 3701 O O . LEU C 1 57 ? 54.875 46.898 26.571 1.00 36.49 52 LEU C O 1
ATOM 3706 N N . ALA C 1 58 ? 55.940 45.395 25.277 1.00 35.99 53 ALA C N 1
ATOM 3707 C CA . ALA C 1 58 ? 54.707 44.843 24.732 1.00 35.25 53 ALA C CA 1
ATOM 3708 C C . ALA C 1 58 ? 53.900 44.169 25.826 1.00 34.07 53 ALA C C 1
ATOM 3709 O O . ALA C 1 58 ? 52.710 44.440 25.992 1.00 34.66 53 ALA C O 1
ATOM 3711 N N . ALA C 1 59 ? 54.549 43.282 26.570 1.00 28.41 54 ALA C N 1
ATOM 3712 C CA . ALA C 1 59 ? 53.873 42.578 27.643 1.00 25.72 54 ALA C CA 1
ATOM 3713 C C . ALA C 1 59 ? 53.531 43.559 28.746 1.00 24.23 54 ALA C C 1
ATOM 3714 O O . ALA C 1 59 ? 52.504 43.437 29.401 1.00 24.29 54 ALA C O 1
ATOM 3716 N N . ALA C 1 60 ? 54.405 44.540 28.942 1.00 26.52 55 ALA C N 1
ATOM 3717 C CA . ALA C 1 60 ? 54.206 45.555 29.969 1.00 24.09 55 ALA C CA 1
ATOM 3718 C C . ALA C 1 60 ? 52.871 46.278 29.791 1.00 23.19 55 ALA C C 1
ATOM 3719 O O . ALA C 1 60 ? 52.115 46.425 30.748 1.00 23.35 55 ALA C O 1
ATOM 3721 N N . TRP C 1 61 ? 52.564 46.723 28.576 1.00 18.43 56 TRP C N 1
ATOM 3722 C CA . TRP C 1 61 ? 51.300 47.430 28.372 1.00 18.64 56 TRP C CA 1
ATOM 3723 C C . TRP C 1 61 ? 50.133 46.506 28.495 1.00 20.03 56 TRP C C 1
ATOM 3724 O O . TRP C 1 61 ? 49.002 46.919 28.798 1.00 21.56 56 TRP C O 1
ATOM 3735 N N . LEU C 1 62 ? 50.372 45.255 28.353 1.00 23.36 57 LEU C N 1
ATOM 3736 C CA . LEU C 1 62 ? 49.241 44.378 28.285 1.00 25.51 57 LEU C CA 1
ATOM 3737 C C . LEU C 1 62 ? 48.889 43.479 29.391 1.00 26.96 57 LEU C C 1
ATOM 3738 O O . LEU C 1 62 ? 47.853 42.802 29.321 1.00 26.58 57 LEU C O 1
ATOM 3743 N N . HIS C 1 63 ? 49.645 43.448 30.438 1.00 26.05 58 HIS C N 1
ATOM 3744 C CA . HIS C 1 63 ? 49.423 42.389 31.363 1.00 27.89 58 HIS C CA 1
ATOM 3745 C C . HIS C 1 63 ? 48.220 42.594 32.122 1.00 29.27 58 HIS C C 1
ATOM 3746 O O . HIS C 1 63 ? 47.699 41.680 32.786 1.00 28.54 58 HIS C O 1
ATOM 3753 N N . ASP C 1 64 ? 47.703 43.763 31.928 1.00 36.27 59 ASP C N 1
ATOM 3754 C CA . ASP C 1 64 ? 46.791 44.223 32.867 1.00 38.74 59 ASP C CA 1
ATOM 3755 C C . ASP C 1 64 ? 45.471 44.333 32.333 1.00 40.20 59 ASP C C 1
ATOM 3756 O O . ASP C 1 64 ? 44.438 44.397 33.007 1.00 39.56 59 ASP C O 1
ATOM 3761 N N . VAL C 1 65 ? 45.511 44.461 31.055 1.00 38.85 60 VAL C N 1
ATOM 3762 C CA . VAL C 1 65 ? 44.343 44.493 30.328 1.00 40.34 60 VAL C CA 1
ATOM 3763 C C . VAL C 1 65 ? 43.846 43.169 30.674 1.00 42.72 60 VAL C C 1
ATOM 3764 O O . VAL C 1 65 ? 42.952 42.590 29.887 1.00 41.85 60 VAL C O 1
ATOM 3768 N N . ILE C 1 66 ? 44.366 42.480 31.684 1.00 47.16 61 ILE C N 1
ATOM 3769 C CA . ILE C 1 66 ? 43.746 41.294 31.997 1.00 51.08 61 ILE C CA 1
ATOM 3770 C C . ILE C 1 66 ? 43.616 40.788 33.306 1.00 53.95 61 ILE C C 1
ATOM 3771 O O . ILE C 1 66 ? 42.750 41.480 33.800 1.00 55.19 61 ILE C O 1
ATOM 3776 N N . ASP C 1 67 ? 44.159 39.781 34.028 1.00 55.01 62 ASP C N 1
ATOM 3777 C CA . ASP C 1 67 ? 43.738 40.015 35.404 1.00 58.83 62 ASP C CA 1
ATOM 3778 C C . ASP C 1 67 ? 42.240 39.800 35.734 1.00 60.50 62 ASP C C 1
ATOM 3779 O O . ASP C 1 67 ? 41.929 39.013 36.614 1.00 62.04 62 ASP C O 1
ATOM 3792 N N . ALA C 1 72 ? 36.003 41.461 34.141 1.00 55.06 67 ALA C N 1
ATOM 3793 C CA . ALA C 1 72 ? 34.881 40.703 34.544 1.00 54.95 67 ALA C CA 1
ATOM 3794 C C . ALA C 1 72 ? 34.956 39.292 33.991 1.00 55.27 67 ALA C C 1
ATOM 3795 O O . ALA C 1 72 ? 34.879 38.321 34.746 1.00 55.06 67 ALA C O 1
ATOM 3797 N N . ASN C 1 73 ? 35.098 39.178 32.678 1.00 55.76 68 ASN C N 1
ATOM 3798 C CA . ASN C 1 73 ? 35.193 37.873 32.028 1.00 55.34 68 ASN C CA 1
ATOM 3799 C C . ASN C 1 73 ? 36.587 37.737 31.408 1.00 55.47 68 ASN C C 1
ATOM 3800 O O . ASN C 1 73 ? 36.807 38.136 30.263 1.00 55.92 68 ASN C O 1
ATOM 3805 N N . PRO C 1 74 ? 37.553 37.182 32.166 1.00 55.80 69 PRO C N 1
ATOM 3806 C CA . PRO C 1 74 ? 38.933 36.990 31.704 1.00 55.88 69 PRO C CA 1
ATOM 3807 C C . PRO C 1 74 ? 39.056 36.435 30.290 1.00 56.49 69 PRO C C 1
ATOM 3808 O O . PRO C 1 74 ? 39.965 36.813 29.552 1.00 56.92 69 PRO C O 1
ATOM 3812 N N . ALA C 1 75 ? 38.148 35.537 29.921 1.00 56.62 70 ALA C N 1
ATOM 3813 C CA . ALA C 1 75 ? 38.161 34.942 28.594 1.00 57.13 70 ALA C CA 1
ATOM 3814 C C . ALA C 1 75 ? 37.931 36.020 27.541 1.00 58.27 70 ALA C C 1
ATOM 3815 O O . ALA C 1 75 ? 38.743 36.181 26.625 1.00 58.97 70 ALA C O 1
ATOM 3817 N N . LYS C 1 76 ? 36.824 36.752 27.666 1.00 59.14 71 LYS C N 1
ATOM 3818 C CA . LYS C 1 76 ? 36.514 37.822 26.718 1.00 60.14 71 LYS C CA 1
ATOM 3819 C C . LYS C 1 76 ? 37.792 38.617 26.465 1.00 60.91 71 LYS C C 1
ATOM 3820 O O . LYS C 1 76 ? 38.136 38.918 25.322 1.00 60.73 71 LYS C O 1
ATOM 3826 N N . ALA C 1 77 ? 38.506 38.918 27.547 1.00 61.60 72 ALA C N 1
ATOM 3827 C CA . ALA C 1 77 ? 39.751 39.677 27.484 1.00 62.85 72 ALA C CA 1
ATOM 3828 C C . ALA C 1 77 ? 40.774 39.076 26.518 1.00 63.80 72 ALA C C 1
ATOM 3829 O O . ALA C 1 77 ? 41.166 39.723 25.547 1.00 63.83 72 ALA C O 1
ATOM 3831 N N . HIS C 1 78 ? 41.206 37.845 26.786 1.00 66.12 73 HIS C N 1
ATOM 3832 C CA . HIS C 1 78 ? 42.190 37.173 25.934 1.00 66.74 73 HIS C CA 1
ATOM 3833 C C . HIS C 1 78 ? 41.816 37.288 24.471 1.00 66.38 73 HIS C C 1
ATOM 3834 O O . HIS C 1 78 ? 42.486 37.975 23.701 1.00 66.44 73 HIS C O 1
ATOM 3841 N N . GLN C 1 79 ? 40.746 36.592 24.102 1.00 64.17 74 GLN C N 1
ATOM 3842 C CA . GLN C 1 79 ? 40.244 36.590 22.735 1.00 62.98 74 GLN C CA 1
ATOM 3843 C C . GLN C 1 79 ? 40.506 37.935 22.074 1.00 61.82 74 GLN C C 1
ATOM 3844 O O . GLN C 1 79 ? 41.389 38.065 21.230 1.00 60.49 74 GLN C O 1
ATOM 3850 N N . ASP C 1 80 ? 39.746 38.939 22.488 1.00 60.67 75 ASP C N 1
ATOM 3851 C CA . ASP C 1 80 ? 39.874 40.270 21.929 1.00 59.71 75 ASP C CA 1
ATOM 3852 C C . ASP C 1 80 ? 41.322 40.677 21.744 1.00 58.35 75 ASP C C 1
ATOM 3853 O O . ASP C 1 80 ? 41.668 41.308 20.747 1.00 59.20 75 ASP C O 1
ATOM 3858 N N . LEU C 1 81 ? 42.169 40.310 22.699 1.00 56.61 76 LEU C N 1
ATOM 3859 C CA . LEU C 1 81 ? 43.584 40.643 22.615 1.00 54.38 76 LEU C CA 1
ATOM 3860 C C . LEU C 1 81 ? 44.224 39.859 21.476 1.00 53.00 76 LEU C C 1
ATOM 3861 O O . LEU C 1 81 ? 45.064 40.384 20.738 1.00 51.27 76 LEU C O 1
ATOM 3866 N N . ILE C 1 82 ? 43.823 38.598 21.334 1.00 52.33 77 ILE C N 1
ATOM 3867 C CA . ILE C 1 82 ? 44.355 37.757 20.268 1.00 51.50 77 ILE C CA 1
ATOM 3868 C C . ILE C 1 82 ? 43.922 38.379 18.943 1.00 49.36 77 ILE C C 1
ATOM 3869 O O . ILE C 1 82 ? 44.711 38.479 17.999 1.00 48.84 77 ILE C O 1
ATOM 3874 N N . VAL C 1 83 ? 42.662 38.804 18.892 1.00 45.49 78 VAL C N 1
ATOM 3875 C CA . VAL C 1 83 ? 42.112 39.427 17.700 1.00 43.21 78 VAL C CA 1
ATOM 3876 C C . VAL C 1 83 ? 42.987 40.619 17.364 1.00 43.29 78 VAL C C 1
ATOM 3877 O O . VAL C 1 83 ? 43.594 40.659 16.295 1.00 44.43 78 VAL C O 1
ATOM 3881 N N . GLN C 1 84 ? 43.063 41.581 18.283 1.00 42.87 79 GLN C N 1
ATOM 3882 C CA . GLN C 1 84 ? 43.877 42.776 18.067 1.00 43.20 79 GLN C CA 1
ATOM 3883 C C . GLN C 1 84 ? 45.301 42.390 17.729 1.00 43.45 79 GLN C C 1
ATOM 3884 O O . GLN C 1 84 ? 45.888 42.923 16.789 1.00 43.41 79 GLN C O 1
ATOM 3890 N N . LEU C 1 85 ? 45.863 41.468 18.500 1.00 44.55 80 LEU C N 1
ATOM 3891 C CA . LEU C 1 85 ? 47.219 41.026 18.232 1.00 45.65 80 LEU C CA 1
ATOM 3892 C C . LEU C 1 85 ? 47.335 40.635 16.763 1.00 46.35 80 LEU C C 1
ATOM 3893 O O . LEU C 1 85 ? 48.262 41.060 16.066 1.00 45.64 80 LEU C O 1
ATOM 3898 N N . ASN C 1 86 ? 46.372 39.841 16.298 1.00 49.58 81 ASN C N 1
ATOM 3899 C CA . ASN C 1 86 ? 46.356 39.371 14.920 1.00 50.85 81 ASN C CA 1
ATOM 3900 C C . ASN C 1 86 ? 46.362 40.468 13.865 1.00 52.13 81 ASN C C 1
ATOM 3901 O O . ASN C 1 86 ? 47.326 40.603 13.107 1.00 51.72 81 ASN C O 1
ATOM 3906 N N . ALA C 1 87 ? 45.289 41.249 13.817 1.00 50.33 82 ALA C N 1
ATOM 3907 C CA . ALA C 1 87 ? 45.175 42.323 12.841 1.00 52.74 82 ALA C CA 1
ATOM 3908 C C . ALA C 1 87 ? 46.366 43.280 12.838 1.00 53.57 82 ALA C C 1
ATOM 3909 O O . ALA C 1 87 ? 46.307 44.345 12.223 1.00 53.67 82 ALA C O 1
ATOM 3911 N N . GLN C 1 88 ? 47.444 42.903 13.517 1.00 54.59 83 GLN C N 1
ATOM 3912 C CA . GLN C 1 88 ? 48.633 43.738 13.561 1.00 56.35 83 GLN C CA 1
ATOM 3913 C C . GLN C 1 88 ? 49.868 42.969 13.107 1.00 57.54 83 GLN C C 1
ATOM 3914 O O . GLN C 1 88 ? 50.938 43.114 13.701 1.00 58.76 83 GLN C O 1
ATOM 3920 N N . ASN C 1 89 ? 49.734 42.160 12.060 1.00 60.40 84 ASN C N 1
ATOM 3921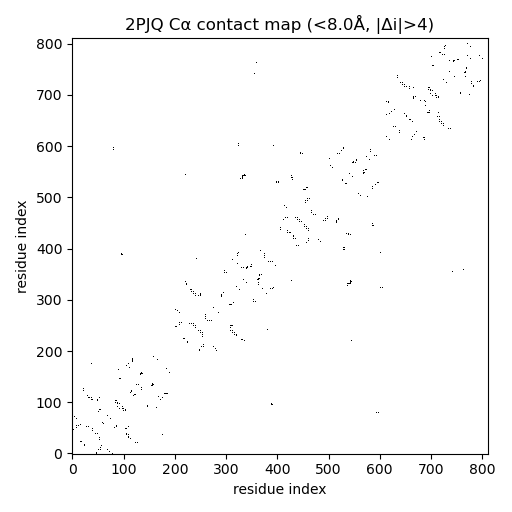 C CA . ASN C 1 89 ? 50.872 41.380 11.571 1.00 61.25 84 ASN C CA 1
ATOM 3922 C C . ASN C 1 89 ? 51.658 40.812 12.750 1.00 60.83 84 ASN C C 1
ATOM 3923 O O . ASN C 1 89 ? 52.892 40.801 12.739 1.00 60.44 84 ASN C O 1
ATOM 3928 N N . VAL C 1 90 ? 50.950 40.365 13.778 1.00 58.87 85 VAL C N 1
ATOM 3929 C CA . VAL C 1 90 ? 51.621 39.808 14.944 1.00 58.61 85 VAL C CA 1
ATOM 3930 C C . VAL C 1 90 ? 52.116 38.419 14.578 1.00 58.36 85 VAL C C 1
ATOM 3931 O O . VAL C 1 90 ? 51.423 37.687 13.878 1.00 59.27 85 VAL C O 1
ATOM 3935 N N . THR C 1 91 ? 53.309 38.051 15.028 1.00 53.93 86 THR C N 1
ATOM 3936 C CA . THR C 1 91 ? 53.811 36.724 14.716 1.00 51.74 86 THR C CA 1
ATOM 3937 C C . THR C 1 91 ? 53.353 35.843 15.862 1.00 51.44 86 THR C C 1
ATOM 3938 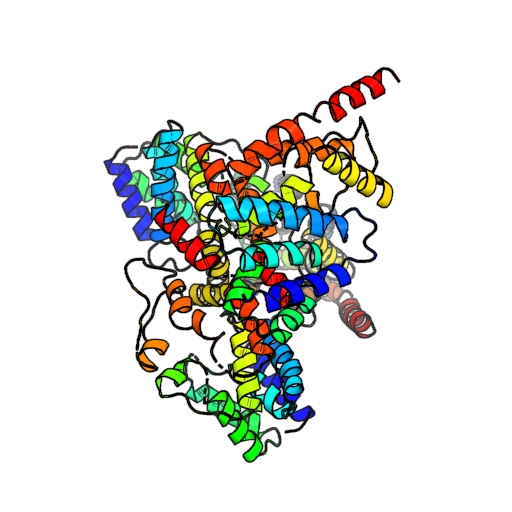O O . THR C 1 91 ? 53.297 36.297 17.001 1.00 51.59 86 THR C O 1
ATOM 3942 N N . ALA C 1 92 ? 53.005 34.597 15.560 1.00 52.46 87 ALA C N 1
ATOM 3943 C CA . ALA C 1 92 ? 52.541 33.664 16.582 1.00 52.88 87 ALA C CA 1
ATOM 3944 C C . ALA C 1 92 ? 53.632 33.376 17.610 1.00 52.90 87 ALA C C 1
ATOM 3945 O O . ALA C 1 92 ? 53.346 32.927 18.719 1.00 52.64 87 ALA C O 1
ATOM 3947 N N . ASP C 1 93 ? 54.883 33.622 17.232 1.00 54.81 88 ASP C N 1
ATOM 3948 C CA . ASP C 1 93 ? 55.999 33.400 18.142 1.00 54.85 88 ASP C CA 1
ATOM 3949 C C . ASP C 1 93 ? 56.188 34.634 19.010 1.00 54.01 88 ASP C C 1
ATOM 3950 O O . ASP C 1 93 ? 56.720 34.555 20.121 1.00 54.14 88 ASP C O 1
ATOM 3955 N N . ASP C 1 94 ? 55.770 35.780 18.485 1.00 52.42 89 ASP C N 1
ATOM 3956 C CA . ASP C 1 94 ? 55.852 37.012 19.242 1.00 51.05 89 ASP C CA 1
ATOM 3957 C C . ASP C 1 94 ? 54.643 37.013 20.177 1.00 49.67 89 ASP C C 1
ATOM 3958 O O . ASP C 1 94 ? 54.681 37.609 21.256 1.00 50.30 89 ASP C O 1
ATOM 3963 N N . GLN C 1 95 ? 53.580 36.320 19.770 1.00 46.07 90 GLN C N 1
ATOM 3964 C CA . GLN C 1 95 ? 52.378 36.232 20.590 1.00 43.10 90 GLN C CA 1
ATOM 3965 C C . GLN C 1 95 ? 52.620 35.343 21.801 1.00 41.62 90 GLN C C 1
ATOM 3966 O O . GLN C 1 95 ? 52.519 35.801 22.936 1.00 42.29 90 GLN C O 1
ATOM 3972 N N . THR C 1 96 ? 52.941 34.076 21.560 1.00 40.34 91 THR C N 1
ATOM 3973 C CA . THR C 1 96 ? 53.172 33.126 22.651 1.00 38.63 91 THR C CA 1
ATOM 3974 C C . THR C 1 96 ? 54.058 33.735 23.736 1.00 37.94 91 THR C C 1
ATOM 3975 O O . THR C 1 96 ? 53.738 33.656 24.926 1.00 37.33 91 THR C O 1
ATOM 3979 N N . ALA C 1 97 ? 55.175 34.333 23.314 1.00 35.79 92 ALA C N 1
ATOM 3980 C CA . ALA C 1 97 ? 56.125 34.961 24.234 1.00 33.94 92 ALA C CA 1
ATOM 3981 C C . ALA C 1 97 ? 55.383 35.929 25.146 1.00 32.77 92 ALA C C 1
ATOM 3982 O O . ALA C 1 97 ? 55.589 35.940 26.363 1.00 31.04 92 ALA C O 1
ATOM 3984 N N . ILE C 1 98 ? 54.525 36.742 24.530 1.00 31.82 93 ILE C N 1
ATOM 3985 C CA . ILE C 1 98 ? 53.705 37.711 25.238 1.00 29.68 93 ILE C CA 1
ATOM 3986 C C . ILE C 1 98 ? 52.960 36.978 26.345 1.00 29.79 93 ILE C C 1
ATOM 3987 O O . ILE C 1 98 ? 53.205 37.200 27.534 1.00 30.37 93 ILE C O 1
ATOM 3992 N N . PHE C 1 99 ? 52.057 36.088 25.957 1.00 29.18 94 PHE C N 1
ATOM 3993 C CA . PHE C 1 99 ? 51.296 35.356 26.955 1.00 29.69 94 PHE C CA 1
ATOM 3994 C C . PHE C 1 99 ? 52.156 34.537 27.900 1.00 30.51 94 PHE C C 1
ATOM 3995 O O . PHE C 1 99 ? 51.700 34.151 28.965 1.00 30.83 94 PHE C O 1
ATOM 4003 N N . ALA C 1 100 ? 53.397 34.264 27.519 1.00 30.66 95 ALA C N 1
ATOM 4004 C CA . ALA C 1 100 ? 54.274 33.506 28.400 1.00 30.54 95 ALA C CA 1
ATOM 4005 C C . ALA C 1 100 ? 54.599 34.423 29.574 1.00 30.50 95 ALA C C 1
ATOM 4006 O O . ALA C 1 100 ? 54.549 34.021 30.740 1.00 27.90 95 ALA C O 1
ATOM 4008 N N . ILE C 1 101 ? 54.933 35.668 29.249 1.00 33.51 96 ILE C N 1
ATOM 4009 C CA . ILE C 1 101 ? 55.244 36.652 30.266 1.00 33.89 96 ILE C CA 1
ATOM 4010 C C . ILE C 1 101 ? 53.950 36.983 30.989 1.00 36.03 96 ILE C C 1
ATOM 4011 O O . ILE C 1 101 ? 53.727 36.553 32.116 1.00 36.63 96 ILE C O 1
ATOM 4016 N N . ILE C 1 102 ? 53.083 37.719 30.312 1.00 33.75 97 ILE C N 1
ATOM 4017 C CA . ILE C 1 102 ? 51.814 38.136 30.879 1.00 36.03 97 ILE C CA 1
ATOM 4018 C C . ILE C 1 102 ? 50.923 37.058 31.516 1.00 38.84 97 ILE C C 1
ATOM 4019 O O . ILE C 1 102 ? 49.971 37.390 32.215 1.00 38.15 97 ILE C O 1
ATOM 4024 N N . ASP C 1 103 ? 51.221 35.779 31.303 1.00 44.64 98 ASP C N 1
ATOM 4025 C CA . ASP C 1 103 ? 50.399 34.724 31.899 1.00 48.42 98 ASP C CA 1
ATOM 4026 C C . ASP C 1 103 ? 51.120 33.794 32.871 1.00 52.01 98 ASP C C 1
ATOM 4027 O O . ASP C 1 103 ? 50.652 32.685 33.130 1.00 52.30 98 ASP C O 1
ATOM 4032 N N . HIS C 1 104 ? 52.252 34.240 33.405 1.00 55.10 99 HIS C N 1
ATOM 4033 C CA . HIS C 1 104 ? 53.019 33.450 34.364 1.00 59.16 99 HIS C CA 1
ATOM 4034 C C . HIS C 1 104 ? 53.826 34.387 35.251 1.00 60.68 99 HIS C C 1
ATOM 4035 O O . HIS C 1 104 ? 54.923 34.045 35.690 1.00 61.24 99 HIS C O 1
ATOM 4050 N N . SER C 1 106 ? 52.030 37.587 37.327 1.00 68.99 101 SER C N 1
ATOM 4051 C CA . SER C 1 106 ? 51.197 38.101 38.421 1.00 70.37 101 SER C CA 1
ATOM 4052 C C . SER C 1 106 ? 51.323 37.247 39.682 1.00 71.14 101 SER C C 1
ATOM 4053 O O . SER C 1 106 ? 51.466 36.021 39.615 1.00 71.47 101 SER C O 1
ATOM 4056 N N . PHE C 1 107 ? 51.287 37.910 40.831 1.00 68.96 102 PHE C N 1
ATOM 4057 C CA . PHE C 1 107 ? 51.436 37.233 42.109 1.00 69.65 102 PHE C CA 1
ATOM 4058 C C . PHE C 1 107 ? 50.556 36.001 42.264 1.00 71.77 102 PHE C C 1
ATOM 4059 O O . PHE C 1 107 ? 51.057 34.901 42.485 1.00 70.88 102 PHE C O 1
ATOM 4067 N N . SER C 1 108 ? 49.246 36.196 42.151 1.00 75.24 103 SER C N 1
ATOM 4068 C CA . SER C 1 108 ? 48.272 35.116 42.287 1.00 78.15 103 SER C CA 1
ATOM 4069 C C . SER C 1 108 ? 48.775 33.749 41.829 1.00 80.29 103 SER C C 1
ATOM 4070 O O . SER C 1 108 ? 48.484 32.735 42.462 1.00 80.47 103 SER C O 1
ATOM 4073 N N . LYS C 1 109 ? 49.529 33.723 40.734 1.00 84.14 104 LYS C N 1
ATOM 4074 C CA . LYS C 1 109 ? 50.064 32.469 40.199 1.00 87.36 104 LYS C CA 1
ATOM 4075 C C . LYS C 1 109 ? 51.142 31.834 41.080 1.00 89.11 104 LYS C C 1
ATOM 4076 O O . LYS C 1 109 ? 51.265 30.610 41.129 1.00 88.83 104 LYS C O 1
ATOM 4082 N N . SER C 1 110 ? 51.925 32.663 41.766 1.00 90.39 105 SER C N 1
ATOM 4083 C CA . SER C 1 110 ? 52.987 32.161 42.634 1.00 92.02 105 SER C CA 1
ATOM 4084 C C . SER C 1 110 ? 52.440 31.125 43.609 1.00 93.42 105 SER C C 1
ATOM 4085 O O . SER C 1 110 ? 53.189 30.303 44.139 1.00 93.09 105 SER C O 1
ATOM 4088 N N . PHE C 1 111 ? 51.130 31.167 43.842 1.00 95.24 106 PHE C N 1
ATOM 4089 C CA . PHE C 1 111 ? 50.479 30.230 44.752 1.00 97.14 106 PHE C CA 1
ATOM 4090 C C . PHE C 1 111 ? 50.297 28.862 44.097 1.00 98.10 106 PHE C C 1
ATOM 4091 O O . PHE C 1 111 ? 49.747 27.939 44.703 1.00 98.46 106 PHE C O 1
ATOM 4099 N N . ASN C 1 112 ? 50.755 28.744 42.854 1.00 99.79 107 ASN C N 1
ATOM 4100 C CA . ASN C 1 112 ? 50.676 27.492 42.105 1.00 100.75 107 ASN C CA 1
ATOM 4101 C C . ASN C 1 112 ? 52.094 26.994 41.824 1.00 100.53 107 ASN C C 1
ATOM 4102 O O . ASN C 1 112 ? 52.307 26.142 40.960 1.00 100.26 107 ASN C O 1
ATOM 4107 N N . GLY C 1 113 ? 53.059 27.534 42.565 1.00 100.94 108 GLY C N 1
ATOM 4108 C CA . GLY C 1 113 ? 54.449 27.151 42.384 1.00 100.13 108 GLY C CA 1
ATOM 4109 C C . GLY C 1 113 ? 55.180 28.188 41.549 1.00 99.74 108 GLY C C 1
ATOM 4110 O O . GLY C 1 113 ? 54.699 28.549 40.476 1.00 100.37 108 GLY C O 1
ATOM 4111 N N . PRO C 1 114 ? 56.348 28.682 42.004 1.00 97.17 109 PRO C N 1
ATOM 4112 C CA . PRO C 1 114 ? 57.125 29.691 41.270 1.00 94.86 109 PRO C CA 1
ATOM 4113 C C . PRO C 1 114 ? 57.507 29.269 39.853 1.00 93.09 109 PRO C C 1
ATOM 4114 O O . PRO C 1 114 ? 58.480 28.543 39.651 1.00 93.33 109 PRO C O 1
ATOM 4118 N N . GLN C 1 115 ? 56.737 29.732 38.872 1.00 90.75 110 GLN C N 1
ATOM 4119 C CA . GLN C 1 115 ? 56.998 29.394 37.475 1.00 87.95 110 GLN C CA 1
ATOM 4120 C C . GLN C 1 115 ? 58.133 30.257 36.931 1.00 85.61 110 GLN C C 1
ATOM 4121 O O . GLN C 1 115 ? 57.967 31.463 36.750 1.00 85.00 110 GLN C O 1
ATOM 4127 N N . LYS C 1 116 ? 59.281 29.640 36.668 1.00 81.36 111 LYS C N 1
ATOM 4128 C CA . LYS C 1 116 ? 60.426 30.375 36.146 1.00 78.09 111 LYS C CA 1
ATOM 4129 C C . LYS C 1 116 ? 59.977 31.209 34.950 1.00 76.16 111 LYS C C 1
ATOM 4130 O O . LYS C 1 116 ? 58.968 30.897 34.310 1.00 76.11 111 LYS C O 1
ATOM 4136 N N . LEU C 1 117 ? 60.727 32.261 34.638 1.00 73.72 112 LEU C N 1
ATOM 4137 C CA . LEU C 1 117 ? 60.338 33.154 33.554 1.00 71.31 112 LEU C CA 1
ATOM 4138 C C . LEU C 1 117 ? 61.446 33.614 32.605 1.00 69.72 112 LEU C C 1
ATOM 4139 O O . LEU C 1 117 ? 62.632 33.383 32.839 1.00 69.31 112 LEU C O 1
ATOM 4144 N N . SER C 1 118 ? 61.026 34.276 31.530 1.00 67.68 113 SER C N 1
ATOM 4145 C CA . SER C 1 118 ? 61.926 34.809 30.516 1.00 65.42 113 SER C CA 1
ATOM 4146 C C . SER C 1 118 ? 62.656 36.005 31.112 1.00 63.73 113 SER C C 1
ATOM 4147 O O . SER C 1 118 ? 62.241 36.538 32.139 1.00 63.30 113 SER C O 1
ATOM 4150 N N . LEU C 1 119 ? 63.736 36.436 30.473 1.00 61.33 114 LEU C N 1
ATOM 4151 C CA . LEU C 1 119 ? 64.460 37.595 30.981 1.00 59.35 114 LEU C CA 1
ATOM 4152 C C . LEU C 1 119 ? 63.501 38.782 30.932 1.00 57.35 114 LEU C C 1
ATOM 4153 O O . LEU C 1 119 ? 63.110 39.333 31.963 1.00 57.31 114 LEU C O 1
ATOM 4158 N N . GLU C 1 120 ? 63.116 39.160 29.718 1.00 55.46 115 GLU C N 1
ATOM 4159 C CA . GLU C 1 120 ? 62.206 40.273 29.514 1.00 51.60 115 GLU C CA 1
ATOM 4160 C C . GLU C 1 120 ? 60.940 40.054 30.331 1.00 49.08 115 GLU C C 1
ATOM 4161 O O . GLU C 1 120 ? 60.223 40.997 30.649 1.00 48.58 115 GLU C O 1
ATOM 4167 N N . GLY C 1 121 ? 60.666 38.803 30.674 1.00 44.56 116 GLY C N 1
ATOM 4168 C CA . GLY C 1 121 ? 59.499 38.525 31.485 1.00 41.50 116 GLY C CA 1
ATOM 4169 C C . GLY C 1 121 ? 59.803 39.013 32.888 1.00 40.07 116 GLY C C 1
ATOM 4170 O O . GLY C 1 121 ? 59.008 39.725 33.501 1.00 38.67 116 GLY C O 1
ATOM 4171 N N . GLN C 1 122 ? 60.974 38.617 33.390 1.00 36.77 117 GLN C N 1
ATOM 4172 C CA . GLN C 1 122 ? 61.447 39.007 34.714 1.00 32.93 117 GLN C CA 1
ATOM 4173 C C . GLN C 1 122 ? 61.558 40.521 34.802 1.00 29.39 117 GLN C C 1
ATOM 4174 O O . GLN C 1 122 ? 61.363 41.097 35.858 1.00 28.54 117 GLN C O 1
ATOM 4180 N N . VAL C 1 123 ? 61.881 41.159 33.684 1.00 29.73 118 VAL C N 1
ATOM 4181 C CA . VAL C 1 123 ? 61.994 42.610 33.639 1.00 29.05 118 VAL C CA 1
ATOM 4182 C C . VAL C 1 123 ? 60.606 43.252 33.788 1.00 29.58 118 VAL C C 1
ATOM 4183 O O . VAL C 1 123 ? 60.492 44.378 34.284 1.00 29.73 118 VAL C O 1
ATOM 4187 N N . VAL C 1 124 ? 59.552 42.537 33.373 1.00 28.35 119 VAL C N 1
ATOM 4188 C CA . VAL C 1 124 ? 58.187 43.052 33.492 1.00 27.81 119 VAL C CA 1
ATOM 4189 C C . VAL C 1 124 ? 57.683 42.866 34.922 1.00 26.30 119 VAL C C 1
ATOM 4190 O O . VAL C 1 124 ? 57.345 43.836 35.598 1.00 26.71 119 VAL C O 1
ATOM 4194 N N . GLN C 1 125 ? 57.604 41.621 35.371 1.00 22.63 120 GLN C N 1
ATOM 4195 C CA . GLN C 1 125 ? 57.185 41.330 36.733 1.00 21.45 120 GLN C CA 1
ATOM 4196 C C . GLN C 1 125 ? 57.760 42.371 37.699 1.00 21.94 120 GLN C C 1
ATOM 4197 O O . GLN C 1 125 ? 57.080 42.817 38.627 1.00 21.17 120 GLN C O 1
ATOM 4203 N N . ASP C 1 126 ? 59.026 42.733 37.484 1.00 22.99 121 ASP C N 1
ATOM 4204 C CA . ASP C 1 126 ? 59.713 43.717 38.316 1.00 21.94 121 ASP C CA 1
ATOM 4205 C C . ASP C 1 126 ? 59.050 45.078 38.188 1.00 21.96 121 ASP C C 1
ATOM 4206 O O . ASP C 1 126 ? 58.446 45.575 39.134 1.00 22.10 121 ASP C O 1
ATOM 4211 N N . ALA C 1 127 ? 59.158 45.674 37.007 1.00 24.57 122 ALA C N 1
ATOM 4212 C CA . ALA C 1 127 ? 58.568 46.988 36.755 1.00 24.77 122 ALA C CA 1
ATOM 4213 C C . ALA C 1 127 ? 57.090 47.096 37.159 1.00 24.13 122 ALA C C 1
ATOM 4214 O O . ALA C 1 127 ? 56.622 48.161 37.575 1.00 22.87 122 ALA C O 1
ATOM 4216 N N . ASP C 1 128 ? 56.349 46.004 37.028 1.00 20.28 123 ASP C N 1
ATOM 4217 C CA . ASP C 1 128 ? 54.941 46.042 37.381 1.00 20.23 123 ASP C CA 1
ATOM 4218 C C . ASP C 1 128 ? 54.773 46.052 38.886 1.00 19.90 123 ASP C C 1
ATOM 4219 O O . ASP C 1 128 ? 53.906 46.754 39.414 1.00 18.87 123 ASP C O 1
ATOM 4224 N N . ARG C 1 129 ? 55.604 45.276 39.575 1.00 21.51 124 ARG C N 1
ATOM 4225 C CA . ARG C 1 129 ? 55.535 45.196 41.030 1.00 22.46 124 ARG C CA 1
ATOM 4226 C C . ARG C 1 129 ? 56.143 46.422 41.703 1.00 22.82 124 ARG C C 1
ATOM 4227 O O . ARG C 1 129 ? 55.789 46.778 42.821 1.00 23.08 124 ARG C O 1
ATOM 4235 N N . LEU C 1 130 ? 57.057 47.079 41.013 1.00 24.92 125 LEU C N 1
ATOM 4236 C CA . LEU C 1 130 ? 57.676 48.260 41.570 1.00 24.65 125 LEU C CA 1
ATOM 4237 C C . LEU C 1 130 ? 56.668 49.384 41.735 1.00 24.49 125 LEU C C 1
ATOM 4238 O O . LEU C 1 130 ? 56.816 50.240 42.607 1.00 26.35 125 LEU C O 1
ATOM 4243 N N . ASP C 1 131 ? 55.634 49.379 40.906 1.00 21.17 126 ASP C N 1
ATOM 4244 C CA . ASP C 1 131 ? 54.638 50.435 40.965 1.00 19.52 126 ASP C CA 1
ATOM 4245 C C . ASP C 1 131 ? 53.442 50.028 41.798 1.00 18.43 126 ASP C C 1
ATOM 4246 O O . ASP C 1 131 ? 52.364 50.603 41.665 1.00 18.79 126 ASP C O 1
ATOM 4251 N N . ALA C 1 132 ? 53.630 49.029 42.648 1.00 15.19 127 ALA C N 1
ATOM 4252 C CA . ALA C 1 132 ? 52.551 48.551 43.489 1.00 15.14 127 ALA C CA 1
ATOM 4253 C C . ALA C 1 132 ? 52.965 48.706 44.925 1.00 15.34 127 ALA C C 1
ATOM 4254 O O . ALA C 1 132 ? 52.140 48.580 45.828 1.00 16.14 127 ALA C O 1
ATOM 4256 N N . ILE C 1 133 ? 54.254 48.967 45.117 1.00 15.05 128 ILE C N 1
ATOM 4257 C CA . ILE C 1 133 ? 54.834 49.176 46.434 1.00 14.83 128 ILE C CA 1
ATOM 4258 C C . ILE C 1 133 ? 55.299 50.632 46.557 1.00 15.40 128 ILE C C 1
ATOM 4259 O O . ILE C 1 133 ? 55.326 51.363 45.572 1.00 16.46 128 ILE C O 1
ATOM 4264 N N . GLY C 1 134 ? 55.674 51.048 47.761 1.00 18.87 129 GLY C N 1
ATOM 4265 C CA . GLY C 1 134 ? 56.106 52.421 47.953 1.00 19.09 129 GLY C CA 1
ATOM 4266 C C . GLY C 1 134 ? 54.942 53.324 48.344 1.00 19.99 129 GLY C C 1
ATOM 4267 O O . GLY C 1 134 ? 53.890 52.859 48.796 1.00 20.70 129 GLY C O 1
ATOM 4268 N N . ALA C 1 135 ? 55.114 54.626 48.182 1.00 13.53 130 ALA C N 1
ATOM 4269 C CA . ALA C 1 135 ? 54.049 55.532 48.536 1.00 11.27 130 ALA C CA 1
ATOM 4270 C C . ALA C 1 135 ? 52.981 55.361 47.476 1.00 11.78 130 ALA C C 1
ATOM 4271 O O . ALA C 1 135 ? 51.782 55.360 47.766 1.00 12.54 130 ALA C O 1
ATOM 4273 N N . ILE C 1 136 ? 53.419 55.205 46.233 1.00 14.99 131 ILE C N 1
ATOM 4274 C CA . ILE C 1 136 ? 52.478 55.038 45.141 1.00 14.02 131 ILE C CA 1
ATOM 4275 C C . ILE C 1 136 ? 51.767 53.710 45.312 1.00 14.17 131 ILE C C 1
ATOM 4276 O O . ILE C 1 136 ? 50.578 53.584 44.971 1.00 14.16 131 ILE C O 1
ATOM 4281 N N . GLY C 1 137 ? 52.497 52.731 45.852 1.00 8.89 132 GLY C N 1
ATOM 4282 C CA . GLY C 1 137 ? 51.925 51.421 46.089 1.00 6.78 132 GLY C CA 1
ATOM 4283 C C . GLY C 1 137 ? 50.807 51.517 47.107 1.00 6.79 132 GLY C C 1
ATOM 4284 O O . GLY C 1 137 ? 49.755 50.899 46.954 1.00 9.33 132 GLY C O 1
ATOM 4285 N N . ILE C 1 138 ? 51.030 52.306 48.151 1.00 5.33 133 ILE C N 1
ATOM 4286 C CA . ILE C 1 138 ? 50.025 52.492 49.190 1.00 4.95 133 ILE C CA 1
ATOM 4287 C C . ILE C 1 138 ? 48.772 53.082 48.558 1.00 6.12 133 ILE C C 1
ATOM 4288 O O . ILE C 1 138 ? 47.673 52.572 48.738 1.00 6.72 133 ILE C O 1
ATOM 4293 N N . ALA C 1 139 ? 48.953 54.178 47.825 1.00 9.01 134 ALA C N 1
ATOM 4294 C CA . ALA C 1 139 ? 47.844 54.860 47.172 1.00 6.97 134 ALA C CA 1
ATOM 4295 C C . ALA C 1 139 ? 47.011 53.901 46.308 1.00 6.59 134 ALA C C 1
ATOM 4296 O O . ALA C 1 139 ? 45.803 53.764 46.510 1.00 4.38 134 ALA C O 1
ATOM 4298 N N . ARG C 1 140 ? 47.666 53.232 45.357 1.00 5.61 135 ARG C N 1
ATOM 4299 C CA . ARG C 1 140 ? 46.979 52.295 44.471 1.00 4.67 135 ARG C CA 1
ATOM 4300 C C . ARG C 1 140 ? 46.320 51.189 45.302 1.00 5.40 135 ARG C C 1
ATOM 4301 O O . ARG C 1 140 ? 45.180 50.803 45.056 1.00 4.06 135 ARG C O 1
ATOM 4309 N N . ALA C 1 141 ? 47.028 50.709 46.314 1.00 5.89 136 ALA C N 1
ATOM 4310 C CA . ALA C 1 141 ? 46.495 49.676 47.187 1.00 5.79 136 ALA C CA 1
ATOM 4311 C C . ALA C 1 141 ? 45.082 49.993 47.678 1.00 7.54 136 ALA C C 1
ATOM 4312 O O . ALA C 1 141 ? 44.152 49.239 47.424 1.00 11.57 136 ALA C O 1
ATOM 4314 N N . LEU C 1 142 ? 44.934 51.116 48.382 1.00 9.40 137 LEU C N 1
ATOM 4315 C CA . LEU C 1 142 ? 43.655 51.531 48.954 1.00 8.38 137 LEU C CA 1
ATOM 4316 C C . LEU C 1 142 ? 42.678 52.168 47.997 1.00 8.08 137 LEU C C 1
ATOM 4317 O O . LEU C 1 142 ? 41.468 52.026 48.155 1.00 6.06 137 LEU C O 1
ATOM 4322 N N . TYR C 1 143 ? 43.194 52.899 47.024 1.00 6.03 138 TYR C N 1
ATOM 4323 C CA . TYR C 1 143 ? 42.325 53.510 46.046 1.00 5.79 138 TYR C CA 1
ATOM 4324 C C . TYR C 1 143 ? 41.490 52.323 45.540 1.00 7.27 138 TYR C C 1
ATOM 4325 O O . TYR C 1 143 ? 40.246 52.306 45.657 1.00 4.69 138 TYR C O 1
ATOM 4334 N N . TYR C 1 144 ? 42.192 51.314 45.026 1.00 7.95 139 TYR C N 1
ATOM 4335 C CA . TYR C 1 144 ? 41.557 50.096 44.532 1.00 8.61 139 TYR C CA 1
ATOM 4336 C C . TYR C 1 144 ? 40.542 49.526 45.505 1.00 9.28 139 TYR C C 1
ATOM 4337 O O . TYR C 1 144 ? 39.450 49.154 45.095 1.00 8.25 139 TYR C O 1
ATOM 4346 N N . SER C 1 145 ? 40.919 49.406 46.778 1.00 15.91 140 SER C N 1
ATOM 4347 C CA . SER C 1 145 ? 40.010 48.869 47.794 1.00 18.37 140 SER C CA 1
ATOM 4348 C C . SER C 1 145 ? 38.755 49.737 47.879 1.00 20.51 140 SER C C 1
ATOM 4349 O O . SER C 1 145 ? 37.631 49.222 47.908 1.00 21.90 140 SER C O 1
ATOM 4352 N N . GLY C 1 146 ? 38.957 51.054 47.915 1.00 18.59 141 GLY C N 1
ATOM 4353 C CA . GLY C 1 146 ? 37.843 51.973 47.980 1.00 18.83 141 GLY C CA 1
ATOM 4354 C C . GLY C 1 146 ? 36.995 51.910 46.724 1.00 20.84 141 GLY C C 1
ATOM 4355 O O . GLY C 1 146 ? 35.838 52.316 46.734 1.00 22.57 141 GLY C O 1
ATOM 4356 N N . HIS C 1 147 ? 37.565 51.421 45.630 1.00 16.82 142 HIS C N 1
ATOM 4357 C CA . HIS C 1 147 ? 36.821 51.291 44.380 1.00 17.25 142 HIS C CA 1
ATOM 4358 C C . HIS C 1 147 ? 36.043 49.982 44.421 1.00 17.08 142 HIS C C 1
ATOM 4359 O O . HIS C 1 147 ? 35.264 49.677 43.515 1.00 16.96 142 HIS C O 1
ATOM 4366 N N . VAL C 1 148 ? 36.250 49.215 45.487 1.00 19.97 143 VAL C N 1
ATOM 4367 C CA . VAL C 1 148 ? 35.591 47.925 45.626 1.00 19.44 143 VAL C CA 1
ATOM 4368 C C . VAL C 1 148 ? 34.804 47.785 46.941 1.00 20.55 143 VAL C C 1
ATOM 4369 O O . VAL C 1 148 ? 34.123 46.780 47.151 1.00 20.08 143 VAL C O 1
ATOM 4373 N N . GLY C 1 149 ? 34.872 48.784 47.822 1.00 17.92 144 GLY C N 1
ATOM 4374 C CA . GLY C 1 149 ? 34.132 48.682 49.075 1.00 17.12 144 GLY C CA 1
ATOM 4375 C C . GLY C 1 149 ? 34.607 47.504 49.909 1.00 17.36 144 GLY C C 1
ATOM 4376 O O . GLY C 1 149 ? 33.842 46.814 50.594 1.00 14.84 144 GLY C O 1
ATOM 4377 N N . GLU C 1 150 ? 35.913 47.298 49.843 1.00 19.83 145 GLU C N 1
ATOM 4378 C CA . GLU C 1 150 ? 36.611 46.231 50.535 1.00 20.43 145 GLU C CA 1
ATOM 4379 C C . GLU C 1 150 ? 36.975 46.705 51.945 1.00 20.26 145 GLU C C 1
ATOM 4380 O O . GLU C 1 150 ? 37.507 47.800 52.113 1.00 21.01 145 GLU C O 1
ATOM 4386 N N . LYS C 1 151 ? 36.710 45.895 52.962 1.00 20.70 146 LYS C N 1
ATOM 4387 C CA . LYS C 1 151 ? 37.036 46.337 54.306 1.00 21.26 146 LYS C CA 1
ATOM 4388 C C . LYS C 1 151 ? 38.519 46.688 54.444 1.00 22.59 146 LYS C C 1
ATOM 4389 O O . LYS C 1 151 ? 39.414 45.844 54.260 1.00 21.70 146 LYS C O 1
ATOM 4395 N N . ILE C 1 152 ? 38.760 47.954 54.771 1.00 22.98 147 ILE C N 1
ATOM 4396 C CA . ILE C 1 152 ? 40.104 48.465 54.928 1.00 20.82 147 ILE C CA 1
ATOM 4397 C C . ILE C 1 152 ? 40.889 47.705 55.969 1.00 21.03 147 ILE C C 1
ATOM 4398 O O . ILE C 1 152 ? 42.064 47.392 55.764 1.00 22.38 147 ILE C O 1
ATOM 4403 N N . TYR C 1 153 ? 40.250 47.392 57.086 1.00 13.82 148 TYR C N 1
ATOM 4404 C CA . TYR C 1 153 ? 40.968 46.697 58.131 1.00 12.70 148 TYR C CA 1
ATOM 4405 C C . TYR C 1 153 ? 40.013 46.135 59.140 1.00 12.67 148 TYR C C 1
ATOM 4406 O O . TYR C 1 153 ? 38.891 46.586 59.240 1.00 14.54 148 TYR C O 1
ATOM 4415 N N . ASP C 1 154 ? 40.468 45.151 59.898 1.00 18.13 149 ASP C N 1
ATOM 4416 C CA . ASP C 1 154 ? 39.628 44.502 60.892 1.00 20.51 149 ASP C CA 1
ATOM 4417 C C . ASP C 1 154 ? 40.555 43.772 61.846 1.00 22.55 149 ASP C C 1
ATOM 4418 O O . ASP C 1 154 ? 41.123 42.747 61.503 1.00 23.74 149 ASP C O 1
ATOM 4423 N N . PRO C 1 155 ? 40.729 44.292 63.059 1.00 24.53 150 PRO C N 1
ATOM 4424 C CA . PRO C 1 155 ? 41.625 43.577 63.969 1.00 25.28 150 PRO C CA 1
ATOM 4425 C C . PRO C 1 155 ? 41.139 42.158 64.260 1.00 25.97 150 PRO C C 1
ATOM 4426 O O . PRO C 1 155 ? 41.787 41.421 64.997 1.00 28.02 150 PRO C O 1
ATOM 4430 N N . ALA C 1 156 ? 40.004 41.779 63.677 1.00 25.86 151 ALA C N 1
ATOM 4431 C CA . ALA C 1 156 ? 39.435 40.449 63.890 1.00 26.67 151 ALA C CA 1
ATOM 4432 C C . ALA C 1 156 ? 39.783 39.435 62.802 1.00 27.13 151 ALA C C 1
ATOM 4433 O O . ALA C 1 156 ? 39.509 38.243 62.952 1.00 28.16 151 ALA C O 1
ATOM 4435 N N . ILE C 1 157 ? 40.371 39.900 61.707 1.00 20.66 152 ILE C N 1
ATOM 4436 C CA . ILE C 1 157 ? 40.745 39.011 60.624 1.00 19.36 152 ILE C CA 1
ATOM 4437 C C . ILE C 1 157 ? 42.231 39.128 60.375 1.00 20.58 152 ILE C C 1
ATOM 4438 O O . ILE C 1 157 ? 42.690 40.127 59.844 1.00 21.99 152 ILE C O 1
ATOM 4443 N N . ALA C 1 158 ? 42.986 38.106 60.757 1.00 27.92 153 ALA C N 1
ATOM 4444 C CA . ALA C 1 158 ? 44.433 38.113 60.557 1.00 29.85 153 ALA C CA 1
ATOM 4445 C C . ALA C 1 158 ? 44.770 37.931 59.084 1.00 31.09 153 ALA C C 1
ATOM 4446 O O . ALA C 1 158 ? 43.959 37.443 58.307 1.00 32.53 153 ALA C O 1
ATOM 4448 N N . PRO C 1 159 ? 45.975 38.326 58.676 1.00 30.08 154 PRO C N 1
ATOM 4449 C CA . PRO C 1 159 ? 46.342 38.163 57.268 1.00 31.32 154 PRO C CA 1
ATOM 4450 C C . PRO C 1 159 ? 46.574 36.690 56.920 1.00 32.90 154 PRO C C 1
ATOM 4451 O O . PRO C 1 159 ? 47.416 36.046 57.542 1.00 32.70 154 PRO C O 1
ATOM 4455 N N . ARG C 1 160 ? 45.838 36.168 55.934 1.00 33.99 155 ARG C N 1
ATOM 4456 C CA . ARG C 1 160 ? 45.969 34.766 55.511 1.00 37.92 155 ARG C CA 1
ATOM 4457 C C . ARG C 1 160 ? 47.389 34.316 55.125 1.00 41.68 155 ARG C C 1
ATOM 4458 O O . ARG C 1 160 ? 47.991 34.848 54.190 1.00 41.19 155 ARG C O 1
ATOM 4466 N N . GLU C 1 161 ? 47.913 33.322 55.836 1.00 49.46 156 GLU C N 1
ATOM 4467 C CA . GLU C 1 161 ? 49.251 32.820 55.545 1.00 54.20 156 GLU C CA 1
ATOM 4468 C C . GLU C 1 161 ? 49.249 32.050 54.221 1.00 56.30 156 GLU C C 1
ATOM 4469 O O . GLU C 1 161 ? 49.262 32.657 53.145 1.00 56.81 156 GLU C O 1
ATOM 4475 N N . HIS C 1 162 ? 49.232 30.723 54.279 1.00 56.35 157 HIS C N 1
ATOM 4476 C CA . HIS C 1 162 ? 49.236 29.965 53.040 1.00 59.41 157 HIS C CA 1
ATOM 4477 C C . HIS C 1 162 ? 47.878 29.989 52.357 1.00 60.64 157 HIS C C 1
ATOM 4478 O O . HIS C 1 162 ? 46.926 29.360 52.813 1.00 61.45 157 HIS C O 1
ATOM 4493 N N . THR C 1 164 ? 45.660 30.069 48.417 1.00 63.85 159 THR C N 1
ATOM 4494 C CA . THR C 1 164 ? 45.560 29.310 47.184 1.00 63.58 159 THR C CA 1
ATOM 4495 C C . THR C 1 164 ? 45.169 30.387 46.181 1.00 63.55 159 THR C C 1
ATOM 4496 O O . THR C 1 164 ? 44.508 31.359 46.551 1.00 63.42 159 THR C O 1
ATOM 4500 N N . ARG C 1 165 ? 45.581 30.246 44.927 1.00 63.31 160 ARG C N 1
ATOM 4501 C CA . ARG C 1 165 ? 45.234 31.257 43.937 1.00 64.09 160 ARG C CA 1
ATOM 4502 C C . ARG C 1 165 ? 43.740 31.572 43.970 1.00 64.10 160 ARG C C 1
ATOM 4503 O O . ARG C 1 165 ? 43.352 32.736 43.880 1.00 63.58 160 ARG C O 1
ATOM 4511 N N . GLU C 1 166 ? 42.903 30.544 44.112 1.00 63.63 161 GLU C N 1
ATOM 4512 C CA . GLU C 1 166 ? 41.457 30.755 44.160 1.00 62.88 161 GLU C CA 1
ATOM 4513 C C . GLU C 1 166 ? 41.053 31.650 45.316 1.00 61.16 161 GLU C C 1
ATOM 4514 O O . GLU C 1 166 ? 40.280 32.585 45.136 1.00 61.22 161 GLU C O 1
ATOM 4520 N N . GLN C 1 167 ? 41.563 31.362 46.507 1.00 60.00 162 GLN C N 1
ATOM 4521 C CA . GLN C 1 167 ? 41.236 32.179 47.669 1.00 57.88 162 GLN C CA 1
ATOM 4522 C C . GLN C 1 167 ? 41.664 33.620 47.411 1.00 55.90 162 GLN C C 1
ATOM 4523 O O . GLN C 1 167 ? 40.847 34.541 47.432 1.00 55.28 162 GLN C O 1
ATOM 4529 N N . TYR C 1 168 ? 42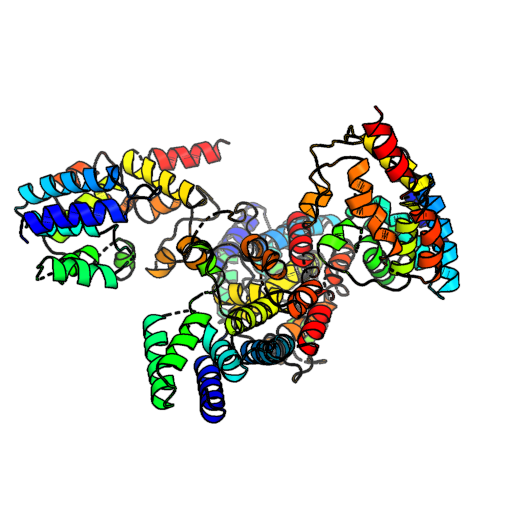.955 33.800 47.161 1.00 52.23 163 TYR C N 1
ATOM 4530 C CA . TYR C 1 168 ? 43.522 35.115 46.900 1.00 49.88 163 TYR C CA 1
ATOM 4531 C C . TYR C 1 168 ? 42.714 35.934 45.901 1.00 48.89 163 TYR C C 1
ATOM 4532 O O . TYR C 1 168 ? 42.555 37.139 46.069 1.00 48.49 163 TYR C O 1
ATOM 4541 N N . ARG C 1 169 ? 42.212 35.270 44.866 1.00 48.85 164 ARG C N 1
ATOM 4542 C CA . ARG C 1 169 ? 41.441 35.916 43.799 1.00 49.29 164 ARG C CA 1
ATOM 4543 C C . ARG C 1 169 ? 39.930 36.067 44.046 1.00 48.39 164 ARG C C 1
ATOM 4544 O O . ARG C 1 169 ? 39.301 37.005 43.553 1.00 47.25 164 ARG C O 1
ATOM 4552 N N . HIS C 1 170 ? 39.355 35.145 44.810 1.00 47.41 165 HIS C N 1
ATOM 4553 C CA . HIS C 1 170 ? 37.934 35.174 45.097 1.00 45.83 165 HIS C CA 1
ATOM 4554 C C . HIS C 1 170 ? 37.609 35.613 46.520 1.00 43.09 165 HIS C C 1
ATOM 4555 O O . HIS C 1 170 ? 36.746 36.454 46.722 1.00 43.56 165 HIS C O 1
ATOM 4562 N N . GLN C 1 171 ? 38.284 35.035 47.506 1.00 42.68 166 GLN C N 1
ATOM 4563 C CA . GLN C 1 171 ? 38.015 35.383 48.900 1.00 39.91 166 GLN C CA 1
ATOM 4564 C C . GLN C 1 171 ? 38.507 36.793 49.203 1.00 36.97 166 GLN C C 1
ATOM 4565 O O . GLN C 1 171 ? 39.632 37.161 48.862 1.00 37.20 166 GLN C O 1
ATOM 4571 N N . PRO C 1 172 ? 37.659 37.604 49.847 1.00 32.03 167 PRO C N 1
ATOM 4572 C CA . PRO C 1 172 ? 37.983 38.987 50.205 1.00 30.72 167 PRO C CA 1
ATOM 4573 C C . PRO C 1 172 ? 38.709 39.150 51.537 1.00 28.10 167 PRO C C 1
ATOM 4574 O O . PRO C 1 172 ? 38.286 38.587 52.545 1.00 27.82 167 PRO C O 1
ATOM 4578 N N . GLY C 1 173 ? 39.785 39.936 51.539 1.00 26.27 168 GLY C N 1
ATOM 4579 C CA . GLY C 1 173 ? 40.526 40.202 52.767 1.00 22.74 168 GLY C CA 1
ATOM 4580 C C . GLY C 1 173 ? 40.428 41.688 53.107 1.00 20.90 168 GLY C C 1
ATOM 4581 O O . GLY C 1 173 ? 39.486 42.366 52.703 1.00 20.93 168 GLY C O 1
ATOM 4582 N N . THR C 1 174 ? 41.387 42.215 53.850 1.00 19.39 169 THR C N 1
ATOM 4583 C CA . THR C 1 174 ? 41.336 43.634 54.174 1.00 17.40 169 THR C CA 1
ATOM 4584 C C . THR C 1 174 ? 42.478 44.346 53.463 1.00 15.61 169 THR C C 1
ATOM 4585 O O . THR C 1 174 ? 43.552 43.775 53.285 1.00 15.29 169 THR C O 1
ATOM 4589 N N . ALA C 1 175 ? 42.238 45.585 53.046 1.00 15.33 170 ALA C N 1
ATOM 4590 C CA . ALA C 1 175 ? 43.253 46.349 52.346 1.00 13.31 170 ALA C CA 1
ATOM 4591 C C . ALA C 1 175 ? 44.537 46.332 53.173 1.00 13.31 170 ALA C C 1
ATOM 4592 O O . ALA C 1 175 ? 45.634 46.120 52.646 1.00 13.49 170 ALA C O 1
ATOM 4594 N N . ILE C 1 176 ? 44.417 46.535 54.476 1.00 10.81 171 ILE C N 1
ATOM 4595 C CA . ILE C 1 176 ? 45.615 46.487 55.289 1.00 10.47 171 ILE C CA 1
ATOM 4596 C C . ILE C 1 176 ? 46.293 45.128 55.115 1.00 9.82 171 ILE C C 1
ATOM 4597 O O . ILE C 1 176 ? 47.474 45.059 54.787 1.00 12.10 171 ILE C O 1
ATOM 4602 N N . ASN C 1 177 ? 45.543 44.048 55.302 1.00 7.04 172 ASN C N 1
ATOM 4603 C CA . ASN C 1 177 ? 46.127 42.720 55.179 1.00 7.52 172 ASN C CA 1
ATOM 4604 C C . ASN C 1 177 ? 46.771 42.437 53.840 1.00 7.73 172 ASN C C 1
ATOM 4605 O O . ASN C 1 177 ? 47.543 41.489 53.714 1.00 6.47 172 ASN C O 1
ATOM 4610 N N . HIS C 1 178 ? 46.487 43.268 52.844 1.00 12.03 173 HIS C N 1
ATOM 4611 C CA . HIS C 1 178 ? 47.056 43.030 51.526 1.00 11.37 173 HIS C CA 1
ATOM 4612 C C . HIS C 1 178 ? 48.547 43.242 51.575 1.00 12.60 173 HIS C C 1
ATOM 4613 O O . HIS C 1 178 ? 49.306 42.540 50.916 1.00 15.55 173 HIS C O 1
ATOM 4620 N N . PHE C 1 179 ? 48.971 44.215 52.362 1.00 7.97 174 PHE C N 1
ATOM 4621 C CA . PHE C 1 179 ? 50.386 44.490 52.486 1.00 7.73 174 PHE C CA 1
ATOM 4622 C C . PHE C 1 179 ? 51.083 43.233 52.984 1.00 7.92 174 PHE C C 1
ATOM 4623 O O . PHE C 1 179 ? 52.096 42.825 52.439 1.00 7.07 174 PHE C O 1
ATOM 4631 N N . TYR C 1 180 ? 50.510 42.626 54.016 1.00 14.02 175 TYR C N 1
ATOM 4632 C CA . TYR C 1 180 ? 51.057 41.422 54.636 1.00 16.92 175 TYR C CA 1
ATOM 4633 C C . TYR C 1 180 ? 50.903 40.157 53.807 1.00 18.17 175 TYR C C 1
ATOM 4634 O O . TYR C 1 180 ? 51.608 39.170 54.034 1.00 20.39 175 TYR C O 1
ATOM 4643 N N . GLU C 1 181 ? 49.983 40.171 52.857 1.00 14.17 176 GLU C N 1
ATOM 4644 C CA . GLU C 1 181 ? 49.762 38.989 52.048 1.00 13.77 176 GLU C CA 1
ATOM 4645 C C . GLU C 1 181 ? 50.499 39.000 50.734 1.00 15.26 176 GLU C C 1
ATOM 4646 O O . GLU C 1 181 ? 50.622 37.959 50.091 1.00 15.39 176 GLU C O 1
ATOM 4652 N N . LYS C 1 182 ? 51.001 40.167 50.346 1.00 16.92 177 LYS C N 1
ATOM 4653 C CA . LYS C 1 182 ? 51.688 40.303 49.071 1.00 18.91 177 LYS C CA 1
ATOM 4654 C C . LYS C 1 182 ? 52.533 41.568 48.931 1.00 20.52 177 LYS C C 1
ATOM 4655 O O . LYS C 1 182 ? 53.659 41.516 48.434 1.00 21.11 177 LYS C O 1
ATOM 4661 N N . LEU C 1 183 ? 51.997 42.707 49.353 1.00 19.86 178 LEU C N 1
ATOM 4662 C CA . LEU C 1 183 ? 52.742 43.937 49.209 1.00 18.88 178 LEU C CA 1
ATOM 4663 C C . LEU C 1 183 ? 54.041 43.990 49.986 1.00 18.88 178 LEU C C 1
ATOM 4664 O O . LEU C 1 183 ? 54.948 44.738 49.616 1.00 19.00 178 LEU C O 1
ATOM 4669 N N . PHE C 1 184 ? 54.166 43.190 51.039 1.00 20.40 179 PHE C N 1
ATOM 4670 C CA . PHE C 1 184 ? 55.411 43.210 51.806 1.00 21.49 179 PHE C CA 1
ATOM 4671 C C . PHE C 1 184 ? 56.452 42.220 51.309 1.00 23.21 179 PHE C C 1
ATOM 4672 O O . PHE C 1 184 ? 57.582 42.223 51.794 1.00 25.06 179 PHE C O 1
ATOM 4680 N N . LYS C 1 185 ? 56.086 41.406 50.321 1.00 22.71 180 LYS C N 1
ATOM 4681 C CA . LYS C 1 185 ? 56.973 40.374 49.788 1.00 22.20 180 LYS C CA 1
ATOM 4682 C C . LYS C 1 185 ? 57.630 40.679 48.457 1.00 23.08 180 LYS C C 1
ATOM 4683 O O . LYS C 1 185 ? 58.682 40.131 48.127 1.00 23.31 180 LYS C O 1
ATOM 4689 N N . LEU C 1 186 ? 57.004 41.550 47.687 1.00 27.07 181 LEU C N 1
ATOM 4690 C CA . LEU C 1 186 ? 57.495 41.884 46.355 1.00 27.73 181 LEU C CA 1
ATOM 4691 C C . LEU C 1 186 ? 58.906 42.451 46.236 1.00 29.37 181 LEU C C 1
ATOM 4692 O O . LEU C 1 186 ? 59.501 42.395 45.153 1.00 30.59 181 LEU C O 1
ATOM 4697 N N . ALA C 1 187 ? 59.442 42.990 47.331 1.00 28.60 182 ALA C N 1
ATOM 4698 C CA . ALA C 1 187 ? 60.783 43.564 47.317 1.00 28.96 182 ALA C CA 1
ATOM 4699 C C . ALA C 1 187 ? 61.867 42.490 47.398 1.00 30.70 182 ALA C C 1
ATOM 4700 O O . ALA C 1 187 ? 62.991 42.685 46.926 1.00 30.79 182 ALA C O 1
ATOM 4702 N N . ALA C 1 188 ? 61.527 41.353 47.993 1.00 31.45 183 ALA C N 1
ATOM 4703 C CA . ALA C 1 188 ? 62.479 40.260 48.129 1.00 31.85 183 ALA C CA 1
ATOM 4704 C C . ALA C 1 188 ? 62.274 39.188 47.050 1.00 33.09 183 ALA C C 1
ATOM 4705 O O . ALA C 1 188 ? 62.834 38.094 47.131 1.00 33.71 183 ALA C O 1
ATOM 4707 N N . LEU C 1 189 ? 61.469 39.509 46.043 1.00 32.06 184 LEU C N 1
ATOM 4708 C CA . LEU C 1 189 ? 61.188 38.590 44.946 1.00 32.27 184 LEU C CA 1
ATOM 4709 C C . LEU C 1 189 ? 61.455 39.325 43.656 1.00 33.90 184 LEU C C 1
ATOM 4710 O O . LEU C 1 189 ? 61.209 38.792 42.573 1.00 33.38 184 LEU C O 1
ATOM 4723 N N . ASN C 1 191 ? 63.067 40.457 40.556 1.00 41.11 186 ASN C N 1
ATOM 4724 C CA . ASN C 1 191 ? 63.989 39.753 39.660 1.00 41.57 186 ASN C CA 1
ATOM 4725 C C . ASN C 1 191 ? 65.263 40.468 39.243 1.00 42.83 186 ASN C C 1
ATOM 4726 O O . ASN C 1 191 ? 66.357 39.921 39.381 1.00 40.78 186 ASN C O 1
ATOM 4731 N N . THR C 1 192 ? 65.108 41.674 38.704 1.00 45.88 187 THR C N 1
ATOM 4732 C CA . THR C 1 192 ? 66.235 42.483 38.253 1.00 47.72 187 THR C CA 1
ATOM 4733 C C . THR C 1 192 ? 67.267 42.576 39.370 1.00 48.84 187 THR C C 1
ATOM 4734 O O . THR C 1 192 ? 67.398 41.682 40.205 1.00 49.26 187 THR C O 1
ATOM 4738 N N . ASP C 1 193 ? 68.001 43.676 39.375 1.00 50.35 188 ASP C N 1
ATOM 4739 C CA . ASP C 1 193 ? 69.011 43.928 40.381 1.00 51.67 188 ASP C CA 1
ATOM 4740 C C . ASP C 1 193 ? 68.834 45.391 40.722 1.00 52.27 188 ASP C C 1
ATOM 4741 O O . ASP C 1 193 ? 68.861 45.782 41.889 1.00 53.30 188 ASP C O 1
ATOM 4746 N N . THR C 1 194 ? 68.632 46.193 39.682 1.00 51.17 189 THR C N 1
ATOM 4747 C CA . THR C 1 194 ? 68.419 47.622 39.843 1.00 52.04 189 THR C CA 1
ATOM 4748 C C . THR C 1 194 ? 67.069 47.796 40.517 1.00 51.89 189 THR C C 1
ATOM 4749 O O . THR C 1 194 ? 66.850 48.732 41.286 1.00 52.82 189 THR C O 1
ATOM 4753 N N . ALA C 1 195 ? 66.160 46.878 40.218 1.00 50.89 190 ALA C N 1
ATOM 4754 C CA . ALA C 1 195 ? 64.837 46.918 40.799 1.00 48.97 190 ALA C CA 1
ATOM 4755 C C . ALA C 1 195 ? 64.970 46.731 42.299 1.00 48.41 190 ALA C C 1
ATOM 4756 O O . ALA C 1 195 ? 64.357 47.456 43.074 1.00 49.18 190 ALA C O 1
ATOM 4758 N N . LYS C 1 196 ? 65.786 45.763 42.706 1.00 47.27 191 LYS C N 1
ATOM 4759 C CA . LYS C 1 196 ? 65.985 45.481 44.122 1.00 46.22 191 LYS C CA 1
ATOM 4760 C C . LYS C 1 196 ? 66.337 46.728 44.932 1.00 45.45 191 LYS C C 1
ATOM 4761 O O . LYS C 1 196 ? 65.629 47.080 45.881 1.00 44.71 191 LYS C O 1
ATOM 4767 N N . ALA C 1 197 ? 67.422 47.401 44.556 1.00 44.51 192 ALA C N 1
ATOM 4768 C CA . ALA C 1 197 ? 67.849 48.603 45.265 1.00 42.59 192 ALA C CA 1
ATOM 4769 C C . ALA C 1 197 ? 66.758 49.669 45.228 1.00 41.05 192 ALA C C 1
ATOM 4770 O O . ALA C 1 197 ? 66.744 50.605 46.035 1.00 41.04 192 ALA C O 1
ATOM 4772 N N . LEU C 1 198 ? 65.835 49.516 44.290 1.00 38.62 193 LEU C N 1
ATOM 4773 C CA . LEU C 1 198 ? 64.742 50.468 44.149 1.00 38.23 193 LEU C CA 1
ATOM 4774 C C . LEU C 1 198 ? 63.555 50.028 44.999 1.00 38.36 193 LEU C C 1
ATOM 4775 O O . LEU C 1 198 ? 62.723 50.844 45.399 1.00 37.64 193 LEU C O 1
ATOM 4780 N N . ALA C 1 199 ? 63.503 48.728 45.277 1.00 38.67 194 ALA C N 1
ATOM 4781 C CA . ALA C 1 199 ? 62.436 48.132 46.069 1.00 38.74 194 ALA C CA 1
ATOM 4782 C C . ALA C 1 199 ? 62.663 48.382 47.547 1.00 38.98 194 ALA C C 1
ATOM 4783 O O . ALA C 1 199 ? 61.714 48.467 48.324 1.00 39.63 194 ALA C O 1
ATOM 4785 N N . ALA C 1 200 ? 63.934 48.504 47.918 1.00 41.41 195 ALA C N 1
ATOM 4786 C CA . ALA C 1 200 ? 64.335 48.736 49.300 1.00 41.43 195 ALA C CA 1
ATOM 4787 C C . ALA C 1 200 ? 63.762 50.031 49.856 1.00 42.21 195 ALA C C 1
ATOM 4788 O O . ALA C 1 200 ? 63.035 50.007 50.857 1.00 42.23 195 ALA C O 1
ATOM 4790 N N . HIS C 1 201 ? 64.081 51.159 49.221 1.00 39.68 196 HIS C N 1
ATOM 4791 C CA . HIS C 1 201 ? 63.572 52.435 49.707 1.00 40.18 196 HIS C CA 1
ATOM 4792 C C . HIS C 1 201 ? 62.055 52.492 49.600 1.00 38.29 196 HIS C C 1
ATOM 4793 O O . HIS C 1 201 ? 61.410 53.307 50.262 1.00 39.08 196 HIS C O 1
ATOM 4800 N N . ARG C 1 202 ? 61.487 51.608 48.784 1.00 38.86 197 ARG C N 1
ATOM 4801 C CA . ARG C 1 202 ? 60.044 51.565 48.606 1.00 35.73 197 ARG C CA 1
ATOM 4802 C C . ARG C 1 202 ? 59.320 50.620 49.568 1.00 34.38 197 ARG C C 1
ATOM 4803 O O . ARG C 1 202 ? 58.101 50.465 49.484 1.00 35.06 197 ARG C O 1
ATOM 4811 N N . THR C 1 203 ? 60.053 49.994 50.482 1.00 27.97 198 THR C N 1
ATOM 4812 C CA . THR C 1 203 ? 59.430 49.098 51.453 1.00 27.72 198 THR C CA 1
ATOM 4813 C C . THR C 1 203 ? 59.339 49.770 52.823 1.00 26.98 198 THR C C 1
ATOM 4814 O O . THR C 1 203 ? 58.407 49.532 53.583 1.00 25.21 198 THR C O 1
ATOM 4818 N N . ALA C 1 204 ? 60.303 50.625 53.133 1.00 31.77 199 ALA C N 1
ATOM 4819 C CA . ALA C 1 204 ? 60.309 51.311 54.420 1.00 32.32 199 ALA C CA 1
ATOM 4820 C C . ALA C 1 204 ? 59.087 52.213 54.640 1.00 31.90 199 ALA C C 1
ATOM 4821 O O . ALA C 1 204 ? 58.651 52.402 55.774 1.00 31.16 199 ALA C O 1
ATOM 4823 N N . VAL C 1 205 ? 58.537 52.770 53.564 1.00 30.16 200 VAL C N 1
ATOM 4824 C CA . VAL C 1 205 ? 57.377 53.655 53.685 1.00 29.75 200 VAL C CA 1
ATOM 4825 C C . VAL C 1 205 ? 56.097 52.880 53.966 1.00 30.50 200 VAL C C 1
ATOM 4826 O O . VAL C 1 205 ? 55.246 53.330 54.731 1.00 31.58 200 VAL C O 1
ATOM 4838 N N . HIS C 1 207 ? 55.789 50.265 55.638 1.00 25.50 202 HIS C N 1
ATOM 4839 C CA . HIS C 1 207 ? 55.775 49.885 57.036 1.00 24.08 202 HIS C CA 1
ATOM 4840 C C . HIS C 1 207 ? 55.496 51.096 57.899 1.00 23.79 202 HIS C C 1
ATOM 4841 O O . HIS C 1 207 ? 54.825 50.996 58.919 1.00 23.95 202 HIS C O 1
ATOM 4848 N N . GLU C 1 208 ? 56.008 52.246 57.491 1.00 26.48 203 GLU C N 1
ATOM 4849 C CA . GLU C 1 208 ? 55.780 53.456 58.256 1.00 26.81 203 GLU C CA 1
ATOM 4850 C C . GLU C 1 208 ? 54.280 53.740 58.297 1.00 26.09 203 GLU C C 1
ATOM 4851 O O . GLU C 1 208 ? 53.793 54.400 59.213 1.00 27.75 203 GLU C O 1
ATOM 4857 N N . PHE C 1 209 ? 53.557 53.210 57.309 1.00 23.09 204 PHE C N 1
ATOM 4858 C CA . PHE C 1 209 ? 52.109 53.400 57.167 1.00 19.91 204 PHE C CA 1
ATOM 4859 C C . PHE C 1 209 ? 51.277 52.331 57.853 1.00 19.80 204 PHE C C 1
ATOM 4860 O O . PHE C 1 209 ? 50.202 52.624 58.369 1.00 19.76 204 PHE C O 1
ATOM 4868 N N . VAL C 1 210 ? 51.760 51.091 57.850 1.00 17.07 205 VAL C N 1
ATOM 4869 C CA . VAL C 1 210 ? 51.007 50.003 58.463 1.00 17.46 205 VAL C CA 1
ATOM 4870 C C . VAL C 1 210 ? 51.098 50.023 59.976 1.00 17.91 205 VAL C C 1
ATOM 4871 O O . VAL C 1 210 ? 50.090 49.871 60.668 1.00 17.15 205 VAL C O 1
ATOM 4875 N N . ASP C 1 211 ? 52.311 50.197 60.488 1.00 23.20 206 ASP C N 1
ATOM 4876 C CA . ASP C 1 211 ? 52.503 50.241 61.922 1.00 25.23 206 ASP C CA 1
ATOM 4877 C C . ASP C 1 211 ? 51.836 51.503 62.431 1.00 25.67 206 ASP C C 1
ATOM 4878 O O . ASP C 1 211 ? 51.127 51.480 63.444 1.00 26.80 206 ASP C O 1
ATOM 4883 N N . GLN C 1 212 ? 52.040 52.596 61.706 1.00 20.39 207 GLN C N 1
ATOM 4884 C CA . GLN C 1 212 ? 51.430 53.863 62.064 1.00 19.10 207 GLN C CA 1
ATOM 4885 C C . GLN C 1 212 ? 49.922 53.685 62.113 1.00 18.78 207 GLN C C 1
ATOM 4886 O O . GLN C 1 212 ? 49.254 54.165 63.033 1.00 20.00 207 GLN C O 1
ATOM 4892 N N . PHE C 1 213 ? 49.392 52.986 61.112 1.00 19.90 208 PHE C N 1
ATOM 4893 C CA . PHE C 1 213 ? 47.956 52.723 61.020 1.00 17.85 208 PHE C CA 1
ATOM 4894 C C . PHE C 1 213 ? 47.416 51.983 62.245 1.00 16.97 208 PHE C C 1
ATOM 4895 O O . PHE C 1 213 ? 46.446 52.424 62.855 1.00 17.22 208 PHE C O 1
ATOM 4903 N N . LYS C 1 214 ? 48.051 50.869 62.604 1.00 13.09 209 LYS C N 1
ATOM 4904 C CA . LYS C 1 214 ? 47.606 50.069 63.735 1.00 11.43 209 LYS C CA 1
ATOM 4905 C C . LYS C 1 214 ? 47.831 50.754 65.073 1.00 11.41 209 LYS C C 1
ATOM 4906 O O . LYS C 1 214 ? 47.029 50.601 66.009 1.00 11.46 209 LYS C O 1
ATOM 4912 N N . ALA C 1 215 ? 48.910 51.523 65.174 1.00 13.35 210 ALA C N 1
ATOM 4913 C CA . ALA C 1 215 ? 49.173 52.243 66.414 1.00 13.25 210 ALA C CA 1
ATOM 4914 C C . ALA C 1 215 ? 47.993 53.191 66.610 1.00 13.41 210 ALA C C 1
ATOM 4915 O O . ALA C 1 215 ? 47.312 53.144 67.635 1.00 13.44 210 ALA C O 1
ATOM 4917 N N . GLU C 1 216 ? 47.748 54.029 65.604 1.00 10.63 211 GLU C N 1
ATOM 4918 C CA . GLU C 1 216 ? 46.653 54.991 65.643 1.00 10.85 211 GLU C CA 1
ATOM 4919 C C . GLU C 1 216 ? 45.330 54.319 65.976 1.00 12.45 211 GLU C C 1
ATOM 4920 O O . GLU C 1 216 ? 44.592 54.768 66.851 1.00 12.51 211 GLU C O 1
ATOM 4926 N N . TRP C 1 217 ? 45.034 53.235 65.271 1.00 16.25 212 TRP C N 1
ATOM 4927 C CA . TRP C 1 217 ? 43.795 52.510 65.486 1.00 18.09 212 TRP C CA 1
ATOM 4928 C C . TRP C 1 217 ? 43.698 52.021 66.910 1.00 17.91 212 TRP C C 1
ATOM 4929 O O . TRP C 1 217 ? 42.671 52.150 67.553 1.00 17.26 212 TRP C O 1
ATOM 4940 N N . THR C 1 218 ? 44.776 51.432 67.399 1.00 21.85 213 THR C N 1
ATOM 4941 C CA . THR C 1 218 ? 44.768 50.925 68.759 1.00 22.10 213 THR C CA 1
ATOM 4942 C C . THR C 1 218 ? 44.617 52.054 69.772 1.00 22.04 213 THR C C 1
ATOM 4943 O O . THR C 1 218 ? 43.902 51.917 70.758 1.00 23.72 213 THR C O 1
ATOM 4947 N N . ALA C 1 219 ? 45.285 53.172 69.521 1.00 19.81 214 ALA C N 1
ATOM 4948 C CA . ALA C 1 219 ? 45.191 54.319 70.403 1.00 17.71 214 ALA C CA 1
ATOM 4949 C C . ALA C 1 219 ? 43.730 54.721 70.514 1.00 18.41 214 ALA C C 1
ATOM 4950 O O . ALA C 1 219 ? 43.190 54.789 71.616 1.00 18.89 214 ALA C O 1
ATOM 4952 N N . ASP C 1 220 ? 43.085 54.977 69.375 1.00 16.56 215 ASP C N 1
ATOM 4953 C CA . ASP C 1 220 ? 41.691 55.373 69.401 1.00 15.87 215 ASP C CA 1
ATOM 4954 C C . ASP C 1 220 ? 40.959 54.351 70.203 1.00 16.53 215 ASP C C 1
ATOM 4955 O O . ASP C 1 220 ? 40.855 54.540 71.428 1.00 18.49 215 ASP C O 1
ATOM 4968 N N . ILE D 1 7 ? 2.884 88.403 34.188 1.00 77.57 2 ILE D N 1
ATOM 4969 C CA . ILE D 1 7 ? 3.941 89.091 34.938 1.00 75.38 2 ILE D CA 1
ATOM 4970 C C . ILE D 1 7 ? 3.932 90.611 34.726 1.00 73.71 2 ILE D C 1
ATOM 4971 O O . ILE D 1 7 ? 4.139 91.092 33.612 1.00 73.66 2 ILE D O 1
ATOM 4976 N N . THR D 1 8 ? 3.702 91.362 35.800 1.00 70.84 3 THR D N 1
ATOM 4977 C CA . THR D 1 8 ? 3.653 92.819 35.713 1.00 69.94 3 THR D CA 1
ATOM 4978 C C . THR D 1 8 ? 5.035 93.410 35.483 1.00 68.57 3 THR D C 1
ATOM 4979 O O . THR D 1 8 ? 6.049 92.782 35.786 1.00 67.80 3 THR D O 1
ATOM 4983 N N . GLU D 1 9 ? 5.064 94.628 34.956 1.00 68.92 4 GLU D N 1
ATOM 4984 C CA . GLU D 1 9 ? 6.320 95.298 34.662 1.00 68.51 4 GLU D CA 1
ATOM 4985 C C . GLU D 1 9 ? 6.999 95.855 35.907 1.00 66.48 4 GLU D C 1
ATOM 4986 O O . GLU D 1 9 ? 8.162 96.249 35.861 1.00 66.89 4 GLU D O 1
ATOM 4992 N N . THR D 1 10 ? 6.275 95.886 37.018 1.00 63.09 5 THR D N 1
ATOM 4993 C CA . THR D 1 10 ? 6.836 96.383 38.270 1.00 61.30 5 THR D CA 1
ATOM 4994 C C . THR D 1 10 ? 7.487 95.215 39.005 1.00 59.28 5 THR D C 1
ATOM 4995 O O . THR D 1 10 ? 8.399 95.400 39.816 1.00 57.88 5 THR D O 1
ATOM 4999 N N . GLN D 1 11 ? 7.005 94.011 38.713 1.00 57.64 6 GLN D N 1
ATOM 5000 C CA . GLN D 1 11 ? 7.556 92.799 39.306 1.00 55.36 6 GLN D CA 1
ATOM 5001 C C . GLN D 1 11 ? 8.792 92.436 38.484 1.00 53.30 6 GLN D C 1
ATOM 5002 O O . GLN D 1 11 ? 9.706 91.775 38.975 1.00 52.88 6 GLN D O 1
ATOM 5008 N N . LEU D 1 12 ? 8.806 92.864 37.224 1.00 51.78 7 LEU D N 1
ATOM 5009 C CA . LEU D 1 12 ? 9.930 92.574 36.344 1.00 49.14 7 LEU D CA 1
ATOM 5010 C C . LEU D 1 12 ? 11.086 93.474 36.707 1.00 47.98 7 LEU D C 1
ATOM 5011 O O . LEU D 1 12 ? 12.199 93.003 36.959 1.00 48.02 7 LEU D O 1
ATOM 5016 N N . THR D 1 13 ? 10.826 94.776 36.719 1.00 47.17 8 THR D N 1
ATOM 5017 C CA . THR D 1 13 ? 11.869 95.732 37.047 1.00 46.78 8 THR D CA 1
ATOM 5018 C C . THR D 1 13 ? 12.373 95.387 38.444 1.00 44.87 8 THR D C 1
ATOM 5019 O O . THR D 1 13 ? 13.492 95.735 38.824 1.00 45.63 8 THR D O 1
ATOM 5023 N N . ALA D 1 14 ? 11.544 94.668 39.192 1.00 39.67 9 ALA D N 1
ATOM 5024 C CA . ALA D 1 14 ? 11.897 94.235 40.535 1.00 36.83 9 ALA D CA 1
ATOM 5025 C C . ALA D 1 14 ? 12.914 93.110 40.450 1.00 35.21 9 ALA D C 1
ATOM 5026 O O . ALA D 1 14 ? 14.007 93.223 40.993 1.00 34.62 9 ALA D O 1
ATOM 5028 N N . ILE D 1 15 ? 12.546 92.029 39.758 1.00 34.33 10 ILE D N 1
ATOM 5029 C CA . ILE D 1 15 ? 13.417 90.860 39.587 1.00 32.21 10 ILE D CA 1
ATOM 5030 C C . ILE D 1 15 ? 14.808 91.236 39.074 1.00 31.17 10 ILE D C 1
ATOM 5031 O O . ILE D 1 15 ? 15.812 90.691 39.528 1.00 29.59 10 ILE D O 1
ATOM 5036 N N . GLN D 1 16 ? 14.855 92.162 38.118 1.00 32.22 11 GLN D N 1
ATOM 5037 C CA . GLN D 1 16 ? 16.119 92.657 37.560 1.00 32.03 11 GLN D CA 1
ATOM 5038 C C . GLN D 1 16 ? 16.988 93.039 38.753 1.00 31.13 11 GLN D C 1
ATOM 5039 O O . GLN D 1 16 ? 18.119 92.581 38.892 1.00 30.96 11 GLN D O 1
ATOM 5045 N N . THR D 1 17 ? 16.431 93.879 39.617 1.00 31.91 12 THR D N 1
ATOM 5046 C CA . THR D 1 17 ? 17.128 94.327 40.810 1.00 33.19 12 THR D CA 1
ATOM 5047 C C . THR D 1 17 ? 17.631 93.148 41.647 1.00 35.58 12 THR D C 1
ATOM 5048 O O . THR D 1 17 ? 18.814 93.093 42.002 1.00 35.71 12 THR D O 1
ATOM 5052 N N . TYR D 1 18 ? 16.734 92.209 41.951 1.00 35.81 13 TYR D N 1
ATOM 5053 C CA . TYR D 1 18 ? 17.076 91.033 42.747 1.00 37.37 13 TYR D CA 1
ATOM 5054 C C . TYR D 1 18 ? 18.159 90.166 42.113 1.00 38.20 13 TYR D C 1
ATOM 5055 O O . TYR D 1 18 ? 19.022 89.619 42.808 1.00 37.28 13 TYR D O 1
ATOM 5064 N N . ALA D 1 19 ? 18.093 90.034 40.792 1.00 41.05 14 ALA D N 1
ATOM 5065 C CA . ALA D 1 19 ? 19.052 89.228 40.054 1.00 42.31 14 ALA D CA 1
ATOM 5066 C C . ALA D 1 19 ? 20.379 89.957 39.918 1.00 43.45 14 ALA D C 1
ATOM 5067 O O . ALA D 1 19 ? 21.442 89.332 39.924 1.00 43.86 14 ALA D O 1
ATOM 5069 N N . LEU D 1 20 ? 20.320 91.279 39.793 1.00 42.47 15 LEU D N 1
ATOM 5070 C CA . LEU D 1 20 ? 21.535 92.064 39.662 1.00 43.77 15 LEU D CA 1
ATOM 5071 C C . LEU D 1 20 ? 22.425 91.891 40.890 1.00 44.92 15 LEU D C 1
ATOM 5072 O O . LEU D 1 20 ? 23.573 91.461 40.786 1.00 44.75 15 LEU D O 1
ATOM 5077 N N . GLN D 1 21 ? 21.876 92.217 42.054 1.00 50.01 16 GLN D N 1
ATOM 5078 C CA . GLN D 1 21 ? 22.602 92.114 43.309 1.00 51.23 16 GLN D CA 1
ATOM 5079 C C . GLN D 1 21 ? 23.096 90.690 43.589 1.00 51.69 16 GLN D C 1
ATOM 5080 O O . GLN D 1 21 ? 24.253 90.491 43.958 1.00 51.50 16 GLN D O 1
ATOM 5086 N N . LYS D 1 22 ? 22.222 89.705 43.405 1.00 49.68 17 LYS D N 1
ATOM 5087 C CA . LYS D 1 22 ? 22.567 88.299 43.638 1.00 49.71 17 LYS D CA 1
ATOM 5088 C C . LYS D 1 22 ? 23.851 87.855 42.937 1.00 49.72 17 LYS D C 1
ATOM 5089 O O . LYS D 1 22 ? 24.677 87.143 43.515 1.00 48.63 17 LYS D O 1
ATOM 5095 N N . LEU D 1 23 ? 24.013 88.258 41.685 1.00 50.91 18 LEU D N 1
ATOM 5096 C CA . LEU D 1 23 ? 25.212 87.889 40.957 1.00 52.10 18 LEU D CA 1
ATOM 5097 C C . LEU D 1 23 ? 26.287 88.944 41.179 1.00 53.69 18 LEU D C 1
ATOM 5098 O O . LEU D 1 23 ? 27.418 88.811 40.706 1.00 53.31 18 LEU D O 1
ATOM 5103 N N . ALA D 1 24 ? 25.926 89.999 41.902 1.00 55.73 19 ALA D N 1
ATOM 5104 C CA . ALA D 1 24 ? 26.894 91.033 42.224 1.00 57.59 19 ALA D CA 1
ATOM 5105 C C . ALA D 1 24 ? 27.859 90.243 43.086 1.00 59.15 19 ALA D C 1
ATOM 5106 O O . ALA D 1 24 ? 27.443 89.327 43.801 1.00 58.39 19 ALA D O 1
ATOM 5108 N N . HIS D 1 25 ? 29.137 90.585 43.026 1.00 61.22 20 HIS D N 1
ATOM 5109 C CA . HIS D 1 25 ? 30.130 89.847 43.789 1.00 63.15 20 HIS D CA 1
ATOM 5110 C C . HIS D 1 25 ? 30.250 88.547 43.004 1.00 63.12 20 HIS D C 1
ATOM 5111 O O . HIS D 1 25 ? 30.212 87.454 43.565 1.00 63.18 20 HIS D O 1
ATOM 5118 N N . ASP D 1 26 ? 30.380 88.694 41.688 1.00 63.49 21 ASP D N 1
ATOM 5119 C CA . ASP D 1 26 ? 30.482 87.563 40.774 1.00 63.19 21 ASP D CA 1
ATOM 5120 C C . ASP D 1 26 ? 31.941 87.199 40.502 1.00 62.45 21 ASP D C 1
ATOM 5121 O O . ASP D 1 26 ? 32.536 86.409 41.236 1.00 62.00 21 ASP D O 1
ATOM 5126 N N . HIS D 1 27 ? 32.505 87.783 39.447 1.00 59.85 22 HIS D N 1
ATOM 5127 C CA . HIS D 1 27 ? 33.890 87.538 39.051 1.00 58.93 22 HIS D CA 1
ATOM 5128 C C . HIS D 1 27 ? 34.032 86.182 38.374 1.00 57.48 22 HIS D C 1
ATOM 5129 O O . HIS D 1 27 ? 35.038 85.492 38.553 1.00 57.18 22 HIS D O 1
ATOM 5136 N N . SER D 1 28 ? 33.018 85.804 37.600 1.00 55.56 23 SER D N 1
ATOM 5137 C CA . SER D 1 28 ? 33.023 84.533 36.884 1.00 53.16 23 SER D CA 1
ATOM 5138 C C . SER D 1 28 ? 32.417 84.671 35.483 1.00 51.53 23 SER D C 1
ATOM 5139 O O . SER D 1 28 ? 32.139 83.677 34.811 1.00 50.51 23 SER D O 1
ATOM 5142 N N . GLY D 1 29 ? 32.212 85.911 35.050 1.00 51.95 24 GLY D N 1
ATOM 5143 C CA . GLY D 1 29 ? 31.665 86.152 33.725 1.00 50.85 24 GLY D CA 1
ATOM 5144 C C . GLY D 1 29 ? 30.156 86.062 33.582 1.00 49.29 24 GLY D C 1
ATOM 5145 O O . GLY D 1 29 ? 29.619 86.199 32.479 1.00 48.84 24 GLY D O 1
ATOM 5146 N N . HIS D 1 30 ? 29.472 85.823 34.692 1.00 42.28 25 HIS D N 1
ATOM 5147 C CA . HIS D 1 30 ? 28.023 85.728 34.687 1.00 41.71 25 HIS D CA 1
ATOM 5148 C C . HIS D 1 30 ? 27.502 86.947 35.450 1.00 41.44 25 HIS D C 1
ATOM 5149 O O . HIS D 1 30 ? 26.622 86.829 36.307 1.00 40.45 25 HIS D O 1
ATOM 5156 N N . GLY D 1 31 ? 28.052 88.120 35.128 1.00 45.13 26 GLY D N 1
ATOM 5157 C CA . GLY D 1 31 ? 27.654 89.341 35.812 1.00 45.32 26 GLY D CA 1
ATOM 5158 C C . GLY D 1 31 ? 26.814 90.355 35.054 1.00 45.27 26 GLY D C 1
ATOM 5159 O O . GLY D 1 31 ? 26.202 90.043 34.038 1.00 45.86 26 GLY D O 1
ATOM 5160 N N . ARG D 1 32 ? 26.792 91.583 35.564 1.00 43.66 27 ARG D N 1
ATOM 5161 C CA . ARG D 1 32 ? 26.029 92.675 34.968 1.00 44.36 27 ARG D CA 1
ATOM 5162 C C . ARG D 1 32 ? 26.165 92.870 33.458 1.00 43.08 27 ARG D C 1
ATOM 5163 O O . ARG D 1 32 ? 25.196 93.228 32.798 1.00 42.72 27 ARG D O 1
ATOM 5171 N N . ASP D 1 33 ? 27.350 92.634 32.909 1.00 39.77 28 ASP D N 1
ATOM 5172 C CA . ASP D 1 33 ? 27.554 92.794 31.473 1.00 37.37 28 ASP D CA 1
ATOM 5173 C C . ASP D 1 33 ? 26.922 91.624 30.739 1.00 35.06 28 ASP D C 1
ATOM 5174 O O . ASP D 1 33 ? 26.356 91.779 29.665 1.00 33.92 28 ASP D O 1
ATOM 5179 N N . HIS D 1 34 ? 27.020 90.451 31.344 1.00 37.62 29 HIS D N 1
ATOM 5180 C CA . HIS D 1 34 ? 26.449 89.231 30.790 1.00 37.60 29 HIS D CA 1
ATOM 5181 C C . HIS D 1 34 ? 24.915 89.258 30.896 1.00 36.96 29 HIS D C 1
ATOM 5182 O O . HIS D 1 34 ? 24.219 89.050 29.899 1.00 37.14 29 HIS D O 1
ATOM 5189 N N . LEU D 1 35 ? 24.391 89.528 32.094 1.00 34.90 30 LEU D N 1
ATOM 5190 C CA . LEU D 1 35 ? 22.943 89.570 32.306 1.00 32.07 30 LEU D CA 1
ATOM 5191 C C . LEU D 1 35 ? 22.279 90.653 31.489 1.00 30.35 30 LEU D C 1
ATOM 5192 O O . LEU D 1 35 ? 21.083 90.587 31.226 1.00 30.53 30 LEU D O 1
ATOM 5197 N N . GLN D 1 36 ? 23.044 91.658 31.089 1.00 27.92 31 GLN D N 1
ATOM 5198 C CA . GLN D 1 36 ? 22.462 92.717 30.293 1.00 27.34 31 GLN D CA 1
ATOM 5199 C C . GLN D 1 36 ? 22.391 92.338 28.821 1.00 28.83 31 GLN D C 1
ATOM 5200 O O . GLN D 1 36 ? 21.313 92.364 28.212 1.00 28.91 31 GLN D O 1
ATOM 5206 N N . ARG D 1 37 ? 23.534 91.976 28.249 1.00 30.12 32 ARG D N 1
ATOM 5207 C CA . ARG D 1 37 ? 23.562 91.583 26.854 1.00 29.20 32 ARG D CA 1
ATOM 5208 C C . ARG D 1 37 ? 22.544 90.471 26.636 1.00 28.93 32 ARG D C 1
ATOM 5209 O O . ARG D 1 37 ? 21.892 90.427 25.597 1.00 30.36 32 ARG D O 1
ATOM 5217 N N . VAL D 1 38 ? 22.382 89.586 27.614 1.00 23.67 33 VAL D N 1
ATOM 5218 C CA . VAL D 1 38 ? 21.429 88.496 27.452 1.00 24.66 33 VAL D CA 1
ATOM 5219 C C . VAL D 1 38 ? 20.001 89.016 27.537 1.00 25.82 33 VAL D C 1
ATOM 5220 O O . VAL D 1 38 ? 19.097 88.515 26.863 1.00 26.70 33 VAL D O 1
ATOM 5224 N N . ASN D 1 39 ? 19.811 90.028 28.374 1.00 30.58 34 ASN D N 1
ATOM 5225 C CA . ASN D 1 39 ? 18.510 90.647 28.592 1.00 30.76 34 ASN D CA 1
ATOM 5226 C C . ASN D 1 39 ? 17.973 91.315 27.323 1.00 31.95 34 ASN D C 1
ATOM 5227 O O . ASN D 1 39 ? 16.793 91.180 26.977 1.00 30.77 34 ASN D O 1
ATOM 5232 N N . ARG D 1 40 ? 18.857 92.038 26.638 1.00 31.19 35 ARG D N 1
ATOM 5233 C CA . ARG D 1 40 ? 18.522 92.751 25.413 1.00 31.21 35 ARG D CA 1
ATOM 5234 C C . ARG D 1 40 ? 18.479 91.822 24.206 1.00 31.19 35 ARG D C 1
ATOM 5235 O O . ARG D 1 40 ? 17.764 92.078 23.235 1.00 31.59 35 ARG D O 1
ATOM 5243 N N . LEU D 1 41 ? 19.267 90.756 24.268 1.00 30.88 36 LEU D N 1
ATOM 5244 C CA . LEU D 1 41 ? 19.287 89.763 23.209 1.00 31.34 36 LEU D CA 1
ATOM 5245 C C . LEU D 1 41 ? 17.947 89.057 23.291 1.00 32.86 36 LEU D C 1
ATOM 5246 O O . LEU D 1 41 ? 17.339 88.742 22.273 1.00 33.86 36 LEU D O 1
ATOM 5251 N N . ALA D 1 42 ? 17.495 88.819 24.519 1.00 31.90 37 ALA D N 1
ATOM 5252 C CA . ALA D 1 42 ? 16.223 88.145 24.776 1.00 34.96 37 ALA D CA 1
ATOM 5253 C C . ALA D 1 42 ? 15.011 88.987 24.380 1.00 35.94 37 ALA D C 1
ATOM 5254 O O . ALA D 1 42 ? 14.039 88.470 23.835 1.00 34.78 37 ALA D O 1
ATOM 5256 N N . ARG D 1 43 ? 15.074 90.282 24.678 1.00 42.39 38 ARG D N 1
ATOM 5257 C CA . ARG D 1 43 ? 14.003 91.218 24.355 1.00 44.11 38 ARG D CA 1
ATOM 5258 C C . ARG D 1 43 ? 13.816 91.288 22.842 1.00 45.66 38 ARG D C 1
ATOM 5259 O O . ARG D 1 43 ? 12.682 91.269 22.339 1.00 45.26 38 ARG D O 1
ATOM 5267 N N . ARG D 1 44 ? 14.935 91.362 22.122 1.00 43.45 39 ARG D N 1
ATOM 5268 C CA . ARG D 1 44 ? 14.903 91.426 20.669 1.00 44.32 39 ARG D CA 1
ATOM 5269 C C . ARG D 1 44 ? 14.486 90.111 20.026 1.00 44.33 39 ARG D C 1
ATOM 5270 O O . ARG D 1 44 ? 13.993 90.097 18.904 1.00 44.79 39 ARG D O 1
ATOM 5278 N N . LEU D 1 45 ? 14.696 89.005 20.730 1.00 44.14 40 LEU D N 1
ATOM 5279 C CA . LEU D 1 45 ? 14.337 87.696 20.201 1.00 43.42 40 LEU D CA 1
ATOM 5280 C C . LEU D 1 45 ? 12.969 87.200 20.640 1.00 43.16 40 LEU D C 1
ATOM 5281 O O . LEU D 1 45 ? 12.596 86.072 20.348 1.00 43.18 40 LEU D O 1
ATOM 5286 N N . ALA D 1 46 ? 12.228 88.042 21.351 1.00 46.99 41 ALA D N 1
ATOM 5287 C CA . ALA D 1 46 ? 10.885 87.688 21.797 1.00 46.81 41 ALA D CA 1
ATOM 5288 C C . ALA D 1 46 ? 9.921 88.449 20.891 1.00 47.01 41 ALA D C 1
ATOM 5289 O O . ALA D 1 46 ? 8.951 87.879 20.393 1.00 46.64 41 ALA D O 1
ATOM 5291 N N . LYS D 1 47 ? 10.219 89.731 20.665 1.00 46.69 42 LYS D N 1
ATOM 5292 C CA . LYS D 1 47 ? 9.407 90.595 19.811 1.00 47.26 42 LYS D CA 1
ATOM 5293 C C . LYS D 1 47 ? 9.373 90.115 18.358 1.00 47.13 42 LYS D C 1
ATOM 5294 O O . LYS D 1 47 ? 8.540 90.569 17.569 1.00 46.72 42 LYS D O 1
ATOM 5300 N N . ASP D 1 48 ? 10.290 89.214 18.003 1.00 46.56 43 ASP D N 1
ATOM 5301 C CA . ASP D 1 48 ? 10.325 88.651 16.656 1.00 45.71 43 ASP D CA 1
ATOM 5302 C C . ASP D 1 48 ? 9.339 87.485 16.613 1.00 45.53 43 ASP D C 1
ATOM 5303 O O . ASP D 1 48 ? 8.688 87.228 15.598 1.00 44.86 43 ASP D O 1
ATOM 5308 N N . GLU D 1 49 ? 9.236 86.785 17.736 1.00 47.05 44 GLU D N 1
ATOM 5309 C CA . GLU D 1 49 ? 8.357 85.633 17.841 1.00 47.74 44 GLU D CA 1
ATOM 5310 C C . GLU D 1 49 ? 7.034 85.944 18.535 1.00 48.50 44 GLU D C 1
ATOM 5311 O O . GLU D 1 49 ? 6.102 85.137 18.490 1.00 49.80 44 GLU D O 1
ATOM 5317 N N . GLY D 1 50 ? 6.950 87.109 19.169 1.00 46.17 45 GLY D N 1
ATOM 5318 C CA . GLY D 1 50 ? 5.731 87.484 19.866 1.00 46.85 45 GLY D CA 1
ATOM 5319 C C . GLY D 1 50 ? 5.582 86.790 21.212 1.00 47.85 45 GLY D C 1
ATOM 5320 O O . GLY D 1 50 ? 4.483 86.738 21.770 1.00 48.06 45 GLY D O 1
ATOM 5321 N N . ALA D 1 51 ? 6.687 86.255 21.735 1.00 48.48 46 ALA D N 1
ATOM 5322 C CA . ALA D 1 51 ? 6.689 85.559 23.023 1.00 48.42 46 ALA D CA 1
ATOM 5323 C C . ALA D 1 51 ? 6.168 86.474 24.132 1.00 48.31 46 ALA D C 1
ATOM 5324 O O . ALA D 1 51 ? 5.735 87.593 23.860 1.00 47.95 46 ALA D O 1
ATOM 5326 N N . ASN D 1 52 ? 6.198 85.997 25.374 1.00 48.51 47 ASN D N 1
ATOM 5327 C CA . ASN D 1 52 ? 5.722 86.798 26.503 1.00 49.01 47 ASN D CA 1
ATOM 5328 C C . ASN D 1 52 ? 6.885 87.585 27.073 1.00 49.12 47 ASN D C 1
ATOM 5329 O O . ASN D 1 52 ? 7.527 87.146 28.028 1.00 48.42 47 ASN D O 1
ATOM 5334 N N . LEU D 1 53 ? 7.139 88.753 26.490 1.00 49.95 48 LEU D N 1
ATOM 5335 C CA . LEU D 1 53 ? 8.243 89.614 26.901 1.00 50.47 48 LEU D CA 1
ATOM 5336 C C . LEU D 1 53 ? 8.606 89.531 28.383 1.00 51.44 48 LEU D C 1
ATOM 5337 O O . LEU D 1 53 ? 9.744 89.218 28.723 1.00 52.10 48 LEU D O 1
ATOM 5342 N N . ASN D 1 54 ? 7.642 89.787 29.260 1.00 53.50 49 ASN D N 1
ATOM 5343 C CA . ASN D 1 54 ? 7.905 89.776 30.698 1.00 54.51 49 ASN D CA 1
ATOM 5344 C C . ASN D 1 54 ? 8.118 88.435 31.385 1.00 54.62 49 ASN D C 1
ATOM 5345 O O . ASN D 1 54 ? 8.730 88.387 32.451 1.00 55.70 49 ASN D O 1
ATOM 5350 N N . LEU D 1 55 ? 7.615 87.350 30.806 1.00 52.88 50 LEU D N 1
ATOM 5351 C CA . LEU D 1 55 ? 7.822 86.037 31.408 1.00 51.31 50 LEU D CA 1
ATOM 5352 C C . LEU D 1 55 ? 9.210 85.586 30.949 1.00 50.65 50 LEU D C 1
ATOM 5353 O O . LEU D 1 55 ? 9.923 84.885 31.669 1.00 50.24 50 LEU D O 1
ATOM 5358 N N . THR D 1 56 ? 9.586 86.021 29.746 1.00 48.48 51 THR D N 1
ATOM 5359 C CA . THR D 1 56 ? 10.869 85.674 29.143 1.00 46.93 51 THR D CA 1
ATOM 5360 C C . THR D 1 56 ? 12.038 86.373 29.838 1.00 45.33 51 THR D C 1
ATOM 5361 O O . THR D 1 56 ? 13.024 85.733 30.220 1.00 44.42 51 THR D O 1
ATOM 5365 N N . LEU D 1 57 ? 11.929 87.687 29.993 1.00 42.72 52 LEU D N 1
ATOM 5366 C CA . LEU D 1 57 ? 12.975 88.467 30.641 1.00 40.11 52 LEU D CA 1
ATOM 5367 C C . LEU D 1 57 ? 13.152 88.019 32.081 1.00 38.72 52 LEU D C 1
ATOM 5368 O O . LEU D 1 57 ? 14.278 87.900 32.574 1.00 37.99 52 LEU D O 1
ATOM 5373 N N . ALA D 1 58 ? 12.029 87.786 32.752 1.00 37.14 53 ALA D N 1
ATOM 5374 C CA . ALA D 1 58 ? 12.038 87.355 34.143 1.00 37.47 53 ALA D CA 1
ATOM 5375 C C . ALA D 1 58 ? 12.819 86.054 34.275 1.00 37.19 53 ALA D C 1
ATOM 5376 O O . ALA D 1 58 ? 13.559 85.853 35.244 1.00 36.52 53 ALA D O 1
ATOM 5378 N N . ALA D 1 59 ? 12.642 85.175 33.291 1.00 39.05 54 ALA D N 1
ATOM 5379 C CA . ALA D 1 59 ? 13.322 83.888 33.276 1.00 38.15 54 ALA D CA 1
ATOM 5380 C C . ALA D 1 59 ? 14.780 84.094 32.873 1.00 37.18 54 ALA D C 1
ATOM 5381 O O . ALA D 1 59 ? 15.669 83.366 33.323 1.00 36.68 54 ALA D O 1
ATOM 5383 N N . ALA D 1 60 ? 15.006 85.103 32.032 1.00 35.30 55 ALA D N 1
ATOM 5384 C CA . ALA D 1 60 ? 16.335 85.451 31.536 1.00 33.45 55 ALA D CA 1
ATOM 5385 C C . ALA D 1 60 ? 17.206 86.151 32.577 1.00 32.26 55 ALA D C 1
ATOM 5386 O O . ALA D 1 60 ? 18.395 86.358 32.340 1.00 31.73 55 ALA D O 1
ATOM 5388 N N . TRP D 1 61 ? 16.622 86.530 33.712 1.00 30.72 56 TRP D N 1
ATOM 5389 C CA . TRP D 1 61 ? 17.395 87.175 34.772 1.00 32.00 56 TRP D CA 1
ATOM 5390 C C . TRP D 1 61 ? 17.774 86.129 35.807 1.00 33.41 56 TRP D C 1
ATOM 5391 O O . TRP D 1 61 ? 18.944 85.989 36.184 1.00 34.24 56 TRP D O 1
ATOM 5402 N N . LEU D 1 62 ? 16.763 85.386 36.247 1.00 35.45 57 LEU D N 1
ATOM 5403 C CA . LEU D 1 62 ? 16.923 84.358 37.271 1.00 36.15 57 LEU D CA 1
ATOM 5404 C C . LEU D 1 62 ? 17.668 83.080 36.875 1.00 37.35 57 LEU D C 1
ATOM 5405 O O . LEU D 1 62 ? 18.009 82.284 37.746 1.00 37.04 57 LEU D O 1
ATOM 5410 N N . HIS D 1 63 ? 17.923 82.867 35.585 1.00 37.03 58 HIS D N 1
ATOM 5411 C CA . HIS D 1 63 ? 18.630 81.654 35.175 1.00 38.99 58 HIS D CA 1
ATOM 5412 C C . HIS D 1 63 ? 19.962 81.487 35.898 1.00 40.15 58 HIS D C 1
ATOM 5413 O O . HIS D 1 63 ? 20.161 80.527 36.638 1.00 39.53 58 HIS D O 1
ATOM 5420 N N . ASP D 1 64 ? 20.881 82.420 35.666 1.00 43.23 59 ASP D N 1
ATOM 5421 C CA . ASP D 1 64 ? 22.184 82.364 36.309 1.00 44.90 59 ASP D CA 1
ATOM 5422 C C . ASP D 1 64 ? 22.056 82.675 37.792 1.00 46.04 59 ASP D C 1
ATOM 5423 O O . ASP D 1 64 ? 23.050 82.871 38.486 1.00 46.18 59 ASP D O 1
ATOM 5428 N N . VAL D 1 65 ? 20.818 82.703 38.272 1.00 48.50 60 VAL D N 1
ATOM 5429 C CA . VAL D 1 65 ? 20.535 82.985 39.673 1.00 50.70 60 VAL D CA 1
ATOM 5430 C C . VAL D 1 65 ? 20.321 81.706 40.476 1.00 53.75 60 VAL D C 1
ATOM 5431 O O . VAL D 1 65 ? 20.319 81.738 41.704 1.00 53.11 60 VAL D O 1
ATOM 5435 N N . ILE D 1 66 ? 20.148 80.579 39.790 1.00 57.65 61 ILE D N 1
ATOM 5436 C CA . ILE D 1 66 ? 19.943 79.316 40.489 1.00 61.04 61 ILE D CA 1
ATOM 5437 C C . ILE D 1 66 ? 20.955 78.223 40.131 1.00 64.44 61 ILE D C 1
ATOM 5438 O O . ILE D 1 66 ? 21.598 77.667 41.018 1.00 64.98 61 ILE D O 1
ATOM 5443 N N . ASP D 1 67 ? 21.093 77.931 38.838 1.00 68.71 62 ASP D N 1
ATOM 5444 C CA . ASP D 1 67 ? 22.000 76.897 38.310 1.00 72.91 62 ASP D CA 1
ATOM 5445 C C . ASP D 1 67 ? 22.827 76.044 39.275 1.00 75.49 62 ASP D C 1
ATOM 5446 O O . ASP D 1 67 ? 22.338 75.583 40.306 1.00 75.49 62 ASP D O 1
ATOM 5451 N N . ALA D 1 77 ? 19.143 78.347 46.999 1.00 80.69 72 ALA D N 1
ATOM 5452 C CA . ALA D 1 77 ? 18.793 79.191 45.867 1.00 80.48 72 ALA D CA 1
ATOM 5453 C C . ALA D 1 77 ? 17.292 79.115 45.642 1.00 80.65 72 ALA D C 1
ATOM 5454 O O . ALA D 1 77 ? 16.597 80.123 45.734 1.00 80.53 72 ALA D O 1
ATOM 5456 N N . HIS D 1 78 ? 16.796 77.915 45.353 1.00 81.88 73 HIS D N 1
ATOM 5457 C CA . HIS D 1 78 ? 15.369 77.707 45.126 1.00 82.68 73 HIS D CA 1
ATOM 5458 C C . HIS D 1 78 ? 14.573 78.328 46.264 1.00 83.17 73 HIS D C 1
ATOM 5459 O O . HIS D 1 78 ? 13.746 79.211 46.047 1.00 83.07 73 HIS D O 1
ATOM 5466 N N . GLN D 1 79 ? 14.841 77.860 47.479 1.00 84.52 74 GLN D N 1
ATOM 5467 C CA . GLN D 1 79 ? 14.169 78.350 48.679 1.00 84.66 74 GLN D CA 1
ATOM 5468 C C . GLN D 1 79 ? 13.924 79.859 48.695 1.00 82.78 74 GLN D C 1
ATOM 5469 O O . GLN D 1 79 ? 12.779 80.304 48.768 1.00 82.50 74 GLN D O 1
ATOM 5475 N N . ASP D 1 80 ? 15.002 80.636 48.634 1.00 79.30 75 ASP D N 1
ATOM 5476 C CA . ASP D 1 80 ? 14.909 82.092 48.659 1.00 76.36 75 ASP D CA 1
ATOM 5477 C C . ASP D 1 80 ? 14.008 82.666 47.564 1.00 73.46 75 ASP D C 1
ATOM 5478 O O . ASP D 1 80 ? 13.175 83.536 47.831 1.00 72.89 75 ASP D O 1
ATOM 5483 N N . LEU D 1 81 ? 14.179 82.178 46.337 1.00 69.78 76 LEU D N 1
ATOM 5484 C CA . LEU D 1 81 ? 13.402 82.676 45.206 1.00 66.62 76 LEU D CA 1
ATOM 5485 C C . LEU D 1 81 ? 11.892 82.565 45.386 1.00 63.64 76 LEU D C 1
ATOM 5486 O O . LEU D 1 81 ? 11.173 83.534 45.166 1.00 63.18 76 LEU D O 1
ATOM 5491 N N . ILE D 1 82 ? 11.413 81.393 45.787 1.00 59.52 77 ILE D N 1
ATOM 5492 C CA . ILE D 1 82 ? 9.985 81.195 45.982 1.00 57.72 77 ILE D CA 1
ATOM 5493 C C . ILE D 1 82 ? 9.408 82.225 46.956 1.00 56.32 77 ILE D C 1
ATOM 5494 O O . ILE D 1 82 ? 8.216 82.532 46.915 1.00 56.41 77 ILE D O 1
ATOM 5499 N N . VAL D 1 83 ? 10.256 82.774 47.819 1.00 57.64 78 VAL D N 1
ATOM 5500 C CA . VAL D 1 83 ? 9.804 83.760 48.796 1.00 56.66 78 VAL D CA 1
ATOM 5501 C C . VAL D 1 83 ? 9.874 85.198 48.277 1.00 56.07 78 VAL D C 1
ATOM 5502 O O . VAL D 1 83 ? 8.933 85.966 48.471 1.00 55.90 78 VAL D O 1
ATOM 5506 N N . GLN D 1 84 ? 10.978 85.570 47.630 1.00 54.79 79 GLN D N 1
ATOM 5507 C CA . GLN D 1 84 ? 11.103 86.920 47.081 1.00 54.92 79 GLN D CA 1
ATOM 5508 C C . GLN D 1 84 ? 9.963 87.100 46.094 1.00 53.38 79 GLN D C 1
ATOM 5509 O O . GLN D 1 84 ? 9.414 88.183 45.954 1.00 53.32 79 GLN D O 1
ATOM 5515 N N . LEU D 1 85 ? 9.594 86.012 45.437 1.00 51.73 80 LEU D N 1
ATOM 5516 C CA . LEU D 1 85 ? 8.515 86.031 44.458 1.00 50.99 80 LEU D CA 1
ATOM 5517 C C . LEU D 1 85 ? 7.140 86.218 45.098 1.00 50.38 80 LEU D C 1
ATOM 5518 O O . LEU D 1 85 ? 6.367 87.084 44.680 1.00 50.65 80 LEU D O 1
ATOM 5523 N N . ASN D 1 86 ? 6.850 85.403 46.093 1.00 52.35 81 ASN D N 1
ATOM 5524 C CA . ASN D 1 86 ? 5.568 85.430 46.806 1.00 52.19 81 ASN D CA 1
ATOM 5525 C C . ASN D 1 86 ? 5.295 86.797 47.340 1.00 53.16 81 ASN D C 1
ATOM 5526 O O . ASN D 1 86 ? 4.167 87.230 47.578 1.00 53.13 81 ASN D O 1
ATOM 5531 N N . ALA D 1 87 ? 6.367 87.478 47.614 1.00 52.85 82 ALA D N 1
ATOM 5532 C CA . ALA D 1 87 ? 6.297 88.785 48.183 1.00 53.36 82 ALA D CA 1
ATOM 5533 C C . ALA D 1 87 ? 6.110 89.713 47.087 1.00 54.46 82 ALA D C 1
ATOM 5534 O O . ALA D 1 87 ? 5.980 90.929 47.344 1.00 55.72 82 ALA D O 1
ATOM 5536 N N . GLN D 1 88 ? 6.068 89.243 45.853 1.00 54.72 83 GLN D N 1
ATOM 5537 C CA . GLN D 1 88 ? 6.232 90.256 44.840 1.00 55.37 83 GLN D CA 1
ATOM 5538 C C . GLN D 1 88 ? 5.061 90.661 44.077 1.00 57.98 83 GLN D C 1
ATOM 5539 O O . GLN D 1 88 ? 5.228 91.610 43.283 1.00 58.16 83 GLN D O 1
ATOM 5545 N N . ASN D 1 89 ? 4.547 89.501 43.997 1.00 60.60 84 ASN D N 1
ATOM 5546 C CA . ASN D 1 89 ? 3.108 89.255 44.231 1.00 61.76 84 ASN D CA 1
ATOM 5547 C C . ASN D 1 89 ? 2.595 88.252 43.615 1.00 63.14 84 ASN D C 1
ATOM 5548 O O . ASN D 1 89 ? 1.382 88.069 43.394 1.00 64.07 84 ASN D O 1
ATOM 5553 N N . VAL D 1 90 ? 3.693 87.872 42.889 1.00 62.28 85 VAL D N 1
ATOM 5554 C CA . VAL D 1 90 ? 3.866 86.754 41.953 1.00 62.52 85 VAL D CA 1
ATOM 5555 C C . VAL D 1 90 ? 3.323 85.322 42.189 1.00 63.47 85 VAL D C 1
ATOM 5556 O O . VAL D 1 90 ? 3.898 84.315 42.690 1.00 64.24 85 VAL D O 1
ATOM 5560 N N . THR D 1 91 ? 2.475 85.223 41.249 1.00 65.82 86 THR D N 1
ATOM 5561 C CA . THR D 1 91 ? 1.699 84.013 41.042 1.00 67.93 86 THR D CA 1
ATOM 5562 C C . THR D 1 91 ? 2.492 82.677 41.277 1.00 69.53 86 THR D C 1
ATOM 5563 O O . THR D 1 91 ? 2.589 82.441 42.535 1.00 70.31 86 THR D O 1
ATOM 5567 N N . GLN D 1 95 ? 4.958 82.043 38.595 1.00 62.65 90 GLN D N 1
ATOM 5568 C CA . GLN D 1 95 ? 6.175 81.596 39.239 1.00 61.50 90 GLN D CA 1
ATOM 5569 C C . GLN D 1 95 ? 6.587 80.173 38.928 1.00 61.13 90 GLN D C 1
ATOM 5570 O O . GLN D 1 95 ? 7.770 79.913 38.602 1.00 61.51 90 GLN D O 1
ATOM 5576 N N . THR D 1 96 ? 5.660 79.232 39.083 1.00 60.41 91 THR D N 1
ATOM 5577 C CA . THR D 1 96 ? 5.956 77.849 38.804 1.00 58.29 91 THR D CA 1
ATOM 5578 C C . THR D 1 96 ? 6.411 77.773 37.343 1.00 56.59 91 THR D C 1
ATOM 5579 O O . THR D 1 96 ? 6.793 76.713 36.852 1.00 56.35 91 THR D O 1
ATOM 5583 N N . ALA D 1 97 ? 6.471 78.887 36.650 1.00 54.44 92 ALA D N 1
ATOM 5584 C CA . ALA D 1 97 ? 6.845 78.737 35.287 1.00 53.56 92 ALA D CA 1
ATOM 5585 C C . ALA D 1 97 ? 8.234 79.312 35.022 1.00 52.26 92 ALA D C 1
ATOM 5586 O O . ALA D 1 97 ? 9.032 78.695 34.281 1.00 51.32 92 ALA D O 1
ATOM 5588 N N . ILE D 1 98 ? 8.520 80.467 35.570 1.00 52.06 93 ILE D N 1
ATOM 5589 C CA . ILE D 1 98 ? 9.868 80.959 35.376 1.00 50.37 93 ILE D CA 1
ATOM 5590 C C . ILE D 1 98 ? 10.790 79.785 35.787 1.00 49.08 93 ILE D C 1
ATOM 5591 O O . ILE D 1 98 ? 11.998 79.818 35.549 1.00 49.61 93 ILE D O 1
ATOM 5596 N N . PHE D 1 99 ? 10.212 78.762 36.425 1.00 45.75 94 PHE D N 1
ATOM 5597 C CA . PHE D 1 99 ? 10.959 77.582 36.847 1.00 44.76 94 PHE D CA 1
ATOM 5598 C C . PHE D 1 99 ? 10.980 76.607 35.676 1.00 45.65 94 PHE D C 1
ATOM 5599 O O . PHE D 1 99 ? 12.051 76.165 35.243 1.00 44.50 94 PHE D O 1
ATOM 5607 N N . ALA D 1 100 ? 9.790 76.286 35.168 1.00 46.41 95 ALA D N 1
ATOM 5608 C CA . ALA D 1 100 ? 9.643 75.374 34.040 1.00 47.46 95 ALA D CA 1
ATOM 5609 C C . ALA D 1 100 ? 10.743 75.646 33.024 1.00 48.48 95 ALA D C 1
ATOM 5610 O O . ALA D 1 100 ? 11.440 74.729 32.585 1.00 48.24 95 ALA D O 1
ATOM 5612 N N . ILE D 1 101 ? 10.895 76.919 32.669 1.00 48.29 96 ILE D N 1
ATOM 5613 C CA . ILE D 1 101 ? 11.899 77.351 31.710 1.00 50.12 96 ILE D CA 1
ATOM 5614 C C . ILE D 1 101 ? 13.308 77.250 32.269 1.00 52.21 96 ILE D C 1
ATOM 5615 O O . ILE D 1 101 ? 14.119 76.443 31.818 1.00 52.39 96 ILE D O 1
ATOM 5620 N N . ILE D 1 102 ? 13.594 78.094 33.250 1.00 57.68 97 ILE D N 1
ATOM 5621 C CA . ILE D 1 102 ? 14.905 78.138 33.881 1.00 60.14 97 ILE D CA 1
ATOM 5622 C C . ILE D 1 102 ? 15.448 76.776 34.322 1.00 61.93 97 ILE D C 1
ATOM 5623 O O . ILE D 1 102 ? 16.648 76.639 34.559 1.00 62.63 97 ILE D O 1
ATOM 5628 N N . ASP D 1 103 ? 14.582 75.765 34.396 1.00 63.19 98 ASP D N 1
ATOM 5629 C CA . ASP D 1 103 ? 15.009 74.438 34.843 1.00 65.03 98 ASP D CA 1
ATOM 5630 C C . ASP D 1 103 ? 15.004 73.306 33.796 1.00 65.54 98 ASP D C 1
ATOM 5631 O O . ASP D 1 103 ? 15.418 72.189 34.094 1.00 65.31 98 ASP D O 1
ATOM 5636 N N . HIS D 1 104 ? 14.536 73.581 32.582 1.00 66.35 99 HIS D N 1
ATOM 5637 C CA . HIS D 1 104 ? 14.505 72.563 31.523 1.00 67.32 99 HIS D CA 1
ATOM 5638 C C . HIS D 1 104 ? 15.220 73.054 30.267 1.00 67.79 99 HIS D C 1
ATOM 5639 O O . HIS D 1 104 ? 14.793 72.764 29.150 1.00 67.91 99 HIS D O 1
ATOM 5654 N N . SER D 1 106 ? 19.096 74.393 30.610 1.00 71.53 101 SER D N 1
ATOM 5655 C CA . SER D 1 106 ? 20.539 74.284 30.827 1.00 71.51 101 SER D CA 1
ATOM 5656 C C . SER D 1 106 ? 21.058 72.991 30.207 1.00 70.07 101 SER D C 1
ATOM 5657 O O . SER D 1 106 ? 20.456 71.925 30.367 1.00 69.82 101 SER D O 1
ATOM 5660 N N . PHE D 1 107 ? 22.174 73.108 29.494 1.00 66.97 102 PHE D N 1
ATOM 5661 C CA . PHE D 1 107 ? 22.809 71.989 28.798 1.00 66.45 102 PHE D CA 1
ATOM 5662 C C . PHE D 1 107 ? 22.823 70.670 29.570 1.00 67.93 102 PHE D C 1
ATOM 5663 O O . PHE D 1 107 ? 22.304 69.664 29.091 1.00 67.29 102 PHE D O 1
ATOM 5671 N N . SER D 1 108 ? 23.435 70.675 30.753 1.00 70.29 103 SER D N 1
ATOM 5672 C CA . SER D 1 108 ? 23.519 69.479 31.587 1.00 71.95 103 SER D CA 1
ATOM 5673 C C . SER D 1 108 ? 22.251 68.628 31.489 1.00 73.04 103 SER D C 1
ATOM 5674 O O . SER D 1 108 ? 22.321 67.403 31.372 1.00 73.33 103 SER D O 1
ATOM 5677 N N . LYS D 1 109 ? 21.099 69.291 31.524 1.00 76.08 104 LYS D N 1
ATOM 5678 C CA . LYS D 1 109 ? 19.801 68.621 31.437 1.00 77.70 104 LYS D CA 1
ATOM 5679 C C . LYS D 1 109 ? 19.589 67.907 30.097 1.00 78.46 104 LYS D C 1
ATOM 5680 O O . LYS D 1 109 ? 18.745 67.015 29.994 1.00 78.37 104 LYS D O 1
ATOM 5686 N N . SER D 1 110 ? 20.347 68.304 29.077 1.00 78.12 105 SER D N 1
ATOM 5687 C CA . SER D 1 110 ? 20.226 67.711 27.744 1.00 79.48 105 SER D CA 1
ATOM 5688 C C . SER D 1 110 ? 20.837 66.317 27.659 1.00 80.63 105 SER D C 1
ATOM 5689 O O . SER D 1 110 ? 20.538 65.562 26.734 1.00 80.23 105 SER D O 1
ATOM 5692 N N . PHE D 1 111 ? 21.701 65.981 28.613 1.00 80.86 106 PHE D N 1
ATOM 5693 C CA . PHE D 1 111 ? 22.341 64.671 28.622 1.00 81.05 106 PHE D CA 1
ATOM 5694 C C . PHE D 1 111 ? 21.377 63.626 29.157 1.00 81.47 106 PHE D C 1
ATOM 5695 O O . PHE D 1 111 ? 21.664 62.431 29.129 1.00 81.61 106 PHE D O 1
ATOM 5703 N N . ASN D 1 112 ? 20.230 64.088 29.643 1.00 83.06 107 ASN D N 1
ATOM 5704 C CA . ASN D 1 112 ? 19.196 63.201 30.173 1.00 83.88 107 ASN D CA 1
ATOM 5705 C C . ASN D 1 112 ? 18.277 62.789 29.017 1.00 84.21 107 ASN D C 1
ATOM 5706 O O . ASN D 1 112 ? 17.678 61.711 29.025 1.00 83.19 107 ASN D O 1
ATOM 5711 N N . GLY D 1 113 ? 18.193 63.669 28.023 1.00 85.95 108 GLY D N 1
ATOM 5712 C CA . GLY D 1 113 ? 17.353 63.452 26.859 1.00 87.06 108 GLY D CA 1
ATOM 5713 C C . GLY D 1 113 ? 16.806 64.806 26.434 1.00 88.39 108 GLY D C 1
ATOM 5714 O O . GLY D 1 113 ? 16.995 65.786 27.154 1.00 88.22 108 GLY D O 1
ATOM 5715 N N . PRO D 1 114 ? 16.127 64.910 25.281 1.00 88.67 109 PRO D N 1
ATOM 5716 C CA . PRO D 1 114 ? 15.588 66.203 24.841 1.00 88.69 109 PRO D CA 1
ATOM 5717 C C . PRO D 1 114 ? 14.389 66.703 25.656 1.00 87.81 109 PRO D C 1
ATOM 5718 O O . PRO D 1 114 ? 13.370 66.015 25.764 1.00 87.91 109 PRO D O 1
ATOM 5722 N N . GLN D 1 115 ? 14.520 67.900 26.229 1.00 88.19 110 GLN D N 1
ATOM 5723 C CA . GLN D 1 115 ? 13.439 68.493 27.017 1.00 87.19 110 GLN D CA 1
ATOM 5724 C C . GLN D 1 115 ? 12.737 69.567 26.189 1.00 85.58 110 GLN D C 1
ATOM 5725 O O . GLN D 1 115 ? 13.360 70.540 25.750 1.00 84.95 110 GLN D O 1
ATOM 5731 N N . LYS D 1 116 ? 11.437 69.384 25.980 1.00 81.65 111 LYS D N 1
ATOM 5732 C CA . LYS D 1 116 ? 10.643 70.325 25.207 1.00 79.37 111 LYS D CA 1
ATOM 5733 C C . LYS D 1 116 ? 10.641 71.678 25.906 1.00 76.96 111 LYS D C 1
ATOM 5734 O O . LYS D 1 116 ? 10.896 71.759 27.108 1.00 76.79 111 LYS D O 1
ATOM 5740 N N . LEU D 1 117 ? 10.352 72.739 25.158 1.00 73.53 112 LEU D N 1
ATOM 5741 C CA . LEU D 1 117 ? 10.353 74.075 25.739 1.00 69.85 112 LEU D CA 1
ATOM 5742 C C . LEU D 1 117 ? 9.306 75.010 25.136 1.00 67.08 112 LEU D C 1
ATOM 5743 O O . LEU D 1 117 ? 8.941 74.883 23.968 1.00 66.45 112 LEU D O 1
ATOM 5748 N N . SER D 1 118 ? 8.838 75.952 25.953 1.00 63.19 113 SER D N 1
ATOM 5749 C CA . SER D 1 118 ? 7.837 76.937 25.551 1.00 58.61 113 SER D CA 1
ATOM 5750 C C . SER D 1 118 ? 8.421 77.871 24.505 1.00 56.35 113 SER D C 1
ATOM 5751 O O . SER D 1 118 ? 9.570 77.718 24.102 1.00 56.50 113 SER D O 1
ATOM 5754 N N . LEU D 1 119 ? 7.635 78.842 24.060 1.00 52.81 114 LEU D N 1
ATOM 5755 C CA . LEU D 1 119 ? 8.147 79.788 23.083 1.00 50.24 114 LEU D CA 1
ATOM 5756 C C . LEU D 1 119 ? 9.199 80.606 23.813 1.00 48.51 114 LEU D C 1
ATOM 5757 O O . LEU D 1 119 ? 10.375 80.606 23.437 1.00 48.31 114 LEU D O 1
ATOM 5762 N N . GLU D 1 120 ? 8.768 81.287 24.872 1.00 47.46 115 GLU D N 1
ATOM 5763 C CA . GLU D 1 120 ? 9.670 82.103 25.680 1.00 44.93 115 GLU D CA 1
ATOM 5764 C C . GLU D 1 120 ? 10.888 81.297 26.111 1.00 43.07 115 GLU D C 1
ATOM 5765 O O . GLU D 1 120 ? 12.021 81.752 25.959 1.00 41.74 115 GLU D O 1
ATOM 5771 N N . GLY D 1 121 ? 10.647 80.102 26.647 1.00 39.29 116 GLY D N 1
ATOM 5772 C CA . GLY D 1 121 ? 11.744 79.252 27.072 1.00 37.38 116 GLY D CA 1
ATOM 5773 C C . GLY D 1 121 ? 12.801 79.177 25.984 1.00 36.39 116 GLY D C 1
ATOM 5774 O O . GLY D 1 121 ? 13.976 79.468 26.211 1.00 35.91 116 GLY D O 1
ATOM 5775 N N . GLN D 1 122 ? 12.375 78.788 24.789 1.00 38.66 117 GLN D N 1
ATOM 5776 C CA . GLN D 1 122 ? 13.279 78.685 23.655 1.00 37.37 117 GLN D CA 1
ATOM 5777 C C . GLN D 1 122 ? 13.950 80.027 23.399 1.00 36.34 117 GLN D C 1
ATOM 5778 O O . GLN D 1 122 ? 15.092 80.080 22.929 1.00 35.53 117 GLN D O 1
ATOM 5784 N N . VAL D 1 123 ? 13.235 81.106 23.715 1.00 34.07 118 VAL D N 1
ATOM 5785 C CA . VAL D 1 123 ? 13.767 82.455 23.539 1.00 32.12 118 VAL D CA 1
ATOM 5786 C C . VAL D 1 123 ? 14.785 82.738 24.653 1.00 32.42 118 VAL D C 1
ATOM 5787 O O . VAL D 1 123 ? 15.804 83.400 24.436 1.00 32.95 118 VAL D O 1
ATOM 5791 N N . VAL D 1 124 ? 14.498 82.234 25.849 1.00 31.00 119 VAL D N 1
ATOM 5792 C CA . VAL D 1 124 ? 15.386 82.436 26.982 1.00 29.17 119 VAL D CA 1
ATOM 5793 C C . VAL D 1 124 ? 16.670 81.658 26.742 1.00 29.70 119 VAL D C 1
ATOM 5794 O O . VAL D 1 124 ? 17.750 82.074 27.153 1.00 29.77 119 VAL D O 1
ATOM 5798 N N . GLN D 1 125 ? 16.543 80.525 26.064 1.00 25.76 120 GLN D N 1
ATOM 5799 C CA . GLN D 1 125 ? 17.685 79.678 25.769 1.00 25.28 120 GLN D CA 1
ATOM 5800 C C . GLN D 1 125 ? 18.633 80.373 24.789 1.00 25.04 120 GLN D C 1
ATOM 5801 O O . GLN D 1 125 ? 19.854 80.389 24.983 1.00 22.97 120 GLN D O 1
ATOM 5807 N N . ASP D 1 126 ? 18.060 80.958 23.741 1.00 27.41 121 ASP D N 1
ATOM 5808 C CA . ASP D 1 126 ? 18.844 81.655 22.731 1.00 25.48 121 ASP D CA 1
ATOM 5809 C C . ASP D 1 126 ? 19.548 82.869 23.293 1.00 24.76 121 ASP D C 1
ATOM 5810 O O . ASP D 1 126 ? 20.717 83.096 22.995 1.00 24.12 121 ASP D O 1
ATOM 5815 N N . ALA D 1 127 ? 18.847 83.642 24.115 1.00 21.49 122 ALA D N 1
ATOM 5816 C CA . ALA D 1 127 ? 19.447 84.827 24.709 1.00 23.31 122 ALA D CA 1
ATOM 5817 C C . ALA D 1 127 ? 20.726 84.419 25.453 1.00 23.97 122 ALA D C 1
ATOM 5818 O O . ALA D 1 127 ? 21.831 84.891 25.149 1.00 22.32 122 ALA D O 1
ATOM 5820 N N . ASP D 1 128 ? 20.544 83.524 26.419 1.00 26.76 123 ASP D N 1
ATOM 5821 C CA . ASP D 1 128 ? 21.612 82.981 27.251 1.00 27.57 123 ASP D CA 1
ATOM 5822 C C . ASP D 1 128 ? 22.688 82.246 26.442 1.00 27.82 123 ASP D C 1
ATOM 5823 O O . ASP D 1 128 ? 23.880 82.445 26.664 1.00 28.63 123 ASP D O 1
ATOM 5828 N N . ARG D 1 129 ? 22.276 81.405 25.500 1.00 31.57 124 ARG D N 1
ATOM 5829 C CA . ARG D 1 129 ? 23.244 80.663 24.694 1.00 33.00 124 ARG D CA 1
ATOM 5830 C C . ARG D 1 129 ? 24.089 81.522 23.729 1.00 33.19 124 ARG D C 1
ATOM 5831 O O . ARG D 1 129 ? 25.293 81.297 23.601 1.00 33.71 124 ARG D O 1
ATOM 5839 N N . LEU D 1 130 ? 23.479 82.498 23.057 1.00 28.46 125 LEU D N 1
ATOM 5840 C CA . LEU D 1 130 ? 24.219 83.361 22.131 1.00 26.55 125 LEU D CA 1
ATOM 5841 C C . LEU D 1 130 ? 25.447 84.005 22.779 1.00 24.56 125 LEU D C 1
ATOM 5842 O O . LEU D 1 130 ? 26.477 84.191 22.132 1.00 24.28 125 LEU D O 1
ATOM 5847 N N . ASP D 1 131 ? 25.334 84.340 24.059 1.00 25.31 126 ASP D N 1
ATOM 5848 C CA . ASP D 1 131 ? 26.430 84.984 24.772 1.00 23.10 126 ASP D CA 1
ATOM 5849 C C . ASP D 1 131 ? 27.498 83.989 25.221 1.00 20.77 126 ASP D C 1
ATOM 5850 O O . ASP D 1 131 ? 28.566 84.384 25.695 1.00 20.64 126 ASP D O 1
ATOM 5855 N N . ALA D 1 132 ? 27.208 82.700 25.076 1.00 13.41 127 ALA D N 1
ATOM 5856 C CA . ALA D 1 132 ? 28.161 81.666 25.451 1.00 9.81 127 ALA D CA 1
ATOM 5857 C C . ALA D 1 132 ? 29.019 81.310 24.245 1.00 8.38 127 ALA D C 1
ATOM 5858 O O . ALA D 1 132 ? 29.879 80.426 24.322 1.00 9.60 127 ALA D O 1
ATOM 5860 N N . ILE D 1 133 ? 28.776 81.986 23.125 1.00 6.77 128 ILE D N 1
ATOM 5861 C CA . ILE D 1 133 ? 29.559 81.735 21.929 1.00 5.11 128 ILE D CA 1
ATOM 5862 C C . ILE D 1 133 ? 30.072 83.007 21.245 1.00 5.08 128 ILE D C 1
ATOM 5863 O O . ILE D 1 133 ? 29.707 84.127 21.627 1.00 5.88 128 ILE D O 1
ATOM 5868 N N . GLY D 1 134 ? 30.922 82.822 20.236 1.00 2.72 129 GLY D N 1
ATOM 5869 C CA . GLY D 1 134 ? 31.503 83.944 19.520 1.00 2.38 129 GLY D CA 1
ATOM 5870 C C . GLY D 1 134 ? 32.743 84.402 20.268 1.00 3.04 129 GLY D C 1
ATOM 5871 O O . GLY D 1 134 ? 33.092 83.815 21.293 1.00 4.81 129 GLY D O 1
ATOM 5872 N N . ALA D 1 135 ? 33.418 85.435 19.783 1.00 1.00 130 ALA D N 1
ATOM 5873 C CA . ALA D 1 135 ? 34.598 85.916 20.486 1.00 2.66 130 ALA D CA 1
ATOM 5874 C C . ALA D 1 135 ? 34.219 86.177 21.939 1.00 2.71 130 ALA D C 1
ATOM 5875 O O . ALA D 1 135 ? 35.055 86.120 22.834 1.00 2.26 130 ALA D O 1
ATOM 5877 N N . ILE D 1 136 ? 32.942 86.445 22.176 1.00 7.18 131 ILE D N 1
ATOM 5878 C CA . ILE D 1 136 ? 32.493 86.711 23.528 1.00 7.88 131 ILE D CA 1
ATOM 5879 C C . ILE D 1 136 ? 32.494 85.449 24.370 1.00 9.16 131 ILE D C 1
ATOM 5880 O O . ILE D 1 136 ? 33.093 85.429 25.452 1.00 9.41 131 ILE D O 1
ATOM 5885 N N . GLY D 1 137 ? 31.830 84.402 23.879 1.00 8.62 132 GLY D N 1
ATOM 5886 C CA . GLY D 1 137 ? 31.790 83.141 24.602 1.00 8.49 132 GLY D CA 1
ATOM 5887 C C . GLY D 1 137 ? 33.206 82.664 24.886 1.00 9.20 132 GLY D C 1
ATOM 5888 O O . GLY D 1 137 ? 33.481 82.099 25.947 1.00 8.92 132 GLY D O 1
ATOM 5889 N N . ILE D 1 138 ? 34.109 82.876 23.932 1.00 6.78 133 ILE D N 1
ATOM 5890 C CA . ILE D 1 138 ? 35.497 82.490 24.137 1.00 8.13 133 ILE D CA 1
ATOM 5891 C C . ILE D 1 138 ? 36.000 83.294 25.319 1.00 8.60 133 ILE D C 1
ATOM 5892 O O . ILE D 1 138 ? 36.455 82.736 26.305 1.00 10.13 133 ILE D O 1
ATOM 5897 N N . ALA D 1 139 ? 35.898 84.613 25.205 1.00 12.00 134 ALA D N 1
ATOM 5898 C CA . ALA D 1 139 ? 36.336 85.526 26.253 1.00 13.03 134 ALA D CA 1
ATOM 5899 C C . ALA D 1 139 ? 35.904 85.061 27.639 1.00 13.24 134 ALA D C 1
ATOM 5900 O O . ALA D 1 139 ? 36.725 84.908 28.540 1.00 13.10 134 ALA D O 1
ATOM 5902 N N . ARG D 1 140 ? 34.608 84.839 27.802 1.00 14.61 135 ARG D N 1
ATOM 5903 C CA . ARG D 1 140 ? 34.064 84.397 29.076 1.00 15.20 135 ARG D CA 1
ATOM 5904 C C . ARG D 1 140 ? 34.509 82.994 29.409 1.00 16.13 135 ARG D C 1
ATOM 5905 O O . ARG D 1 140 ? 34.920 82.721 30.529 1.00 18.26 135 ARG D O 1
ATOM 5913 N N . ALA D 1 141 ? 34.408 82.098 28.432 1.00 17.22 136 ALA D N 1
ATOM 5914 C CA . ALA D 1 141 ? 34.790 80.705 28.632 1.00 16.78 136 ALA D CA 1
ATOM 5915 C C . ALA D 1 141 ? 36.109 80.612 29.374 1.00 18.50 136 ALA D C 1
ATOM 5916 O O . ALA D 1 141 ? 36.226 79.866 30.341 1.00 20.64 136 ALA D O 1
ATOM 5918 N N . LEU D 1 142 ? 37.103 81.372 28.927 1.00 15.10 137 LEU D N 1
ATOM 5919 C CA . LEU D 1 142 ? 38.403 81.334 29.567 1.00 17.13 137 LEU D CA 1
ATOM 5920 C C . LEU D 1 142 ? 38.472 82.263 30.749 1.00 17.02 137 LEU D C 1
ATOM 5921 O O . LEU D 1 142 ? 39.365 82.173 31.580 1.00 16.55 137 LEU D O 1
ATOM 5926 N N . TYR D 1 143 ? 37.513 83.166 30.825 1.00 22.03 138 TYR D N 1
ATOM 5927 C CA . TYR D 1 143 ? 37.471 84.073 31.949 1.00 22.18 138 TYR D CA 1
ATOM 5928 C C . TYR D 1 143 ? 36.991 83.217 33.119 1.00 21.86 138 TYR D C 1
ATOM 5929 O O . TYR D 1 143 ? 37.513 83.304 34.218 1.00 23.04 138 TYR D O 1
ATOM 5938 N N . TYR D 1 144 ? 36.021 82.353 32.858 1.00 19.82 139 TYR D N 1
ATOM 5939 C CA . TYR D 1 144 ? 35.480 81.469 33.881 1.00 20.19 139 TYR D CA 1
ATOM 5940 C C . TYR D 1 144 ? 36.540 80.501 34.403 1.00 20.43 139 TYR D C 1
ATOM 5941 O O . TYR D 1 144 ? 36.729 80.356 35.611 1.00 18.36 139 TYR D O 1
ATOM 5950 N N . SER D 1 145 ? 37.226 79.836 33.481 1.00 20.91 140 SER D N 1
ATOM 5951 C CA . SER D 1 145 ? 38.251 78.869 33.839 1.00 22.89 140 SER D CA 1
ATOM 5952 C C . SER D 1 145 ? 39.389 79.470 34.674 1.00 24.45 140 SER D C 1
ATOM 5953 O O . SER D 1 145 ? 39.960 78.800 35.539 1.00 23.64 140 SER D O 1
ATOM 5956 N N . GLY D 1 146 ? 39.723 80.729 34.412 1.00 28.31 141 GLY D N 1
ATOM 5957 C CA . GLY D 1 146 ? 40.767 81.365 35.186 1.00 30.12 141 GLY D CA 1
ATOM 5958 C C . GLY D 1 146 ? 40.304 81.509 36.627 1.00 32.25 141 GLY D C 1
ATOM 5959 O O . GLY D 1 146 ? 41.039 81.181 37.563 1.00 33.93 141 GLY D O 1
ATOM 5960 N N . HIS D 1 147 ? 39.073 81.988 36.800 1.00 29.51 142 HIS D N 1
ATOM 5961 C CA . HIS D 1 147 ? 38.467 82.200 38.118 1.00 29.63 142 HIS D CA 1
ATOM 5962 C C . HIS D 1 147 ? 38.345 80.913 38.926 1.00 29.07 142 HIS D C 1
ATOM 5963 O O . HIS D 1 147 ? 38.423 80.925 40.148 1.00 28.62 142 HIS D O 1
ATOM 5970 N N . VAL D 1 148 ? 38.146 79.807 38.229 1.00 31.02 143 VAL D N 1
ATOM 5971 C CA . VAL D 1 148 ? 38.010 78.511 38.868 1.00 31.30 143 VAL D CA 1
ATOM 5972 C C . VAL D 1 148 ? 39.336 77.759 38.766 1.00 31.24 143 VAL D C 1
ATOM 5973 O O . VAL D 1 148 ? 39.419 76.567 39.085 1.00 32.00 143 VAL D O 1
ATOM 5977 N N . GLY D 1 149 ? 40.378 78.468 38.329 1.00 31.14 144 GLY D N 1
ATOM 5978 C CA . GLY D 1 149 ? 41.687 77.850 38.175 1.00 28.84 144 GLY D CA 1
ATOM 5979 C C . GLY D 1 149 ? 41.570 76.514 37.459 1.00 27.36 144 GLY D C 1
ATOM 5980 O O . GLY D 1 149 ? 42.173 75.525 37.858 1.00 26.64 144 GLY D O 1
ATOM 5981 N N . GLU D 1 150 ? 40.780 76.488 36.395 1.00 25.32 145 GLU D N 1
ATOM 5982 C CA . GLU D 1 150 ? 40.555 75.273 35.626 1.00 25.05 145 GLU D CA 1
ATOM 5983 C C . GLU D 1 150 ? 41.699 75.020 34.656 1.00 24.22 145 GLU D C 1
ATOM 5984 O O . GLU D 1 150 ? 42.336 75.958 34.189 1.00 24.56 145 GLU D O 1
ATOM 5990 N N . LYS D 1 151 ? 41.972 73.758 34.346 1.00 21.97 146 LYS D N 1
ATOM 5991 C CA . LYS D 1 151 ? 43.058 73.486 33.422 1.00 21.21 146 LYS D CA 1
ATOM 5992 C C . LYS D 1 151 ? 42.615 73.902 32.034 1.00 19.49 146 LYS D C 1
ATOM 5993 O O . LYS D 1 151 ? 41.604 73.425 31.542 1.00 19.88 146 LYS D O 1
ATOM 5999 N N . ILE D 1 152 ? 43.357 74.796 31.395 1.00 20.22 147 ILE D N 1
ATOM 6000 C CA . ILE D 1 152 ? 42.967 75.215 30.056 1.00 18.26 147 ILE D CA 1
ATOM 6001 C C . ILE D 1 152 ? 42.971 74.035 29.100 1.00 18.92 147 ILE D C 1
ATOM 6002 O O . ILE D 1 152 ? 41.931 73.634 28.584 1.00 19.77 147 ILE D O 1
ATOM 6007 N N . TYR D 1 153 ? 44.138 73.447 28.886 1.00 21.28 148 TYR D N 1
ATOM 6008 C CA . TYR D 1 153 ? 44.224 72.356 27.929 1.00 22.18 148 TYR D CA 1
ATOM 6009 C C . TYR D 1 153 ? 45.029 71.147 28.380 1.00 23.33 148 TYR D C 1
ATOM 6010 O O . TYR D 1 153 ? 45.923 71.265 29.216 1.00 23.03 148 TYR D O 1
ATOM 6019 N N . ASP D 1 154 ? 44.697 69.989 27.815 1.00 19.91 149 ASP D N 1
ATOM 6020 C CA . ASP D 1 154 ? 45.411 68.751 28.100 1.00 21.48 149 ASP D CA 1
ATOM 6021 C C . ASP D 1 154 ? 45.048 67.722 27.041 1.00 22.37 149 ASP D C 1
ATOM 6022 O O . ASP D 1 154 ? 43.993 67.097 27.106 1.00 23.17 149 ASP D O 1
ATOM 6027 N N . PRO D 1 155 ? 45.932 67.525 26.050 1.00 27.63 150 PRO D N 1
ATOM 6028 C CA . PRO D 1 155 ? 45.684 66.561 24.967 1.00 28.80 150 PRO D CA 1
ATOM 6029 C C . PRO D 1 155 ? 45.381 65.181 25.513 1.00 29.75 150 PRO D C 1
ATOM 6030 O O . PRO D 1 155 ? 44.514 64.464 24.995 1.00 30.08 150 PRO D O 1
ATOM 6034 N N . ALA D 1 156 ? 46.105 64.816 26.565 1.00 28.28 151 ALA D N 1
ATOM 6035 C CA . ALA D 1 156 ? 45.921 63.525 27.195 1.00 30.47 151 ALA D CA 1
ATOM 6036 C C . ALA D 1 156 ? 44.474 63.373 27.652 1.00 31.59 151 ALA D C 1
ATOM 6037 O O . ALA D 1 156 ? 43.997 62.256 27.839 1.00 32.55 151 ALA D O 1
ATOM 6039 N N . ILE D 1 157 ? 43.781 64.497 27.828 1.00 31.04 152 ILE D N 1
ATOM 6040 C CA . ILE D 1 157 ? 42.384 64.476 28.262 1.00 31.99 152 ILE D CA 1
ATOM 6041 C C . ILE D 1 157 ? 41.426 64.773 27.104 1.00 33.11 152 ILE D C 1
ATOM 6042 O O . ILE D 1 157 ? 40.911 65.880 26.974 1.00 31.64 152 ILE D O 1
ATOM 6047 N N . ALA D 1 158 ? 41.186 63.773 26.267 1.00 35.65 153 ALA D N 1
ATOM 6048 C CA . ALA D 1 158 ? 40.300 63.941 25.129 1.00 37.85 153 ALA D CA 1
ATOM 6049 C C . ALA D 1 158 ? 38.877 64.264 25.583 1.00 39.61 153 ALA D C 1
ATOM 6050 O O . ALA D 1 158 ? 38.402 63.718 26.575 1.00 39.73 153 ALA D O 1
ATOM 6052 N N . PRO D 1 159 ? 38.178 65.158 24.854 1.00 41.19 154 PRO D N 1
ATOM 6053 C CA . PRO D 1 159 ? 36.804 65.545 25.197 1.00 42.60 154 PRO D CA 1
ATOM 6054 C C . PRO D 1 159 ? 35.872 64.363 25.400 1.00 44.15 154 PRO D C 1
ATOM 6055 O O . PRO D 1 159 ? 36.078 63.300 24.820 1.00 42.38 154 PRO D O 1
ATOM 6059 N N . ARG D 1 160 ? 34.844 64.565 26.222 1.00 48.51 155 ARG D N 1
ATOM 6060 C CA . ARG D 1 160 ? 33.872 63.524 26.534 1.00 52.75 155 ARG D CA 1
ATOM 6061 C C . ARG D 1 160 ? 32.777 63.337 25.501 1.00 56.78 155 ARG D C 1
ATOM 6062 O O . ARG D 1 160 ? 31.984 64.241 25.237 1.00 57.50 155 ARG D O 1
ATOM 6070 N N . GLU D 1 161 ? 32.725 62.130 24.949 1.00 65.17 156 GLU D N 1
ATOM 6071 C CA . GLU D 1 161 ? 31.754 61.771 23.924 1.00 70.11 156 GLU D CA 1
ATOM 6072 C C . GLU D 1 161 ? 30.319 61.631 24.413 1.00 73.31 156 GLU D C 1
ATOM 6073 O O . GLU D 1 161 ? 29.408 62.231 23.843 1.00 73.70 156 GLU D O 1
ATOM 6079 N N . HIS D 1 162 ? 30.112 60.836 25.458 1.00 74.17 157 HIS D N 1
ATOM 6080 C CA . HIS D 1 162 ? 28.765 60.617 25.981 1.00 78.33 157 HIS D CA 1
ATOM 6081 C C . HIS D 1 162 ? 28.689 60.985 27.455 1.00 79.45 157 HIS D C 1
ATOM 6082 O O . HIS D 1 162 ? 28.822 60.126 28.327 1.00 79.44 157 HIS D O 1
ATOM 6097 N N . THR D 1 164 ? 27.115 62.455 31.110 1.00 82.01 159 THR D N 1
ATOM 6098 C CA . THR D 1 164 ? 25.928 62.307 31.930 1.00 81.58 159 THR D CA 1
ATOM 6099 C C . THR D 1 164 ? 25.784 63.600 32.722 1.00 81.47 159 THR D C 1
ATOM 6100 O O . THR D 1 164 ? 26.784 64.236 33.067 1.00 81.03 159 THR D O 1
ATOM 6104 N N . ARG D 1 165 ? 24.544 63.997 32.993 1.00 78.45 160 ARG D N 1
ATOM 6105 C CA . ARG D 1 165 ? 24.281 65.214 33.749 1.00 77.25 160 ARG D CA 1
ATOM 6106 C C . ARG D 1 165 ? 25.290 65.335 34.885 1.00 76.55 160 ARG D C 1
ATOM 6107 O O . ARG D 1 165 ? 25.652 66.437 35.295 1.00 75.74 160 ARG D O 1
ATOM 6115 N N . GLU D 1 166 ? 25.751 64.188 35.379 1.00 78.64 161 GLU D N 1
ATOM 6116 C CA . GLU D 1 166 ? 26.720 64.158 36.463 1.00 78.64 161 GLU D CA 1
ATOM 6117 C C . GLU D 1 166 ? 28.171 64.234 35.968 1.00 78.67 161 GLU D C 1
ATOM 6118 O O . GLU D 1 166 ? 28.979 64.954 36.558 1.00 78.43 161 GLU D O 1
ATOM 6124 N N . GLN D 1 167 ? 28.512 63.505 34.903 1.00 75.65 162 GLN D N 1
ATOM 6125 C CA . GLN D 1 167 ? 29.879 63.572 34.381 1.00 75.10 162 GLN D CA 1
ATOM 6126 C C . GLN D 1 167 ? 30.116 65.046 34.124 1.00 76.53 162 GLN D C 1
ATOM 6127 O O . GLN D 1 167 ? 31.187 65.579 34.385 1.00 75.62 162 GLN D O 1
ATOM 6133 N N . TYR D 1 168 ? 29.073 65.693 33.620 1.00 80.60 163 TYR D N 1
ATOM 6134 C CA . TYR D 1 168 ? 29.104 67.106 33.275 1.00 82.64 163 TYR D CA 1
ATOM 6135 C C . TYR D 1 168 ? 28.931 68.062 34.452 1.00 83.29 163 TYR D C 1
ATOM 6136 O O . TYR D 1 168 ? 29.296 69.237 34.359 1.00 82.92 163 TYR D O 1
ATOM 6145 N N . ARG D 1 169 ? 28.383 67.571 35.559 1.00 85.11 164 ARG D N 1
ATOM 6146 C CA . ARG D 1 169 ? 28.157 68.435 36.709 1.00 86.45 164 ARG D CA 1
ATOM 6147 C C . ARG D 1 169 ? 29.139 68.231 37.862 1.00 87.38 164 ARG D C 1
ATOM 6148 O O . ARG D 1 169 ? 29.247 69.081 38.745 1.00 87.03 164 ARG D O 1
ATOM 6156 N N . HIS D 1 170 ? 29.853 67.109 37.852 1.00 85.55 165 HIS D N 1
ATOM 6157 C CA . HIS D 1 170 ? 30.833 66.814 38.894 1.00 85.31 165 HIS D CA 1
ATOM 6158 C C . HIS D 1 170 ? 32.232 66.772 38.308 1.00 83.75 165 HIS D C 1
ATOM 6159 O O . HIS D 1 170 ? 33.031 67.682 38.522 1.00 84.21 165 HIS D O 1
ATOM 6166 N N . GLN D 1 171 ? 32.515 65.705 37.565 1.00 84.07 166 GLN D N 1
ATOM 6167 C CA . GLN D 1 171 ? 33.814 65.508 36.930 1.00 81.13 166 GLN D CA 1
ATOM 6168 C C . GLN D 1 171 ? 34.208 66.750 36.137 1.00 78.32 166 GLN D C 1
ATOM 6169 O O . GLN D 1 171 ? 33.446 67.232 35.300 1.00 79.26 166 GLN D O 1
ATOM 6175 N N . PRO D 1 172 ? 35.409 67.286 36.394 1.00 74.92 167 PRO D N 1
ATOM 6176 C CA . PRO D 1 172 ? 35.850 68.484 35.675 1.00 70.99 167 PRO D CA 1
ATOM 6177 C C . PRO D 1 172 ? 36.808 68.208 34.508 1.00 66.59 167 PRO D C 1
ATOM 6178 O O . PRO D 1 172 ? 37.483 67.177 34.473 1.00 66.25 167 PRO D O 1
ATOM 6182 N N . GLY D 1 173 ? 36.861 69.148 33.566 1.00 59.43 168 GLY D N 1
ATOM 6183 C CA . GLY D 1 173 ? 37.724 69.007 32.408 1.00 52.22 168 GLY D CA 1
ATOM 6184 C C . GLY D 1 173 ? 38.451 70.281 32.004 1.00 46.95 168 GLY D C 1
ATOM 6185 O O . GLY D 1 173 ? 38.423 71.284 32.714 1.00 46.89 168 GLY D O 1
ATOM 6186 N N . THR D 1 174 ? 39.101 70.232 30.847 1.00 38.48 169 THR D N 1
ATOM 6187 C CA . THR D 1 174 ? 39.864 71.351 30.319 1.00 31.80 169 THR D CA 1
ATOM 6188 C C . THR D 1 174 ? 38.992 72.425 29.668 1.00 28.21 169 THR D C 1
ATOM 6189 O O . THR D 1 174 ? 37.907 72.134 29.166 1.00 27.32 169 THR D O 1
ATOM 6193 N N . ALA D 1 175 ? 39.473 73.667 29.681 1.00 25.31 170 ALA D N 1
ATOM 6194 C CA . ALA D 1 175 ? 38.751 74.793 29.084 1.00 21.03 170 ALA D CA 1
ATOM 6195 C C . ALA D 1 175 ? 38.521 74.539 27.611 1.00 18.40 170 ALA D C 1
ATOM 6196 O O . ALA D 1 175 ? 37.495 74.927 27.061 1.00 19.53 170 ALA D O 1
ATOM 6198 N N . ILE D 1 176 ? 39.479 73.890 26.965 1.00 15.71 171 ILE D N 1
ATOM 6199 C CA . ILE D 1 176 ? 39.330 73.587 25.555 1.00 14.60 171 ILE D CA 1
ATOM 6200 C C . ILE D 1 176 ? 38.151 72.638 25.376 1.00 15.12 171 ILE D C 1
ATOM 6201 O O . ILE D 1 176 ? 37.147 72.987 24.761 1.00 15.82 171 ILE D O 1
ATOM 6206 N N . ASN D 1 177 ? 38.272 71.442 25.933 1.00 14.76 172 ASN D N 1
ATOM 6207 C CA . ASN D 1 177 ? 37.219 70.449 25.825 1.00 15.97 172 ASN D CA 1
ATOM 6208 C C . ASN D 1 177 ? 35.814 71.003 26.013 1.00 15.61 172 ASN D C 1
ATOM 6209 O O . ASN D 1 177 ? 34.864 70.504 25.405 1.00 15.74 172 ASN D O 1
ATOM 6214 N N . HIS D 1 178 ? 35.668 72.022 26.854 1.00 14.93 173 HIS D N 1
ATOM 6215 C CA . HIS D 1 178 ? 34.338 72.581 27.076 1.00 14.18 173 HIS D CA 1
ATOM 6216 C C . HIS D 1 178 ? 33.712 72.939 25.745 1.00 15.23 173 HIS D C 1
ATOM 6217 O O . HIS D 1 178 ? 32.497 72.801 25.567 1.00 14.93 173 HIS D O 1
ATOM 6224 N N . PHE D 1 179 ? 34.550 73.404 24.817 1.00 16.74 174 PHE D N 1
ATOM 6225 C CA . PHE D 1 179 ? 34.088 73.786 23.493 1.00 17.33 174 PHE D CA 1
ATOM 6226 C C . PHE D 1 179 ? 33.509 72.571 22.780 1.00 18.88 174 PHE D C 1
ATOM 6227 O O . PHE D 1 179 ? 32.389 72.607 22.250 1.00 19.07 174 PHE D O 1
ATOM 6235 N N . TYR D 1 180 ? 34.285 71.495 22.785 1.00 20.33 175 TYR D N 1
ATOM 6236 C CA . TYR D 1 180 ? 33.897 70.244 22.151 1.00 19.86 175 TYR D CA 1
ATOM 6237 C C . TYR D 1 180 ? 32.685 69.646 22.834 1.00 21.55 175 TYR D C 1
ATOM 6238 O O . TYR D 1 180 ? 31.829 69.043 22.190 1.00 22.38 175 TYR D O 1
ATOM 6247 N N . GLU D 1 181 ? 32.602 69.829 24.142 1.00 20.18 176 GLU D N 1
ATOM 6248 C CA . GLU D 1 181 ? 31.503 69.253 24.901 1.00 22.67 176 GLU D CA 1
ATOM 6249 C C . GLU D 1 181 ? 30.229 70.078 25.011 1.00 21.58 176 GLU D C 1
ATOM 6250 O O . GLU D 1 181 ? 29.204 69.561 25.438 1.00 21.12 176 GLU D O 1
ATOM 6256 N N . LYS D 1 182 ? 30.267 71.346 24.619 1.00 25.36 177 LYS D N 1
ATOM 6257 C CA . LYS D 1 182 ? 29.062 72.154 24.741 1.00 24.00 177 LYS D CA 1
ATOM 6258 C C . LYS D 1 182 ? 28.869 73.302 23.747 1.00 25.19 177 LYS D C 1
ATOM 6259 O O . LYS D 1 182 ? 27.849 73.368 23.058 1.00 26.45 177 LYS D O 1
ATOM 6265 N N . LEU D 1 183 ? 29.839 74.206 23.673 1.00 21.89 178 LEU D N 1
ATOM 6266 C CA . LEU D 1 183 ? 29.726 75.363 22.796 1.00 20.17 178 LEU D CA 1
ATOM 6267 C C . LEU D 1 183 ? 29.520 75.022 21.329 1.00 19.37 178 LEU D C 1
ATOM 6268 O O . LEU D 1 183 ? 28.566 75.478 20.697 1.00 18.45 178 LEU D O 1
ATOM 6273 N N . PHE D 1 184 ? 30.417 74.211 20.791 1.00 20.38 179 PHE D N 1
ATOM 6274 C CA . PHE D 1 184 ? 30.337 73.809 19.401 1.00 18.95 179 PHE D CA 1
ATOM 6275 C C . PHE D 1 184 ? 28.981 73.302 18.992 1.00 20.08 179 PHE D C 1
ATOM 6276 O O . PHE D 1 184 ? 28.697 73.201 17.796 1.00 23.47 179 PHE D O 1
ATOM 6284 N N . LYS D 1 185 ? 28.137 72.986 19.967 1.00 17.77 180 LYS D N 1
ATOM 6285 C CA . LYS D 1 185 ? 26.816 72.455 19.675 1.00 17.37 180 LYS D CA 1
ATOM 6286 C C . LYS D 1 185 ? 25.709 73.481 19.760 1.00 19.32 180 LYS D C 1
ATOM 6287 O O . LYS D 1 185 ? 24.757 73.443 18.973 1.00 21.73 180 LYS D O 1
ATOM 6293 N N . LEU D 1 186 ? 25.834 74.394 20.716 1.00 14.49 181 LEU D N 1
ATOM 6294 C CA . LEU D 1 186 ? 24.839 75.430 20.930 1.00 13.69 181 LEU D CA 1
ATOM 6295 C C . LEU D 1 186 ? 24.160 75.958 19.672 1.00 12.49 181 LEU D C 1
ATOM 6296 O O . LEU D 1 186 ? 22.967 75.758 19.487 1.00 11.59 181 LEU D O 1
ATOM 6301 N N . ALA D 1 187 ? 24.928 76.630 18.822 1.00 15.82 182 ALA D N 1
ATOM 6302 C CA . ALA D 1 187 ? 24.420 77.227 17.584 1.00 17.50 182 ALA D CA 1
ATOM 6303 C C . ALA D 1 187 ? 23.419 76.338 16.888 1.00 20.26 182 ALA D C 1
ATOM 6304 O O . ALA D 1 187 ? 22.392 76.807 16.391 1.00 20.49 182 ALA D O 1
ATOM 6306 N N . ALA D 1 188 ? 23.728 75.045 16.859 1.00 28.51 183 ALA D N 1
ATOM 6307 C CA . ALA D 1 188 ? 22.879 74.058 16.215 1.00 28.10 183 ALA D CA 1
ATOM 6308 C C . ALA D 1 188 ? 21.541 73.925 16.918 1.00 29.80 183 ALA D C 1
ATOM 6309 O O . ALA D 1 188 ? 20.509 73.813 16.261 1.00 31.51 183 ALA D O 1
ATOM 6311 N N . LEU D 1 189 ? 21.558 73.948 18.248 1.00 24.76 184 LEU D N 1
ATOM 6312 C CA . LEU D 1 189 ? 20.333 73.793 19.028 1.00 26.01 184 LEU D CA 1
ATOM 6313 C C . LEU D 1 189 ? 19.614 75.117 19.238 1.00 26.06 184 LEU D C 1
ATOM 6314 O O . LEU D 1 189 ? 18.732 75.238 20.089 1.00 26.64 184 LEU D O 1
ATOM 6327 N N . ASN D 1 191 ? 17.049 78.214 18.598 1.00 30.25 186 ASN D N 1
ATOM 6328 C CA . ASN D 1 191 ? 15.619 78.120 18.295 1.00 29.63 186 ASN D CA 1
ATOM 6329 C C . ASN D 1 191 ? 15.074 79.175 17.330 1.00 28.97 186 ASN D C 1
ATOM 6330 O O . ASN D 1 191 ? 14.469 78.840 16.320 1.00 29.14 186 ASN D O 1
ATOM 6335 N N . THR D 1 192 ? 15.281 80.446 17.651 1.00 25.73 187 THR D N 1
ATOM 6336 C CA . THR D 1 192 ? 14.795 81.550 16.829 1.00 25.46 187 THR D CA 1
ATOM 6337 C C . THR D 1 192 ? 15.467 81.691 15.464 1.00 25.87 187 THR D C 1
ATOM 6338 O O . THR D 1 192 ? 16.592 81.238 15.265 1.00 25.77 187 THR D O 1
ATOM 6342 N N . ASP D 1 193 ? 14.775 82.340 14.528 1.00 31.07 188 ASP D N 1
ATOM 6343 C CA . ASP D 1 193 ? 15.332 82.571 13.192 1.00 31.28 188 ASP D CA 1
ATOM 6344 C C . ASP D 1 193 ? 16.495 83.539 13.310 1.00 30.20 188 ASP D C 1
ATOM 6345 O O . ASP D 1 193 ? 17.617 83.235 12.894 1.00 29.94 188 ASP D O 1
ATOM 6350 N N . THR D 1 194 ? 16.206 84.710 13.876 1.00 28.77 189 THR D N 1
ATOM 6351 C CA . THR D 1 194 ? 17.203 85.756 14.068 1.00 28.72 189 THR D CA 1
ATOM 6352 C C . THR D 1 194 ? 18.328 85.226 14.950 1.00 28.93 189 THR D C 1
ATOM 6353 O O . THR D 1 194 ? 19.478 85.652 14.844 1.00 29.55 189 THR D O 1
ATOM 6357 N N . ALA D 1 195 ? 17.991 84.275 15.809 1.00 28.72 190 ALA D N 1
ATOM 6358 C CA . ALA D 1 195 ? 18.981 83.671 16.677 1.00 27.88 190 ALA D CA 1
ATOM 6359 C C . ALA D 1 195 ? 19.925 82.812 15.824 1.00 28.52 190 ALA D C 1
ATOM 6360 O O . ALA D 1 195 ? 21.135 83.063 15.774 1.00 28.92 190 ALA D O 1
ATOM 6362 N N . LYS D 1 196 ? 19.366 81.805 15.153 1.00 26.23 191 LYS D N 1
ATOM 6363 C CA . LYS D 1 196 ? 20.155 80.919 14.305 1.00 24.06 191 LYS D CA 1
ATOM 6364 C C . LYS D 1 196 ? 21.053 81.755 13.398 1.00 23.04 191 LYS D C 1
ATOM 6365 O O . LYS D 1 196 ? 22.272 81.570 13.350 1.00 23.01 191 LYS D O 1
ATOM 6371 N N . ALA D 1 197 ? 20.449 82.678 12.668 1.00 17.79 192 ALA D N 1
ATOM 6372 C CA . ALA D 1 197 ? 21.231 83.510 11.781 1.00 17.33 192 ALA D CA 1
ATOM 6373 C C . ALA D 1 197 ? 22.455 84.018 12.545 1.00 18.16 192 ALA D C 1
ATOM 6374 O O . ALA D 1 197 ? 23.606 83.808 12.135 1.00 16.32 192 ALA D O 1
ATOM 6376 N N . LEU D 1 198 ? 22.170 84.661 13.676 1.00 20.11 193 LEU D N 1
ATOM 6377 C CA . LEU D 1 198 ? 23.152 85.249 14.586 1.00 19.63 193 LEU D CA 1
ATOM 6378 C C . LEU D 1 198 ? 24.288 84.315 15.069 1.00 19.39 193 LEU D C 1
ATOM 6379 O O . LEU D 1 198 ? 25.434 84.732 15.233 1.00 16.15 193 LEU D O 1
ATOM 6384 N N . ALA D 1 199 ? 23.954 83.057 15.315 1.00 18.71 194 ALA D N 1
ATOM 6385 C CA . ALA D 1 199 ? 24.925 82.086 15.784 1.00 19.48 194 ALA D CA 1
ATOM 6386 C C . ALA D 1 199 ? 25.792 81.551 14.647 1.00 21.24 194 ALA D C 1
ATOM 6387 O O . ALA D 1 199 ? 26.653 80.700 14.857 1.00 19.69 194 ALA D O 1
ATOM 6389 N N . ALA D 1 200 ? 25.562 82.053 13.443 1.00 27.05 195 ALA D N 1
ATOM 6390 C CA . ALA D 1 200 ? 26.316 81.600 12.289 1.00 30.16 195 ALA D CA 1
ATOM 6391 C C . ALA D 1 200 ? 27.704 82.213 12.230 1.00 32.68 195 ALA D C 1
ATOM 6392 O O . ALA D 1 200 ? 28.685 81.490 12.078 1.00 34.33 195 ALA D O 1
ATOM 6394 N N . HIS D 1 201 ? 27.810 83.533 12.337 1.00 36.31 196 HIS D N 1
ATOM 6395 C CA . HIS D 1 201 ? 29.138 84.128 12.297 1.00 38.30 196 HIS D CA 1
ATOM 6396 C C . HIS D 1 201 ? 29.795 84.049 13.653 1.00 37.00 196 HIS D C 1
ATOM 6397 O O . HIS D 1 201 ? 30.825 84.672 13.893 1.00 37.92 196 HIS D O 1
ATOM 6404 N N . ARG D 1 202 ? 29.204 83.274 14.544 1.00 31.33 197 ARG D N 1
ATOM 6405 C CA . ARG D 1 202 ? 29.775 83.141 15.862 1.00 30.06 197 ARG D CA 1
ATOM 6406 C C . ARG D 1 202 ? 30.262 81.736 16.095 1.00 30.64 197 ARG D C 1
ATOM 6407 O O . ARG D 1 202 ? 30.401 81.310 17.233 1.00 32.05 197 ARG D O 1
ATOM 6415 N N . THR D 1 203 ? 30.540 81.014 15.015 1.00 34.67 198 THR D N 1
ATOM 6416 C CA . THR D 1 203 ? 31.001 79.639 15.142 1.00 33.48 198 THR D CA 1
ATOM 6417 C C . THR D 1 203 ? 32.394 79.411 14.568 1.00 32.79 198 THR D C 1
ATOM 6418 O O . THR D 1 203 ? 33.136 78.550 15.038 1.00 34.13 198 THR D O 1
ATOM 6422 N N . ALA D 1 204 ? 32.763 80.186 13.561 1.00 29.42 199 ALA D N 1
ATOM 6423 C CA . ALA D 1 204 ? 34.065 80.010 12.955 1.00 27.83 199 ALA D CA 1
ATOM 6424 C C . ALA D 1 204 ? 35.151 80.386 13.940 1.00 28.26 199 ALA D C 1
ATOM 6425 O O . ALA D 1 204 ? 36.138 79.661 14.096 1.00 27.97 199 ALA D O 1
ATOM 6427 N N . VAL D 1 205 ? 34.953 81.522 14.605 1.00 29.47 200 VAL D N 1
ATOM 6428 C CA . VAL D 1 205 ? 35.904 82.047 15.581 1.00 28.51 200 VAL D CA 1
ATOM 6429 C C . VAL D 1 205 ? 36.332 81.031 16.636 1.00 27.66 200 VAL D C 1
ATOM 6430 O O . VAL D 1 205 ? 37.522 80.897 16.921 1.00 28.58 200 VAL D O 1
ATOM 6442 N N . HIS D 1 207 ? 36.024 77.735 16.475 1.00 16.83 202 HIS D N 1
ATOM 6443 C CA . HIS D 1 207 ? 36.772 76.688 15.841 1.00 15.89 202 HIS D CA 1
ATOM 6444 C C . HIS D 1 207 ? 38.086 77.278 15.348 1.00 16.73 202 HIS D C 1
ATOM 6445 O O . HIS D 1 207 ? 39.082 76.578 15.256 1.00 16.97 202 HIS D O 1
ATOM 6452 N N . GLU D 1 208 ? 38.098 78.567 15.038 1.00 16.88 203 GLU D N 1
ATOM 6453 C CA . GLU D 1 208 ? 39.337 79.198 14.583 1.00 19.55 203 GLU D CA 1
ATOM 6454 C C . GLU D 1 208 ? 40.279 79.275 15.776 1.00 17.12 203 GLU D C 1
ATOM 6455 O O . GLU D 1 208 ? 41.492 79.099 15.661 1.00 14.86 203 GLU D O 1
ATOM 6461 N N . PHE D 1 209 ? 39.685 79.538 16.931 1.00 20.99 204 PHE D N 1
ATOM 6462 C CA . PHE D 1 209 ? 40.415 79.651 18.179 1.00 19.33 204 PHE D CA 1
ATOM 6463 C C . PHE D 1 209 ? 40.911 78.279 18.625 1.00 19.39 204 PHE D C 1
ATOM 6464 O O . PHE D 1 209 ? 42.092 78.094 18.938 1.00 20.62 204 PHE D O 1
ATOM 6472 N N . VAL D 1 210 ? 39.991 77.322 18.640 1.00 15.41 205 VAL D N 1
ATOM 6473 C CA . VAL D 1 210 ? 40.292 75.975 19.083 1.00 12.75 205 VAL D CA 1
ATOM 6474 C C . VAL D 1 210 ? 41.382 75.319 18.269 1.00 14.47 205 VAL D C 1
ATOM 6475 O O . VAL D 1 210 ? 42.308 74.725 18.828 1.00 13.68 205 VAL D O 1
ATOM 6479 N N . ASP D 1 211 ? 41.276 75.424 16.949 1.00 15.14 206 ASP D N 1
ATOM 6480 C CA . ASP D 1 211 ? 42.272 74.822 16.081 1.00 16.10 206 ASP D CA 1
ATOM 6481 C C . ASP D 1 211 ? 43.606 75.492 16.339 1.00 17.38 206 ASP D C 1
ATOM 6482 O O . ASP D 1 211 ? 44.589 74.831 16.704 1.00 16.52 206 ASP D O 1
ATOM 6487 N N . GLN D 1 212 ? 43.632 76.811 16.166 1.00 21.50 207 GLN D N 1
ATOM 6488 C CA . GLN D 1 212 ? 44.847 77.581 16.395 1.00 22.31 207 GLN D CA 1
ATOM 6489 C C . GLN D 1 212 ? 45.499 77.215 17.721 1.00 21.31 207 GLN D C 1
ATOM 6490 O O . GLN D 1 212 ? 46.695 76.928 17.774 1.00 20.99 207 GLN D O 1
ATOM 6496 N N . PHE D 1 213 ? 44.706 77.206 18.788 1.00 13.99 208 PHE D N 1
ATOM 6497 C CA . PHE D 1 213 ? 45.238 76.870 20.097 1.00 11.74 208 PHE D CA 1
ATOM 6498 C C . PHE D 1 213 ? 45.971 75.532 20.082 1.00 10.78 208 PHE D C 1
ATOM 6499 O O . PHE D 1 213 ? 47.079 75.432 20.591 1.00 9.12 208 PHE D O 1
ATOM 6507 N N . LYS D 1 214 ? 45.347 74.510 19.493 1.00 17.79 209 LYS D N 1
ATOM 6508 C CA . LYS D 1 214 ? 45.934 73.174 19.406 1.00 15.69 209 LYS D CA 1
ATOM 6509 C C . LYS D 1 214 ? 47.239 73.190 18.612 1.00 16.94 209 LYS D C 1
ATOM 6510 O O . LYS D 1 214 ? 48.230 72.543 18.990 1.00 16.66 209 LYS D O 1
ATOM 6516 N N . ALA D 1 215 ? 47.250 73.943 17.519 1.00 11.67 210 ALA D N 1
ATOM 6517 C CA . ALA D 1 215 ? 48.442 74.028 16.698 1.00 10.93 210 ALA D CA 1
ATOM 6518 C C . ALA D 1 215 ? 49.591 74.707 17.439 1.00 12.03 210 ALA D C 1
ATOM 6519 O O . ALA D 1 215 ? 50.694 74.179 17.509 1.00 12.26 210 ALA D O 1
ATOM 6521 N N . GLU D 1 216 ? 49.339 75.886 17.983 1.00 13.07 211 GLU D N 1
ATOM 6522 C CA . GLU D 1 216 ? 50.388 76.588 18.687 1.00 15.05 211 GLU D CA 1
ATOM 6523 C C . GLU D 1 216 ? 50.940 75.678 19.760 1.00 17.66 211 GLU D C 1
ATOM 6524 O O . GLU D 1 216 ? 52.157 75.630 20.006 1.00 18.31 211 GLU D O 1
ATOM 6530 N N . TRP D 1 217 ? 50.041 74.939 20.397 1.00 24.40 212 TRP D N 1
ATOM 6531 C CA . TRP D 1 217 ? 50.460 74.019 21.435 1.00 27.33 212 TRP D CA 1
ATOM 6532 C C . TRP D 1 217 ? 51.412 73.035 20.761 1.00 30.08 212 TRP D C 1
ATOM 6533 O O . TRP D 1 217 ? 52.523 72.811 21.243 1.00 29.16 212 TRP D O 1
ATOM 6544 N N . THR D 1 218 ? 50.974 72.472 19.633 1.00 31.02 213 THR D N 1
ATOM 6545 C CA . THR D 1 218 ? 51.790 71.528 18.878 1.00 33.98 213 THR D CA 1
ATOM 6546 C C . THR D 1 218 ? 53.112 72.139 18.433 1.00 35.64 213 THR D C 1
ATOM 6547 O O . THR D 1 218 ? 54.185 71.682 18.833 1.00 36.02 213 THR D O 1
ATOM 6551 N N . ALA D 1 219 ? 53.030 73.153 17.576 1.00 35.88 214 ALA D N 1
ATOM 6552 C CA . ALA D 1 219 ? 54.221 73.819 17.068 1.00 35.92 214 ALA D CA 1
ATOM 6553 C C . ALA D 1 219 ? 55.288 73.902 18.154 1.00 36.29 214 ALA D C 1
ATOM 6554 O O . ALA D 1 219 ? 56.453 73.605 17.908 1.00 35.88 214 ALA D O 1
ATOM 6556 N N . ASP D 1 220 ? 54.882 74.288 19.360 1.00 38.81 215 ASP D N 1
ATOM 6557 C CA . ASP D 1 220 ? 55.817 74.395 20.479 1.00 39.44 215 ASP D CA 1
ATOM 6558 C C . ASP D 1 220 ? 56.143 73.064 21.163 1.00 39.03 215 ASP D C 1
ATOM 6559 O O . ASP D 1 220 ? 55.587 72.015 20.773 1.00 38.87 215 ASP D O 1
#

Radius of gyration: 31.8 Å; Cα contacts (8 Å, |Δi|>4): 1057; chains: 4; bounding box: 84×74×69 Å

Nearest PDB structures (foldseek):
  2pjq-assembly1_C  TM=1.005E+00  e=4.232E-29  Lactiplantibacillus plantarum WCFS1
  2pjq-assembly1_B  TM=9.974E-01  e=1.024E-25  Lactiplantibacillus plantarum WCFS1
  2pjq-assembly2_A-2  TM=9.708E-01  e=2.449E-24  Lactiplantibacillus plantarum WCFS1
  2pjq-assembly3_D-3  TM=9.728E-01  e=5.547E-24  Lactiplantibacillus plantarum WCFS1
  3dto-assembly1_B  TM=7.493E-01  e=5.997E-11  unclassified

Secondary structure (DSSP, 8-state):
--HHHHHHHHHHHHTSSTT--SS-SHHHHHHHHHHHHHHHHHHT--HHHHHHHHHHHHHH--HHHHHHHHHTTT--HHHHHHHHHHHT--TGGGGG------SHHHHHHHHHHHTTSHHHHHHHHHHHHHHHT--S--TTSPPP---HHHHHHS---TTHHHHHTGGGTTT---HHHHHHHHHHHH--HHHHHHHHHHHT-/--HHHHHHHHHHHHHHTTT--SS-SHHHHHHHHHHHHHHHHHHT--HHHHHHHHHHTTT----HHHHHHHHHHHHHHTT--HHHHHHHHHHHT--HHHHTTS-----HHHHHHHHHHHHTSSHHHHHHHHHHHHHHHT-BS--TTS------HHHHHHS--BHHHHIIIIITTGGG---HHHHHHGGGSS---HHHHHHHHHHHH-/--HHHHHHHHHHHHHHTTT--SS-SHHHHHHHHHHHHHHHHHHT--HHHHHHHHHHSSS----HHHHHHHHHHHHHTTT--HHHHHHHHHHHT--HHHHTT------HHHHHHHHHHHHTTSHHHHHHHHHHHHHTTT-----TTSPPP---HHHHHHS---HHHHIIIIITTGGG---SHHHHHHHTTT---TTHHHHHHHHHH-/--HHHHHHHHHHHHHHHSS--SS-SHHHHHHHHHHHHHTTTTTT--HHHHHHHHHHGGGT--HHHHHHHHHTTT---HHHHHHHT--GGGGGS-PPP--HHHHHHHHHHHHTTSHHHHHHHHHHHHHHTT-----TTSPPP---TTTTTTS---HHHHIIIIIHHHTT---HHHHHHHHTTS---HHHHHHHHHHHH-

Solvent-accessible surface area: 39414 Å² total

Organism: Lactiplantibacillus plantarum (strain ATCC BAA-793 / NCIMB 8826 / WCFS1) (NCBI:txid220668)

CATH classification: 1.10.472.50 (+1 more: 1.20.58.1910)

Sequence (811 aa):
ITETQLTAIQTYALQKLAHDHSGHGRDHLQRVNRLARRLAKDEGANLNLTLAAAWLHDVIDAHQDLIVQLNAQNVTADDQTAIFAIIDHSFSKSFNGPQKLSLEGQVVQDADRLDAIGAIGIARALYYSGHVGEKIYDPAIAPREHTREQYRHQPGTAINHFYEKLFKLAALNTDTAKALAAHRTAVHEFVDQFKAEWTADITETQLTAIQTYALQKLAHDHSGHGRDHLQRVNRLARRLAKDEGANLNLTLAAAWLHDVILANPAKAHQDLIVQLNAQNVTADDQTAIFAIIDHSFSKSFNGPQKLSLEGQVVQDADRLDAIGAIGIARALYYSGHVGEKIYDPAIAPREHTREQYRHQPGTAINHFYEKLFKLAALNTDTAKALAAHRTAVHEFVDQFKAEWTADITETQLTAIQTYALQKLAHDHSGHGRDHLQRVNRLARRLAKDEGANLNLTLAAAWLHDVIDANPAKAHQDLIVQLNAQNVTADDQTAIFAIIDHSFSKSFNGPQKLSLEGQVVQDADRLDAIGAIGIARALYYSGHVGEKIYDPAIAPREHTREQYRHQPGTAINHFYEKLFKLAALNTDTAKALAAHRTAVHEFVDQFKAEWTADITETQLTAIQTYALQKLAHDHSGHGRDHLQRVNRLARRLAKDEGANLNLTLAAAWLHDVIDAHQDLIVQLNAQNVTQTAIFAIIDHSFSKSFNGPQKLSLEGQVVQDADRLDAIGAIGIARALYYSGHVGEKIYDPAIAPREHTREQYRHQPGTAINHFYEKLFKLAALNTDTAKALAAHRTAVHEFVDQFKAEWTAD

InterPro domains:
  IPR003607 HD/PDEase domain [SM00471] (22-137)
  IPR003607 HD/PDEase domain [cd00077] (24-148)
  IPR006674 HD domain [PF01966] (28-127)

Foldseek 3Di:
DDPVVLVVLQVVLQVLFPVPQQLDHPVLLVQLLVQLQVLCVVQVHDSSLLSSLSSQLVSPCPVVPVVVSCVVRVHDPVSVVLSCQQSVCDPLNCLVPHDDHDSSSVSSVLSSLLCCFAPNVLVSLVSNCVSPVQAADDPVFAADDHHSCCVVPPTHHSLSCCVVRVLCRLVPDRPVSVVSVVVRNVSCVVSVVVVVVVVVD/DDPVLLVLLLVVLQVLCPVLQQLCHDVLLVQLLVQLQVLCVVVVHDNSLLNSLLSPLVQCNPDNVVSVVVVVVSCVVVVPDPVSVVLSCQQSVCDPLNCLVDDDDHDSSNVSSLLSNLLCLFAPNVLCSLVSNCVVVVAAADDVVDAADDHHSCCVVPPGDHSLSCCVNPVVCSLVPDGPVSVVSSVVGNVSVVCSVVVVVVVVVD/DDPVLLVLLLVVLQVLADVPQQLCHDVLLVQLLVQLQVLCVLVVHDNSLLSNLSSPLPSAPVDRVVSVVVVVVSCVVRVHDVVSVVLSCQLSVQPPLNVLVPNDDHDPSSLSNLLSNLLCLFAPNVLVSLVSNCVVVVAAQDDPVDAQDDHHSCCVSPPGDHSLSVCVNPVQCSLVPGGDVSNVSVVVRNVVVVCSVVVVVVVVVD/DDPQLQVVLLVVLQVLCVVPQQLCHPVLLVQLLVQLQVQCVVVVHDNRLLSSLLRCLVCVCPPVVVVVVQVVSVHPDPVSCVLSPLPPLVCLVPHDDDDSSSLSSLLSNLLCCFAVRVLVSLVSNCVVVVHAADDPVDAADDHHSCCVVPVDDHSLSVCVVPNLCSLVRDGPVSVVSCVNGNVVCVCSVVVVVVVVVD

B-factor: mean 32.08, std 22.73, range [1.0, 103.1]